Protein AF-A0A552EBG4-F1 (afdb_monomer)

Radius of gyration: 39.23 Å; Cα contacts (8 Å, |Δi|>4): 2683; chains: 1; bounding box: 70×96×129 Å

Organism: NCBI:txid2486254

Solvent-accessible surface area (backbone atoms only — not comparable to full-atom values): 61520 Å² total; per-residue (Å²): 89,65,68,49,24,24,35,30,32,35,93,83,15,33,34,42,27,72,58,38,71,76,58,45,46,33,62,57,35,23,26,41,38,34,34,36,28,21,67,57,37,14,21,56,35,23,31,59,36,46,93,93,57,68,31,44,8,15,38,40,37,33,36,39,91,75,32,18,44,34,46,39,36,33,28,62,48,101,92,44,65,41,38,45,31,32,36,35,64,65,51,73,63,50,73,55,30,70,46,35,42,37,43,29,34,49,95,52,41,76,49,44,26,54,64,78,39,79,52,70,61,53,74,52,62,82,60,70,68,52,62,56,28,30,20,30,53,44,36,22,36,22,28,68,62,68,68,41,38,57,71,58,69,46,71,86,80,68,39,55,23,43,35,35,37,26,44,36,33,35,27,68,32,57,69,52,72,66,52,50,41,28,58,59,60,75,64,71,57,58,77,45,88,48,52,47,38,28,35,54,26,59,72,47,52,52,20,62,20,79,64,56,59,52,46,41,77,45,67,51,63,46,73,39,53,38,54,51,53,51,64,47,79,54,74,48,60,24,33,42,37,37,39,36,41,44,78,40,55,76,85,46,25,22,32,36,27,37,86,74,13,29,34,44,25,66,59,42,68,75,69,41,41,36,76,58,28,24,24,41,37,34,32,37,29,21,68,54,45,10,12,56,37,22,28,50,35,90,39,62,81,18,25,14,41,35,40,29,38,38,88,75,30,26,45,33,43,36,37,31,31,64,76,73,53,58,49,57,48,49,28,62,66,44,67,62,63,70,42,66,57,52,83,46,28,44,36,41,33,30,31,79,87,90,59,53,68,49,38,24,50,59,56,33,82,30,49,69,51,98,68,60,81,74,69,70,98,64,102,66,68,32,20,65,32,62,47,39,40,24,34,26,19,54,86,50,89,86,49,89,46,28,53,22,43,36,35,37,29,50,37,35,34,27,61,36,53,68,51,64,71,55,45,41,37,54,64,57,76,62,66,57,55,78,46,90,49,49,46,38,28,33,52,27,57,83,47,47,52,27,57,14,81,60,56,63,45,40,41,79,40,69,43,55,44,70,39,80,56,60,55,70,22,56,46,45,44,75,47,76,38,49,78,83,30,56,34,37,36,35,27,39,30,23,68,84,48,97,54,93,37,72,36,73,79,48,38,32,43,42,28,44,60,88,67,52,66,61,86,62,71,40,86,51,72,52,39,36,32,36,56,57,88,95,11,47,33,35,38,37,29,47,58,46,76,53,40,54,29,39,38,40,40,37,32,37,58,72,38,32,33,34,38,23,38,37,39,39,40,74,51,66,48,39,46,47,52,39,52,54,51,38,62,76,37,74,88,53,66,80,80,54,51,61,58,31,55,61,53,60,75,66,69,81,78,77,86,86,88,70,102,60,65,66,40,68,57,48,50,28,54,62,24,53,67,52,32,70,57,28,85,76,46,93,49,83,77,52,37,46,70,17,47,30,35,36,39,54,27,52,52,53,57,64,62,76,66,76,80,81,92,56,75,61,64,55,51,49,52,50,23,66,75,70,76,60,83,65,75,42,78,49,77,49,81,38,60,60,50,22,38,41,41,40,42,37,36,58,46,87,79,58,97,53,69,48,76,48,75,50,77,48,79,40,45,79,77,24,48,33,36,38,37,33,36,16,30,31,94,73,44,66,48,68,30,85,68,50,36,36,42,47,30,46,71,90,66,55,68,48,41,45,75,39,80,58,98,46,38,39,23,43,46,54,96,66,5,34,38,34,37,41,28,52,58,47,77,54,41,58,25,43,40,34,39,38,25,52,58,67,48,36,28,24,36,41,37,38,39,39,37,64,54,62,50,67,60,40,54,53,49,57,62,47,81,67,86,54,69,84,90,71,59,64,72,98,58,65,70,52,61,54,48,53,58,76,74,41,67,81,86,77,58,52,68,69,58,47,54,56,45,52,76,76,40,59,79,92,68,83,62,93,76,81,90,64,99,64,57,78,52,72,69,57,48,35,51,49,45,53,51,51,54,55,47,55,60,44,52,72,69,61,68,83,68,86,92,86,87,87,92,87,88,89,92,90,90,85,88,83,88,84,90,87,79,87,69,79,67,47,73,48,32,43,35,35,38,42,42,75,69,40,49,91,88,37,54,72,68,59,53,47,43,54,49,52,53,52,44,44,36,60,73,72,68,57,45,39,32,42,39,35,52,30,31,33,44,94,52,45,66,63,56,46,51,51,49,32,72,75,43,41,91,56,26,49,62,51,71,46,85,28,93,69,70,29,15,36,42,37,35,37,31,68,88,54,78,63,49,77,47,82,37,80,48,74,91,42,84,45,64,22,44,31,37,36,47,87,76,38,38,35,41,38,35,66,43,46,78,79,62,42,72,63,30,49,49,34,53,41,51,50,52,55,54,55,33,64,76,33,76,91,67,39,38,39,38,37,36,47,39,45,38,38,39,69,85,52,50,85,73,53,83,54,100,59,73,65,46,81,47,54,59,59,99,60,53,29,31,68,81,76,66,30,27,51,39,36,42,28,28,75,63,44,50,73,46,56,41,68,50,80,80,74,43,60,71,80,53,60,52,37,89,59,89,26,36,41,61,44,37,35,38,43,35,39,69,70,81,83,130

pLDDT: mean 72.34, std 20.71, range [23.31, 98.31]

Mean predicted aligned error: 22.59 Å

Nearest PDB structures (foldseek):
  5xau-assembly2_D  TM=2.519E-01  e=2.767E-12  Homo sapiens
  1zm1-assembly1_B  TM=4.298E-01  e=1.044E-02  Fibrobacter succinogenes
  3hr9-assembly1_A  TM=4.145E-01  e=8.071E-03  Fibrobacter succinogenes
  2wt1-assembly1_A  TM=2.487E-01  e=1.335E-03  Porcine adenovirus 4
  6fof-assembly1_D  TM=5.567E-01  e=2.280E-01  Homo sapiens

Secondary structure (DSSP, 8-state):
-BPPEEEEEPTT-EEEE---GGG--TTS-EEEEEEEEESS-EEEEEE---TTSS-SEEEEEEE-TTS-EEEEEEEEETTEEEEEEEEEPP-STTSSSEEEEEEEEETTEEEEEETTEEE-EEEEESSPSSPP----SPEEESS--HHHHHHTT--TT-PBP-EEEEEEEEESSPPPHHHHHHHTTT---TTSTTEEEEE--SSS----STT---EEEES-EEEEE--EEEEEE-GGG-EEEEEEE-SB----EEEEE-TT-EEEEP--GGG--BTS-EEEEEEEE-SS-EEEEEE----SSSPEEEEEE-TTS-EEEEEE-TTS-EEEEEE-S-TTGGGSSSEEEEEEEEETTTEEEEEEETTEEEPBPS-----SS-----B---SPEEES--S-TT-TT----EEEEEEEEESSPPPHHHHHHHHTT---TT-TTEEEEE--SSS--B-STT----EEESSEEEEE-PPEEEEEEEEEE-TT--EEEEEEEETT-SS----TT-EEEEE-TTS-EE-S-EESSSEEEEEETTEEEEEEEESPPSEEEEEEEEEETTS-EEEEEEEPPSSSHHHHHHHHHHHH-TTS-GGGHHHHHHHTTTSTT----SSS-HHHHHHHHHHHHHHTTSTT--STTHHHHHHHHHHHHHHHHHHHT-SSS-HHHHHHHHHHHHT----EEEEEE-STT-EEEEEEE-TTS----EEEEEEEEE-TT--EEEEEEESSTT--S--TT-EEEEE-TTS-B--S-EESSSEEEEEETTEEEEEEEESPPSEEEEEEEEE-TT--EEEEEEEE-SSSHHHHHHHHHHTSS--GGG---TTHHHHHHHHHHS-GGGS-HHHHHHHHTTSGGGTT------SSPPPHHHHHHHHHHHHHHHHHHHHH--S------------------------EEEEEEEE--TTBSTTS-HHHHHHHHHHHHIIIIIS--SEEEEEEEEGGGHHHHHHHHHHHHTTTEEEEEE--SSSEEEEEEEETTS--EEEEE--TT-SS-EEEEEETTEEEEEEEPPSSS-HHHHHHHHHHHHHHHHHSSSS--EEEEEE--S-GGGGGGS--SS-EEEEES-SS-SSSSSS---EEEEETTSEEEE--HHHHS-TTTT--SSSPPPPEEEEEEEPPPP-

Structure (mmCIF, N/CA/C/O backbone):
data_AF-A0A552EBG4-F1
#
_entry.id   AF-A0A552EBG4-F1
#
loop_
_atom_site.group_PDB
_atom_site.id
_atom_site.type_symbol
_atom_site.label_atom_id
_atom_site.label_alt_id
_atom_site.label_comp_id
_atom_site.label_asym_id
_atom_site.label_entity_id
_atom_site.label_seq_id
_atom_site.pdbx_PDB_ins_code
_atom_site.Cartn_x
_atom_site.Cartn_y
_atom_site.Cartn_z
_atom_site.occupancy
_atom_site.B_iso_or_equiv
_atom_site.auth_seq_id
_atom_site.auth_comp_id
_atom_site.auth_asym_id
_atom_site.auth_atom_id
_atom_site.pdbx_PDB_model_num
ATOM 1 N N . MET A 1 1 ? 3.361 0.966 -0.303 1.00 36.31 1 MET A N 1
ATOM 2 C CA . MET A 1 1 ? 2.956 0.250 -1.532 1.00 36.31 1 MET A CA 1
ATOM 3 C C . MET A 1 1 ? 3.321 1.154 -2.690 1.00 36.31 1 MET A C 1
ATOM 5 O O . MET A 1 1 ? 3.128 2.355 -2.535 1.00 36.31 1 MET A O 1
ATOM 9 N N . GLU A 1 2 ? 3.955 0.615 -3.732 1.00 41.94 2 GLU A N 1
ATOM 10 C CA . GLU A 1 2 ? 4.158 1.314 -5.012 1.00 41.94 2 GLU A CA 1
ATOM 11 C C . GLU A 1 2 ? 2.800 1.567 -5.684 1.00 41.94 2 GLU A C 1
ATOM 13 O O . GLU A 1 2 ? 1.819 0.910 -5.333 1.00 41.94 2 GLU A O 1
ATOM 18 N N . ALA A 1 3 ? 2.735 2.531 -6.606 1.00 50.59 3 ALA A N 1
ATOM 19 C CA . ALA A 1 3 ? 1.517 2.806 -7.364 1.00 50.59 3 ALA A CA 1
ATOM 20 C C . ALA A 1 3 ? 1.071 1.558 -8.150 1.00 50.59 3 ALA A C 1
ATOM 22 O O . ALA A 1 3 ? 1.876 0.977 -8.875 1.00 50.59 3 ALA A O 1
ATOM 23 N N . ASP A 1 4 ? -0.206 1.195 -8.023 1.00 67.88 4 ASP A N 1
ATOM 24 C CA . ASP A 1 4 ? -0.796 -0.021 -8.598 1.00 67.88 4 ASP A CA 1
ATOM 25 C C . ASP A 1 4 ? -1.335 0.210 -10.018 1.00 67.88 4 ASP A C 1
ATOM 27 O O . ASP A 1 4 ? -1.804 1.308 -10.366 1.00 67.88 4 ASP A O 1
ATOM 31 N N . TYR A 1 5 ? -1.249 -0.815 -10.860 1.00 74.81 5 TYR A N 1
ATOM 32 C CA . TYR A 1 5 ? -1.625 -0.755 -12.266 1.00 74.81 5 TYR A CA 1
ATOM 33 C C . TYR A 1 5 ? -2.426 -1.987 -12.670 1.00 74.81 5 TYR A C 1
ATOM 35 O O . TYR A 1 5 ? -2.059 -3.112 -12.383 1.00 74.81 5 TYR A O 1
ATOM 43 N N . GLY A 1 6 ? -3.452 -1.761 -13.489 1.00 80.19 6 GLY A N 1
ATOM 44 C CA . GLY A 1 6 ? -4.114 -2.826 -14.231 1.00 80.19 6 GLY A CA 1
ATOM 45 C C . GLY A 1 6 ? -3.642 -2.868 -15.683 1.00 80.19 6 GLY A C 1
ATOM 46 O O . GLY A 1 6 ? -3.323 -1.839 -16.290 1.00 80.19 6 GLY A O 1
ATOM 47 N N . ILE A 1 7 ? -3.674 -4.045 -16.303 1.00 84.38 7 ILE A N 1
ATOM 48 C CA . ILE A 1 7 ? -3.397 -4.206 -17.730 1.00 84.38 7 ILE A CA 1
ATOM 49 C C . ILE A 1 7 ? -4.671 -4.093 -18.562 1.00 84.38 7 ILE A C 1
ATOM 51 O O . ILE A 1 7 ? -5.617 -4.862 -18.412 1.00 84.38 7 ILE A O 1
ATOM 55 N N . ARG A 1 8 ? -4.709 -3.154 -19.507 1.00 83.38 8 ARG A N 1
ATOM 56 C CA . ARG A 1 8 ? -5.809 -3.049 -20.472 1.00 83.38 8 ARG A CA 1
ATOM 57 C C . ARG A 1 8 ? -5.586 -3.994 -21.648 1.00 83.38 8 ARG A C 1
ATOM 59 O O . ARG A 1 8 ? -4.694 -3.766 -22.466 1.00 83.38 8 ARG A O 1
ATOM 66 N N . ILE A 1 9 ? -6.456 -4.989 -21.779 1.00 87.19 9 ILE A N 1
ATOM 67 C CA . ILE A 1 9 ? -6.551 -5.875 -22.938 1.00 87.19 9 ILE A CA 1
ATOM 68 C C . ILE A 1 9 ? -7.433 -5.210 -24.004 1.00 87.19 9 ILE A C 1
ATOM 70 O O . ILE A 1 9 ? -8.617 -4.947 -23.786 1.00 87.19 9 ILE A O 1
ATOM 74 N N . GLN A 1 10 ? -6.844 -4.901 -25.161 1.00 81.50 10 GLN A N 1
ATOM 75 C CA . GLN A 1 10 ? -7.546 -4.313 -26.308 1.00 81.50 10 GLN A CA 1
ATOM 76 C C . GLN A 1 10 ? -8.012 -5.388 -27.298 1.00 81.50 10 GLN A C 1
ATOM 78 O O . GLN A 1 10 ? -7.590 -6.540 -27.233 1.00 81.50 10 GLN A O 1
ATOM 83 N N . GLN A 1 11 ? -8.861 -5.013 -28.256 1.00 81.56 11 GLN A N 1
ATOM 84 C CA . GLN A 1 11 ? -9.285 -5.909 -29.335 1.00 81.56 11 GLN A CA 1
ATOM 85 C C . GLN A 1 11 ? -8.072 -6.516 -30.067 1.00 81.56 11 GLN A C 1
ATOM 87 O O . GLN A 1 11 ? -7.228 -5.790 -30.590 1.00 81.56 11 GLN A O 1
ATOM 92 N N . GLY A 1 12 ? -8.029 -7.846 -30.156 1.00 78.94 12 GLY A N 1
ATOM 93 C CA . GLY A 1 12 ? -6.941 -8.597 -30.788 1.00 78.94 12 GLY A CA 1
ATOM 94 C C . GLY A 1 12 ? -5.710 -8.816 -29.903 1.00 78.94 12 GLY A C 1
ATOM 95 O O . GLY A 1 12 ? -4.693 -9.282 -30.415 1.00 78.94 12 GLY A O 1
ATOM 96 N N . SER A 1 13 ? -5.794 -8.490 -28.611 1.00 83.31 13 SER A N 1
ATOM 97 C CA . SER A 1 13 ? -4.707 -8.618 -27.641 1.00 83.31 13 SER A CA 1
ATOM 98 C C . SER A 1 13 ? -4.945 -9.710 -26.595 1.00 83.31 13 SER A C 1
ATOM 100 O O . SER A 1 13 ? -6.063 -9.927 -26.147 1.00 83.31 13 SER A O 1
ATOM 102 N N . LYS A 1 14 ? -3.893 -10.375 -26.134 1.00 89.81 14 LYS A N 1
ATOM 103 C CA . LYS A 1 14 ? -3.957 -11.359 -25.045 1.00 89.81 14 LYS A CA 1
ATOM 104 C C . LYS A 1 14 ? -2.610 -11.510 -24.370 1.00 89.81 14 LYS A C 1
ATOM 106 O O . LYS A 1 14 ? -1.609 -11.052 -24.916 1.00 89.81 14 LYS A O 1
ATOM 111 N N . LEU A 1 15 ? -2.572 -12.184 -23.229 1.00 92.69 15 LEU A N 1
ATOM 112 C CA . LEU A 1 15 ? -1.321 -12.664 -22.653 1.00 92.69 15 LEU A CA 1
ATOM 113 C C . LEU A 1 15 ? -1.220 -14.176 -22.817 1.00 92.69 15 LEU A C 1
ATOM 115 O O . LEU A 1 15 ? -2.224 -14.883 -22.749 1.00 92.69 15 LEU A O 1
ATOM 119 N N . VAL A 1 16 ? -0.004 -14.651 -23.048 1.00 92.50 16 VAL A N 1
ATOM 120 C CA . VAL A 1 16 ? 0.333 -16.061 -23.211 1.00 92.50 16 VAL A CA 1
ATOM 121 C C . VAL A 1 16 ? 1.403 -16.413 -22.195 1.00 92.50 16 VAL A C 1
ATOM 123 O O . VAL A 1 16 ? 2.461 -15.789 -22.159 1.00 92.50 16 VAL A O 1
ATOM 126 N N . ILE A 1 17 ? 1.132 -17.430 -21.395 1.00 94.31 17 ILE A N 1
ATOM 127 C CA . ILE A 1 17 ? 2.039 -17.969 -20.391 1.00 94.31 17 ILE A CA 1
ATOM 128 C C . ILE A 1 17 ? 2.531 -19.321 -20.894 1.00 94.31 17 ILE A C 1
ATOM 130 O O . ILE A 1 17 ? 1.752 -20.137 -21.395 1.00 94.31 17 ILE A O 1
ATOM 134 N N . ALA A 1 18 ? 3.839 -19.554 -20.804 1.00 90.19 18 ALA A N 1
ATOM 135 C CA . ALA A 1 18 ? 4.442 -20.781 -21.306 1.00 90.19 18 ALA A CA 1
ATOM 136 C C . ALA A 1 18 ? 3.938 -22.021 -20.548 1.00 90.19 18 ALA A C 1
ATOM 138 O O . ALA A 1 18 ? 3.573 -21.952 -19.374 1.00 90.19 18 ALA A O 1
ATOM 139 N N . SER A 1 19 ? 3.955 -23.170 -21.226 1.00 90.44 19 SER A N 1
ATOM 140 C CA . SER A 1 19 ? 3.609 -24.468 -20.639 1.00 90.44 19 SER A CA 1
ATOM 141 C C . SER A 1 19 ? 4.456 -24.762 -19.399 1.00 90.44 19 SER A C 1
ATOM 143 O O . SER A 1 19 ? 5.684 -24.642 -19.457 1.00 90.44 19 SER A O 1
ATOM 145 N N . ASN A 1 20 ? 3.826 -25.202 -18.312 1.00 92.31 20 ASN A N 1
ATOM 146 C CA . ASN A 1 20 ? 4.504 -25.547 -17.066 1.00 92.31 20 ASN A CA 1
ATOM 147 C C . ASN A 1 20 ? 3.749 -26.662 -16.330 1.00 92.31 20 ASN A C 1
ATOM 149 O O . ASN A 1 20 ? 2.522 -26.652 -16.260 1.00 92.31 20 ASN A O 1
ATOM 153 N N . ASN A 1 21 ? 4.484 -27.609 -15.744 1.00 91.81 21 ASN A N 1
ATOM 154 C CA . ASN A 1 21 ? 3.904 -28.716 -14.977 1.00 91.81 21 ASN A CA 1
ATOM 155 C C . ASN A 1 21 ? 3.213 -28.253 -13.685 1.00 91.81 21 ASN A C 1
ATOM 157 O O . ASN A 1 21 ? 2.397 -28.988 -13.145 1.00 91.81 21 ASN A O 1
ATOM 161 N N . ALA A 1 22 ? 3.522 -27.053 -13.183 1.00 92.38 22 ALA A N 1
ATOM 162 C CA . ALA A 1 22 ? 2.847 -26.479 -12.019 1.00 92.38 22 ALA A CA 1
ATOM 163 C C . ALA A 1 22 ? 1.346 -26.222 -12.252 1.00 92.38 22 ALA A C 1
ATOM 165 O O . ALA A 1 22 ? 0.595 -26.103 -11.287 1.00 92.38 22 ALA A O 1
ATOM 166 N N . TYR A 1 23 ? 0.913 -26.164 -13.516 1.00 91.94 23 TYR A N 1
ATOM 167 C CA . TYR A 1 23 ? -0.484 -25.967 -13.905 1.00 91.94 23 TYR A CA 1
ATOM 168 C C . TYR A 1 23 ? -1.243 -27.276 -14.141 1.00 91.94 23 TYR A C 1
ATOM 170 O O . TYR A 1 23 ? -2.416 -27.240 -14.500 1.00 91.94 23 TYR A O 1
ATOM 178 N N . ASP A 1 24 ? -0.606 -28.429 -13.920 1.00 93.00 24 ASP A N 1
ATOM 179 C CA . ASP A 1 24 ? -1.282 -29.722 -13.962 1.00 93.00 24 ASP A CA 1
ATOM 180 C C . ASP A 1 24 ? -2.079 -29.950 -12.669 1.00 93.00 24 ASP A C 1
ATOM 182 O O . ASP A 1 24 ? -1.569 -30.446 -11.663 1.00 93.00 24 ASP A O 1
ATOM 186 N N . LEU A 1 25 ? -3.350 -29.543 -12.695 1.00 93.44 25 LEU A N 1
ATOM 187 C CA . LEU A 1 25 ? -4.246 -29.576 -11.532 1.00 93.44 25 LEU A CA 1
ATOM 188 C C . LEU A 1 25 ? -4.966 -30.928 -11.358 1.00 93.44 25 LEU A C 1
ATOM 190 O O . LEU A 1 25 ? -5.547 -31.194 -10.302 1.00 93.44 25 LEU A O 1
ATOM 194 N N . GLY A 1 26 ? -4.960 -31.790 -12.382 1.00 92.62 26 GLY A N 1
ATOM 195 C CA . GLY A 1 26 ? -5.594 -33.112 -12.360 1.00 92.62 26 GLY A CA 1
ATOM 196 C C . GLY A 1 26 ? -7.033 -33.110 -11.825 1.00 92.62 26 GLY A C 1
ATOM 197 O O . GLY A 1 26 ? -7.888 -32.353 -12.288 1.00 92.62 26 GLY A O 1
ATOM 198 N N . GLU A 1 27 ? -7.298 -33.953 -10.827 1.00 93.44 27 GLU A N 1
ATOM 199 C CA . GLU A 1 27 ? -8.581 -34.050 -10.102 1.00 93.44 27 GLU A CA 1
ATOM 200 C C . GLU A 1 27 ? -8.578 -33.285 -8.764 1.00 93.44 27 GLU A C 1
ATOM 202 O O . GLU A 1 27 ? -9.554 -33.344 -8.021 1.00 93.44 27 GLU A O 1
ATOM 207 N N . GLN A 1 28 ? -7.488 -32.582 -8.436 1.00 93.94 28 GLN A N 1
ATOM 208 C CA . GLN A 1 28 ? -7.303 -31.930 -7.134 1.00 93.94 28 GLN A CA 1
ATOM 209 C C . GLN A 1 28 ? -8.119 -30.641 -7.012 1.00 93.94 28 GLN A C 1
ATOM 211 O O . GLN A 1 28 ? -8.503 -30.029 -8.005 1.00 93.94 28 GLN A O 1
ATOM 216 N N . ASP A 1 29 ? -8.365 -30.174 -5.799 1.00 97.00 29 ASP A N 1
ATOM 217 C CA . ASP A 1 29 ? -8.984 -28.864 -5.610 1.00 97.00 29 ASP A CA 1
ATOM 218 C C . ASP A 1 29 ? -8.096 -27.745 -6.172 1.00 97.00 29 ASP A C 1
ATOM 220 O O . ASP A 1 29 ? -6.871 -27.822 -6.112 1.00 97.00 29 ASP A O 1
ATOM 224 N N . PHE A 1 30 ? -8.705 -26.693 -6.716 1.00 97.62 30 PHE A N 1
ATOM 225 C CA . PHE A 1 30 ? -7.968 -25.538 -7.232 1.00 97.62 30 PHE A CA 1
ATOM 226 C C . PHE A 1 30 ? -8.805 -24.266 -7.161 1.00 97.62 30 PHE A C 1
ATOM 228 O O . PHE A 1 30 ? -10.033 -24.324 -7.086 1.00 97.62 30 PHE A O 1
ATOM 235 N N . THR A 1 31 ? -8.135 -23.117 -7.211 1.00 98.31 31 THR A N 1
ATOM 236 C CA . THR A 1 31 ? -8.779 -21.799 -7.236 1.00 98.31 31 THR A CA 1
ATOM 237 C C . THR A 1 31 ? -8.128 -20.910 -8.281 1.00 98.31 31 THR A C 1
ATOM 239 O O . THR A 1 31 ? -6.909 -20.919 -8.431 1.00 98.31 31 THR A O 1
ATOM 242 N N . VAL A 1 32 ? -8.939 -20.118 -8.975 1.00 98.12 32 VAL A N 1
ATOM 243 C CA . VAL A 1 32 ? -8.489 -19.059 -9.883 1.00 98.12 32 VAL A CA 1
ATOM 244 C C . VAL A 1 32 ? -9.157 -17.758 -9.466 1.00 98.12 32 VAL A C 1
ATOM 246 O O . VAL A 1 32 ? -10.375 -17.744 -9.274 1.00 98.12 32 VAL A O 1
ATOM 249 N N . THR A 1 33 ? -8.383 -16.681 -9.329 1.00 96.88 33 THR A N 1
ATOM 250 C CA . THR A 1 33 ? -8.898 -15.344 -8.988 1.00 96.88 33 THR A CA 1
ATOM 251 C C . THR A 1 33 ? -8.457 -14.308 -10.013 1.00 96.88 33 THR A C 1
ATOM 253 O O . THR A 1 33 ? -7.422 -14.479 -10.656 1.00 96.88 33 THR A O 1
ATOM 256 N N . ALA A 1 34 ? -9.244 -13.244 -10.169 1.00 94.88 34 ALA A N 1
ATOM 257 C CA . ALA A 1 34 ? -8.869 -12.066 -10.945 1.00 94.88 34 ALA A CA 1
ATOM 258 C C . ALA A 1 34 ? -9.622 -10.818 -10.460 1.00 94.88 34 ALA A C 1
ATOM 260 O O . ALA A 1 34 ? -10.777 -10.908 -10.022 1.00 94.88 34 ALA A O 1
ATOM 261 N N . LEU A 1 35 ? -8.997 -9.654 -10.619 1.00 91.00 35 LEU A N 1
ATOM 262 C CA . LEU A 1 35 ? -9.655 -8.353 -10.620 1.00 91.00 35 LEU A CA 1
ATOM 263 C C . LEU A 1 35 ? -9.855 -7.897 -12.067 1.00 91.00 35 LEU A C 1
ATOM 265 O O . LEU A 1 35 ? -8.982 -8.077 -12.920 1.00 91.00 35 LEU A O 1
ATOM 269 N N . PHE A 1 36 ? -11.022 -7.333 -12.380 1.00 92.12 36 PHE A N 1
ATOM 270 C CA . PHE A 1 36 ? -11.320 -6.912 -13.746 1.00 92.12 36 PHE A CA 1
ATOM 271 C C . PHE A 1 36 ? -12.274 -5.720 -13.844 1.00 92.12 36 PHE A C 1
ATOM 273 O O . PHE A 1 36 ? -13.127 -5.510 -12.988 1.00 92.12 36 PHE A O 1
ATOM 280 N N . GLN A 1 37 ? -12.183 -4.981 -14.951 1.00 89.62 37 GLN A N 1
ATOM 281 C CA . GLN A 1 37 ? -13.138 -3.947 -15.360 1.00 89.62 37 GLN A CA 1
ATOM 282 C C . GLN A 1 37 ? -13.513 -4.142 -16.833 1.00 89.62 37 GLN A C 1
ATOM 284 O O . GLN A 1 37 ? -12.642 -4.128 -17.706 1.00 89.62 37 GLN A O 1
ATOM 289 N N . THR A 1 38 ? -14.806 -4.277 -17.147 1.00 91.62 38 THR A N 1
ATOM 290 C CA . THR A 1 38 ? -15.277 -4.415 -18.536 1.00 91.62 38 THR A CA 1
ATOM 291 C C . THR A 1 38 ? -16.723 -3.936 -18.737 1.00 91.62 38 THR A C 1
ATOM 293 O O . THR A 1 38 ? -17.446 -3.624 -17.798 1.00 91.62 38 THR A O 1
ATOM 296 N N . THR A 1 39 ? -17.132 -3.841 -20.003 1.00 90.88 39 THR A N 1
ATOM 297 C CA . THR A 1 39 ? -18.516 -3.600 -20.457 1.00 90.88 39 THR A CA 1
ATOM 298 C C . THR A 1 39 ? -18.971 -4.653 -21.476 1.00 90.88 39 THR A C 1
ATOM 300 O O . THR A 1 39 ? -19.992 -4.480 -22.141 1.00 90.88 39 THR A O 1
ATOM 303 N N . GLN A 1 40 ? -18.183 -5.720 -21.660 1.00 93.19 40 GLN A N 1
ATOM 304 C CA . GLN A 1 40 ? -18.356 -6.707 -22.722 1.00 93.19 40 GLN A CA 1
ATOM 305 C C . GLN A 1 40 ? -18.101 -8.130 -22.201 1.00 93.19 40 GLN A C 1
ATOM 307 O O . GLN A 1 40 ? -17.315 -8.306 -21.270 1.00 93.19 40 GLN A O 1
ATOM 312 N N . PRO A 1 41 ? -18.727 -9.157 -22.805 1.00 93.56 41 PRO A N 1
ATOM 313 C CA . PRO A 1 41 ? -18.422 -10.550 -22.491 1.00 93.56 41 PRO A CA 1
ATOM 314 C C . PRO A 1 41 ? -17.007 -10.938 -22.927 1.00 93.56 41 PRO A C 1
ATOM 316 O O . PRO A 1 41 ? -16.448 -10.336 -23.844 1.00 93.56 41 PRO A O 1
ATOM 319 N N . GLY A 1 42 ? -16.471 -12.006 -22.336 1.00 93.62 42 GLY A N 1
ATOM 320 C CA . GLY A 1 42 ? -15.248 -12.641 -22.819 1.00 93.62 42 GLY A CA 1
ATOM 321 C C . GLY A 1 42 ? -14.531 -13.545 -21.818 1.00 93.62 42 GLY A C 1
ATOM 322 O O . GLY A 1 42 ? -14.921 -13.643 -20.655 1.00 93.62 42 GLY A O 1
ATOM 323 N N . ILE A 1 43 ? -13.484 -14.227 -22.288 1.00 94.50 43 ILE A N 1
ATOM 324 C CA . ILE A 1 43 ? -12.644 -15.130 -21.479 1.00 94.50 43 ILE A CA 1
ATOM 325 C C . ILE A 1 43 ? -11.611 -14.333 -20.689 1.00 94.50 43 ILE A C 1
ATOM 327 O O . ILE A 1 43 ? -10.760 -13.669 -21.277 1.00 94.50 43 ILE A O 1
ATOM 331 N N . ILE A 1 44 ? -11.651 -14.457 -19.363 1.00 96.75 44 ILE A N 1
ATOM 332 C CA . ILE A 1 44 ? -10.681 -13.824 -18.464 1.00 96.75 44 ILE A CA 1
ATOM 333 C C . ILE A 1 44 ? -9.366 -14.602 -18.500 1.00 96.75 44 ILE A C 1
ATOM 335 O O . ILE A 1 44 ? -8.309 -14.022 -18.732 1.00 96.75 44 ILE A O 1
ATOM 339 N N . ILE A 1 45 ? -9.435 -15.921 -18.315 1.00 97.50 45 ILE A N 1
ATOM 340 C CA . ILE A 1 45 ? -8.270 -16.806 -18.290 1.00 97.50 45 ILE A CA 1
ATOM 341 C C . ILE A 1 45 ? -8.666 -18.220 -18.721 1.00 97.50 45 ILE A C 1
ATOM 343 O O . ILE A 1 45 ? -9.776 -18.679 -18.439 1.00 97.50 45 ILE A O 1
ATOM 347 N N . SER A 1 46 ? -7.774 -18.905 -19.432 1.00 94.44 46 SER A N 1
ATOM 348 C CA . SER A 1 46 ? -7.999 -20.268 -19.903 1.00 94.44 46 SER A CA 1
ATOM 349 C C . SER A 1 46 ? -6.721 -21.093 -19.995 1.00 94.44 46 SER A C 1
ATOM 351 O O . SER A 1 46 ? -5.642 -20.578 -20.281 1.00 94.44 46 SER A O 1
ATOM 353 N N . GLN A 1 47 ? -6.879 -22.401 -19.822 1.00 93.12 47 GLN A N 1
ATOM 354 C CA . GLN A 1 47 ? -5.906 -23.424 -20.170 1.00 93.12 47 GLN A CA 1
ATOM 355 C C . GLN A 1 47 ? -6.639 -24.503 -20.970 1.00 93.12 47 GLN A C 1
ATOM 357 O O . GLN A 1 47 ? -7.425 -25.275 -20.424 1.00 93.12 47 GLN A O 1
ATOM 362 N N . MET A 1 48 ? -6.434 -24.534 -22.283 1.00 87.12 48 MET A N 1
ATOM 363 C CA . MET A 1 48 ? -7.217 -25.401 -23.166 1.00 87.12 48 MET A CA 1
ATOM 364 C C . MET A 1 48 ? -6.554 -26.775 -23.353 1.00 87.12 48 MET A C 1
ATOM 366 O O . MET A 1 48 ? -5.321 -26.852 -23.382 1.00 87.12 48 MET A O 1
ATOM 370 N N . PRO A 1 49 ? -7.335 -27.864 -23.500 1.00 81.38 49 PRO A N 1
ATOM 371 C CA . PRO A 1 49 ? -6.786 -29.164 -23.872 1.00 81.38 49 PRO A CA 1
ATOM 372 C C . PRO A 1 49 ? -6.201 -29.105 -25.289 1.00 81.38 49 PRO A C 1
ATOM 374 O O . PRO A 1 49 ? -6.666 -28.330 -26.126 1.00 81.38 49 PRO A O 1
ATOM 377 N N . SER A 1 50 ? -5.199 -29.940 -25.576 1.00 69.44 50 SER A N 1
ATOM 378 C CA . SER A 1 50 ? -4.549 -29.989 -26.895 1.00 69.44 50 SER A CA 1
ATOM 379 C C . SER A 1 50 ? -4.645 -31.379 -27.523 1.00 69.44 50 SER A C 1
ATOM 381 O O . SER A 1 50 ? -4.425 -32.393 -26.861 1.00 69.44 50 SER A O 1
ATOM 383 N N . GLU A 1 51 ? -4.954 -31.445 -28.820 1.00 57.16 51 GLU A N 1
ATOM 384 C CA . GLU A 1 51 ? -4.966 -32.709 -29.560 1.00 57.16 51 GLU A CA 1
ATOM 385 C C . GLU A 1 51 ? -3.518 -33.183 -29.801 1.00 57.16 51 GLU A C 1
ATOM 387 O O . GLU A 1 51 ? -2.739 -32.535 -30.500 1.00 57.16 51 GLU A O 1
ATOM 392 N N . GLY A 1 52 ? -3.127 -34.310 -29.192 1.00 55.53 52 GLY A N 1
ATOM 393 C CA . GLY A 1 52 ? -1.789 -34.902 -29.354 1.00 55.53 52 GLY A CA 1
ATOM 394 C C . GLY A 1 52 ? -0.657 -34.256 -28.535 1.00 55.53 52 GLY A C 1
ATOM 395 O O . GLY A 1 52 ? 0.508 -34.590 -28.765 1.00 55.53 52 GLY A O 1
ATOM 396 N N . GLY A 1 53 ? -0.980 -33.359 -27.594 1.00 55.62 53 GLY A N 1
ATOM 397 C CA . GLY A 1 53 ? -0.049 -32.753 -26.633 1.00 55.62 53 GLY A CA 1
ATOM 398 C C . GLY A 1 53 ? -0.117 -33.363 -25.223 1.00 55.62 53 GLY A C 1
ATOM 399 O O . GLY A 1 53 ? -0.675 -34.439 -25.015 1.00 55.62 53 GLY A O 1
ATOM 400 N N . GLY A 1 54 ? 0.507 -32.697 -24.245 1.00 52.56 54 GLY A N 1
ATOM 401 C CA . GLY A 1 54 ? 0.513 -33.129 -22.843 1.00 52.56 54 GLY A CA 1
ATOM 402 C C . GLY A 1 54 ? -0.760 -32.711 -22.103 1.00 52.56 54 GLY A C 1
ATOM 403 O O . GLY A 1 54 ? -0.887 -31.544 -21.749 1.00 52.56 54 GLY A O 1
ATOM 404 N N . GLY A 1 55 ? -1.648 -33.675 -21.843 1.00 67.50 55 GLY A N 1
ATOM 405 C CA . GLY A 1 55 ? -2.881 -33.501 -21.067 1.00 67.50 55 GLY A CA 1
ATOM 406 C C . GLY A 1 55 ? -4.134 -33.389 -21.937 1.00 67.50 55 GLY A C 1
ATOM 407 O O . GLY A 1 55 ? -4.180 -32.604 -22.884 1.00 67.50 55 GLY A O 1
ATOM 408 N N . ASP A 1 56 ? -5.143 -34.201 -21.626 1.00 81.06 56 ASP A N 1
ATOM 409 C CA . ASP A 1 56 ? -6.438 -34.237 -22.310 1.00 81.06 56 ASP A CA 1
ATOM 410 C C . ASP A 1 56 ? -7.495 -33.349 -21.630 1.00 81.06 56 ASP A C 1
ATOM 412 O O . ASP A 1 56 ? -8.573 -33.147 -22.184 1.00 81.06 56 ASP A O 1
ATOM 416 N N . GLY A 1 57 ? -7.193 -32.786 -20.456 1.00 88.00 57 GLY A N 1
ATOM 417 C CA . GLY A 1 57 ? -8.065 -31.890 -19.699 1.00 88.00 57 GLY A CA 1
ATOM 418 C C . GLY A 1 57 ? -7.774 -30.399 -19.913 1.00 88.00 57 GLY A C 1
ATOM 419 O O . GLY A 1 57 ? -6.763 -30.012 -20.487 1.00 88.00 57 GLY A O 1
ATOM 420 N N . GLY A 1 58 ? -8.659 -29.526 -19.447 1.00 90.75 58 GLY A N 1
ATOM 421 C CA . GLY A 1 58 ? -8.481 -28.077 -19.484 1.00 90.75 58 GLY A CA 1
ATOM 422 C C . GLY A 1 58 ? -9.658 -27.334 -18.863 1.00 90.75 58 GLY A C 1
ATOM 423 O O . GLY A 1 58 ? -10.640 -27.937 -18.430 1.00 90.75 58 GLY A O 1
ATOM 424 N N . TRP A 1 59 ? -9.558 -26.013 -18.793 1.00 93.44 59 TRP A N 1
ATOM 425 C CA . TRP A 1 59 ? -10.550 -25.166 -18.149 1.00 93.44 59 TRP A CA 1
ATOM 426 C C . TRP A 1 59 ? -10.516 -23.731 -18.680 1.00 93.44 59 TRP A C 1
ATOM 428 O O . TRP A 1 59 ? -9.496 -23.253 -19.176 1.00 93.44 59 TRP A O 1
ATOM 438 N N . PHE A 1 60 ? -11.631 -23.016 -18.557 1.00 94.06 60 PHE A N 1
ATOM 439 C CA . PHE A 1 60 ? -11.664 -21.569 -18.761 1.00 94.06 60 PHE A CA 1
ATOM 440 C C . PHE A 1 60 ? -12.658 -20.890 -17.823 1.00 94.06 60 PHE A C 1
ATOM 442 O O . PHE A 1 60 ? -13.681 -21.469 -17.449 1.00 94.06 60 PHE A O 1
ATOM 449 N N . LEU A 1 61 ? -12.345 -19.642 -17.479 1.00 97.00 61 LEU A N 1
ATOM 450 C CA . LEU A 1 61 ? -13.196 -18.728 -16.728 1.00 97.00 61 LEU A CA 1
ATOM 451 C C . LEU A 1 61 ? -13.643 -17.588 -17.649 1.00 97.00 61 LEU A C 1
ATOM 453 O O . LEU A 1 61 ? -12.809 -16.909 -18.257 1.00 97.00 61 LEU A O 1
ATOM 457 N N . SER A 1 62 ? -14.952 -17.375 -17.772 1.00 95.00 62 SER A N 1
ATOM 458 C CA . SER A 1 62 ? -15.505 -16.416 -18.735 1.00 95.00 62 SER A CA 1
ATOM 459 C C . SER A 1 62 ? -16.748 -15.675 -18.247 1.00 95.00 62 SER A C 1
ATOM 461 O O . SER A 1 62 ? -17.463 -16.131 -17.354 1.00 95.00 62 SER A O 1
ATOM 463 N N . LEU A 1 63 ? -17.001 -14.528 -18.882 1.00 95.38 63 LEU A N 1
ATOM 464 C CA . LEU A 1 63 ? -18.221 -13.734 -18.769 1.00 95.38 63 LEU A CA 1
ATOM 465 C C . LEU A 1 63 ? -19.088 -13.971 -20.012 1.00 95.38 63 LEU A C 1
ATOM 467 O O . LEU A 1 63 ? -18.683 -13.639 -21.130 1.00 95.38 63 LEU A O 1
ATOM 471 N N . GLN A 1 64 ? -20.287 -14.520 -19.828 1.00 92.62 64 GLN A N 1
ATOM 472 C CA . GLN A 1 64 ? -21.247 -14.765 -20.904 1.00 92.62 64 GLN A CA 1
ATOM 473 C C . GLN A 1 64 ? -21.942 -13.477 -21.359 1.00 92.62 64 GLN A C 1
ATOM 475 O O . GLN A 1 64 ? -22.023 -12.496 -20.629 1.00 92.62 64 GLN A O 1
ATOM 480 N N . ALA A 1 65 ? -22.527 -13.485 -22.561 1.00 91.06 65 ALA A N 1
ATOM 481 C CA . ALA A 1 65 ? -23.176 -12.311 -23.162 1.00 91.06 65 ALA A CA 1
ATOM 482 C C . ALA A 1 65 ? -24.310 -11.690 -22.321 1.00 91.06 65 ALA A C 1
ATOM 484 O O . ALA A 1 65 ? -24.610 -10.509 -22.474 1.00 91.06 65 ALA A O 1
ATOM 485 N N . ASN A 1 66 ? -24.944 -12.468 -21.442 1.00 90.25 66 ASN A N 1
ATOM 486 C CA . ASN A 1 66 ? -25.977 -11.993 -20.519 1.00 90.25 66 ASN A CA 1
ATOM 487 C C . ASN A 1 66 ? -25.416 -11.466 -19.182 1.00 90.25 66 ASN A C 1
ATOM 489 O O . ASN A 1 66 ? -26.210 -11.057 -18.344 1.00 90.25 66 ASN A O 1
ATOM 493 N N . GLY A 1 67 ? -24.097 -11.494 -18.970 1.00 90.88 67 GLY A N 1
ATOM 494 C CA . GLY A 1 67 ? -23.439 -11.123 -17.716 1.00 90.88 67 GLY A CA 1
ATOM 495 C C . GLY A 1 67 ? -23.284 -12.273 -16.717 1.00 90.88 67 GLY A C 1
ATOM 496 O O . GLY A 1 67 ? -22.846 -12.035 -15.600 1.00 90.88 67 GLY A O 1
ATOM 497 N N . ALA A 1 68 ? -23.657 -13.509 -17.061 1.00 95.50 68 ALA A N 1
ATOM 498 C CA . ALA A 1 68 ? -23.394 -14.666 -16.205 1.00 95.50 68 ALA A CA 1
ATOM 499 C C . ALA A 1 68 ? -21.904 -15.034 -16.209 1.00 95.50 68 ALA A C 1
ATOM 501 O O . ALA A 1 68 ? -21.212 -14.860 -17.211 1.00 95.50 68 ALA A O 1
ATOM 502 N N . ILE A 1 69 ? -21.428 -15.585 -15.098 1.00 96.81 69 ILE A N 1
ATOM 503 C CA . ILE A 1 69 ? -20.065 -16.082 -14.936 1.00 96.81 69 ILE A CA 1
ATOM 504 C C . ILE A 1 69 ? -20.064 -17.592 -15.156 1.00 96.81 69 ILE A C 1
ATOM 506 O O . ILE A 1 69 ? -20.899 -18.300 -14.592 1.00 96.81 69 ILE A O 1
ATOM 510 N N . GLU A 1 70 ? -19.110 -18.084 -15.939 1.00 95.44 70 GLU A N 1
ATOM 511 C CA . GLU A 1 70 ? -18.925 -19.508 -16.205 1.00 95.44 70 GLU A CA 1
ATOM 512 C C . GLU A 1 70 ? -17.501 -19.950 -15.870 1.00 95.44 70 GLU A C 1
ATOM 514 O O . GLU A 1 70 ? -16.540 -19.405 -16.417 1.00 95.44 70 GLU A O 1
ATOM 519 N N . LEU A 1 71 ? -17.384 -20.988 -15.035 1.00 96.31 71 LEU A N 1
ATOM 520 C CA . LEU A 1 71 ? -16.204 -21.852 -14.999 1.00 96.31 71 LEU A CA 1
ATOM 521 C C . LEU A 1 71 ? -16.557 -23.155 -15.713 1.00 96.31 71 LEU A C 1
ATOM 523 O O . LEU A 1 71 ? -17.481 -23.863 -15.305 1.00 96.31 71 LEU A O 1
ATOM 527 N N . SER A 1 72 ? -15.802 -23.472 -16.758 1.00 93.31 72 SER A N 1
ATOM 528 C CA . SER A 1 72 ? -15.998 -24.670 -17.565 1.00 93.31 72 SER A CA 1
ATOM 529 C C . SER A 1 72 ? -14.754 -25.538 -17.507 1.00 93.31 72 SER A C 1
ATOM 531 O O . SER A 1 72 ? -13.673 -25.085 -17.879 1.00 93.31 72 SER A O 1
ATOM 533 N N . LEU A 1 73 ? -14.900 -26.773 -17.032 1.00 94.06 73 LEU A N 1
ATOM 534 C CA . LEU A 1 73 ? -13.871 -27.809 -17.061 1.00 94.06 73 LEU A CA 1
ATOM 535 C C . LEU A 1 73 ? -14.166 -28.715 -18.252 1.00 94.06 73 LEU A C 1
ATOM 537 O O . LEU A 1 73 ? -15.295 -29.174 -18.407 1.00 94.06 73 LEU A O 1
ATOM 541 N N . ASN A 1 74 ? -13.173 -28.956 -19.098 1.00 90.12 74 ASN A N 1
ATOM 542 C CA . ASN A 1 74 ? -13.340 -29.642 -20.373 1.00 90.12 74 ASN A CA 1
ATOM 543 C C . ASN A 1 74 ? -12.270 -30.710 -20.535 1.00 90.12 74 ASN A C 1
ATOM 545 O O . ASN A 1 74 ? -11.136 -30.524 -20.102 1.00 90.12 74 ASN A O 1
ATOM 549 N N . ARG A 1 75 ? -12.621 -31.822 -21.172 1.00 87.75 75 ARG A N 1
ATOM 550 C CA . ARG A 1 75 ? -11.683 -32.899 -21.470 1.00 87.75 75 ARG A CA 1
ATOM 551 C C . ARG A 1 75 ? -11.975 -33.499 -22.834 1.00 87.75 75 ARG A C 1
ATOM 553 O O . ARG A 1 75 ? -13.129 -33.636 -23.233 1.00 87.75 75 ARG A O 1
ATOM 560 N N . THR A 1 76 ? -10.929 -33.869 -23.554 1.00 82.62 76 THR A N 1
ATOM 561 C CA . THR A 1 76 ? -11.026 -34.609 -24.808 1.00 82.62 76 THR A CA 1
ATOM 562 C C . THR A 1 76 ? -10.911 -36.105 -24.510 1.00 82.62 76 THR A C 1
ATOM 564 O O . THR A 1 76 ? -9.985 -36.549 -23.841 1.00 82.62 76 THR A O 1
ATOM 567 N N . THR A 1 77 ? -11.883 -36.906 -24.947 1.00 78.50 77 THR A N 1
ATOM 568 C CA . THR A 1 77 ? -11.855 -38.369 -24.771 1.00 78.50 77 THR A CA 1
ATOM 569 C C . THR A 1 77 ? -12.055 -39.074 -26.107 1.00 78.50 77 THR A C 1
ATOM 571 O O . THR A 1 77 ? -12.540 -38.466 -27.065 1.00 78.50 77 THR A O 1
ATOM 574 N N . ASP A 1 78 ? -11.730 -40.368 -26.167 1.00 78.81 78 ASP A N 1
ATOM 575 C CA . ASP A 1 78 ? -11.965 -41.205 -27.354 1.00 78.81 78 ASP A CA 1
ATOM 576 C C . ASP A 1 78 ? -13.453 -41.234 -27.775 1.00 78.81 78 ASP A C 1
ATOM 578 O O . ASP A 1 78 ? -13.761 -41.421 -28.953 1.00 78.81 78 ASP A O 1
ATOM 582 N N . ASP A 1 79 ? -14.372 -41.006 -26.827 1.00 76.50 79 ASP A N 1
ATOM 583 C CA . ASP A 1 79 ? -15.826 -40.996 -27.033 1.00 76.50 79 ASP A CA 1
ATOM 584 C C . ASP A 1 79 ? -16.393 -39.586 -27.331 1.00 76.50 79 ASP A C 1
ATOM 586 O O . ASP A 1 79 ? -17.604 -39.423 -27.508 1.00 76.50 79 ASP A O 1
ATOM 590 N N . GLY A 1 80 ? -15.529 -38.567 -27.424 1.00 79.19 80 GLY A N 1
ATOM 591 C CA . GLY A 1 80 ? -15.885 -37.165 -27.666 1.00 79.19 80 GLY A CA 1
ATOM 592 C C . GLY A 1 80 ? -15.551 -36.229 -26.493 1.00 79.19 80 GLY A C 1
ATOM 593 O O . GLY A 1 80 ? -15.009 -36.667 -25.475 1.00 79.19 80 GLY A O 1
ATOM 594 N N . PRO A 1 81 ? -15.827 -34.919 -26.622 1.00 84.62 81 PRO A N 1
ATOM 595 C CA . PRO A 1 81 ? -15.553 -33.957 -25.561 1.00 84.62 81 PRO A CA 1
ATOM 596 C C . PRO A 1 81 ? -16.500 -34.160 -24.370 1.00 84.62 81 PRO A C 1
ATOM 598 O O . PRO A 1 81 ? -17.726 -34.215 -24.525 1.00 84.62 81 PRO A O 1
ATOM 601 N N . THR A 1 82 ? -15.932 -34.237 -23.172 1.00 88.81 82 THR A N 1
ATOM 602 C CA . THR A 1 82 ? -16.676 -34.210 -21.911 1.00 88.81 82 THR A CA 1
ATOM 603 C C . THR A 1 82 ? -16.467 -32.878 -21.204 1.00 88.81 82 THR A C 1
ATOM 605 O O . THR A 1 82 ? -15.473 -32.183 -21.432 1.00 88.81 82 THR A O 1
ATOM 608 N N . TYR A 1 83 ? -17.426 -32.490 -20.368 1.00 90.75 83 TYR A N 1
ATOM 609 C CA . TYR A 1 83 ? -17.379 -31.241 -19.626 1.00 90.75 83 TYR A CA 1
ATOM 610 C C . TYR A 1 83 ? -18.076 -31.341 -18.267 1.00 90.75 83 TYR A C 1
ATOM 612 O O . TYR A 1 83 ? -19.031 -32.101 -18.076 1.00 90.75 83 TYR A O 1
ATOM 620 N N . HIS A 1 84 ? -17.619 -30.492 -17.352 1.00 93.00 84 HIS A N 1
ATOM 621 C CA . HIS A 1 84 ? -18.290 -30.138 -16.112 1.00 93.00 84 HIS A CA 1
ATOM 622 C C . HIS A 1 84 ? -18.213 -28.621 -15.953 1.00 93.00 84 HIS A C 1
ATOM 624 O O . HIS A 1 84 ? -17.128 -28.068 -15.777 1.00 93.00 84 HIS A O 1
ATOM 630 N N . LYS A 1 85 ? -19.349 -27.930 -16.042 1.00 92.38 85 LYS A N 1
ATOM 631 C CA . LYS A 1 85 ? -19.397 -26.466 -15.965 1.00 92.38 85 LYS A CA 1
ATOM 632 C C . LYS A 1 85 ? -20.377 -25.990 -14.911 1.00 92.38 85 LYS A C 1
ATOM 634 O O . LYS A 1 85 ? -21.387 -26.641 -14.643 1.00 92.38 85 LYS A O 1
ATOM 639 N N . ALA A 1 86 ? -20.094 -24.822 -14.357 1.00 95.88 86 ALA A N 1
ATOM 640 C CA . ALA A 1 86 ? -20.985 -24.101 -13.466 1.00 95.88 86 ALA A CA 1
ATOM 641 C C . ALA A 1 86 ? -21.214 -22.694 -14.011 1.00 95.88 86 ALA A C 1
ATOM 643 O O . ALA A 1 86 ? -20.258 -21.985 -14.324 1.00 95.88 86 ALA A O 1
ATOM 644 N N . ILE A 1 87 ? -22.486 -22.316 -14.129 1.00 96.31 87 ILE A N 1
ATOM 645 C CA . ILE A 1 87 ? -22.915 -21.031 -14.686 1.00 96.31 87 ILE A CA 1
ATOM 646 C C . ILE A 1 87 ? -23.740 -20.300 -13.632 1.00 96.31 87 ILE A C 1
ATOM 648 O O . ILE A 1 87 ? -24.699 -20.861 -13.096 1.00 96.31 87 ILE A O 1
ATOM 652 N N . SER A 1 88 ? -23.386 -19.054 -13.332 1.00 97.06 88 SER A N 1
ATOM 653 C CA . SER A 1 88 ? -24.148 -18.223 -12.402 1.00 97.06 88 SER A CA 1
ATOM 654 C C . SER A 1 88 ? -25.419 -17.643 -13.028 1.00 97.06 88 SER A C 1
ATOM 656 O O . SER A 1 88 ? -25.603 -17.624 -14.245 1.00 97.06 88 SER A O 1
ATOM 658 N N . ASN A 1 89 ? -26.285 -17.063 -12.197 1.00 95.12 89 ASN A N 1
ATOM 659 C CA . ASN A 1 89 ? -27.243 -16.071 -12.695 1.00 95.12 89 ASN A CA 1
ATOM 660 C C . ASN A 1 89 ? -26.498 -14.832 -13.257 1.00 95.12 89 ASN A C 1
ATOM 662 O O . ASN A 1 89 ? -25.365 -14.573 -12.836 1.00 95.12 89 ASN A O 1
ATOM 666 N N . PRO A 1 90 ? -27.105 -14.054 -14.180 1.00 94.31 90 PRO A N 1
ATOM 667 C CA . PRO A 1 90 ? -26.546 -12.789 -14.663 1.00 94.31 90 PRO A CA 1
ATOM 668 C C . PRO A 1 90 ? -26.095 -11.852 -13.538 1.00 94.31 90 PRO A C 1
ATOM 670 O O . PRO A 1 90 ? -26.855 -11.614 -12.597 1.00 94.31 90 PRO A O 1
ATOM 673 N N . THR A 1 91 ? -24.886 -11.300 -13.653 1.00 90.94 91 THR A N 1
ATOM 674 C CA . THR A 1 91 ? -24.311 -10.345 -12.696 1.00 90.94 91 THR A CA 1
ATOM 675 C C . THR A 1 91 ? -24.219 -8.935 -13.291 1.00 90.94 91 THR A C 1
ATOM 677 O O . THR A 1 91 ? -24.596 -8.690 -14.439 1.00 90.94 91 THR A O 1
ATOM 680 N N . SER A 1 92 ? -23.718 -7.983 -12.501 1.00 86.06 92 SER A N 1
ATOM 681 C CA . SER A 1 92 ? -23.460 -6.599 -12.915 1.00 86.06 92 SER A CA 1
ATOM 682 C C . SER A 1 92 ? -22.094 -6.390 -13.584 1.00 86.06 92 SER A C 1
ATOM 684 O O . SER A 1 92 ? -21.695 -5.246 -13.758 1.00 86.06 92 SER A O 1
ATOM 686 N N . ALA A 1 93 ? -21.398 -7.454 -14.003 1.00 87.56 93 ALA A N 1
ATOM 687 C CA . ALA A 1 93 ? -20.013 -7.418 -14.497 1.00 87.56 93 ALA A CA 1
ATOM 688 C C . ALA A 1 93 ? -19.725 -6.475 -15.691 1.00 87.56 93 ALA A C 1
ATOM 690 O O . ALA A 1 93 ? -18.564 -6.269 -16.038 1.00 87.56 93 ALA A O 1
ATOM 691 N N . PHE A 1 94 ? -20.755 -5.935 -16.355 1.00 89.81 94 PHE A N 1
ATOM 692 C CA . PHE A 1 94 ? -20.637 -5.056 -17.529 1.00 89.81 94 PHE A CA 1
ATOM 693 C C . PHE A 1 94 ? -20.948 -3.583 -17.240 1.00 89.81 94 PHE A C 1
ATOM 695 O O . PHE A 1 94 ? -21.179 -2.805 -18.169 1.00 89.81 94 PHE A O 1
ATOM 702 N N . ASP A 1 95 ? -20.993 -3.178 -15.975 1.00 78.38 95 ASP A N 1
ATOM 703 C CA . ASP A 1 95 ? -21.317 -1.803 -15.586 1.00 78.38 95 ASP A CA 1
ATOM 704 C C . ASP A 1 95 ? -20.143 -0.812 -15.765 1.00 78.38 95 ASP A C 1
ATOM 706 O O . ASP A 1 95 ? -20.312 0.395 -15.552 1.00 78.38 95 ASP A O 1
ATOM 710 N N . GLY A 1 96 ? -18.973 -1.307 -16.191 1.00 76.31 96 GLY A N 1
ATOM 711 C CA . GLY A 1 96 ? -17.743 -0.532 -16.332 1.00 76.31 96 GLY A CA 1
ATOM 712 C C . GLY A 1 96 ? -17.045 -0.236 -15.004 1.00 76.31 96 GLY A C 1
ATOM 713 O O . GLY A 1 96 ? -16.129 0.584 -14.985 1.00 76.31 96 GLY A O 1
ATOM 714 N N . SER A 1 97 ? -17.457 -0.867 -13.908 1.00 77.25 97 SER A N 1
ATOM 715 C CA . SER A 1 97 ? -16.796 -0.819 -12.606 1.00 77.25 97 SER A CA 1
ATOM 716 C C . SER A 1 97 ? -15.800 -1.971 -12.464 1.00 77.25 97 SER A C 1
ATOM 718 O O . SER A 1 97 ? -15.767 -2.908 -13.263 1.00 77.25 97 SER A O 1
ATOM 720 N N . TRP A 1 98 ? -14.937 -1.857 -11.461 1.00 80.69 98 TRP A N 1
ATOM 721 C CA . TRP A 1 98 ? -14.033 -2.931 -11.068 1.00 80.69 98 TRP A CA 1
ATOM 722 C C . TRP A 1 98 ? -14.768 -3.979 -10.234 1.00 80.69 98 TRP A C 1
ATOM 724 O O . TRP A 1 98 ? -15.480 -3.629 -9.290 1.00 80.69 98 TRP A O 1
ATOM 734 N N . HIS A 1 99 ? -14.517 -5.242 -10.553 1.00 84.12 99 HIS A N 1
ATOM 735 C CA . HIS A 1 99 ? -15.081 -6.411 -9.899 1.00 84.12 99 HIS A CA 1
ATOM 736 C C . HIS A 1 99 ? -13.999 -7.434 -9.572 1.00 84.12 99 HIS A C 1
ATOM 738 O O . HIS A 1 99 ? -12.968 -7.504 -10.244 1.00 84.12 99 HIS A O 1
ATOM 744 N N . SER A 1 100 ? -14.271 -8.260 -8.567 1.00 88.06 100 SER A N 1
ATOM 745 C CA . SER A 1 100 ? -13.500 -9.464 -8.285 1.00 88.06 100 SER A CA 1
ATOM 746 C C . SER A 1 100 ? -14.274 -10.710 -8.680 1.00 88.06 100 SER A C 1
ATOM 748 O O . SER A 1 100 ? -15.490 -10.812 -8.498 1.00 88.06 100 SER A O 1
ATOM 750 N N . ILE A 1 101 ? -13.540 -11.698 -9.171 1.00 94.81 101 ILE A N 1
ATOM 751 C CA . ILE A 1 101 ? -14.048 -13.033 -9.432 1.00 94.81 101 ILE A CA 1
ATOM 752 C C . ILE A 1 101 ? -13.115 -14.074 -8.822 1.00 94.81 101 ILE A C 1
ATOM 754 O O . ILE A 1 101 ? -11.896 -13.993 -8.975 1.00 94.81 101 ILE A O 1
ATOM 758 N N . ALA A 1 102 ? -13.695 -15.078 -8.166 1.00 96.25 102 ALA A N 1
ATOM 759 C CA . ALA A 1 102 ? -12.989 -16.294 -7.785 1.00 96.25 102 ALA A CA 1
ATOM 760 C C . ALA A 1 102 ? -13.804 -17.527 -8.178 1.00 96.25 102 ALA A C 1
ATOM 762 O O . ALA A 1 102 ? -14.997 -17.622 -7.886 1.00 96.25 102 ALA A O 1
ATOM 763 N N . ALA A 1 103 ? -13.152 -18.475 -8.841 1.00 97.50 103 ALA A N 1
ATOM 764 C CA . ALA A 1 103 ? -13.740 -19.735 -9.265 1.00 97.50 103 ALA A CA 1
ATOM 765 C C . ALA A 1 103 ? -12.963 -20.887 -8.624 1.00 97.50 103 ALA A C 1
ATOM 767 O O . ALA A 1 103 ? -11.737 -20.944 -8.723 1.00 97.50 103 ALA A O 1
ATOM 768 N N . ILE A 1 104 ? -13.671 -21.771 -7.923 1.00 97.56 104 ILE A N 1
ATOM 769 C CA . ILE A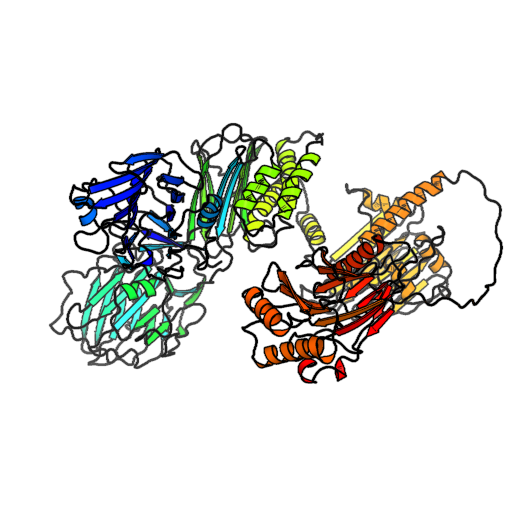 1 104 ? -13.069 -22.778 -7.044 1.00 97.56 104 ILE A CA 1
ATOM 770 C C . ILE A 1 104 ? -13.616 -24.145 -7.413 1.00 97.56 104 ILE A C 1
ATOM 772 O O . ILE A 1 104 ? -14.832 -24.315 -7.498 1.00 97.56 104 ILE A O 1
ATOM 776 N N . ARG A 1 105 ? -12.732 -25.131 -7.558 1.00 95.75 105 ARG A N 1
ATOM 777 C CA . ARG A 1 105 ? -13.094 -26.545 -7.468 1.00 95.75 105 ARG A CA 1
ATOM 778 C C . ARG A 1 105 ? -12.791 -27.033 -6.054 1.00 95.75 105 ARG A C 1
ATOM 780 O O . ARG A 1 105 ? -11.635 -26.981 -5.642 1.00 95.75 105 ARG A O 1
ATOM 787 N N . GLN A 1 106 ? -13.819 -27.494 -5.343 1.00 95.25 106 GLN A N 1
ATOM 788 C CA . GLN A 1 106 ? -13.726 -28.030 -3.984 1.00 95.25 106 GLN A CA 1
ATOM 789 C C . GLN A 1 106 ? -14.554 -29.311 -3.855 1.00 95.25 106 GLN A C 1
ATOM 791 O O . GLN A 1 106 ? -15.763 -29.300 -4.103 1.00 95.25 106 GLN A O 1
ATOM 796 N N . ASP A 1 107 ? -13.910 -30.416 -3.475 1.00 91.75 107 ASP A N 1
ATOM 797 C CA . ASP A 1 107 ? -14.543 -31.734 -3.316 1.00 91.75 107 ASP A CA 1
ATOM 798 C C . ASP A 1 107 ? -15.334 -32.168 -4.571 1.00 91.75 107 ASP A C 1
ATOM 800 O O . ASP A 1 107 ? -16.418 -32.752 -4.498 1.00 91.75 107 ASP A O 1
ATOM 804 N N . GLY A 1 108 ? -14.807 -31.827 -5.752 1.00 87.44 108 GLY A N 1
ATOM 805 C CA . GLY A 1 108 ? -15.432 -32.102 -7.050 1.00 87.44 108 GLY A CA 1
ATOM 806 C C . GLY A 1 108 ? -16.588 -31.171 -7.441 1.00 87.44 108 GLY A C 1
ATOM 807 O O . GLY A 1 108 ? -17.075 -31.283 -8.563 1.00 87.44 108 GLY A O 1
ATOM 808 N N . ASN A 1 109 ? -17.003 -30.240 -6.578 1.00 91.62 109 ASN A N 1
ATOM 809 C CA . ASN A 1 109 ? -17.995 -29.210 -6.897 1.00 91.62 109 ASN A CA 1
ATOM 810 C C . ASN A 1 109 ? -17.315 -27.921 -7.363 1.00 91.62 109 ASN A C 1
ATOM 812 O O . ASN A 1 109 ? -16.181 -27.642 -6.977 1.00 91.62 109 ASN A O 1
ATOM 816 N N . ILE A 1 110 ? -18.028 -27.109 -8.146 1.00 95.56 110 ILE A N 1
ATOM 817 C CA . ILE A 1 110 ? -17.575 -25.772 -8.540 1.00 95.56 110 ILE A CA 1
ATOM 818 C C . ILE A 1 110 ? -18.341 -24.709 -7.748 1.00 95.56 110 ILE A C 1
ATOM 820 O O . ILE A 1 110 ? -19.572 -24.711 -7.731 1.00 95.56 110 ILE A O 1
ATOM 824 N N . LEU A 1 111 ? -17.609 -23.776 -7.144 1.00 96.31 111 LEU A N 1
ATOM 825 C CA . LEU A 1 111 ? -18.133 -22.579 -6.492 1.00 96.31 111 LEU A CA 1
ATOM 826 C C . LEU A 1 111 ? -17.654 -21.337 -7.248 1.00 96.31 111 LEU A C 1
ATOM 828 O O . LEU A 1 111 ? -16.501 -21.274 -7.676 1.00 96.31 111 LEU A O 1
ATOM 832 N N . ILE A 1 112 ? -18.527 -20.339 -7.382 1.00 97.25 112 ILE A N 1
ATOM 833 C CA . ILE A 1 112 ? -18.181 -19.029 -7.941 1.00 97.25 112 ILE A CA 1
ATOM 834 C C . ILE A 1 112 ? -18.462 -17.963 -6.883 1.00 97.25 112 ILE A C 1
ATOM 836 O O . ILE A 1 112 ? -19.535 -17.932 -6.275 1.00 97.25 112 ILE A O 1
ATOM 840 N N . PHE A 1 113 ? -17.484 -17.088 -6.678 1.00 93.38 113 PHE A N 1
ATOM 841 C CA . PHE A 1 113 ? -17.611 -15.870 -5.899 1.00 93.38 113 PHE A CA 1
ATOM 842 C C . PHE A 1 113 ? -17.502 -14.679 -6.842 1.00 93.38 113 PHE A C 1
ATOM 844 O O . PHE A 1 113 ? -16.570 -14.596 -7.643 1.00 93.38 113 PHE A O 1
ATOM 851 N N . PHE A 1 114 ? -18.456 -13.765 -6.729 1.00 89.44 114 PHE A N 1
ATOM 852 C CA . PHE A 1 114 ? -18.437 -12.479 -7.409 1.00 89.44 114 PHE A CA 1
ATOM 853 C C . PHE A 1 114 ? -18.420 -11.405 -6.336 1.00 89.44 114 PHE A C 1
ATOM 855 O O . PHE A 1 114 ? -19.268 -11.408 -5.442 1.00 89.44 114 PHE A O 1
ATOM 862 N N . ASP A 1 115 ? -17.394 -10.562 -6.376 1.00 78.31 115 ASP A N 1
ATOM 863 C CA . ASP A 1 115 ? -17.163 -9.514 -5.389 1.00 78.31 115 ASP A CA 1
ATOM 864 C C . ASP A 1 115 ? -17.143 -10.024 -3.932 1.00 78.31 115 ASP A C 1
ATOM 866 O O . ASP A 1 115 ? -17.700 -9.431 -3.008 1.00 78.31 115 ASP A O 1
ATOM 870 N N . GLY A 1 116 ? -16.506 -11.180 -3.718 1.00 75.12 116 GLY A N 1
ATOM 871 C CA . GLY A 1 116 ? -16.346 -11.795 -2.392 1.00 75.12 116 GLY A CA 1
ATOM 872 C C . GLY A 1 116 ? -17.598 -12.488 -1.840 1.00 75.12 116 GLY A C 1
ATOM 873 O O . GLY A 1 116 ? -17.552 -13.075 -0.749 1.00 75.12 116 GLY A O 1
ATOM 874 N N . ILE A 1 117 ? -18.701 -12.475 -2.593 1.00 77.44 117 ILE A N 1
ATOM 875 C CA . ILE A 1 117 ? -19.963 -13.131 -2.250 1.00 77.44 117 ILE A CA 1
ATOM 876 C C . ILE A 1 117 ? -20.103 -14.407 -3.079 1.00 77.44 117 ILE A C 1
ATOM 878 O O . ILE A 1 117 ? -19.993 -14.379 -4.303 1.00 77.44 117 ILE A O 1
ATOM 882 N N . SER A 1 118 ? -20.377 -15.534 -2.416 1.00 87.75 118 SER A N 1
ATOM 883 C CA . SER A 1 118 ? -20.722 -16.776 -3.112 1.00 87.75 118 SER A CA 1
ATOM 884 C C . SER A 1 118 ? -22.070 -16.609 -3.807 1.00 87.75 118 SER A C 1
ATOM 886 O O . SER A 1 118 ? -23.060 -16.257 -3.163 1.00 87.75 118 SER A O 1
ATOM 888 N N . ILE A 1 119 ? -22.106 -16.856 -5.114 1.00 90.69 119 ILE A N 1
ATOM 889 C CA . ILE A 1 119 ? -23.327 -16.768 -5.913 1.00 90.69 119 ILE A CA 1
ATOM 890 C C . ILE A 1 119 ? -23.823 -18.160 -6.287 1.00 90.69 119 ILE A C 1
ATOM 892 O O . ILE A 1 119 ? -23.043 -19.098 -6.456 1.00 90.69 119 ILE A O 1
ATOM 896 N N . GLU A 1 120 ? -25.140 -18.296 -6.426 1.00 94.50 120 GLU A N 1
ATOM 897 C CA . GLU A 1 120 ? -25.734 -19.549 -6.880 1.00 94.50 120 GLU A CA 1
ATOM 898 C C . GLU A 1 120 ? -25.302 -19.867 -8.313 1.00 94.50 120 GLU A C 1
ATOM 900 O O . GLU A 1 120 ? -25.319 -19.004 -9.199 1.00 94.50 120 GLU A O 1
ATOM 905 N N . VAL A 1 121 ? -24.961 -21.136 -8.535 1.00 96.88 121 VAL A N 1
ATOM 906 C CA . VAL A 1 121 ? -24.563 -21.666 -9.835 1.00 96.88 121 VAL A CA 1
ATOM 907 C C . VAL A 1 121 ? -25.445 -22.843 -10.220 1.00 96.88 121 VAL A C 1
ATOM 909 O O . VAL A 1 121 ? -25.839 -23.658 -9.387 1.00 96.88 121 VAL A O 1
ATOM 912 N N . THR A 1 122 ? -25.742 -22.943 -11.509 1.00 96.44 122 THR A N 1
ATOM 913 C CA . THR A 1 122 ? -26.320 -24.144 -12.104 1.00 96.44 122 THR A CA 1
ATOM 914 C C . THR A 1 122 ? -25.190 -24.970 -12.695 1.00 96.44 122 THR A C 1
ATOM 916 O O . THR A 1 122 ? -24.457 -24.486 -13.560 1.00 96.44 122 THR A O 1
ATOM 919 N N . SER A 1 123 ? -25.050 -26.210 -12.232 1.00 92.50 123 SER A N 1
ATOM 920 C CA . SER A 1 123 ? -24.086 -27.157 -12.788 1.00 92.50 123 SER A CA 1
ATOM 921 C C . SER A 1 123 ? -24.686 -27.913 -13.971 1.00 92.50 123 SER A C 1
ATOM 923 O O . SER A 1 123 ? -25.812 -28.405 -13.896 1.00 92.50 123 SER A O 1
ATOM 925 N N . ASP A 1 124 ? -23.912 -28.040 -15.042 1.00 90.81 124 ASP A N 1
ATOM 926 C CA . ASP A 1 124 ? -24.212 -28.879 -16.200 1.00 90.81 124 ASP A CA 1
ATOM 927 C C . ASP A 1 124 ? -22.997 -29.771 -16.472 1.00 90.81 124 ASP A C 1
ATOM 929 O O . ASP A 1 124 ? -21.858 -29.304 -16.497 1.00 90.81 124 ASP A O 1
ATOM 933 N N . SER A 1 125 ? -23.235 -31.071 -16.610 1.00 91.19 125 SER A N 1
ATOM 934 C CA . SER A 1 125 ? -22.177 -32.072 -16.689 1.00 91.19 125 SER A CA 1
ATOM 935 C C . SER A 1 125 ? -22.628 -33.253 -17.526 1.00 91.19 125 SER A C 1
ATOM 937 O O . SER A 1 125 ? -23.736 -33.760 -17.334 1.00 91.19 125 SER A O 1
ATOM 939 N N . ASN A 1 126 ? -21.749 -33.736 -18.399 1.00 90.19 126 ASN A N 1
ATOM 940 C CA . ASN A 1 126 ? -21.927 -35.016 -19.087 1.00 90.19 126 ASN A CA 1
ATOM 941 C C . ASN A 1 126 ? -20.945 -36.098 -18.598 1.00 90.19 126 ASN A C 1
ATOM 943 O O . ASN A 1 126 ? -20.959 -37.211 -19.119 1.00 90.19 126 ASN A O 1
ATOM 947 N N . ASP A 1 127 ? -20.159 -35.783 -17.564 1.00 84.50 127 ASP A N 1
ATOM 948 C CA . ASP A 1 127 ? -19.279 -36.704 -16.841 1.00 84.50 127 ASP A CA 1
ATOM 949 C C . ASP A 1 127 ? -19.425 -36.522 -15.315 1.00 84.50 127 ASP A C 1
ATOM 951 O O . ASP A 1 127 ? -20.088 -35.592 -14.844 1.00 84.50 127 ASP A O 1
ATOM 955 N N . SER A 1 128 ? -18.856 -37.430 -14.524 1.00 82.06 128 SER A N 1
ATOM 956 C CA . SER A 1 128 ? -18.974 -37.420 -13.061 1.00 82.06 128 SER A CA 1
ATOM 957 C C . SER A 1 128 ? -17.805 -36.685 -12.389 1.00 82.06 128 SER A C 1
ATOM 959 O O . SER A 1 128 ? -16.657 -36.912 -12.764 1.00 82.06 128 SER A O 1
ATOM 961 N N . PRO A 1 129 ? -18.054 -35.848 -11.364 1.00 84.56 129 PRO A N 1
ATOM 962 C CA . PRO A 1 129 ? -16.986 -35.263 -10.560 1.00 84.56 129 PRO A CA 1
ATOM 963 C C . PRO A 1 129 ? -16.278 -36.312 -9.666 1.00 84.56 129 PRO A C 1
ATOM 965 O O . PRO A 1 129 ? -16.919 -37.291 -9.266 1.00 84.56 129 PRO A O 1
ATOM 968 N N . PRO A 1 130 ? -14.995 -36.102 -9.294 1.00 83.31 130 PRO A N 1
ATOM 969 C CA . PRO A 1 130 ? -14.154 -34.960 -9.661 1.00 83.31 130 PRO A CA 1
ATOM 970 C C . PRO A 1 130 ? -13.705 -35.032 -11.127 1.00 83.31 130 PRO A C 1
ATOM 972 O O . PRO A 1 130 ? -13.154 -36.026 -11.586 1.00 83.31 130 PRO A O 1
ATOM 975 N N . PHE A 1 131 ? -13.960 -33.955 -11.871 1.00 88.88 131 PHE A N 1
ATOM 976 C CA . PHE A 1 131 ? -13.660 -33.888 -13.299 1.00 88.88 131 PHE A CA 1
ATOM 977 C C . PHE A 1 131 ? -12.155 -33.672 -13.500 1.00 88.88 131 PHE A C 1
ATOM 979 O O . PHE A 1 131 ? -11.604 -32.737 -12.928 1.00 88.88 131 PHE A O 1
ATOM 986 N N . ASN A 1 132 ? -11.472 -34.498 -14.291 1.00 89.94 132 ASN A N 1
ATOM 987 C CA . ASN A 1 132 ? -10.019 -34.409 -14.462 1.00 89.94 132 ASN A CA 1
ATOM 988 C C . ASN A 1 132 ? -9.638 -33.315 -15.479 1.00 89.94 132 ASN A C 1
ATOM 990 O O . ASN A 1 132 ? -10.068 -33.369 -16.629 1.00 89.94 132 ASN A O 1
ATOM 994 N N . VAL A 1 133 ? -8.822 -32.340 -15.060 1.00 91.56 133 VAL A N 1
ATOM 995 C CA . VAL A 1 133 ? -8.307 -31.250 -15.916 1.00 91.56 133 VAL A CA 1
ATOM 996 C C . VAL A 1 133 ? -6.788 -31.310 -16.102 1.00 91.56 133 VAL A C 1
ATOM 998 O O . VAL A 1 133 ? -6.149 -30.278 -16.277 1.00 91.56 133 VAL A O 1
ATOM 1001 N N . SER A 1 134 ? -6.191 -32.504 -16.024 1.00 90.75 134 SER A N 1
ATOM 1002 C CA . SER A 1 134 ? -4.738 -32.671 -16.116 1.00 90.75 134 SER A CA 1
ATOM 1003 C C . SER A 1 134 ? -4.187 -32.106 -17.422 1.00 90.75 134 SER A C 1
ATOM 1005 O O . SER A 1 134 ? -4.539 -32.569 -18.512 1.00 90.75 134 SER A O 1
ATOM 1007 N N . ASN A 1 135 ? -3.361 -31.065 -17.298 1.00 87.75 135 ASN A N 1
ATOM 1008 C CA . ASN A 1 135 ? -2.839 -30.299 -18.421 1.00 87.75 135 ASN A CA 1
ATOM 1009 C C . ASN A 1 135 ? -1.651 -29.424 -18.003 1.00 87.75 135 ASN A C 1
ATOM 1011 O O . ASN A 1 135 ? -1.726 -28.683 -17.029 1.00 87.75 135 ASN A O 1
ATOM 1015 N N . SER A 1 136 ? -0.563 -29.457 -18.770 1.00 88.44 136 SER A N 1
ATOM 1016 C CA . SER A 1 136 ? 0.595 -28.572 -18.577 1.00 88.44 136 SER A CA 1
ATOM 1017 C C . SER A 1 136 ? 0.757 -27.548 -19.707 1.00 88.44 136 SER A C 1
ATOM 1019 O O . SER A 1 136 ? 1.808 -26.915 -19.812 1.00 88.44 136 SER A O 1
ATOM 1021 N N . ALA A 1 137 ? -0.226 -27.428 -20.604 1.00 88.31 137 ALA A N 1
ATOM 1022 C CA . ALA A 1 137 ? -0.207 -26.533 -21.754 1.00 88.31 137 ALA A CA 1
ATOM 1023 C C . ALA A 1 137 ? -0.196 -25.054 -21.343 1.00 88.31 137 ALA A C 1
ATOM 1025 O O . ALA A 1 137 ? -0.309 -24.701 -20.167 1.00 88.31 137 ALA A O 1
ATOM 1026 N N . GLN A 1 138 ? -0.025 -24.197 -22.348 1.00 90.94 138 GLN A N 1
ATOM 1027 C CA . GLN A 1 138 ? -0.001 -22.749 -22.182 1.00 90.94 138 GLN A CA 1
ATOM 1028 C C . GLN A 1 138 ? -1.300 -22.234 -21.562 1.00 90.94 138 GLN A C 1
ATOM 1030 O O . GLN A 1 138 ? -2.388 -22.732 -21.857 1.00 90.94 138 GLN A O 1
ATOM 1035 N N . ILE A 1 139 ? -1.165 -21.192 -20.748 1.00 94.31 139 ILE A N 1
ATOM 1036 C CA . ILE A 1 139 ? -2.298 -20.434 -20.222 1.00 94.31 139 ILE A CA 1
ATOM 1037 C C . ILE A 1 139 ? -2.456 -19.173 -21.066 1.00 94.31 139 ILE A C 1
ATOM 1039 O O . ILE A 1 139 ? -1.473 -18.546 -21.468 1.00 94.31 139 ILE A O 1
ATOM 1043 N N . PHE A 1 140 ? -3.701 -18.799 -21.332 1.00 94.81 140 PHE A N 1
ATOM 1044 C CA . PHE A 1 140 ? -4.058 -17.553 -21.991 1.00 94.81 140 PHE A CA 1
ATOM 1045 C C . PHE A 1 140 ? -4.835 -16.668 -21.025 1.00 94.81 140 PHE A C 1
ATOM 1047 O O . PHE A 1 140 ? -5.778 -17.130 -20.388 1.00 94.81 140 PHE A O 1
ATOM 1054 N N . ILE A 1 141 ? -4.474 -15.388 -20.957 1.00 96.81 141 ILE A N 1
ATOM 1055 C CA . ILE A 1 141 ? -5.246 -14.354 -20.260 1.00 96.81 141 ILE A CA 1
ATOM 1056 C C . ILE A 1 141 ? -5.851 -13.424 -21.309 1.00 96.81 141 ILE A C 1
ATOM 1058 O O . ILE A 1 141 ? -5.166 -12.948 -22.218 1.00 96.81 141 ILE A O 1
ATOM 1062 N N . GLY A 1 142 ? -7.147 -13.166 -21.176 1.00 94.19 142 GLY A N 1
ATOM 1063 C CA . GLY A 1 142 ? -7.932 -12.312 -22.059 1.00 94.19 142 GLY A CA 1
ATOM 1064 C C . GLY A 1 142 ? -8.449 -12.985 -23.339 1.00 94.19 142 GLY A C 1
ATOM 1065 O O . GLY A 1 142 ? -9.154 -12.354 -24.125 1.00 94.19 142 GLY A O 1
ATOM 1066 N N . ASP A 1 143 ? -8.104 -14.252 -23.576 1.00 91.81 143 ASP A N 1
ATOM 1067 C CA . ASP A 1 143 ? -8.533 -15.053 -24.728 1.00 91.81 143 ASP A CA 1
ATOM 1068 C C . ASP A 1 143 ? -8.285 -16.549 -24.438 1.00 91.81 143 ASP A C 1
ATOM 1070 O O . ASP A 1 143 ? -7.959 -16.933 -23.314 1.00 91.81 143 ASP A O 1
ATOM 1074 N N . CYS A 1 144 ? -8.406 -17.394 -25.460 1.00 88.00 144 CYS A N 1
ATOM 1075 C CA . CYS A 1 144 ? -8.072 -18.815 -25.415 1.00 88.00 144 CYS A CA 1
ATOM 1076 C C . CYS A 1 144 ? -7.405 -19.294 -26.713 1.00 88.00 144 CYS A C 1
ATOM 1078 O O . CYS A 1 144 ? -7.220 -18.531 -27.672 1.00 88.00 144 CYS A O 1
ATOM 1080 N N . ASP A 1 145 ? -7.057 -20.581 -26.744 1.00 85.38 145 ASP A N 1
ATOM 1081 C CA . ASP A 1 145 ? -6.775 -21.290 -27.987 1.00 85.38 145 ASP A CA 1
ATOM 1082 C C . ASP A 1 145 ? -8.084 -21.548 -28.757 1.00 85.38 145 ASP A C 1
ATOM 1084 O O . ASP A 1 145 ? -8.959 -22.308 -28.328 1.00 85.38 145 ASP A O 1
ATOM 1088 N N . ARG A 1 146 ? -8.219 -20.885 -29.911 1.00 80.31 146 ARG A N 1
ATOM 1089 C CA . ARG A 1 146 ? -9.420 -20.937 -30.754 1.00 80.31 146 ARG A CA 1
ATOM 1090 C C . ARG A 1 146 ? -9.584 -22.277 -31.465 1.00 80.31 146 ARG A C 1
ATOM 1092 O O . ARG A 1 146 ? -10.719 -22.668 -31.728 1.00 80.31 146 ARG A O 1
ATOM 1099 N N . GLU A 1 147 ? -8.490 -22.982 -31.749 1.00 78.44 147 GLU A N 1
ATOM 1100 C CA . GLU A 1 147 ? -8.555 -24.309 -32.370 1.00 78.44 147 GLU A CA 1
ATOM 1101 C C . GLU A 1 147 ? -9.111 -25.333 -31.369 1.00 78.44 147 GLU A C 1
ATOM 1103 O O . GLU A 1 147 ? -9.973 -26.144 -31.714 1.00 78.44 147 GLU A O 1
ATOM 1108 N N . ALA A 1 148 ? -8.724 -25.217 -30.095 1.00 78.75 148 ALA A N 1
ATOM 1109 C CA . ALA A 1 148 ? -9.230 -26.075 -29.027 1.00 78.75 148 ALA A CA 1
ATOM 1110 C C . ALA A 1 148 ? -10.730 -25.865 -28.735 1.00 78.75 148 ALA A C 1
ATOM 1112 O O . ALA A 1 148 ? -11.450 -26.839 -28.518 1.00 78.75 148 ALA A O 1
ATOM 1113 N N . LEU A 1 149 ? -11.239 -24.624 -28.775 1.00 77.94 149 LEU A N 1
ATOM 1114 C CA . LEU A 1 149 ? -12.685 -24.370 -28.633 1.00 77.94 149 LEU A CA 1
ATOM 1115 C C . LEU A 1 149 ? -13.502 -25.052 -29.735 1.00 77.94 149 LEU A C 1
ATOM 1117 O O . LEU A 1 149 ? -14.520 -25.686 -29.449 1.00 77.94 149 LEU A O 1
ATOM 1121 N N . GLN A 1 150 ? -13.035 -24.943 -30.984 1.00 76.88 150 GLN A N 1
ATOM 1122 C CA . GLN A 1 150 ? -13.686 -25.579 -32.125 1.00 76.88 150 GLN A CA 1
ATOM 1123 C C . GLN A 1 150 ? -13.724 -27.101 -31.956 1.00 76.88 150 GLN A C 1
ATOM 1125 O O . GLN A 1 150 ? -14.756 -27.722 -32.215 1.00 76.88 150 GLN A O 1
ATOM 1130 N N . PHE A 1 151 ? -12.622 -27.694 -31.490 1.00 74.88 151 PHE A N 1
ATOM 1131 C CA . PHE A 1 151 ? -12.539 -29.128 -31.224 1.00 74.88 151 PHE A CA 1
ATOM 1132 C C . PHE A 1 151 ? -13.539 -29.585 -30.152 1.00 74.88 151 PHE A C 1
ATOM 1134 O O . PHE A 1 151 ? -14.208 -30.604 -30.318 1.00 74.88 151 PHE A O 1
ATOM 1141 N N . LEU A 1 152 ? -13.683 -28.818 -29.070 1.00 76.00 152 LEU A N 1
ATOM 1142 C CA . LEU A 1 152 ? -14.602 -29.136 -27.974 1.00 76.00 152 LEU A CA 1
ATOM 1143 C C . LEU A 1 152 ? -16.085 -28.949 -28.342 1.00 76.00 152 LEU A C 1
ATOM 1145 O O . LEU A 1 152 ? -16.958 -29.261 -27.534 1.00 76.00 152 LEU A O 1
ATOM 1149 N N . GLY A 1 153 ? -16.394 -28.444 -29.543 1.00 73.38 153 GLY A N 1
ATOM 1150 C CA . GLY A 1 153 ? -17.766 -28.140 -29.956 1.00 73.38 153 GLY A CA 1
ATOM 1151 C C . GLY A 1 153 ? -18.405 -27.022 -29.127 1.00 73.38 153 GLY A C 1
ATOM 1152 O O . GLY A 1 153 ? -19.632 -26.932 -29.055 1.00 73.38 153 GLY A O 1
ATOM 1153 N N . ILE A 1 154 ? -17.578 -26.196 -28.485 1.00 75.06 154 ILE A N 1
ATOM 1154 C CA . ILE A 1 154 ? -18.005 -25.040 -27.700 1.00 75.06 154 ILE A CA 1
ATOM 1155 C C . ILE A 1 154 ? -18.239 -23.878 -28.668 1.00 75.06 154 ILE A C 1
ATOM 1157 O O . ILE A 1 154 ? -17.477 -23.693 -29.616 1.00 75.06 154 ILE A O 1
ATOM 1161 N N . ASP A 1 155 ? -19.321 -23.127 -28.450 1.00 63.41 155 ASP A N 1
ATOM 1162 C CA . ASP A 1 155 ? -19.772 -22.053 -29.339 1.00 63.41 155 ASP A CA 1
ATOM 1163 C C . ASP A 1 155 ? -18.630 -21.069 -29.674 1.00 63.41 155 ASP A C 1
ATOM 1165 O O . ASP A 1 155 ? -18.002 -20.481 -28.791 1.00 63.41 155 ASP A O 1
ATOM 1169 N N . GLU A 1 156 ? -18.382 -20.865 -30.969 1.00 56.91 156 GLU A N 1
ATOM 1170 C CA . GLU A 1 156 ? -17.370 -19.945 -31.504 1.00 56.91 156 GLU A CA 1
ATOM 1171 C C . GLU A 1 156 ? -17.623 -18.475 -31.116 1.00 56.91 156 GLU A C 1
ATOM 1173 O O . GLU A 1 156 ? -16.733 -17.632 -31.242 1.00 56.91 156 GLU A O 1
ATOM 1178 N N . ASN A 1 157 ? -18.817 -18.172 -30.595 1.00 61.91 157 ASN A N 1
ATOM 1179 C CA . ASN A 1 157 ? -19.216 -16.844 -30.140 1.00 61.91 157 ASN A CA 1
ATOM 1180 C C . ASN A 1 157 ? -18.685 -16.451 -28.749 1.00 61.91 157 ASN A C 1
ATOM 1182 O O . ASN A 1 157 ? -19.014 -15.359 -28.277 1.00 61.91 157 ASN A O 1
ATOM 1186 N N . ILE A 1 158 ? -17.872 -17.278 -28.076 1.00 71.56 158 ILE A N 1
ATOM 1187 C CA . ILE A 1 158 ? -17.203 -16.830 -26.847 1.00 71.56 158 ILE A CA 1
ATOM 1188 C C . ILE A 1 158 ? -16.186 -15.731 -27.195 1.00 71.56 158 ILE A C 1
ATOM 1190 O O . ILE A 1 158 ? -15.169 -15.952 -27.863 1.00 71.56 158 ILE A O 1
ATOM 1194 N N . SER A 1 159 ? -16.473 -14.515 -26.738 1.00 84.75 159 SER A N 1
ATOM 1195 C CA . SER A 1 159 ? -15.676 -13.325 -27.029 1.00 84.75 159 SER A CA 1
ATOM 1196 C C . SER A 1 159 ? -14.299 -13.349 -26.359 1.00 84.75 159 SER A C 1
ATOM 1198 O O . SER A 1 159 ? -14.070 -13.971 -25.324 1.00 84.75 159 SER A O 1
ATOM 1200 N N . GLN A 1 160 ? -13.360 -12.633 -26.968 1.00 91.38 160 GLN A N 1
ATOM 1201 C CA . GLN A 1 160 ? -12.146 -12.179 -26.295 1.00 91.38 160 GLN A CA 1
ATOM 1202 C C . GLN A 1 160 ? -12.539 -11.218 -25.161 1.00 91.38 160 GLN A C 1
ATOM 1204 O O . GLN A 1 160 ? -13.459 -10.420 -25.341 1.00 91.38 160 GLN A O 1
ATOM 1209 N N . PHE A 1 161 ? -11.846 -11.251 -24.024 1.00 94.75 161 PHE A N 1
ATOM 1210 C CA . PHE A 1 161 ? -12.032 -10.219 -23.010 1.00 94.75 161 PHE A CA 1
ATOM 1211 C C . PHE A 1 161 ? -11.433 -8.894 -23.489 1.00 94.75 161 PHE A C 1
ATOM 1213 O O . PHE A 1 161 ? -10.293 -8.828 -23.949 1.00 94.75 161 PHE A O 1
ATOM 1220 N N . ILE A 1 162 ? -12.215 -7.826 -23.359 1.00 90.94 162 ILE A N 1
ATOM 1221 C CA . ILE A 1 162 ? -11.793 -6.456 -23.643 1.00 90.94 162 ILE A CA 1
ATOM 1222 C C . ILE A 1 162 ? -12.094 -5.636 -22.399 1.00 90.94 162 ILE A C 1
ATOM 1224 O O . ILE A 1 162 ? -13.249 -5.504 -21.998 1.00 90.94 162 ILE A O 1
ATOM 1228 N N . GLY A 1 163 ? -11.061 -5.088 -21.775 1.00 88.94 163 GLY A N 1
ATOM 1229 C CA . GLY A 1 163 ? -11.192 -4.473 -20.460 1.00 88.94 163 GLY A CA 1
ATOM 1230 C C . GLY A 1 163 ? -9.847 -4.288 -19.781 1.00 88.94 163 GLY A C 1
ATOM 1231 O O . GLY A 1 163 ? -8.812 -4.339 -20.442 1.00 88.94 163 GLY A O 1
ATOM 1232 N N . ILE A 1 164 ? -9.871 -4.068 -18.474 1.00 89.75 164 ILE A N 1
ATOM 1233 C CA . ILE A 1 164 ? -8.678 -4.010 -17.624 1.00 89.75 164 ILE A CA 1
ATOM 1234 C C . ILE A 1 164 ? -8.667 -5.247 -16.723 1.00 89.75 164 ILE A C 1
ATOM 1236 O O . ILE A 1 164 ? -9.732 -5.654 -16.265 1.00 89.75 164 ILE A O 1
ATOM 1240 N N . LEU A 1 165 ? -7.497 -5.848 -16.523 1.00 93.19 165 LEU A N 1
ATOM 1241 C CA . LEU A 1 165 ? -7.256 -6.993 -15.644 1.00 93.19 165 LEU A CA 1
ATOM 1242 C C . LEU A 1 165 ? -6.149 -6.674 -14.640 1.00 93.19 165 LEU A C 1
ATOM 1244 O O . LEU A 1 165 ? -5.242 -5.907 -14.956 1.00 93.19 165 LEU A O 1
ATOM 1248 N N . GLU A 1 166 ? -6.214 -7.299 -13.475 1.00 89.38 166 GLU A N 1
ATOM 1249 C CA . GLU A 1 166 ? -5.233 -7.190 -12.394 1.00 89.38 166 GLU A CA 1
ATOM 1250 C C . GLU A 1 166 ? -5.297 -8.436 -11.495 1.00 89.38 166 GLU A C 1
ATOM 1252 O O . GLU A 1 166 ? -6.300 -9.160 -11.521 1.00 89.38 166 GLU A O 1
ATOM 1257 N N . ASP A 1 167 ? -4.225 -8.696 -10.739 1.00 89.12 167 ASP A N 1
ATOM 1258 C CA . ASP A 1 167 ? -4.168 -9.696 -9.663 1.00 89.12 167 ASP A CA 1
ATOM 1259 C C . ASP A 1 167 ? -4.726 -11.068 -10.053 1.00 89.12 167 ASP A C 1
ATOM 1261 O O . ASP A 1 167 ? -5.586 -11.676 -9.402 1.00 89.12 167 ASP A O 1
ATOM 1265 N N . ILE A 1 168 ? -4.222 -11.574 -11.176 1.00 95.44 168 ILE A N 1
ATOM 1266 C CA . ILE A 1 168 ? -4.610 -12.884 -11.679 1.00 95.44 168 ILE A CA 1
ATOM 1267 C C . ILE A 1 168 ? -3.788 -13.931 -10.945 1.00 95.44 168 ILE A C 1
ATOM 1269 O O . ILE A 1 168 ? -2.566 -13.972 -11.083 1.00 95.44 168 ILE A O 1
ATOM 1273 N N . SER A 1 169 ? -4.456 -14.811 -10.201 1.00 96.25 169 SER A N 1
ATOM 1274 C CA . SER A 1 169 ? -3.779 -15.845 -9.420 1.00 96.25 169 SER A CA 1
ATOM 1275 C C . SER A 1 169 ? -4.368 -17.237 -9.636 1.00 96.25 169 SER A C 1
ATOM 1277 O O . SER A 1 169 ? -5.564 -17.404 -9.891 1.00 96.25 169 SER A O 1
ATOM 1279 N N . ILE A 1 170 ? -3.505 -18.250 -9.543 1.00 97.75 170 ILE A N 1
ATOM 1280 C CA . ILE A 1 170 ? -3.851 -19.667 -9.666 1.00 97.75 170 ILE A CA 1
ATOM 1281 C C . ILE A 1 170 ? -3.303 -20.408 -8.453 1.00 97.75 170 ILE A C 1
ATOM 1283 O O . ILE A 1 170 ? -2.121 -20.306 -8.117 1.00 97.75 170 ILE A O 1
ATOM 1287 N N . TRP A 1 171 ? -4.165 -21.211 -7.838 1.00 98.06 171 TRP A N 1
ATOM 1288 C CA . TRP A 1 171 ? -3.877 -21.979 -6.638 1.00 98.06 171 TRP A CA 1
ATOM 1289 C C . TRP A 1 171 ? -4.166 -23.454 -6.873 1.00 98.06 171 TRP A C 1
ATOM 1291 O O . TRP A 1 171 ? -5.253 -23.802 -7.327 1.00 98.06 171 TRP A O 1
ATOM 1301 N N . ASN A 1 172 ? -3.257 -24.339 -6.473 1.00 96.62 172 ASN A N 1
ATOM 1302 C CA . ASN A 1 172 ? -3.449 -25.794 -6.521 1.00 96.62 172 ASN A CA 1
ATOM 1303 C C . ASN A 1 172 ? -4.218 -26.348 -5.302 1.00 96.62 172 ASN A C 1
ATOM 1305 O O . ASN A 1 172 ? -3.998 -27.480 -4.872 1.00 96.62 172 ASN A O 1
ATOM 1309 N N . ARG A 1 173 ? -5.085 -25.516 -4.715 1.00 97.12 173 ARG A N 1
ATOM 1310 C CA . ARG A 1 173 ? -6.000 -25.869 -3.628 1.00 97.12 173 ARG A CA 1
ATOM 1311 C C . ARG A 1 173 ? -7.260 -25.010 -3.675 1.00 97.12 173 ARG A C 1
ATOM 1313 O O . ARG A 1 173 ? -7.264 -23.924 -4.262 1.00 97.12 173 ARG A O 1
ATOM 1320 N N . ALA A 1 174 ? -8.306 -25.453 -2.987 1.00 97.44 174 ALA A N 1
ATOM 1321 C CA . ALA A 1 174 ? -9.465 -24.617 -2.700 1.00 97.44 174 ALA A CA 1
ATOM 1322 C C . ALA A 1 174 ? -9.101 -23.530 -1.671 1.00 97.44 174 ALA A C 1
ATOM 1324 O O . ALA A 1 174 ? -8.533 -23.825 -0.613 1.00 97.44 174 ALA A O 1
ATOM 1325 N N . LEU A 1 175 ? -9.431 -22.275 -1.982 1.00 95.75 175 LEU A N 1
ATOM 1326 C CA . LEU A 1 175 ? -9.359 -21.161 -1.040 1.00 95.75 175 LEU A CA 1
ATOM 1327 C C . LEU A 1 175 ? -10.655 -21.044 -0.236 1.00 95.75 175 LEU A C 1
ATOM 1329 O O . LEU A 1 175 ? -11.758 -21.234 -0.749 1.00 95.75 175 LEU A O 1
ATOM 1333 N N . SER A 1 176 ? -10.521 -20.681 1.036 1.00 88.88 176 SER A N 1
ATOM 1334 C CA . SER A 1 176 ? -11.645 -20.279 1.882 1.00 88.88 176 SER A CA 1
ATOM 1335 C C . SER A 1 176 ? -12.158 -18.882 1.511 1.00 88.88 176 SER A C 1
ATOM 1337 O O . SER A 1 176 ? -11.439 -18.077 0.925 1.00 88.88 176 SER A O 1
ATOM 1339 N N . GLN A 1 177 ? -13.383 -18.534 1.923 1.00 79.12 177 GLN A N 1
ATOM 1340 C CA . GLN A 1 177 ? -13.936 -17.192 1.685 1.00 79.12 177 GLN A CA 1
ATOM 1341 C C . GLN A 1 177 ? -13.058 -16.063 2.256 1.00 79.12 177 GLN A C 1
ATOM 1343 O O . GLN A 1 177 ? -12.966 -14.999 1.651 1.00 79.12 177 GLN A O 1
ATOM 1348 N N . ALA A 1 178 ? -12.388 -16.288 3.389 1.00 74.56 178 ALA A N 1
ATOM 1349 C CA . ALA A 1 178 ? -11.457 -15.314 3.959 1.00 74.56 178 ALA A CA 1
ATOM 1350 C C . ALA A 1 178 ? -10.206 -15.127 3.081 1.00 74.56 178 ALA A C 1
ATOM 1352 O O . ALA A 1 178 ? -9.724 -14.012 2.914 1.00 74.56 178 ALA A O 1
ATOM 1353 N N . GLU A 1 179 ? -9.701 -16.203 2.478 1.00 85.38 179 GLU A N 1
ATOM 1354 C CA . GLU A 1 179 ? -8.565 -16.137 1.554 1.00 85.38 179 GLU A CA 1
ATOM 1355 C C . GLU A 1 179 ? -8.958 -15.508 0.215 1.00 85.38 179 GLU A C 1
ATOM 1357 O O . GLU A 1 179 ? -8.203 -14.701 -0.311 1.00 85.38 179 GLU A O 1
ATOM 1362 N N . ILE A 1 180 ? -10.166 -15.777 -0.292 1.00 84.94 180 ILE A N 1
ATOM 1363 C CA . ILE A 1 180 ? -10.706 -15.089 -1.477 1.00 84.94 180 ILE A CA 1
ATOM 1364 C C . ILE A 1 180 ? -10.745 -13.582 -1.229 1.00 84.94 180 ILE A C 1
ATOM 1366 O O . ILE A 1 180 ? -10.264 -12.814 -2.053 1.00 84.94 180 ILE A O 1
ATOM 1370 N N . LYS A 1 181 ? -11.237 -13.151 -0.063 1.00 73.44 181 LYS A N 1
ATOM 1371 C CA . LYS A 1 181 ? -11.210 -11.737 0.322 1.00 73.44 181 LYS A CA 1
ATOM 1372 C C . LYS A 1 181 ? -9.789 -11.169 0.309 1.00 73.44 181 LYS A C 1
ATOM 1374 O O . LYS A 1 181 ? -9.596 -10.095 -0.237 1.00 73.44 181 LYS A O 1
ATOM 1379 N N . ARG A 1 182 ? -8.775 -11.894 0.796 1.00 75.50 182 ARG A N 1
ATOM 1380 C CA . ARG A 1 182 ? -7.369 -11.448 0.690 1.00 75.50 182 ARG A CA 1
ATOM 1381 C C . ARG A 1 182 ? -6.917 -11.232 -0.758 1.00 75.50 182 ARG A C 1
ATOM 1383 O O . ARG A 1 182 ? -6.245 -10.239 -1.024 1.00 75.50 182 ARG A O 1
ATOM 1390 N N . THR A 1 183 ? -7.319 -12.105 -1.686 1.00 81.06 183 THR A N 1
ATOM 1391 C CA . THR A 1 183 ? -7.005 -11.926 -3.119 1.00 81.06 183 THR A CA 1
ATOM 1392 C C . THR A 1 183 ? -7.668 -10.691 -3.732 1.00 81.06 183 THR A C 1
ATOM 1394 O O . THR A 1 183 ? -7.143 -10.134 -4.681 1.00 81.06 183 THR A O 1
ATOM 1397 N N . MET A 1 184 ? -8.791 -10.223 -3.175 1.00 74.12 184 MET A N 1
ATOM 1398 C CA . MET A 1 184 ? -9.470 -9.000 -3.626 1.00 74.12 184 MET A CA 1
ATOM 1399 C C . MET A 1 184 ? -8.761 -7.712 -3.199 1.00 74.12 184 MET A C 1
ATOM 1401 O O . MET A 1 184 ? -9.110 -6.641 -3.688 1.00 74.12 184 MET A O 1
ATOM 1405 N N . PHE A 1 185 ? -7.849 -7.802 -2.228 1.00 67.94 185 PHE A N 1
ATOM 1406 C CA . PHE A 1 185 ? -7.187 -6.654 -1.603 1.00 67.94 185 PHE A CA 1
ATOM 1407 C C . PHE A 1 185 ? -5.673 -6.690 -1.787 1.00 67.94 185 PHE A C 1
ATOM 1409 O O . PHE A 1 185 ? -4.958 -6.090 -0.984 1.00 67.94 185 PHE A O 1
ATOM 1416 N N . ASN A 1 186 ? -5.199 -7.435 -2.788 1.00 67.69 186 ASN A N 1
ATOM 1417 C CA . ASN A 1 186 ? -3.789 -7.596 -3.132 1.00 67.69 186 ASN A CA 1
ATOM 1418 C C . ASN A 1 186 ? -2.951 -8.031 -1.904 1.00 67.69 186 ASN A C 1
ATOM 1420 O O . ASN A 1 186 ? -1.810 -7.623 -1.709 1.00 67.69 186 ASN A O 1
ATOM 1424 N N . GLN A 1 187 ? -3.541 -8.861 -1.026 1.00 72.75 187 GLN A N 1
ATOM 1425 C CA . GLN A 1 187 ? -2.900 -9.435 0.170 1.00 72.75 187 GLN A CA 1
ATOM 1426 C C . GLN A 1 187 ? -2.422 -10.871 -0.100 1.00 72.75 187 GLN A C 1
ATOM 1428 O O . GLN A 1 187 ? -2.684 -11.798 0.686 1.00 72.75 187 GLN A O 1
ATOM 1433 N N . ILE A 1 188 ? -1.754 -11.045 -1.241 1.00 80.31 188 ILE A N 1
ATOM 1434 C CA . ILE A 1 188 ? -1.127 -12.292 -1.683 1.00 80.31 188 ILE A CA 1
ATOM 1435 C C . ILE A 1 188 ? 0.386 -12.138 -1.525 1.00 80.31 188 ILE A C 1
ATOM 1437 O O . ILE A 1 188 ? 0.946 -11.106 -1.886 1.00 80.31 188 ILE A O 1
ATOM 1441 N N . THR A 1 189 ? 1.057 -13.154 -0.987 1.00 80.00 189 THR A N 1
ATOM 1442 C CA . THR A 1 189 ? 2.524 -13.209 -0.973 1.00 80.00 189 THR A CA 1
ATOM 1443 C C . THR A 1 189 ? 3.038 -14.378 -1.813 1.00 80.00 189 THR A C 1
ATOM 1445 O O . THR A 1 189 ? 2.372 -15.415 -1.896 1.00 80.00 189 THR A O 1
ATOM 1448 N N . PRO A 1 190 ? 4.251 -14.279 -2.393 1.00 77.75 190 PRO A N 1
ATOM 1449 C CA . PRO A 1 190 ? 4.885 -15.383 -3.124 1.00 77.75 190 PRO A CA 1
ATOM 1450 C C . PRO A 1 190 ? 4.974 -16.701 -2.335 1.00 77.75 190 PRO A C 1
ATOM 1452 O O . PRO A 1 190 ? 5.126 -17.782 -2.908 1.00 77.75 190 PRO A O 1
ATOM 1455 N N . GLU A 1 191 ? 4.933 -16.632 -1.003 1.00 81.75 191 GLU A N 1
ATOM 1456 C CA . GLU A 1 191 ? 5.006 -17.774 -0.097 1.00 81.75 191 GLU A CA 1
ATOM 1457 C C . GLU A 1 191 ? 3.658 -18.392 0.265 1.00 81.75 191 GLU A C 1
ATOM 1459 O O . GLU A 1 191 ? 3.666 -19.438 0.928 1.00 81.75 191 GLU A O 1
ATOM 1464 N N . ASP A 1 192 ? 2.535 -17.789 -0.134 1.00 88.94 192 ASP A N 1
ATOM 1465 C CA . ASP A 1 192 ? 1.225 -18.291 0.252 1.00 88.94 192 ASP A CA 1
ATOM 1466 C C . ASP A 1 192 ? 1.051 -19.760 -0.209 1.00 88.94 192 ASP A C 1
ATOM 1468 O O . ASP A 1 192 ? 1.327 -20.111 -1.365 1.00 88.94 192 ASP A O 1
ATOM 1472 N N . PRO A 1 193 ? 0.617 -20.672 0.688 1.00 91.62 193 PRO A N 1
ATOM 1473 C CA . PRO A 1 193 ? 0.559 -22.093 0.380 1.00 91.62 193 PRO A CA 1
ATOM 1474 C C . PRO A 1 193 ? -0.320 -22.387 -0.833 1.00 91.62 193 PRO A C 1
ATOM 1476 O O . PRO A 1 193 ? -1.485 -21.997 -0.881 1.00 91.62 193 PRO A O 1
ATOM 1479 N N . GLY A 1 194 ? 0.230 -23.141 -1.779 1.00 93.56 194 GLY A N 1
ATOM 1480 C CA . GLY A 1 194 ? -0.483 -23.603 -2.963 1.00 93.56 194 GLY A CA 1
ATOM 1481 C C . GLY A 1 194 ? -0.614 -22.585 -4.094 1.00 93.56 194 GLY A C 1
ATOM 1482 O O . GLY A 1 194 ? -1.233 -22.909 -5.101 1.00 93.56 194 GLY A O 1
ATOM 1483 N N . LEU A 1 195 ? -0.021 -21.395 -3.972 1.00 97.06 195 LEU A N 1
ATOM 1484 C CA . LEU A 1 195 ? 0.084 -20.445 -5.077 1.00 97.06 195 LEU A CA 1
ATOM 1485 C C . LEU A 1 195 ? 1.027 -20.997 -6.159 1.00 97.06 195 LEU A C 1
ATOM 1487 O O . LEU A 1 195 ? 2.194 -21.286 -5.886 1.00 97.06 195 LEU A O 1
ATOM 1491 N N . VAL A 1 196 ? 0.519 -21.163 -7.382 1.00 96.25 196 VAL A N 1
ATOM 1492 C CA . VAL A 1 196 ? 1.270 -21.712 -8.530 1.00 96.25 196 VAL A CA 1
ATOM 1493 C C . VAL A 1 196 ? 1.379 -20.743 -9.709 1.00 96.25 196 VAL A C 1
ATOM 1495 O O . VAL A 1 196 ? 2.080 -21.035 -10.672 1.00 96.25 196 VAL A O 1
ATOM 1498 N N . GLY A 1 197 ? 0.710 -19.595 -9.645 1.00 95.75 197 GLY A N 1
ATOM 1499 C CA . GLY A 1 197 ? 0.896 -18.485 -10.574 1.00 95.75 197 GLY A CA 1
ATOM 1500 C C . GLY A 1 197 ? 0.276 -17.222 -9.997 1.00 95.75 197 GLY A C 1
ATOM 1501 O O . GLY A 1 197 ? -0.827 -17.294 -9.452 1.00 95.75 197 GLY A O 1
ATOM 1502 N N . PHE A 1 198 ? 0.975 -16.095 -10.088 1.00 95.25 198 PHE A N 1
ATOM 1503 C CA . PHE A 1 198 ? 0.471 -14.798 -9.650 1.00 95.25 198 PHE A CA 1
ATOM 1504 C C . PHE A 1 198 ? 1.016 -13.678 -10.531 1.00 95.25 198 PHE A C 1
ATOM 1506 O O . PHE A 1 198 ? 2.202 -13.378 -10.485 1.00 95.25 198 PHE A O 1
ATOM 1513 N N . TRP A 1 199 ? 0.143 -13.070 -11.329 1.00 92.75 199 TRP A N 1
ATOM 1514 C CA . TRP A 1 199 ? 0.466 -11.922 -12.168 1.00 92.75 199 TRP A CA 1
ATOM 1515 C C . TRP A 1 199 ? -0.267 -10.699 -11.628 1.00 92.75 199 TRP A C 1
ATOM 1517 O O . TRP A 1 199 ? -1.460 -10.522 -11.888 1.00 92.75 199 TRP A O 1
ATOM 1527 N N . GLU A 1 200 ? 0.472 -9.872 -10.893 1.00 86.94 200 GLU A N 1
ATOM 1528 C CA . GLU A 1 200 ? -0.019 -8.632 -10.276 1.00 86.94 200 GLU A CA 1
ATOM 1529 C C . GLU A 1 200 ? -0.483 -7.615 -11.321 1.00 86.94 200 GLU A C 1
ATOM 1531 O O . GLU A 1 200 ? -1.405 -6.856 -11.082 1.00 86.94 200 GLU A O 1
ATOM 1536 N N . MET A 1 201 ? 0.109 -7.629 -12.523 1.00 84.94 201 MET A N 1
ATOM 1537 C CA . MET A 1 201 ? -0.134 -6.624 -13.570 1.00 84.94 201 MET A CA 1
ATOM 1538 C C . MET A 1 201 ? 0.345 -5.210 -13.182 1.00 84.94 201 MET A C 1
ATOM 1540 O O . MET A 1 201 ? -0.017 -4.215 -13.810 1.00 84.94 201 MET A O 1
ATOM 1544 N N . ASN A 1 202 ? 1.289 -5.129 -12.244 1.00 75.38 202 ASN A N 1
ATOM 1545 C CA . ASN A 1 202 ? 1.884 -3.885 -11.769 1.00 75.38 202 ASN A CA 1
ATOM 1546 C C . ASN A 1 202 ? 3.021 -3.382 -12.658 1.00 75.38 202 ASN A C 1
ATOM 1548 O O . ASN A 1 202 ? 4.201 -3.451 -12.323 1.00 75.38 202 ASN A O 1
ATOM 1552 N N . ARG A 1 203 ? 2.640 -2.888 -13.844 1.00 64.75 203 ARG A N 1
ATOM 1553 C CA . ARG A 1 203 ? 3.529 -2.419 -14.929 1.00 64.75 203 ARG A CA 1
ATOM 1554 C C . ARG A 1 203 ? 4.439 -3.479 -15.548 1.00 64.75 203 ARG A C 1
ATOM 1556 O O . ARG A 1 203 ? 5.071 -3.177 -16.554 1.00 64.75 203 ARG A O 1
ATOM 1563 N N . ASN A 1 204 ? 4.408 -4.702 -15.034 1.00 72.38 204 ASN A N 1
ATOM 1564 C CA . ASN A 1 204 ? 5.194 -5.829 -15.501 1.00 72.38 204 ASN A CA 1
ATOM 1565 C C . ASN A 1 204 ? 4.307 -7.068 -15.724 1.00 72.38 204 ASN A C 1
ATOM 1567 O O . ASN A 1 204 ? 3.170 -7.149 -15.259 1.00 72.38 204 ASN A O 1
ATOM 1571 N N . LEU A 1 205 ? 4.838 -8.042 -16.463 1.00 82.88 205 LEU A N 1
ATOM 1572 C CA . LEU A 1 205 ? 4.179 -9.322 -16.760 1.00 82.88 205 LEU A CA 1
ATOM 1573 C C . LEU A 1 205 ? 4.778 -10.491 -15.958 1.00 82.88 205 LEU A C 1
ATOM 1575 O O . LEU A 1 205 ? 4.624 -11.654 -16.351 1.00 82.88 205 LEU A O 1
ATOM 1579 N N . GLU A 1 206 ? 5.519 -10.186 -14.892 1.00 85.06 206 GLU A N 1
ATOM 1580 C CA . GLU A 1 206 ? 6.195 -11.183 -14.071 1.00 85.06 206 GLU A CA 1
ATOM 1581 C C . GLU A 1 206 ? 5.182 -12.019 -13.289 1.00 85.06 206 GLU A C 1
ATOM 1583 O O . GLU A 1 206 ? 4.114 -11.552 -12.896 1.00 85.06 206 GLU A O 1
ATOM 1588 N N . ASP A 1 207 ? 5.524 -13.291 -13.108 1.00 90.25 207 ASP A N 1
ATOM 1589 C CA . ASP A 1 207 ? 4.829 -14.172 -12.181 1.00 90.25 207 ASP A CA 1
ATOM 1590 C C . ASP A 1 207 ? 5.568 -14.098 -10.848 1.00 90.25 207 ASP A C 1
ATOM 1592 O O . ASP A 1 207 ? 6.674 -14.629 -10.727 1.00 90.25 207 ASP A O 1
ATOM 1596 N N . THR A 1 208 ? 4.985 -13.430 -9.858 1.00 88.81 208 THR A N 1
ATOM 1597 C CA . THR A 1 208 ? 5.620 -13.242 -8.550 1.00 88.81 208 THR A CA 1
ATOM 1598 C C . THR A 1 208 ? 5.482 -14.471 -7.654 1.00 88.81 208 THR A C 1
ATOM 1600 O O . THR A 1 208 ? 6.079 -14.523 -6.580 1.00 88.81 208 THR A O 1
ATOM 1603 N N . SER A 1 209 ? 4.784 -15.525 -8.099 1.00 92.00 209 SER A N 1
ATOM 1604 C CA . SER A 1 209 ? 4.807 -16.818 -7.417 1.00 92.00 209 SER A CA 1
ATOM 1605 C C . SER A 1 209 ? 6.183 -17.493 -7.509 1.00 92.00 209 SER A C 1
ATOM 1607 O O . SER A 1 209 ? 7.063 -17.135 -8.293 1.00 92.00 209 SER A O 1
ATOM 1609 N N . ARG A 1 210 ? 6.364 -18.580 -6.752 1.00 90.19 210 ARG A N 1
ATOM 1610 C CA . ARG A 1 210 ? 7.593 -19.394 -6.806 1.00 90.19 210 ARG A CA 1
ATOM 1611 C C . ARG A 1 210 ? 7.847 -20.055 -8.162 1.00 90.19 210 ARG A C 1
ATOM 1613 O O . ARG A 1 210 ? 8.945 -20.573 -8.368 1.00 90.19 210 ARG A O 1
ATOM 1620 N N . ILE A 1 211 ? 6.848 -20.104 -9.044 1.00 92.31 211 ILE A N 1
ATOM 1621 C CA . ILE A 1 211 ? 6.980 -20.712 -10.369 1.00 92.31 211 ILE A CA 1
ATOM 1622 C C . ILE A 1 211 ? 7.711 -19.771 -11.333 1.00 92.31 211 ILE A C 1
ATOM 1624 O O . ILE A 1 211 ? 8.472 -20.263 -12.170 1.00 92.31 211 ILE A O 1
ATOM 1628 N N . ASN A 1 212 ? 7.558 -18.452 -11.164 1.00 90.25 212 ASN A N 1
ATOM 1629 C CA . ASN A 1 212 ? 8.230 -17.418 -11.952 1.00 90.25 212 ASN A CA 1
ATOM 1630 C C . ASN A 1 212 ? 8.095 -17.635 -13.472 1.00 90.25 212 ASN A C 1
ATOM 1632 O O . ASN A 1 212 ? 9.072 -17.644 -14.228 1.00 90.25 212 ASN A O 1
ATOM 1636 N N . ASN A 1 213 ? 6.865 -17.887 -13.922 1.00 89.44 213 ASN A N 1
ATOM 1637 C CA . ASN A 1 213 ? 6.526 -18.070 -15.324 1.00 89.44 213 ASN A CA 1
ATOM 1638 C C . ASN A 1 213 ? 6.001 -16.778 -15.973 1.00 89.44 213 ASN A C 1
ATOM 1640 O O . ASN A 1 213 ? 4.810 -16.465 -15.941 1.00 89.44 213 ASN A O 1
ATOM 1644 N N . LEU A 1 214 ? 6.917 -16.040 -16.598 1.00 85.06 214 LEU A N 1
ATOM 1645 C CA . LEU A 1 214 ? 6.649 -14.770 -17.274 1.00 85.06 214 LEU A CA 1
ATOM 1646 C C . LEU A 1 214 ? 5.518 -14.876 -18.317 1.00 85.06 214 LEU A C 1
ATOM 1648 O O . LEU A 1 214 ? 5.557 -15.729 -19.211 1.00 85.06 214 LEU A O 1
ATOM 1652 N N . ALA A 1 215 ? 4.552 -13.955 -18.255 1.00 86.50 215 ALA A N 1
ATOM 1653 C CA . ALA A 1 215 ? 3.549 -13.792 -19.301 1.00 86.50 215 ALA A CA 1
ATOM 1654 C C . ALA A 1 215 ? 4.093 -12.965 -20.481 1.00 86.50 215 ALA A C 1
ATOM 1656 O O . ALA A 1 215 ? 4.918 -12.067 -20.325 1.00 86.50 215 ALA A O 1
ATOM 1657 N N . ILE A 1 216 ? 3.608 -13.244 -21.690 1.00 80.94 216 ILE A N 1
ATOM 1658 C CA . ILE A 1 216 ? 3.986 -12.527 -22.914 1.00 80.94 216 ILE A CA 1
ATOM 1659 C C . ILE A 1 216 ? 2.733 -11.935 -23.544 1.00 80.94 216 ILE A C 1
ATOM 1661 O O . ILE A 1 216 ? 1.778 -12.655 -23.831 1.00 80.94 216 ILE A O 1
ATOM 1665 N N . SER A 1 217 ? 2.736 -10.630 -23.806 1.00 78.50 217 SER A N 1
ATOM 1666 C CA . SER A 1 217 ? 1.636 -10.000 -24.537 1.00 78.50 217 SER A CA 1
ATOM 1667 C C . SER A 1 217 ? 1.699 -10.305 -26.037 1.00 78.50 217 SER A C 1
ATOM 1669 O O . SER A 1 217 ? 2.731 -10.167 -26.688 1.00 78.50 217 SER A O 1
ATOM 1671 N N . VAL A 1 218 ? 0.565 -10.692 -26.605 1.00 78.81 218 VAL A N 1
ATOM 1672 C CA . VAL A 1 218 ? 0.322 -10.783 -28.044 1.00 78.81 218 VAL A CA 1
ATOM 1673 C C . VAL A 1 218 ? -0.674 -9.680 -28.374 1.00 78.81 218 VAL A C 1
ATOM 1675 O O . VAL A 1 218 ? -1.783 -9.712 -27.860 1.00 78.81 218 VAL A O 1
ATOM 1678 N N . GLY A 1 219 ? -0.302 -8.699 -29.200 1.00 60.78 219 GLY A N 1
ATOM 1679 C CA . GLY A 1 219 ? -1.143 -7.530 -29.512 1.00 60.78 219 GLY A CA 1
ATOM 1680 C C . GLY A 1 219 ? -0.866 -6.301 -28.631 1.00 60.78 219 GLY A C 1
ATOM 1681 O O . GLY A 1 219 ? 0.212 -6.167 -28.054 1.00 60.78 219 GLY A O 1
ATOM 1682 N N . SER A 1 220 ? -1.809 -5.356 -28.588 1.00 60.16 220 SER A N 1
ATOM 1683 C CA . SER A 1 220 ? -1.737 -4.093 -27.828 1.00 60.16 220 SER A CA 1
ATOM 1684 C C . SER A 1 220 ? -2.257 -4.224 -26.408 1.00 60.16 220 SER A C 1
ATOM 1686 O O . SER A 1 220 ? -3.461 -4.379 -26.200 1.00 60.16 220 SER A O 1
ATOM 1688 N N . VAL A 1 221 ? -1.368 -4.065 -25.436 1.00 69.88 221 VAL A N 1
ATOM 1689 C CA . VAL A 1 221 ? -1.729 -3.864 -24.029 1.00 69.88 221 VAL A CA 1
ATOM 1690 C C . VAL A 1 221 ? -1.296 -2.475 -23.571 1.00 69.88 221 VAL A C 1
ATOM 1692 O O . VAL A 1 221 ? -0.409 -1.874 -24.177 1.00 69.88 221 VAL A O 1
ATOM 1695 N N . SER A 1 222 ? -1.925 -1.924 -22.540 1.00 60.66 222 SER A N 1
ATOM 1696 C CA . SER A 1 222 ? -1.495 -0.667 -21.910 1.00 60.66 222 SER A CA 1
ATOM 1697 C C . SER A 1 222 ? -1.754 -0.721 -20.414 1.00 60.66 222 SER A C 1
ATOM 1699 O O . SER A 1 222 ? -2.851 -1.120 -20.028 1.00 60.66 222 SER A O 1
ATOM 1701 N N . TRP A 1 223 ? -0.808 -0.275 -19.595 1.00 67.31 223 TRP A N 1
ATOM 1702 C CA . TRP A 1 223 ? -1.027 -0.145 -18.157 1.00 67.31 223 TRP A CA 1
ATOM 1703 C C . TRP A 1 223 ? -1.906 1.058 -17.862 1.00 67.31 223 TRP A C 1
ATOM 1705 O O . TRP A 1 223 ? -1.749 2.126 -18.455 1.00 67.31 223 TRP A O 1
ATOM 1715 N N . VAL A 1 224 ? -2.854 0.865 -16.962 1.00 65.69 224 VAL A N 1
ATOM 1716 C CA . VAL A 1 224 ? -3.743 1.909 -16.478 1.00 65.69 224 VAL A CA 1
ATOM 1717 C C . VAL A 1 224 ? -3.431 2.065 -14.997 1.00 65.69 224 VAL A C 1
ATOM 1719 O O . VAL A 1 224 ? -3.574 1.075 -14.285 1.00 65.69 224 VAL A O 1
ATOM 1722 N N . PRO A 1 225 ? -3.000 3.252 -14.529 1.00 65.31 225 PRO A N 1
ATOM 1723 C CA . PRO A 1 225 ? -2.929 3.505 -13.099 1.00 65.31 225 PRO A CA 1
ATOM 1724 C C . PRO A 1 225 ? -4.325 3.341 -12.527 1.00 65.31 225 PRO A C 1
ATOM 1726 O O . PRO A 1 225 ? -5.280 3.952 -13.031 1.00 65.31 225 PRO A O 1
ATOM 1729 N N . ILE A 1 226 ? -4.456 2.509 -11.507 1.00 70.25 226 ILE A N 1
ATOM 1730 C CA . ILE A 1 226 ? -5.753 2.249 -10.910 1.00 70.25 226 ILE A CA 1
ATOM 1731 C C . ILE A 1 226 ? -5.727 2.566 -9.426 1.00 70.25 226 ILE A C 1
ATOM 1733 O O . ILE A 1 226 ? -4.686 2.616 -8.782 1.00 70.25 226 ILE A O 1
ATOM 1737 N N . PHE A 1 227 ? -6.913 2.837 -8.897 1.00 66.75 227 PHE A N 1
ATOM 1738 C CA . PHE A 1 227 ? -7.081 2.905 -7.459 1.00 66.75 227 PHE A CA 1
ATOM 1739 C C . PHE A 1 227 ? -7.298 1.499 -6.931 1.00 66.75 227 PHE A C 1
ATOM 1741 O O . PHE A 1 227 ? -8.200 0.805 -7.423 1.00 66.75 227 PHE A O 1
ATOM 1748 N N . HIS A 1 228 ? -6.601 1.156 -5.853 1.00 63.25 228 HIS A N 1
ATOM 1749 C CA . HIS A 1 228 ? -7.030 0.068 -4.991 1.00 63.25 228 HIS A CA 1
ATOM 1750 C C . HIS A 1 228 ? -8.424 0.368 -4.481 1.00 63.25 228 HIS A C 1
ATOM 1752 O O . HIS A 1 228 ? -8.759 1.510 -4.160 1.00 63.25 228 HIS A O 1
ATOM 1758 N N . CYS A 1 229 ? -9.261 -0.654 -4.389 1.00 62.78 229 CYS A N 1
ATOM 1759 C CA . CYS A 1 229 ? -10.506 -0.504 -3.669 1.00 62.78 229 CYS A CA 1
ATOM 1760 C C . CYS A 1 229 ? -10.788 -1.724 -2.838 1.00 62.78 229 CYS A C 1
ATOM 1762 O O . CYS A 1 229 ? -10.904 -2.837 -3.341 1.00 62.78 229 CYS A O 1
ATOM 1764 N N . VAL A 1 230 ? -10.964 -1.457 -1.558 1.00 56.94 230 VAL A N 1
ATOM 1765 C CA . VAL A 1 230 ? -11.441 -2.424 -0.599 1.00 56.94 230 VAL A CA 1
ATOM 1766 C C . VAL A 1 230 ? -12.916 -2.157 -0.425 1.00 56.94 230 VAL A C 1
ATOM 1768 O O . VAL A 1 230 ? -13.287 -1.120 0.118 1.00 56.94 230 VAL A O 1
ATOM 1771 N N . TRP A 1 231 ? -13.773 -3.073 -0.847 1.00 63.78 231 TRP A N 1
ATOM 1772 C CA . TRP A 1 231 ? -15.182 -2.970 -0.517 1.00 63.78 231 TRP A CA 1
ATOM 1773 C C . TRP A 1 231 ? -15.746 -4.304 -0.055 1.00 63.78 231 TRP A C 1
ATOM 1775 O O . TRP A 1 231 ? -15.237 -5.372 -0.387 1.00 63.78 231 TRP A O 1
ATOM 1785 N N . ALA A 1 232 ? -16.761 -4.221 0.793 1.00 54.50 232 ALA A N 1
ATOM 1786 C CA . ALA A 1 232 ? -17.393 -5.371 1.400 1.00 54.50 232 ALA A CA 1
ATOM 1787 C C . ALA A 1 232 ? -18.870 -5.097 1.623 1.00 54.50 232 ALA A C 1
ATOM 1789 O O . ALA A 1 232 ? -19.235 -4.109 2.261 1.00 54.50 232 ALA A O 1
ATOM 1790 N N . GLU A 1 233 ? -19.701 -6.019 1.159 1.00 65.19 233 GLU A N 1
ATOM 1791 C CA . GLU A 1 233 ? -21.066 -6.181 1.637 1.00 65.19 233 GLU A CA 1
ATOM 1792 C C . GLU A 1 233 ? -21.075 -7.309 2.665 1.00 65.19 233 GLU A C 1
ATOM 1794 O O . GLU A 1 233 ? -20.587 -8.416 2.416 1.00 65.19 233 GLU A O 1
ATOM 1799 N N . THR A 1 234 ? -21.581 -7.019 3.859 1.00 57.59 234 THR A N 1
ATOM 1800 C CA . THR A 1 234 ? -21.609 -7.983 4.957 1.00 57.59 234 THR A CA 1
ATOM 1801 C C . THR A 1 234 ? -23.015 -8.134 5.527 1.00 57.59 234 THR A C 1
ATOM 1803 O O . THR A 1 234 ? -24.007 -7.637 4.987 1.00 57.59 234 THR A O 1
ATOM 1806 N N . ILE A 1 235 ? -23.129 -8.898 6.614 1.00 60.62 235 ILE A N 1
ATOM 1807 C CA . ILE A 1 235 ? -24.399 -9.103 7.305 1.00 60.62 235 ILE A CA 1
ATOM 1808 C C . ILE A 1 235 ? -25.011 -7.768 7.763 1.00 60.62 235 ILE A C 1
ATOM 1810 O O . ILE A 1 235 ? -24.332 -6.759 7.934 1.00 60.62 235 ILE A O 1
ATOM 1814 N N . ASN A 1 236 ? -26.319 -7.773 8.019 1.00 60.84 236 ASN A N 1
ATOM 1815 C CA . ASN A 1 236 ? -27.049 -6.634 8.584 1.00 60.84 236 ASN A CA 1
ATOM 1816 C C . ASN A 1 236 ? -27.049 -5.368 7.706 1.00 60.84 236 ASN A C 1
ATOM 1818 O O . ASN A 1 236 ? -27.170 -4.277 8.254 1.00 60.84 236 ASN A O 1
ATOM 1822 N N . ASN A 1 237 ? -26.997 -5.479 6.376 1.00 65.06 237 ASN A N 1
ATOM 1823 C CA . ASN A 1 237 ? -27.037 -4.338 5.441 1.00 65.06 237 ASN A CA 1
ATOM 1824 C C . ASN A 1 237 ? -25.857 -3.359 5.619 1.00 65.06 237 ASN A C 1
ATOM 1826 O O . ASN A 1 237 ? -25.996 -2.160 5.355 1.00 65.06 237 ASN A O 1
ATOM 1830 N N . TYR A 1 238 ? -24.715 -3.856 6.105 1.00 61.88 238 TYR A N 1
ATOM 1831 C CA . TYR A 1 238 ? -23.487 -3.077 6.169 1.00 61.88 238 TYR A CA 1
ATOM 1832 C C . TYR A 1 238 ? -22.715 -3.198 4.857 1.00 61.88 238 TYR A C 1
ATOM 1834 O O . TYR A 1 238 ? -22.360 -4.301 4.441 1.00 61.88 238 TYR A O 1
ATOM 1842 N N . SER A 1 239 ? -22.434 -2.052 4.250 1.00 64.69 239 SER A N 1
ATOM 1843 C CA . SER A 1 239 ? -21.608 -1.923 3.059 1.00 64.69 239 SER A CA 1
ATOM 1844 C C . SER A 1 239 ? -20.471 -0.954 3.373 1.00 64.69 239 SER A C 1
ATOM 1846 O O . SER A 1 239 ? -20.705 0.132 3.906 1.00 64.69 239 SER A O 1
ATOM 1848 N N . TYR A 1 240 ? -19.242 -1.342 3.050 1.00 61.50 240 TYR A N 1
ATOM 1849 C CA . TYR A 1 240 ? -18.026 -0.544 3.209 1.00 61.50 240 TYR A CA 1
ATOM 1850 C C . TYR A 1 240 ? -17.307 -0.466 1.868 1.00 61.50 240 TYR A C 1
ATOM 1852 O O . TYR A 1 240 ? -17.255 -1.463 1.158 1.00 61.50 240 TYR A O 1
ATOM 1860 N N . CYS A 1 241 ? -16.743 0.688 1.532 1.00 64.25 241 CYS A N 1
ATOM 1861 C CA . CYS A 1 241 ? -15.911 0.888 0.356 1.00 64.25 241 CYS A CA 1
ATOM 1862 C C . CYS A 1 241 ? -14.835 1.936 0.660 1.00 64.25 241 CYS A C 1
ATOM 1864 O O . CYS A 1 241 ? -15.153 3.090 0.928 1.00 64.25 241 CYS A O 1
ATOM 1866 N N . ALA A 1 242 ? -13.566 1.562 0.573 1.00 63.97 242 ALA A N 1
ATOM 1867 C CA . ALA A 1 242 ? -12.427 2.464 0.512 1.00 63.97 242 ALA A CA 1
ATOM 1868 C C . ALA A 1 242 ? -11.800 2.389 -0.877 1.00 63.97 242 ALA A C 1
ATOM 1870 O O . ALA A 1 242 ? -11.634 1.301 -1.411 1.00 63.97 242 ALA A O 1
ATOM 1871 N N . ILE A 1 243 ? -11.465 3.536 -1.451 1.00 63.38 243 ILE A N 1
ATOM 1872 C CA . ILE A 1 243 ? -10.742 3.697 -2.709 1.00 63.38 243 ILE A CA 1
ATOM 1873 C C . ILE A 1 243 ? -9.450 4.435 -2.372 1.00 63.38 243 ILE A C 1
ATOM 1875 O O . ILE A 1 243 ? -9.509 5.537 -1.832 1.00 63.38 243 ILE A O 1
ATOM 1879 N N . ASP A 1 244 ? -8.309 3.829 -2.662 1.00 66.88 244 ASP A N 1
ATOM 1880 C CA . ASP A 1 244 ? -6.993 4.236 -2.178 1.00 66.88 244 ASP A CA 1
ATOM 1881 C C . ASP A 1 244 ? -5.995 4.376 -3.346 1.00 66.88 244 ASP A C 1
ATOM 1883 O O . ASP A 1 244 ? -6.023 3.582 -4.289 1.00 66.88 244 ASP A O 1
ATOM 1887 N N . LEU A 1 245 ? -5.128 5.392 -3.280 1.00 60.53 245 LEU A N 1
ATOM 1888 C CA . LEU A 1 245 ? -3.857 5.453 -4.008 1.00 60.53 245 LEU A CA 1
ATOM 1889 C C . LEU A 1 245 ? -2.702 5.412 -3.004 1.00 60.53 245 LEU A C 1
ATOM 1891 O O . LEU A 1 245 ? -2.614 6.231 -2.085 1.00 60.53 245 LEU A O 1
ATOM 1895 N N . SER A 1 246 ? -1.802 4.451 -3.201 1.00 54.31 246 SER A N 1
ATOM 1896 C CA . SER A 1 246 ? -0.692 4.149 -2.302 1.00 54.31 246 SER A CA 1
ATOM 1897 C C . SER A 1 246 ? 0.292 5.309 -2.063 1.00 54.31 246 SER A C 1
ATOM 1899 O O . SER A 1 246 ? 0.524 6.131 -2.941 1.00 54.31 246 SER A O 1
ATOM 1901 N N . GLU A 1 247 ? 0.955 5.294 -0.900 1.00 44.03 247 GLU A N 1
ATOM 1902 C CA . GLU A 1 247 ? 1.869 6.342 -0.402 1.00 44.03 247 GLU A CA 1
ATOM 1903 C C . GLU A 1 247 ? 3.280 6.358 -1.021 1.00 44.03 247 GLU A C 1
ATOM 1905 O O . GLU A 1 247 ? 3.972 7.366 -0.877 1.00 44.03 247 GLU A O 1
ATOM 1910 N N . ASN A 1 248 ? 3.736 5.293 -1.703 1.00 44.66 248 ASN A N 1
ATOM 1911 C CA . ASN A 1 248 ? 5.049 5.325 -2.363 1.00 44.66 248 ASN A CA 1
ATOM 1912 C C . ASN A 1 248 ? 4.886 5.863 -3.776 1.00 44.66 248 ASN A C 1
ATOM 1914 O O . ASN A 1 248 ? 4.865 5.130 -4.767 1.00 44.66 248 ASN A O 1
ATOM 1918 N N . LEU A 1 249 ? 4.767 7.178 -3.823 1.00 48.56 249 LEU A N 1
ATOM 1919 C CA . LEU A 1 249 ? 4.906 7.951 -5.032 1.00 48.56 249 LEU A CA 1
ATOM 1920 C C . LEU A 1 249 ? 6.366 7.848 -5.461 1.00 48.56 249 LEU A C 1
ATOM 1922 O O . LEU A 1 249 ? 7.253 8.374 -4.789 1.00 48.56 249 LEU A O 1
ATOM 1926 N N . VAL A 1 250 ? 6.637 7.155 -6.564 1.00 47.06 250 VAL A N 1
ATOM 1927 C CA . VAL A 1 250 ? 7.841 7.504 -7.314 1.00 47.06 250 VAL A CA 1
ATOM 1928 C C . VAL A 1 250 ? 7.524 8.881 -7.878 1.00 47.06 250 VAL A C 1
ATOM 1930 O O . VAL A 1 250 ? 6.608 9.006 -8.691 1.00 47.06 250 VAL A O 1
ATOM 1933 N N . GLU A 1 251 ? 8.181 9.916 -7.353 1.00 52.66 251 GLU A N 1
ATOM 1934 C CA . GLU A 1 251 ? 8.162 11.242 -7.964 1.00 52.66 251 GLU A CA 1
ATOM 1935 C C . GLU A 1 251 ? 8.780 11.111 -9.358 1.00 52.66 251 GLU A C 1
ATOM 1937 O O . GLU A 1 251 ? 9.987 11.262 -9.532 1.00 52.66 251 GLU A O 1
ATOM 1942 N N . ASP A 1 252 ? 7.957 10.760 -10.339 1.00 65.19 252 ASP A N 1
ATOM 1943 C CA . ASP A 1 252 ? 8.387 10.685 -11.721 1.00 65.19 252 ASP A CA 1
ATOM 1944 C C . ASP A 1 252 ? 8.447 12.110 -12.269 1.00 65.19 252 ASP A C 1
ATOM 1946 O O . ASP A 1 252 ? 7.523 12.918 -12.087 1.00 65.19 252 ASP A O 1
ATOM 1950 N N . HIS A 1 253 ? 9.569 12.444 -12.892 1.00 78.69 253 HIS A N 1
ATOM 1951 C CA . HIS A 1 253 ? 9.799 13.754 -13.474 1.00 78.69 253 HIS A CA 1
ATOM 1952 C C . HIS A 1 253 ? 10.130 13.604 -14.949 1.00 78.69 253 HIS A C 1
ATOM 1954 O O . HIS A 1 253 ? 11.025 12.862 -15.339 1.00 78.69 253 HIS A O 1
ATOM 1960 N N . GLY A 1 254 ? 9.466 14.422 -15.756 1.00 86.00 254 GLY A N 1
ATOM 1961 C CA . GLY A 1 254 ? 9.827 14.636 -17.145 1.00 86.00 254 GLY A CA 1
ATOM 1962 C C . GLY A 1 254 ? 10.512 15.985 -17.316 1.00 86.00 254 GLY A C 1
ATOM 1963 O O . GLY A 1 254 ? 10.423 16.889 -16.476 1.00 86.00 254 GLY A O 1
ATOM 1964 N N . VAL A 1 255 ? 11.157 16.182 -18.462 1.00 92.94 255 VAL A N 1
ATOM 1965 C CA . VAL A 1 255 ? 11.646 17.510 -18.845 1.00 92.94 255 VAL A CA 1
ATOM 1966 C C . VAL A 1 255 ? 10.618 18.174 -19.742 1.00 92.94 255 VAL A C 1
ATOM 1968 O O . VAL A 1 255 ? 10.408 17.761 -20.883 1.00 92.94 255 VAL A O 1
ATOM 1971 N N . GLN A 1 256 ? 10.019 19.260 -19.252 1.00 95.06 256 GLN A N 1
ATOM 1972 C CA . GLN A 1 256 ? 9.273 20.176 -20.098 1.00 95.06 256 GLN A CA 1
ATOM 1973 C C . GLN A 1 256 ? 10.254 21.002 -20.935 1.00 95.06 256 GLN A C 1
ATOM 1975 O O . GLN A 1 256 ? 11.101 21.735 -20.413 1.00 95.06 256 GLN A O 1
ATOM 1980 N N . ILE A 1 257 ? 10.102 20.898 -22.251 1.00 95.88 257 ILE A N 1
ATOM 1981 C CA . ILE A 1 257 ? 10.845 21.655 -23.250 1.00 95.88 257 ILE A CA 1
ATOM 1982 C C . ILE A 1 257 ? 9.879 22.659 -23.871 1.00 95.88 257 ILE A C 1
ATOM 1984 O O . ILE A 1 257 ? 8.903 22.278 -24.516 1.00 95.88 257 ILE A O 1
ATOM 1988 N N . ASP A 1 258 ? 10.162 23.946 -23.689 1.00 93.62 258 ASP A N 1
ATOM 1989 C CA . ASP A 1 258 ? 9.416 25.029 -24.325 1.00 93.62 258 ASP A CA 1
ATOM 1990 C C . ASP A 1 258 ? 10.166 25.546 -25.566 1.00 93.62 258 ASP A C 1
ATOM 1992 O O . ASP A 1 258 ? 11.274 25.115 -25.896 1.00 93.62 258 ASP A O 1
ATOM 1996 N N . ASN A 1 259 ? 9.572 26.504 -26.282 1.00 91.06 259 ASN A N 1
ATOM 1997 C CA . ASN A 1 259 ? 10.193 27.106 -27.463 1.00 91.06 259 ASN A CA 1
ATOM 1998 C C . ASN A 1 259 ? 11.619 27.615 -27.180 1.00 91.06 259 ASN A C 1
ATOM 2000 O O . ASN A 1 259 ? 11.827 28.477 -26.329 1.00 91.06 259 ASN A O 1
ATOM 2004 N N . GLY A 1 260 ? 12.593 27.125 -27.953 1.00 86.75 260 GLY A N 1
ATOM 2005 C CA . GLY A 1 260 ? 14.008 27.462 -27.799 1.00 86.75 260 GLY A CA 1
ATOM 2006 C C . GLY A 1 260 ? 14.765 26.586 -26.795 1.00 86.75 260 GLY A C 1
ATOM 2007 O O . GLY A 1 260 ? 15.978 26.748 -26.676 1.00 86.75 260 GLY A O 1
ATOM 2008 N N . GLY A 1 261 ? 14.085 25.672 -26.097 1.00 95.00 261 GLY A N 1
ATOM 2009 C CA . GLY A 1 261 ? 14.685 24.664 -25.227 1.00 95.00 261 GLY A CA 1
ATOM 2010 C C . GLY A 1 261 ? 15.244 23.461 -25.989 1.00 95.00 261 GLY A C 1
ATOM 2011 O O . GLY A 1 261 ? 14.785 23.123 -27.085 1.00 95.00 261 GLY A O 1
ATOM 2012 N N . MET A 1 262 ? 16.257 22.819 -25.410 1.00 95.44 262 MET A N 1
ATOM 2013 C CA . MET A 1 262 ? 16.823 21.543 -25.851 1.00 95.44 262 MET A CA 1
ATOM 2014 C C . MET A 1 262 ? 17.667 20.907 -24.742 1.00 95.44 262 MET A C 1
ATOM 2016 O O . MET A 1 262 ? 18.139 21.599 -23.839 1.00 95.44 262 MET A O 1
ATOM 2020 N N . ILE A 1 263 ? 17.949 19.613 -24.868 1.00 97.56 263 ILE A N 1
ATOM 2021 C CA . ILE A 1 263 ? 18.976 18.931 -24.073 1.00 97.56 263 ILE A CA 1
ATOM 2022 C C . ILE A 1 263 ? 20.107 18.540 -25.026 1.00 97.56 263 ILE A C 1
ATOM 2024 O O . ILE A 1 263 ? 19.890 17.837 -26.014 1.00 97.56 263 ILE A O 1
ATOM 2028 N N . ALA A 1 264 ? 21.313 19.033 -24.758 1.00 96.31 264 ALA A N 1
ATOM 2029 C CA . ALA A 1 264 ? 22.499 18.793 -25.565 1.00 96.31 264 ALA A CA 1
ATOM 2030 C C . ALA A 1 264 ? 23.363 17.694 -24.938 1.00 96.31 264 ALA A C 1
ATOM 2032 O O . ALA A 1 264 ? 23.854 17.844 -23.818 1.00 96.31 264 ALA A O 1
ATOM 2033 N N . ILE A 1 265 ? 23.581 16.619 -25.691 1.00 96.50 265 ILE A N 1
ATOM 2034 C CA . ILE A 1 265 ? 24.406 15.472 -25.313 1.00 96.50 265 ILE A CA 1
ATOM 2035 C C . ILE A 1 265 ? 25.761 15.576 -26.028 1.00 96.50 265 ILE A C 1
ATOM 2037 O O . ILE A 1 265 ? 25.775 15.660 -27.258 1.00 96.50 265 ILE A O 1
ATOM 2041 N N . PRO A 1 266 ? 26.907 15.558 -25.327 1.00 94.75 266 PRO A N 1
ATOM 2042 C CA . PRO A 1 266 ? 28.216 15.717 -25.951 1.00 94.75 266 PRO A CA 1
ATOM 2043 C C . PRO A 1 266 ? 28.507 14.701 -27.077 1.00 94.75 266 PRO A C 1
ATOM 2045 O O . PRO A 1 266 ? 28.017 13.568 -27.036 1.00 94.75 266 PRO A O 1
ATOM 2048 N N . PRO A 1 267 ? 29.342 15.081 -28.066 1.00 92.38 267 PRO A N 1
ATOM 2049 C CA . PRO A 1 267 ? 29.935 14.171 -29.048 1.00 92.38 267 PRO A CA 1
ATOM 2050 C C . PRO A 1 267 ? 30.437 12.853 -28.453 1.00 92.38 267 PRO A C 1
ATOM 2052 O O . PRO A 1 267 ? 31.300 12.861 -27.575 1.00 92.38 267 PRO A O 1
ATOM 2055 N N . ASN A 1 268 ? 29.961 11.717 -28.967 1.00 92.44 268 ASN A N 1
ATOM 2056 C CA . ASN A 1 268 ? 30.429 10.403 -28.532 1.00 92.44 268 ASN A CA 1
ATOM 2057 C C . ASN A 1 268 ? 30.360 9.381 -29.671 1.00 92.44 268 ASN A C 1
ATOM 2059 O O . ASN A 1 268 ? 29.380 9.309 -30.409 1.00 92.44 268 ASN A O 1
ATOM 2063 N N . SER A 1 269 ? 31.405 8.563 -29.807 1.00 90.69 269 SER A N 1
ATOM 2064 C CA . SER A 1 269 ? 31.481 7.536 -30.846 1.00 90.69 269 SER A CA 1
ATOM 2065 C C . SER A 1 269 ? 30.528 6.360 -30.628 1.00 90.69 269 SER A C 1
ATOM 2067 O O . SER A 1 269 ? 30.351 5.570 -31.549 1.00 90.69 269 SER A O 1
ATOM 2069 N N . ALA A 1 270 ? 29.922 6.221 -29.446 1.00 92.06 270 ALA A N 1
ATOM 2070 C CA . ALA A 1 270 ? 28.935 5.182 -29.154 1.00 92.06 270 ALA A CA 1
ATOM 2071 C C . ALA A 1 270 ? 27.681 5.279 -30.046 1.00 92.06 270 ALA A C 1
ATOM 2073 O O . ALA A 1 270 ? 27.003 4.279 -30.264 1.00 92.06 270 ALA A O 1
ATOM 2074 N N . TYR A 1 271 ? 27.419 6.458 -30.624 1.00 90.75 271 TYR A N 1
ATOM 2075 C CA . TYR A 1 271 ? 26.312 6.702 -31.556 1.00 90.75 271 TYR A CA 1
ATOM 2076 C C . TYR A 1 271 ? 26.704 6.512 -33.037 1.00 90.75 271 TYR A C 1
ATOM 2078 O O . TYR A 1 271 ? 25.933 6.839 -33.943 1.00 90.75 271 TYR A O 1
ATOM 2086 N N . ASN A 1 272 ? 27.901 5.971 -33.301 1.00 89.88 272 ASN A N 1
ATOM 2087 C CA . ASN A 1 272 ? 28.347 5.587 -34.639 1.00 89.88 272 ASN A CA 1
ATOM 2088 C C . ASN A 1 272 ? 27.855 4.184 -34.993 1.00 89.88 272 ASN A C 1
ATOM 2090 O O . ASN A 1 272 ? 28.551 3.191 -34.787 1.00 89.88 272 ASN A O 1
ATOM 2094 N N . PHE A 1 273 ? 26.661 4.099 -35.568 1.00 90.19 273 PHE A N 1
ATOM 2095 C CA . PHE A 1 273 ? 26.068 2.816 -35.953 1.00 90.19 273 PHE A CA 1
ATOM 2096 C C . PHE A 1 273 ? 26.562 2.293 -37.305 1.00 90.19 273 PHE A C 1
ATOM 2098 O O . PHE A 1 273 ? 26.233 1.172 -37.688 1.00 90.19 273 PHE A O 1
ATOM 2105 N N . GLY A 1 274 ? 27.303 3.100 -38.069 1.00 88.88 274 GLY A N 1
ATOM 2106 C CA . GLY A 1 274 ? 27.742 2.774 -39.421 1.00 88.88 274 GLY A CA 1
ATOM 2107 C C . GLY A 1 274 ? 26.575 2.299 -40.295 1.00 88.88 274 GLY A C 1
ATOM 2108 O O . GLY A 1 274 ? 25.522 2.945 -40.356 1.00 88.88 274 GLY A O 1
ATOM 2109 N N . LEU A 1 275 ? 26.727 1.116 -40.894 1.00 86.19 275 LEU A N 1
ATOM 2110 C CA . LEU A 1 275 ? 25.670 0.388 -41.614 1.00 86.19 275 LEU A CA 1
ATOM 2111 C C . LEU A 1 275 ? 24.900 -0.624 -40.744 1.00 86.19 275 LEU A C 1
ATOM 2113 O O . LEU A 1 275 ? 24.025 -1.321 -41.255 1.00 86.19 275 LEU A O 1
ATOM 2117 N N . GLY A 1 276 ? 25.249 -0.737 -39.463 1.00 87.75 276 GLY A N 1
ATOM 2118 C CA . GLY A 1 276 ? 24.733 -1.728 -38.524 1.00 87.75 276 GLY A CA 1
ATOM 2119 C C . GLY A 1 276 ? 23.359 -1.398 -37.945 1.00 87.75 276 GLY A C 1
ATOM 2120 O O . GLY A 1 276 ? 22.663 -0.477 -38.375 1.00 87.75 276 GLY A O 1
ATOM 2121 N N . GLU A 1 277 ? 22.952 -2.178 -36.959 1.00 91.75 277 GLU A N 1
ATOM 2122 C CA . GLU A 1 277 ? 21.653 -2.045 -36.309 1.00 91.75 277 GLU A CA 1
ATOM 2123 C C . GLU A 1 277 ? 21.645 -0.926 -35.262 1.00 91.75 277 GLU A C 1
ATOM 2125 O O . GLU A 1 277 ? 22.689 -0.588 -34.711 1.00 91.75 277 GLU A O 1
ATOM 2130 N N . PHE A 1 278 ? 20.471 -0.355 -34.986 1.00 93.62 278 PHE A N 1
ATOM 2131 C CA . PHE A 1 278 ? 20.267 0.502 -33.814 1.00 93.62 278 PHE A CA 1
ATOM 2132 C C . PHE A 1 278 ? 18.781 0.648 -33.477 1.00 93.62 278 PHE A C 1
ATOM 2134 O O . PHE A 1 278 ? 17.920 0.407 -34.332 1.00 93.62 278 PHE A O 1
ATOM 2141 N N . THR A 1 279 ? 18.501 1.085 -32.249 1.00 95.62 279 THR A N 1
ATOM 2142 C CA . THR A 1 279 ? 17.155 1.441 -31.781 1.00 95.62 279 THR A CA 1
ATOM 2143 C C . THR A 1 279 ? 17.179 2.781 -31.061 1.00 95.62 279 THR A C 1
ATOM 2145 O O . THR A 1 279 ? 18.133 3.078 -30.345 1.00 95.62 279 THR A O 1
ATOM 2148 N N . LEU A 1 280 ? 16.136 3.584 -31.254 1.00 96.88 280 LEU A N 1
ATOM 2149 C CA . LEU A 1 280 ? 15.873 4.804 -30.489 1.00 96.88 280 LEU A CA 1
ATOM 2150 C C . LEU A 1 280 ? 14.501 4.678 -29.840 1.00 96.88 280 LEU A C 1
ATOM 2152 O O . LEU A 1 280 ? 13.573 4.252 -30.534 1.00 96.88 280 LEU A O 1
ATOM 2156 N N . THR A 1 281 ? 14.366 5.079 -28.577 1.00 95.19 281 THR A N 1
ATOM 2157 C CA . THR A 1 281 ? 13.070 5.157 -27.886 1.00 95.19 281 THR A CA 1
ATOM 2158 C C . THR A 1 281 ? 12.927 6.473 -27.128 1.00 95.19 281 THR A C 1
ATOM 2160 O O . THR A 1 281 ? 13.931 7.094 -26.775 1.00 95.19 281 THR A O 1
ATOM 2163 N N . ALA A 1 282 ? 11.687 6.907 -26.914 1.00 94.06 282 ALA A N 1
ATOM 2164 C CA . ALA A 1 282 ? 11.353 8.017 -26.028 1.00 94.06 282 ALA A CA 1
ATOM 2165 C C . ALA A 1 282 ? 9.899 7.906 -25.563 1.00 94.06 282 ALA A C 1
ATOM 2167 O O . ALA A 1 282 ? 9.043 7.431 -26.323 1.00 94.06 282 ALA A O 1
ATOM 2168 N N . ILE A 1 283 ? 9.627 8.418 -24.366 1.00 89.62 283 ILE A N 1
ATOM 2169 C CA . ILE A 1 283 ? 8.278 8.666 -23.866 1.00 89.62 283 ILE A CA 1
ATOM 2170 C C . ILE A 1 283 ? 8.034 10.175 -23.875 1.00 89.62 283 ILE A C 1
ATOM 2172 O O . ILE A 1 283 ? 8.932 10.971 -23.590 1.00 89.62 283 ILE A O 1
ATOM 2176 N N . PHE A 1 284 ? 6.855 10.595 -24.326 1.00 91.25 284 PHE A N 1
ATOM 2177 C CA . PHE A 1 284 ? 6.574 12.010 -24.537 1.00 91.25 284 PHE A CA 1
ATOM 2178 C C . PHE A 1 284 ? 5.083 12.349 -24.444 1.00 91.25 284 PHE A C 1
ATOM 2180 O O . PHE A 1 284 ? 4.219 11.517 -24.716 1.00 91.25 284 PHE A O 1
ATOM 2187 N N . GLN A 1 285 ? 4.801 13.618 -24.146 1.00 89.75 285 GLN A N 1
ATOM 2188 C CA . GLN A 1 285 ? 3.476 14.234 -24.183 1.00 89.75 285 GLN A CA 1
ATOM 2189 C C . GLN A 1 285 ? 3.550 15.550 -24.967 1.00 89.75 285 GLN A C 1
ATOM 2191 O O . GLN A 1 285 ? 4.353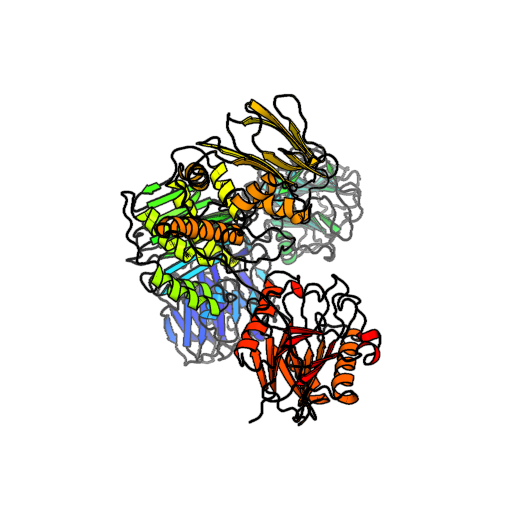 16.434 -24.652 1.00 89.75 285 GLN A O 1
ATOM 2196 N N . THR A 1 286 ? 2.718 15.717 -26.000 1.00 91.75 286 THR A N 1
ATOM 2197 C CA . THR A 1 286 ? 2.671 16.966 -26.778 1.00 91.75 286 THR A CA 1
ATOM 2198 C C . THR A 1 286 ? 1.352 17.159 -27.529 1.00 91.75 286 THR A C 1
ATOM 2200 O O . THR A 1 286 ? 0.609 16.220 -27.788 1.00 91.75 286 THR A O 1
ATOM 2203 N N . THR A 1 287 ? 1.085 18.409 -27.908 1.00 91.25 287 THR A N 1
ATOM 2204 C CA . THR A 1 287 ? 0.018 18.808 -28.841 1.00 91.25 287 THR A CA 1
ATOM 2205 C C . THR A 1 287 ? 0.571 19.453 -30.119 1.00 91.25 287 THR A C 1
ATOM 2207 O O . THR A 1 287 ? -0.189 19.961 -30.946 1.00 91.25 287 THR A O 1
ATOM 2210 N N . GLN A 1 288 ? 1.900 19.471 -30.296 1.00 92.81 288 GLN A N 1
ATOM 2211 C CA . GLN A 1 288 ? 2.585 20.161 -31.392 1.00 92.81 288 GLN A CA 1
ATOM 2212 C C . GLN A 1 288 ? 3.591 19.246 -32.110 1.00 92.81 288 GLN A C 1
ATOM 2214 O O . GLN A 1 288 ? 4.206 18.384 -31.484 1.00 92.81 288 GLN A O 1
ATOM 2219 N N . PRO A 1 289 ? 3.802 19.426 -33.428 1.00 92.69 289 PRO A N 1
ATOM 2220 C CA . PRO A 1 289 ? 4.862 18.718 -34.139 1.00 92.69 289 PRO A CA 1
ATOM 2221 C C . PRO A 1 289 ? 6.247 19.183 -33.677 1.00 92.69 289 PRO A C 1
ATOM 2223 O O . PRO A 1 289 ? 6.420 20.334 -33.278 1.00 92.69 289 PRO A O 1
ATOM 2226 N N . GLY A 1 290 ? 7.254 18.317 -33.798 1.00 94.62 290 GLY A N 1
ATOM 2227 C CA . GLY A 1 290 ? 8.608 18.635 -33.354 1.00 94.62 290 GLY A CA 1
ATOM 2228 C C . GLY A 1 290 ? 9.603 17.482 -33.432 1.00 94.62 290 GLY A C 1
ATOM 2229 O O . GLY A 1 290 ? 9.234 16.334 -33.673 1.00 94.62 290 GLY A O 1
ATOM 2230 N N . THR A 1 291 ? 10.889 17.780 -33.236 1.00 96.06 291 THR A N 1
ATOM 2231 C CA . THR A 1 291 ? 11.968 16.778 -33.250 1.00 96.06 291 THR A CA 1
ATOM 2232 C C . THR A 1 291 ? 12.209 16.229 -31.847 1.00 96.06 291 THR A C 1
ATOM 2234 O O . THR A 1 291 ? 12.606 16.979 -30.961 1.00 96.06 291 THR A O 1
ATOM 2237 N N . ILE A 1 292 ? 12.027 14.919 -31.667 1.00 96.25 292 ILE A N 1
ATOM 2238 C CA . ILE A 1 292 ? 12.189 14.236 -30.374 1.00 96.25 292 ILE A CA 1
ATOM 2239 C C . ILE A 1 292 ? 13.672 14.059 -30.055 1.00 96.25 292 ILE A C 1
ATOM 2241 O O . ILE A 1 292 ? 14.139 14.474 -29.001 1.00 96.25 292 ILE A O 1
ATOM 2245 N N . VAL A 1 293 ? 14.436 13.491 -30.991 1.00 97.00 293 VAL A N 1
ATOM 2246 C CA . VAL A 1 293 ? 15.881 13.286 -30.841 1.00 97.00 293 VAL A CA 1
ATOM 2247 C C . VAL A 1 293 ? 16.572 13.353 -32.198 1.00 97.00 293 VAL A C 1
ATOM 2249 O O . VAL A 1 293 ? 16.032 12.909 -33.217 1.00 97.00 293 VAL A O 1
ATOM 2252 N N . SER A 1 294 ? 17.769 13.931 -32.239 1.00 94.75 294 SER A N 1
ATOM 2253 C CA . SER A 1 294 ? 18.542 14.071 -33.469 1.00 94.75 294 SER A CA 1
ATOM 2254 C C . SER A 1 294 ? 20.048 14.065 -33.250 1.00 94.75 294 SER A C 1
ATOM 2256 O O . SER A 1 294 ? 20.547 14.368 -32.172 1.00 94.75 294 SER A O 1
ATOM 2258 N N . CYS A 1 295 ? 20.778 13.783 -34.322 1.00 92.50 295 CYS A N 1
ATOM 2259 C CA . CYS A 1 295 ? 22.211 13.991 -34.431 1.00 92.50 295 CYS A CA 1
ATOM 2260 C C . CYS A 1 295 ? 22.505 14.550 -35.826 1.00 92.50 295 CYS A C 1
ATOM 2262 O O . CYS A 1 295 ? 22.337 13.867 -36.842 1.00 92.50 295 CYS A O 1
ATOM 2264 N N . LYS A 1 296 ? 22.911 15.819 -35.907 1.00 86.69 296 LYS A N 1
ATOM 2265 C CA . LYS A 1 296 ? 23.295 16.439 -37.184 1.00 86.69 296 LYS A CA 1
ATOM 2266 C C . LYS A 1 296 ? 24.599 15.839 -37.675 1.00 86.69 296 LYS A C 1
ATOM 2268 O O . LYS A 1 296 ? 25.452 15.608 -36.850 1.00 86.69 296 LYS A O 1
ATOM 2273 N N . SER A 1 297 ? 24.789 15.663 -38.982 1.00 77.69 297 SER A N 1
ATOM 2274 C CA . SER A 1 297 ? 26.118 15.382 -39.542 1.00 77.69 297 SER A CA 1
ATOM 2275 C C . SER A 1 297 ? 26.686 16.604 -40.247 1.00 77.69 297 SER A C 1
ATOM 2277 O O . SER A 1 297 ? 26.020 17.218 -41.086 1.00 77.69 297 SER A O 1
ATOM 2279 N N . ASN A 1 298 ? 27.938 16.923 -39.931 1.00 70.31 298 ASN A N 1
ATOM 2280 C CA . ASN A 1 298 ? 28.774 17.847 -40.687 1.00 70.31 298 ASN A CA 1
ATOM 2281 C C . ASN A 1 298 ? 29.683 17.134 -41.714 1.00 70.31 298 ASN A C 1
ATOM 2283 O O . ASN A 1 298 ? 30.381 17.793 -42.492 1.00 70.31 298 ASN A O 1
ATOM 2287 N N . ALA A 1 299 ? 29.661 15.800 -41.765 1.00 68.06 299 ALA A N 1
ATOM 2288 C CA . ALA A 1 299 ? 30.469 15.002 -42.680 1.00 68.06 299 ALA A CA 1
ATOM 2289 C C . ALA A 1 299 ? 29.849 14.909 -44.089 1.00 68.06 299 ALA A C 1
ATOM 2291 O O . ALA A 1 299 ? 28.632 14.869 -44.275 1.00 68.06 299 ALA A O 1
ATOM 2292 N N . VAL A 1 300 ? 30.709 14.855 -45.113 1.00 66.75 300 VAL A N 1
ATOM 2293 C CA . VAL A 1 300 ? 30.292 14.768 -46.527 1.00 66.75 300 VAL A CA 1
ATOM 2294 C C . VAL A 1 300 ? 29.710 13.389 -46.855 1.00 66.75 300 VAL A C 1
ATOM 2296 O O . VAL A 1 300 ? 28.735 13.298 -47.594 1.00 66.75 300 VAL A O 1
ATOM 2299 N N . THR A 1 301 ? 30.286 12.323 -46.292 1.00 64.50 301 THR A N 1
ATOM 2300 C CA . THR A 1 301 ? 29.932 10.930 -46.614 1.00 64.50 301 THR A CA 1
ATOM 2301 C C . THR A 1 301 ? 29.143 10.212 -45.522 1.00 64.50 301 THR A C 1
ATOM 2303 O O . THR A 1 301 ? 28.549 9.181 -45.821 1.00 64.50 301 THR A O 1
ATOM 2306 N N . SER A 1 302 ? 29.097 10.747 -44.299 1.00 70.50 302 SER A N 1
ATOM 2307 C CA . SER A 1 302 ? 28.372 10.136 -43.178 1.00 70.50 302 SER A CA 1
ATOM 2308 C C . SER A 1 302 ? 27.047 10.842 -42.908 1.00 70.50 302 SER A C 1
ATOM 2310 O O . SER A 1 302 ? 26.963 12.071 -42.954 1.00 70.50 302 SER A O 1
ATOM 2312 N N . GLY A 1 303 ? 26.012 10.065 -42.613 1.00 78.62 303 GLY A N 1
ATOM 2313 C CA . GLY A 1 303 ? 24.657 10.535 -42.377 1.00 78.62 303 GLY A CA 1
ATOM 2314 C C . GLY A 1 303 ? 24.412 11.041 -40.956 1.00 78.62 303 GLY A C 1
ATOM 2315 O O . GLY A 1 303 ? 24.736 10.360 -39.987 1.00 78.62 303 GLY A O 1
ATOM 2316 N N . GLY A 1 304 ? 23.785 12.208 -40.840 1.00 87.69 304 GLY A N 1
ATOM 2317 C CA . GLY A 1 304 ? 23.039 12.631 -39.662 1.00 87.69 304 GLY A CA 1
ATOM 2318 C C . GLY A 1 304 ? 21.657 11.992 -39.672 1.00 87.69 304 GLY A C 1
ATOM 2319 O O . GLY A 1 304 ? 21.201 11.508 -40.714 1.00 87.69 304 GLY A O 1
ATOM 2320 N N . TRP A 1 305 ? 20.999 11.987 -38.521 1.00 91.25 305 TRP A N 1
ATOM 2321 C CA . TRP A 1 305 ? 19.691 11.373 -38.337 1.00 91.25 305 TRP A CA 1
ATOM 2322 C C . TRP A 1 305 ? 18.800 12.187 -37.396 1.00 91.25 305 TRP A C 1
ATOM 2324 O O . TRP A 1 305 ? 19.287 12.961 -36.573 1.00 91.25 305 TRP A O 1
ATOM 2334 N N . LEU A 1 306 ? 17.481 12.059 -37.544 1.00 93.44 306 LEU A N 1
ATOM 2335 C CA . LEU A 1 306 ? 16.504 12.606 -36.600 1.00 93.44 306 LEU A CA 1
ATOM 2336 C C . LEU A 1 306 ? 15.221 11.783 -36.595 1.00 93.44 306 LEU A C 1
ATOM 2338 O O . LEU A 1 306 ? 14.793 11.307 -37.649 1.00 93.44 306 LEU A O 1
ATOM 2342 N N . LEU A 1 307 ? 14.607 11.693 -35.417 1.00 94.88 307 LEU A N 1
ATOM 2343 C CA . LEU A 1 307 ? 13.245 11.224 -35.195 1.00 94.88 307 LEU A CA 1
ATOM 2344 C C . LEU A 1 307 ? 12.354 12.435 -34.893 1.00 94.88 307 LEU A C 1
ATOM 2346 O O . LEU A 1 307 ? 12.576 13.137 -33.905 1.00 94.88 307 LEU A O 1
ATOM 2350 N N . ALA A 1 308 ? 11.356 12.686 -35.737 1.00 93.88 308 ALA A N 1
ATOM 2351 C CA . ALA A 1 308 ? 10.438 13.814 -35.591 1.00 93.88 308 ALA A CA 1
ATOM 2352 C C . ALA A 1 308 ? 8.970 13.402 -35.712 1.00 93.88 308 ALA A C 1
ATOM 2354 O O . ALA A 1 308 ? 8.632 12.484 -36.461 1.00 93.88 308 ALA A O 1
ATOM 2355 N N . LEU A 1 309 ? 8.118 14.133 -34.998 1.00 92.38 309 LEU A N 1
ATOM 2356 C CA . LEU A 1 309 ? 6.668 14.127 -35.108 1.00 92.38 309 LEU A CA 1
ATOM 2357 C C . LEU A 1 309 ? 6.231 15.243 -36.065 1.00 92.38 309 LEU A C 1
ATOM 2359 O O . LEU A 1 309 ? 6.594 16.409 -35.911 1.00 92.38 309 LEU A O 1
ATOM 2363 N N . GLU A 1 310 ? 5.474 14.872 -37.085 1.00 89.56 310 GLU A N 1
ATOM 2364 C CA . GLU A 1 310 ? 5.009 15.752 -38.149 1.00 89.56 310 GLU A CA 1
ATOM 2365 C C . GLU A 1 310 ? 3.647 16.376 -37.814 1.00 89.56 310 GLU A C 1
ATOM 2367 O O . GLU A 1 310 ? 2.889 15.870 -36.989 1.00 89.56 310 GLU A O 1
ATOM 2372 N N . GLN A 1 311 ? 3.290 17.469 -38.497 1.00 87.19 311 GLN A N 1
ATOM 2373 C CA . GLN A 1 311 ? 2.039 18.208 -38.251 1.00 87.19 311 GLN A CA 1
ATOM 2374 C C . GLN A 1 311 ? 0.770 17.365 -38.465 1.00 87.19 311 GLN A C 1
ATOM 2376 O O . GLN A 1 311 ? -0.297 17.688 -37.952 1.00 87.19 311 GLN A O 1
ATOM 2381 N N . ASN A 1 312 ? 0.875 16.287 -39.237 1.00 80.94 312 ASN A N 1
ATOM 2382 C CA . ASN A 1 312 ? -0.193 15.320 -39.461 1.00 80.94 312 ASN A CA 1
ATOM 2383 C C . ASN A 1 312 ? -0.166 14.145 -38.463 1.00 80.94 312 ASN A C 1
ATOM 2385 O O . ASN A 1 312 ? -0.804 13.138 -38.734 1.00 80.94 312 ASN A O 1
ATOM 2389 N N . GLY A 1 313 ? 0.592 14.228 -37.365 1.00 80.25 313 GLY A N 1
ATOM 2390 C CA . GLY A 1 313 ? 0.711 13.162 -36.363 1.00 80.25 313 GLY A CA 1
ATOM 2391 C C . GLY A 1 313 ? 1.566 11.968 -36.803 1.00 80.25 313 GLY A C 1
ATOM 2392 O O . GLY A 1 313 ? 1.581 10.940 -36.135 1.00 80.25 313 GLY A O 1
ATOM 2393 N N . TRP A 1 314 ? 2.262 12.054 -37.942 1.00 86.06 314 TRP A N 1
ATOM 2394 C CA . TRP A 1 314 ? 3.137 10.975 -38.407 1.00 86.06 314 TRP A CA 1
ATOM 2395 C C . TRP A 1 314 ? 4.517 11.078 -37.785 1.00 86.06 314 TRP A C 1
ATOM 2397 O O . TRP A 1 314 ? 5.060 12.170 -37.641 1.00 86.06 314 TRP A O 1
ATOM 2407 N N . PHE A 1 315 ? 5.141 9.933 -37.534 1.00 89.44 315 PHE A N 1
ATOM 2408 C CA . PHE A 1 315 ? 6.561 9.902 -37.211 1.00 89.44 315 PHE A CA 1
ATOM 2409 C C . PHE A 1 315 ? 7.396 9.800 -38.476 1.00 89.44 315 PHE A C 1
ATOM 2411 O O . PHE A 1 315 ? 7.084 9.030 -39.394 1.00 89.44 315 PHE A O 1
ATOM 2418 N N . ARG A 1 316 ? 8.487 10.561 -38.499 1.00 90.44 316 ARG A N 1
ATOM 2419 C CA . ARG A 1 316 ? 9.503 10.530 -39.539 1.00 90.44 316 ARG A CA 1
ATOM 2420 C C . ARG A 1 316 ? 10.868 10.256 -38.931 1.00 90.44 316 ARG A C 1
ATOM 2422 O O . ARG A 1 316 ? 11.346 11.006 -38.087 1.00 90.44 316 ARG A O 1
ATOM 2429 N N . MET A 1 317 ? 11.531 9.240 -39.466 1.00 90.94 317 MET A N 1
ATOM 2430 C CA . MET A 1 317 ? 12.968 9.059 -39.329 1.00 90.94 317 MET A CA 1
ATOM 2431 C C . MET A 1 317 ? 13.622 9.601 -40.595 1.00 90.94 317 MET A C 1
ATOM 2433 O O . MET A 1 317 ? 13.324 9.132 -41.695 1.00 90.94 317 MET A O 1
ATOM 2437 N N . LYS A 1 318 ? 14.500 10.592 -40.466 1.00 89.00 318 LYS A N 1
ATOM 2438 C CA . LYS A 1 318 ? 15.247 11.165 -41.592 1.00 89.00 318 LYS A CA 1
ATOM 2439 C C . LYS A 1 318 ? 16.726 10.891 -41.416 1.00 89.00 318 LYS A C 1
ATOM 2441 O O . LYS A 1 318 ? 17.264 11.151 -40.352 1.00 89.00 318 LYS A O 1
ATOM 2446 N N . PHE A 1 319 ? 17.378 10.499 -42.502 1.00 87.31 319 PHE A N 1
ATOM 2447 C CA . PHE A 1 319 ? 18.827 10.442 -42.649 1.00 87.31 319 PHE A CA 1
ATOM 2448 C C . PHE A 1 319 ? 19.272 11.446 -43.714 1.00 87.31 319 PHE A C 1
ATOM 2450 O O . PHE A 1 319 ? 18.568 11.632 -44.710 1.00 87.31 319 PHE A O 1
ATOM 2457 N N . TRP A 1 320 ? 20.408 12.116 -43.533 1.00 84.00 320 TRP A N 1
ATOM 2458 C CA . TRP A 1 320 ? 20.952 13.053 -44.529 1.00 84.00 320 TRP A CA 1
ATOM 2459 C C . TRP A 1 320 ? 22.456 13.247 -44.378 1.00 84.00 320 TRP A C 1
ATOM 2461 O O . TRP A 1 320 ? 22.989 13.052 -43.299 1.00 84.00 320 TRP A O 1
ATOM 2471 N N . ASN A 1 321 ? 23.144 13.705 -45.416 1.00 80.94 321 ASN A N 1
ATOM 2472 C CA . ASN A 1 321 ? 24.564 14.076 -45.375 1.00 80.94 321 ASN A CA 1
ATOM 2473 C C . ASN A 1 321 ? 24.786 15.452 -46.043 1.00 80.94 321 ASN A C 1
ATOM 2475 O O . ASN A 1 321 ? 23.853 16.075 -46.562 1.00 80.94 321 ASN A O 1
ATOM 2479 N N . ASN A 1 322 ? 26.030 15.935 -46.049 1.00 77.19 322 ASN A N 1
ATOM 2480 C CA . ASN A 1 322 ? 26.361 17.239 -46.635 1.00 77.19 322 ASN A CA 1
ATOM 2481 C C . ASN A 1 322 ? 26.569 17.233 -48.161 1.00 77.19 322 ASN A C 1
ATOM 2483 O O . ASN A 1 322 ? 26.752 18.305 -48.739 1.00 77.19 322 ASN A O 1
ATOM 2487 N N . ASP A 1 323 ? 26.495 16.077 -48.835 1.00 77.44 323 ASP A N 1
ATOM 2488 C CA . ASP A 1 323 ? 26.472 16.009 -50.309 1.00 77.44 323 ASP A CA 1
ATOM 2489 C C . ASP A 1 323 ? 25.069 16.266 -50.910 1.00 77.44 323 ASP A C 1
ATOM 2491 O O . ASP A 1 323 ? 24.909 16.329 -52.131 1.00 77.44 323 ASP A O 1
ATOM 2495 N N . GLY A 1 324 ? 24.064 16.473 -50.048 1.00 73.88 324 GLY A N 1
ATOM 2496 C CA . GLY A 1 324 ? 22.688 16.793 -50.421 1.00 73.88 324 GLY A CA 1
ATOM 2497 C C . GLY A 1 324 ? 21.762 15.580 -50.532 1.00 73.88 324 GLY A C 1
ATOM 2498 O O . GLY A 1 324 ? 20.582 15.758 -50.847 1.00 73.88 324 GLY A O 1
ATOM 2499 N N . ARG A 1 325 ? 22.247 14.361 -50.263 1.00 78.50 325 ARG A N 1
ATOM 2500 C CA . ARG A 1 325 ? 21.402 13.163 -50.196 1.00 78.50 325 ARG A CA 1
ATOM 2501 C C . ARG A 1 325 ? 20.636 13.119 -48.879 1.00 78.50 325 ARG A C 1
ATOM 2503 O O . ARG A 1 325 ? 21.137 13.476 -47.814 1.00 78.50 325 ARG A O 1
ATOM 2510 N N . TYR A 1 326 ? 19.405 12.626 -48.948 1.00 80.94 326 TYR A N 1
ATOM 2511 C CA . TYR A 1 326 ? 18.590 12.349 -47.774 1.00 80.94 326 TYR A CA 1
ATOM 2512 C C . TYR A 1 326 ? 17.659 11.166 -48.028 1.00 80.94 326 TYR A C 1
ATOM 2514 O O . TYR A 1 326 ? 17.307 10.865 -49.169 1.00 80.94 326 TYR A O 1
ATOM 2522 N N . PHE A 1 327 ? 17.239 10.524 -46.947 1.00 80.50 327 PHE A N 1
ATOM 2523 C CA . PHE A 1 327 ? 16.300 9.415 -46.948 1.00 80.50 327 PHE A CA 1
ATOM 2524 C C . PHE A 1 327 ? 15.316 9.595 -45.791 1.00 80.50 327 PHE A C 1
ATOM 2526 O O . PHE A 1 327 ? 15.734 9.896 -44.678 1.00 80.50 327 PHE A O 1
ATOM 2533 N N . ASN A 1 328 ? 14.016 9.441 -46.050 1.00 85.06 328 ASN A N 1
ATOM 2534 C CA . ASN A 1 328 ? 12.980 9.545 -45.023 1.00 85.06 328 ASN A CA 1
ATOM 2535 C C . ASN A 1 328 ? 12.192 8.239 -44.943 1.00 85.06 328 ASN A C 1
ATOM 2537 O O . ASN A 1 328 ? 11.763 7.711 -45.971 1.00 85.06 328 ASN A O 1
ATOM 2541 N N . VAL A 1 329 ? 11.929 7.797 -43.721 1.00 85.81 329 VAL A N 1
ATOM 2542 C CA . VAL A 1 329 ? 11.001 6.719 -43.393 1.00 85.81 329 VAL A CA 1
ATOM 2543 C C . VAL A 1 329 ? 9.840 7.335 -42.622 1.00 85.81 329 VAL A C 1
ATOM 2545 O O . VAL A 1 329 ? 10.074 8.059 -41.658 1.00 85.81 329 VAL A O 1
ATOM 2548 N N . PHE A 1 330 ? 8.608 7.068 -43.053 1.00 85.25 330 PHE A N 1
ATOM 2549 C CA . PHE A 1 330 ? 7.390 7.581 -42.424 1.00 85.25 330 PHE A CA 1
ATOM 2550 C C . PHE A 1 330 ? 6.518 6.438 -41.914 1.00 85.25 330 PHE A C 1
ATOM 2552 O O . PHE A 1 330 ? 6.393 5.411 -42.586 1.00 85.25 330 PHE A O 1
ATOM 2559 N N . CYS A 1 331 ? 5.851 6.668 -40.788 1.00 78.44 331 CYS A N 1
ATOM 2560 C CA . CYS A 1 331 ? 4.805 5.803 -40.260 1.00 78.44 331 CYS A CA 1
ATOM 2561 C C . CYS A 1 331 ? 3.451 6.533 -40.259 1.00 78.44 331 CYS A C 1
ATOM 2563 O O . CYS A 1 331 ? 3.344 7.628 -39.707 1.00 78.44 331 CYS A O 1
ATOM 2565 N N . SER A 1 332 ? 2.416 5.919 -40.850 1.00 64.38 332 SER A N 1
ATOM 2566 C CA . SER A 1 332 ? 1.069 6.507 -40.990 1.00 64.38 332 SER A CA 1
ATOM 2567 C C . SER A 1 332 ? 0.019 5.992 -40.009 1.00 64.38 332 SER A C 1
ATOM 2569 O O . SER A 1 332 ? -1.114 6.469 -40.058 1.00 64.38 332 SER A O 1
ATOM 2571 N N . ARG A 1 333 ? 0.339 5.007 -39.156 1.00 55.56 333 ARG A N 1
ATOM 2572 C CA . ARG A 1 333 ? -0.657 4.381 -38.263 1.00 55.56 333 ARG A CA 1
ATOM 2573 C C . ARG A 1 333 ? -0.908 5.155 -36.956 1.00 55.56 333 ARG A C 1
ATOM 2575 O O . ARG A 1 333 ? -1.890 4.862 -36.296 1.00 55.56 333 ARG A O 1
ATOM 2582 N N . ALA A 1 334 ? -0.109 6.177 -36.633 1.00 53.28 334 ALA A N 1
ATOM 2583 C CA . ALA A 1 334 ? -0.238 6.999 -35.413 1.00 53.28 334 ALA A CA 1
ATOM 2584 C C . ALA A 1 334 ? -1.271 8.150 -35.524 1.00 53.28 334 ALA A C 1
ATOM 2586 O O . ALA A 1 334 ? -1.184 9.167 -34.842 1.00 53.28 334 ALA A O 1
ATOM 2587 N N . ASN A 1 335 ? -2.210 8.055 -36.467 1.00 43.84 335 ASN A N 1
ATOM 2588 C CA . ASN A 1 335 ? -2.880 9.223 -37.033 1.00 43.84 335 ASN A CA 1
ATOM 2589 C C . ASN A 1 335 ? -4.082 9.694 -36.190 1.00 43.84 335 ASN A C 1
ATOM 2591 O O . ASN A 1 335 ? -5.226 9.436 -36.565 1.00 43.84 335 ASN A O 1
ATOM 2595 N N . LYS A 1 336 ? -3.778 10.360 -35.066 1.00 52.09 336 LYS A N 1
ATOM 2596 C CA . LYS A 1 336 ? -4.522 11.402 -34.312 1.00 52.09 336 LYS A CA 1
ATOM 2597 C C . LYS A 1 336 ? -4.116 11.431 -32.837 1.00 52.09 336 LYS A C 1
ATOM 2599 O O . LYS A 1 336 ? -4.264 12.480 -32.222 1.00 52.09 336 LYS A O 1
ATOM 2604 N N . ASP A 1 337 ? -3.564 10.330 -32.338 1.00 63.03 337 ASP A N 1
ATOM 2605 C CA . ASP A 1 337 ? -3.327 10.145 -30.908 1.00 63.03 337 ASP A CA 1
ATOM 2606 C C . ASP A 1 337 ? -2.009 10.810 -30.473 1.00 63.03 337 ASP A C 1
ATOM 2608 O O . ASP A 1 337 ? -2.002 11.557 -29.522 1.00 63.03 337 ASP A O 1
ATOM 2612 N N . ALA A 1 338 ? -0.921 10.769 -31.254 1.00 77.81 338 ALA A N 1
ATOM 2613 C CA . ALA A 1 338 ? 0.372 11.337 -30.816 1.00 77.81 338 ALA A CA 1
ATOM 2614 C C . ALA A 1 338 ? 0.415 12.868 -30.536 1.00 77.81 338 ALA A C 1
ATOM 2616 O O . ALA A 1 338 ? 1.426 13.367 -30.046 1.00 77.81 338 ALA A O 1
ATOM 2617 N N . LEU A 1 339 ? -0.623 13.626 -30.915 1.00 85.19 339 LEU A N 1
ATOM 2618 C CA . LEU A 1 339 ? -0.754 15.080 -30.702 1.00 85.19 339 LEU A CA 1
ATOM 2619 C C . LEU A 1 339 ? -1.947 15.425 -29.786 1.00 85.19 339 LEU A C 1
ATOM 2621 O O . LEU A 1 339 ? -2.421 16.564 -29.791 1.00 85.19 339 LEU A O 1
ATOM 2625 N N . ASP A 1 340 ? -2.485 14.452 -29.053 1.00 76.62 340 ASP A N 1
ATOM 2626 C CA . ASP A 1 340 ? -3.674 14.606 -28.208 1.00 76.62 340 ASP A CA 1
ATOM 2627 C C . ASP A 1 340 ? -3.369 15.180 -26.809 1.00 76.62 340 ASP A C 1
ATOM 2629 O O . ASP A 1 340 ? -4.284 15.468 -26.032 1.00 76.62 340 ASP A O 1
ATOM 2633 N N . GLY A 1 341 ? -2.087 15.393 -26.497 1.00 79.50 341 GLY A N 1
ATOM 2634 C CA . GLY A 1 341 ? -1.638 15.821 -25.180 1.00 79.50 341 GLY A CA 1
ATOM 2635 C C . GLY A 1 341 ? -1.699 14.720 -24.122 1.00 79.50 341 GLY A C 1
ATOM 2636 O O . GLY A 1 341 ? -1.738 15.053 -22.944 1.00 79.50 341 GLY A O 1
ATOM 2637 N N . GLN A 1 342 ? -1.721 13.443 -24.496 1.00 77.94 342 GLN A N 1
ATOM 2638 C CA . GLN A 1 342 ? -1.529 12.285 -23.623 1.00 77.94 342 GLN A CA 1
ATOM 2639 C C . GLN A 1 342 ? -0.091 11.757 -23.731 1.00 77.94 342 GLN A C 1
ATOM 2641 O O . GLN A 1 342 ? 0.693 12.182 -24.584 1.00 77.94 342 GLN A O 1
ATOM 2646 N N . TRP A 1 343 ? 0.269 10.864 -22.810 1.00 77.44 343 TRP A N 1
ATOM 2647 C CA . TRP A 1 343 ? 1.561 10.184 -22.801 1.00 77.44 343 TRP A CA 1
ATOM 2648 C C . TRP A 1 343 ? 1.611 9.081 -23.851 1.00 77.44 343 TRP A C 1
ATOM 2650 O O . TRP A 1 343 ? 0.733 8.219 -23.893 1.00 77.44 343 TRP A O 1
ATOM 2660 N N . HIS A 1 344 ? 2.679 9.078 -24.643 1.00 79.88 344 HIS A N 1
ATOM 2661 C CA . HIS A 1 344 ? 2.935 8.070 -25.662 1.00 79.88 344 HIS A CA 1
ATOM 2662 C C . HIS A 1 344 ? 4.385 7.614 -25.655 1.00 79.88 344 HIS A C 1
ATOM 2664 O O . HIS A 1 344 ? 5.295 8.373 -25.327 1.00 79.88 344 HIS A O 1
ATOM 2670 N N . HIS A 1 345 ? 4.605 6.390 -26.126 1.00 86.62 345 HIS A N 1
ATOM 2671 C CA . HIS A 1 345 ? 5.930 5.845 -26.389 1.00 86.62 345 HIS A CA 1
ATOM 2672 C C . HIS A 1 345 ? 6.159 5.674 -27.889 1.00 86.62 345 HIS A C 1
ATOM 2674 O O . HIS A 1 345 ? 5.326 5.126 -28.618 1.00 86.62 345 HIS A O 1
ATOM 2680 N N . ILE A 1 346 ? 7.333 6.091 -28.354 1.00 91.31 346 ILE A N 1
ATOM 2681 C CA . ILE A 1 346 ? 7.783 5.884 -29.728 1.00 91.31 346 ILE A CA 1
ATOM 2682 C C . ILE A 1 346 ? 9.106 5.132 -29.731 1.00 91.31 346 ILE A C 1
ATOM 2684 O O . ILE A 1 346 ? 10.044 5.506 -29.034 1.00 91.31 346 ILE A O 1
ATOM 2688 N N . ALA A 1 347 ? 9.208 4.113 -30.582 1.00 92.00 347 ALA A N 1
ATOM 2689 C CA . ALA A 1 347 ? 10.474 3.474 -30.903 1.00 92.00 347 ALA A CA 1
ATOM 2690 C C . ALA A 1 347 ? 10.699 3.376 -32.414 1.00 92.00 347 ALA A C 1
ATOM 2692 O O . ALA A 1 347 ? 9.771 3.193 -33.204 1.00 92.00 347 ALA A O 1
ATOM 2693 N N . PHE A 1 348 ? 11.962 3.461 -32.819 1.00 93.69 348 PHE A N 1
ATOM 2694 C CA . PHE A 1 348 ? 12.409 3.201 -34.182 1.00 93.69 348 PHE A CA 1
ATOM 2695 C C . PHE A 1 348 ? 13.554 2.196 -34.164 1.00 93.69 348 PHE A C 1
ATOM 2697 O O . PHE A 1 348 ? 14.533 2.401 -33.453 1.00 93.69 348 PHE A O 1
ATOM 2704 N N . THR A 1 349 ? 13.467 1.161 -34.999 1.00 92.25 349 THR A N 1
ATOM 2705 C CA . THR A 1 349 ? 14.530 0.160 -35.171 1.00 92.25 349 THR A CA 1
ATOM 2706 C C . THR A 1 349 ? 15.066 0.178 -36.598 1.00 92.25 349 THR A C 1
ATOM 2708 O O . THR A 1 349 ? 14.298 0.297 -37.559 1.00 92.25 349 THR A O 1
ATOM 2711 N N . ARG A 1 350 ? 16.386 0.012 -36.742 1.00 89.75 350 ARG A N 1
ATOM 2712 C CA . ARG A 1 350 ? 17.057 -0.305 -38.009 1.00 89.75 350 ARG A CA 1
ATOM 2713 C C . ARG A 1 350 ? 17.665 -1.702 -37.928 1.00 89.75 350 ARG A C 1
ATOM 2715 O O . ARG A 1 350 ? 18.570 -1.907 -37.123 1.00 89.75 350 ARG A O 1
ATOM 2722 N N . LYS A 1 351 ? 17.226 -2.626 -38.792 1.00 88.00 351 LYS A N 1
ATOM 2723 C CA . LYS A 1 351 ? 17.731 -4.010 -38.855 1.00 88.00 351 LYS A CA 1
ATOM 2724 C C . LYS A 1 351 ? 18.010 -4.473 -40.295 1.00 88.00 351 LYS A C 1
ATOM 2726 O O . LYS A 1 351 ? 17.091 -4.912 -40.986 1.00 88.00 351 LYS A O 1
ATOM 2731 N N . PRO A 1 352 ? 19.259 -4.386 -40.791 1.00 80.44 352 PRO A N 1
ATOM 2732 C CA . PRO A 1 352 ? 19.597 -4.795 -42.154 1.00 80.44 352 PRO A CA 1
ATOM 2733 C C . PRO A 1 352 ? 19.226 -6.257 -42.460 1.00 80.44 352 PRO A C 1
ATOM 2735 O O . PRO A 1 352 ? 19.470 -7.149 -41.654 1.00 80.44 352 PRO A O 1
ATOM 2738 N N . GLY A 1 353 ? 18.689 -6.519 -43.657 1.00 70.25 353 GLY A N 1
ATOM 2739 C CA . GLY A 1 353 ? 18.408 -7.874 -44.153 1.00 70.25 353 GLY A CA 1
ATOM 2740 C C . GLY A 1 353 ? 16.918 -8.166 -44.323 1.00 70.25 353 GLY A C 1
ATOM 2741 O O . GLY A 1 353 ? 16.427 -8.104 -45.447 1.00 70.25 353 GLY A O 1
ATOM 2742 N N . THR A 1 354 ? 16.219 -8.494 -43.235 1.00 53.59 354 THR A N 1
ATOM 2743 C CA . THR A 1 354 ? 14.844 -9.034 -43.265 1.00 53.59 354 THR A CA 1
ATOM 2744 C C . THR A 1 354 ? 13.762 -7.968 -43.078 1.00 53.59 354 THR A C 1
ATOM 2746 O O . THR A 1 354 ? 12.778 -7.997 -43.803 1.00 53.59 354 THR A O 1
ATOM 2749 N N . ASP A 1 355 ? 13.974 -6.999 -42.177 1.00 65.44 355 ASP A N 1
ATOM 2750 C CA . ASP A 1 355 ? 13.033 -5.916 -41.854 1.00 65.44 355 ASP A CA 1
ATOM 2751 C C . ASP A 1 355 ? 13.794 -4.615 -41.557 1.00 65.44 355 ASP A C 1
ATOM 2753 O O . ASP A 1 355 ? 14.080 -4.271 -40.410 1.00 65.44 355 ASP A O 1
ATOM 2757 N N . TRP A 1 356 ? 14.147 -3.894 -42.617 1.00 75.38 356 TRP A N 1
ATOM 2758 C CA . TRP A 1 356 ? 15.119 -2.799 -42.563 1.00 75.38 356 TRP A CA 1
ATOM 2759 C C . TRP A 1 356 ? 14.792 -1.686 -41.569 1.00 75.38 356 TRP A C 1
ATOM 2761 O O . TRP A 1 356 ? 15.704 -1.200 -40.900 1.00 75.38 356 TRP A O 1
ATOM 2771 N N . TYR A 1 357 ? 13.523 -1.288 -41.478 1.00 85.69 357 TYR A N 1
ATOM 2772 C CA . TYR A 1 357 ? 13.068 -0.203 -40.616 1.00 85.69 357 TYR A CA 1
ATOM 2773 C C . TYR A 1 357 ? 11.705 -0.542 -40.022 1.00 85.69 357 TYR A C 1
ATOM 2775 O O . TYR A 1 357 ? 10.799 -0.922 -40.766 1.00 85.69 357 TYR A O 1
ATOM 2783 N N . LYS A 1 358 ? 11.529 -0.351 -38.714 1.00 85.75 358 LYS A N 1
ATOM 2784 C CA . LYS A 1 358 ? 10.210 -0.430 -38.069 1.00 85.75 358 LYS A CA 1
ATOM 2785 C C . LYS A 1 358 ? 10.016 0.730 -37.114 1.00 85.75 358 LYS A C 1
ATOM 2787 O O . LYS A 1 358 ? 10.948 1.109 -36.407 1.00 85.75 358 LYS A O 1
ATOM 2792 N N . PHE A 1 359 ? 8.792 1.239 -37.081 1.00 87.56 359 PHE A N 1
ATOM 2793 C CA . PHE A 1 359 ? 8.314 2.088 -36.002 1.00 87.56 359 PHE A CA 1
ATOM 2794 C C . PHE A 1 359 ? 7.459 1.267 -35.057 1.00 87.56 359 PHE A C 1
ATOM 2796 O O . PHE A 1 359 ? 6.746 0.360 -35.492 1.00 87.56 359 PHE A O 1
ATOM 2803 N N . PHE A 1 360 ? 7.502 1.637 -33.786 1.00 83.12 360 PHE A N 1
ATOM 2804 C CA . PHE A 1 360 ? 6.587 1.148 -32.780 1.00 83.12 360 PHE A CA 1
ATOM 2805 C C . PHE A 1 360 ? 5.968 2.342 -32.073 1.00 83.12 360 PHE A C 1
ATOM 2807 O O . PHE A 1 360 ? 6.698 3.179 -31.554 1.00 83.12 360 PHE A O 1
ATOM 2814 N N . PHE A 1 361 ? 4.646 2.436 -32.084 1.00 81.06 361 PHE A N 1
ATOM 2815 C CA . PHE A 1 361 ? 3.903 3.473 -31.377 1.00 81.06 361 PHE A CA 1
ATOM 2816 C C . PHE A 1 361 ? 3.088 2.789 -30.289 1.00 81.06 361 PHE A C 1
ATOM 2818 O O . PHE A 1 361 ? 2.371 1.832 -30.585 1.00 81.06 361 PHE A O 1
ATOM 2825 N N . ASP A 1 362 ? 3.294 3.196 -29.039 1.00 67.31 362 ASP A N 1
ATOM 2826 C CA . ASP A 1 362 ? 2.736 2.545 -27.852 1.00 67.31 362 ASP A CA 1
ATOM 2827 C C . ASP A 1 362 ? 2.972 1.023 -27.862 1.00 67.31 362 ASP A C 1
ATOM 2829 O O . ASP A 1 362 ? 2.090 0.205 -27.605 1.00 67.31 362 ASP A O 1
ATOM 2833 N N . GLY A 1 363 ? 4.200 0.637 -28.232 1.00 63.00 363 GLY A N 1
ATOM 2834 C CA . GLY A 1 363 ? 4.663 -0.755 -28.275 1.00 63.00 363 GLY A CA 1
ATOM 2835 C C . GLY A 1 363 ? 4.170 -1.572 -29.478 1.00 63.00 363 GLY A C 1
ATOM 2836 O O . GLY A 1 363 ? 4.619 -2.699 -29.691 1.00 63.00 363 GLY A O 1
ATOM 2837 N N . GLN A 1 364 ? 3.290 -1.016 -30.315 1.00 63.31 364 GLN A N 1
ATOM 2838 C CA . GLN A 1 364 ? 2.762 -1.695 -31.500 1.00 63.31 364 GLN A CA 1
ATOM 2839 C C . GLN A 1 364 ? 3.526 -1.361 -32.759 1.00 63.31 364 GLN A C 1
ATOM 2841 O O . GLN A 1 364 ? 3.797 -0.191 -33.008 1.00 63.31 364 GLN A O 1
ATOM 2846 N N . ILE A 1 365 ? 3.748 -2.359 -33.622 1.00 73.81 365 ILE A N 1
ATOM 2847 C CA . ILE A 1 365 ? 4.289 -2.125 -34.966 1.00 73.81 365 ILE A CA 1
ATOM 2848 C C . ILE A 1 365 ? 3.393 -1.123 -35.701 1.00 73.81 365 ILE A C 1
ATOM 2850 O O . ILE A 1 365 ? 2.248 -1.399 -36.083 1.00 73.81 365 ILE A O 1
ATOM 2854 N N . ALA A 1 366 ? 3.953 0.055 -35.926 1.00 69.88 366 ALA A N 1
ATOM 2855 C CA . ALA A 1 366 ? 3.299 1.155 -36.586 1.00 69.88 366 ALA A CA 1
ATOM 2856 C C . ALA A 1 366 ? 3.727 1.109 -38.064 1.00 69.88 366 ALA A C 1
ATOM 2858 O O . ALA A 1 366 ? 4.895 1.295 -38.409 1.00 69.88 366 ALA A O 1
ATOM 2859 N N . GLY A 1 367 ? 2.787 0.711 -38.930 1.00 62.25 367 GLY A N 1
ATOM 2860 C CA . GLY A 1 367 ? 3.055 0.386 -40.335 1.00 62.25 367 GLY A CA 1
ATOM 2861 C C . GLY A 1 367 ? 3.722 1.525 -41.116 1.00 62.25 367 GLY A C 1
ATOM 2862 O O . GLY A 1 367 ? 3.464 2.707 -40.871 1.00 62.25 367 GLY A O 1
ATOM 2863 N N . LEU A 1 368 ? 4.567 1.159 -42.081 1.00 65.75 368 LEU A N 1
ATOM 2864 C CA . LEU A 1 368 ? 5.232 2.108 -42.973 1.00 65.75 368 LEU A CA 1
ATOM 2865 C C . LEU A 1 368 ? 4.272 2.610 -44.056 1.00 65.75 368 LEU A C 1
ATOM 2867 O O . LEU A 1 368 ? 3.401 1.878 -44.520 1.00 65.75 368 LEU A O 1
ATOM 2871 N N . VAL A 1 369 ? 4.457 3.853 -44.501 1.00 57.88 369 VAL A N 1
ATOM 2872 C CA . VAL A 1 369 ? 3.766 4.354 -45.698 1.00 57.88 369 VAL A CA 1
ATOM 2873 C C . VAL A 1 369 ? 4.331 3.646 -46.932 1.00 57.88 369 VAL A C 1
ATOM 2875 O O . VAL A 1 369 ? 5.534 3.732 -47.180 1.00 57.88 369 VAL A O 1
ATOM 2878 N N . ASP A 1 370 ? 3.460 3.043 -47.749 1.00 47.00 370 ASP A N 1
ATOM 2879 C CA . ASP A 1 370 ? 3.755 2.308 -49.001 1.00 47.00 370 ASP A CA 1
ATOM 2880 C C . ASP A 1 370 ? 4.430 3.129 -50.124 1.00 47.00 370 ASP A C 1
ATOM 2882 O O . ASP A 1 370 ? 4.481 2.726 -51.286 1.00 47.00 370 ASP A O 1
ATOM 2886 N N . ASN A 1 371 ? 4.968 4.309 -49.825 1.00 47.59 371 ASN A N 1
ATOM 2887 C CA . ASN A 1 371 ? 5.691 5.103 -50.805 1.00 47.59 371 ASN A CA 1
ATOM 2888 C C . ASN A 1 371 ? 6.714 6.020 -50.120 1.00 47.59 371 ASN A C 1
ATOM 2890 O O . ASN A 1 371 ? 6.474 7.228 -49.989 1.00 47.59 371 ASN A O 1
ATOM 2894 N N . PRO A 1 372 ? 7.866 5.494 -49.659 1.00 49.97 372 PRO A N 1
ATOM 2895 C CA . PRO A 1 372 ? 8.983 6.366 -49.335 1.00 49.97 372 PRO A CA 1
ATOM 2896 C C . PRO A 1 372 ? 9.288 7.174 -50.599 1.00 49.97 372 PRO A C 1
ATOM 2898 O O . PRO A 1 372 ? 9.467 6.607 -51.676 1.00 49.97 372 PRO A O 1
ATOM 2901 N N . ARG A 1 373 ? 9.322 8.509 -50.507 1.00 46.03 373 ARG A N 1
ATOM 2902 C CA . ARG A 1 373 ? 9.854 9.348 -51.591 1.00 46.03 373 ARG A CA 1
ATOM 2903 C C . ARG A 1 373 ? 11.344 9.024 -51.736 1.00 46.03 373 ARG A C 1
ATOM 2905 O O . ARG A 1 373 ? 12.193 9.673 -51.133 1.00 46.03 373 ARG A O 1
ATOM 2912 N N . ILE A 1 374 ? 11.633 7.968 -52.489 1.00 46.91 374 ILE A N 1
ATOM 2913 C CA . ILE A 1 374 ? 12.963 7.455 -52.787 1.00 46.91 374 ILE A CA 1
ATOM 2914 C C . ILE A 1 374 ? 13.589 8.406 -53.800 1.00 46.91 374 ILE A C 1
ATOM 2916 O O . ILE A 1 374 ? 13.224 8.406 -54.975 1.00 46.91 374 ILE A O 1
ATOM 2920 N N . SER A 1 375 ? 14.562 9.198 -53.360 1.00 42.81 375 SER A N 1
ATOM 2921 C CA . SER A 1 375 ? 15.566 9.723 -54.277 1.00 42.81 375 SER A CA 1
ATOM 2922 C C . SER A 1 375 ? 16.767 8.778 -54.233 1.00 42.81 375 SER A C 1
ATOM 2924 O O . SER A 1 375 ? 17.613 8.881 -53.356 1.00 42.81 375 SER A O 1
ATOM 2926 N N . LEU A 1 376 ? 16.779 7.839 -55.185 1.00 41.94 376 LEU A N 1
ATOM 2927 C CA . LEU A 1 376 ? 17.888 6.968 -55.602 1.00 41.94 376 LEU A CA 1
ATOM 2928 C C . LEU A 1 376 ? 18.441 5.949 -54.578 1.00 41.94 376 LEU A C 1
ATOM 2930 O O . LEU A 1 376 ? 19.166 6.273 -53.648 1.00 41.94 376 LEU A O 1
ATOM 2934 N N . ILE A 1 377 ? 18.138 4.677 -54.867 1.00 43.94 377 ILE A N 1
ATOM 2935 C CA . ILE A 1 377 ? 18.907 3.433 -54.656 1.00 43.94 377 ILE A CA 1
ATOM 2936 C C . ILE A 1 377 ? 20.227 3.596 -53.875 1.00 43.94 377 ILE A C 1
ATOM 2938 O O . ILE A 1 377 ? 21.285 3.571 -54.489 1.00 43.94 377 ILE A O 1
ATOM 2942 N N . GLN A 1 378 ? 20.174 3.696 -52.544 1.00 53.81 378 GLN A N 1
ATOM 2943 C CA . GLN A 1 378 ? 21.097 3.033 -51.608 1.00 53.81 378 GLN A CA 1
ATOM 2944 C C . GLN A 1 378 ? 20.411 2.954 -50.230 1.00 53.81 378 GLN A C 1
ATOM 2946 O O . GLN A 1 378 ? 20.309 3.978 -49.561 1.00 53.81 378 GLN A O 1
ATOM 2951 N N . PRO A 1 379 ? 19.958 1.779 -49.754 1.00 54.12 379 PRO A N 1
ATOM 2952 C CA . PRO A 1 379 ? 19.419 1.614 -48.393 1.00 54.12 379 PRO A CA 1
ATOM 2953 C C . PRO A 1 379 ? 20.494 1.724 -47.284 1.00 54.12 379 PRO A C 1
ATOM 2955 O O . PRO A 1 379 ? 20.299 1.269 -46.162 1.00 54.12 379 PRO A O 1
ATOM 2958 N N . TYR A 1 380 ? 21.647 2.328 -47.583 1.00 63.12 380 TYR A N 1
ATOM 2959 C CA . TYR A 1 380 ? 22.872 2.263 -46.790 1.00 63.12 380 TYR A CA 1
ATOM 2960 C C . TYR A 1 380 ? 23.329 3.676 -46.411 1.00 63.12 380 TYR A C 1
ATOM 2962 O O . TYR A 1 380 ? 24.338 4.174 -46.906 1.00 63.12 380 TYR A O 1
ATOM 2970 N N . PHE A 1 381 ? 22.553 4.358 -45.565 1.00 74.62 381 PHE A N 1
ATOM 2971 C CA . PHE A 1 381 ? 23.026 5.592 -44.937 1.00 74.62 381 PHE A CA 1
ATOM 2972 C C . PHE A 1 381 ? 24.003 5.232 -43.817 1.00 74.62 381 PHE A C 1
ATOM 2974 O O . PHE A 1 381 ? 23.608 4.722 -42.767 1.00 74.62 381 PHE A O 1
ATOM 2981 N N . ASP A 1 382 ? 25.283 5.466 -44.085 1.00 83.19 382 ASP A N 1
ATOM 2982 C CA . ASP A 1 382 ? 26.371 5.182 -43.162 1.00 83.19 382 ASP A CA 1
ATOM 2983 C C . ASP A 1 382 ? 26.416 6.208 -42.022 1.00 83.19 382 ASP A C 1
ATOM 2985 O O . ASP A 1 382 ? 26.624 7.396 -42.262 1.00 83.19 382 ASP A O 1
ATOM 2989 N N . ILE A 1 383 ? 26.205 5.769 -40.780 1.00 86.12 383 ILE A N 1
ATOM 2990 C CA . ILE A 1 383 ? 26.188 6.630 -39.587 1.00 86.12 383 ILE A CA 1
ATOM 2991 C C . ILE A 1 383 ? 27.557 6.568 -38.898 1.00 86.12 383 ILE A C 1
ATOM 2993 O O . ILE A 1 383 ? 27.728 5.923 -37.867 1.00 86.12 383 ILE A O 1
ATOM 2997 N N . HIS A 1 384 ? 28.547 7.232 -39.493 1.00 84.44 384 HIS A N 1
ATOM 2998 C CA . HIS A 1 384 ? 29.833 7.546 -38.857 1.00 84.44 384 HIS A CA 1
ATOM 2999 C C . HIS A 1 384 ? 29.885 9.044 -38.545 1.00 84.44 384 HIS A C 1
ATOM 3001 O O . HIS A 1 384 ? 30.498 9.825 -39.279 1.00 84.44 384 HIS A O 1
ATOM 3007 N N . ASN A 1 385 ? 29.169 9.444 -37.501 1.00 77.06 385 ASN A N 1
ATOM 3008 C CA . ASN A 1 385 ? 28.933 10.823 -37.120 1.00 77.06 385 ASN A CA 1
ATOM 3009 C C . ASN A 1 385 ? 29.348 11.089 -35.662 1.00 77.06 385 ASN A C 1
ATOM 3011 O O . ASN A 1 385 ? 28.802 10.507 -34.734 1.00 77.06 385 ASN A O 1
ATOM 3015 N N . PHE A 1 386 ? 30.284 12.018 -35.471 1.00 79.38 386 PHE A N 1
ATOM 3016 C CA . PHE A 1 386 ? 30.812 12.394 -34.155 1.00 79.38 386 PHE A CA 1
ATOM 3017 C C . PHE A 1 386 ? 30.207 13.695 -33.622 1.00 79.38 386 PHE A C 1
ATOM 3019 O O . PHE A 1 386 ? 30.699 14.233 -32.639 1.00 79.38 386 PHE A O 1
ATOM 3026 N N . ASP A 1 387 ? 29.201 14.255 -34.283 1.00 87.75 387 ASP A N 1
ATOM 3027 C CA . ASP A 1 387 ? 28.516 15.438 -33.777 1.00 87.75 387 ASP A CA 1
ATOM 3028 C C . ASP A 1 387 ? 27.637 15.094 -32.558 1.00 87.75 387 ASP A C 1
ATOM 3030 O O . ASP A 1 387 ? 27.362 13.935 -32.242 1.00 87.75 387 ASP A O 1
ATOM 3034 N N . ARG A 1 388 ? 27.205 16.134 -31.842 1.00 91.38 388 ARG A N 1
ATOM 3035 C CA . ARG A 1 388 ? 26.385 15.992 -30.636 1.00 91.38 388 ARG A CA 1
ATOM 3036 C C . ARG A 1 388 ? 25.001 15.406 -30.935 1.00 91.38 388 ARG A C 1
ATOM 3038 O O . ARG A 1 388 ? 24.428 15.660 -31.999 1.00 91.38 388 ARG A O 1
ATOM 3045 N N . VAL A 1 389 ? 24.449 14.680 -29.966 1.00 94.94 389 VAL A N 1
ATOM 3046 C CA . VAL A 1 389 ? 23.026 14.312 -29.953 1.00 94.94 389 VAL A CA 1
ATOM 3047 C C . VAL A 1 389 ? 22.242 15.443 -29.281 1.00 94.94 389 VAL A C 1
ATOM 3049 O O . VAL A 1 389 ? 22.734 16.102 -28.365 1.00 94.94 389 VAL A O 1
ATOM 3052 N N . VAL A 1 390 ? 21.034 15.710 -29.764 1.00 95.88 390 VAL A N 1
ATOM 3053 C CA . VAL A 1 390 ? 20.140 16.741 -29.232 1.00 95.88 390 VAL A CA 1
ATOM 3054 C C . VAL A 1 390 ? 18.759 16.136 -29.021 1.00 95.88 390 VAL A C 1
ATOM 3056 O O . VAL A 1 390 ? 18.187 15.579 -29.959 1.00 95.88 390 VAL A O 1
ATOM 3059 N N . ILE A 1 391 ? 18.226 16.263 -27.807 1.00 97.88 391 ILE A N 1
ATOM 3060 C CA . ILE A 1 391 ? 16.856 15.876 -27.449 1.00 97.88 391 ILE A CA 1
ATOM 3061 C C . ILE A 1 391 ? 15.987 17.141 -27.424 1.00 97.88 391 ILE A C 1
ATOM 3063 O O . ILE A 1 391 ? 16.413 18.202 -26.956 1.00 97.88 391 ILE A O 1
ATOM 3067 N N . GLY A 1 392 ? 14.783 17.034 -27.984 1.00 95.50 392 GLY A N 1
ATOM 3068 C CA . GLY A 1 392 ? 13.788 18.102 -28.083 1.00 95.50 392 GLY A CA 1
ATOM 3069 C C . GLY A 1 392 ? 14.078 19.184 -29.130 1.00 95.50 392 GLY A C 1
ATOM 3070 O O . GLY A 1 392 ? 13.361 20.183 -29.216 1.00 95.50 392 GLY A O 1
ATOM 3071 N N . ASN A 1 393 ? 15.143 19.030 -29.922 1.00 93.88 393 ASN A N 1
ATOM 3072 C CA . ASN A 1 393 ? 15.524 19.977 -30.968 1.00 93.88 393 ASN A CA 1
ATOM 3073 C C . ASN A 1 393 ? 16.394 19.303 -32.044 1.00 93.88 393 ASN A C 1
ATOM 3075 O O . ASN A 1 393 ? 16.752 18.128 -31.937 1.00 93.88 393 ASN A O 1
ATOM 3079 N N . CYS A 1 394 ? 16.790 20.056 -33.073 1.00 89.62 394 CYS A N 1
ATOM 3080 C CA . CYS A 1 394 ? 17.815 19.634 -34.024 1.00 89.62 394 CYS A CA 1
ATOM 3081 C C . CYS A 1 394 ? 18.753 20.784 -34.420 1.00 89.62 394 CYS A C 1
ATOM 3083 O O . CYS A 1 394 ? 18.337 21.932 -34.524 1.00 89.62 394 CYS A O 1
ATOM 3085 N N . ASP A 1 395 ? 20.025 20.502 -34.708 1.00 87.25 395 ASP A N 1
ATOM 3086 C CA . ASP A 1 395 ? 20.999 21.523 -35.152 1.00 87.25 395 ASP A CA 1
ATOM 3087 C C . ASP A 1 395 ? 20.937 21.832 -36.663 1.00 87.25 395 ASP A C 1
ATOM 3089 O O . ASP A 1 395 ? 21.760 22.579 -37.213 1.00 87.25 395 ASP A O 1
ATOM 3093 N N . ASN A 1 396 ? 19.988 21.224 -37.375 1.00 83.25 396 ASN A N 1
ATOM 3094 C CA . ASN A 1 396 ? 19.738 21.493 -38.782 1.00 83.25 396 ASN A CA 1
ATOM 3095 C C . ASN A 1 396 ? 18.741 22.649 -38.927 1.00 83.25 396 ASN A C 1
ATOM 3097 O O . ASN A 1 396 ? 17.529 22.464 -38.875 1.00 83.25 396 ASN A O 1
ATOM 3101 N N . GLU A 1 397 ? 19.261 23.848 -39.177 1.00 79.38 397 GLU A N 1
ATOM 3102 C CA . GLU A 1 397 ? 18.473 25.082 -39.328 1.00 79.38 397 GLU A CA 1
ATOM 3103 C C . GLU A 1 397 ? 17.446 25.042 -40.474 1.00 79.38 397 GLU A C 1
ATOM 3105 O O . GLU A 1 397 ? 16.568 25.896 -40.542 1.00 79.38 397 GLU A O 1
ATOM 3110 N N . ARG A 1 398 ? 17.543 24.066 -41.387 1.00 80.94 398 ARG A N 1
ATOM 3111 C CA . ARG A 1 398 ? 16.603 23.885 -42.505 1.00 80.94 398 ARG A CA 1
ATOM 3112 C C . ARG A 1 398 ? 15.442 22.939 -42.182 1.00 80.94 398 ARG A C 1
ATOM 3114 O O . ARG A 1 398 ? 14.642 22.661 -43.073 1.00 80.94 398 ARG A O 1
ATOM 3121 N N . GLU A 1 399 ? 15.383 22.384 -40.973 1.00 87.06 399 GLU A N 1
ATOM 3122 C CA . GLU A 1 399 ? 14.338 21.443 -40.571 1.00 87.06 399 GLU A CA 1
ATOM 3123 C C . GLU A 1 399 ? 13.043 22.174 -40.192 1.00 87.06 399 GLU A C 1
ATOM 3125 O O . GLU A 1 399 ? 13.066 23.134 -39.426 1.00 87.06 399 GLU A O 1
ATOM 3130 N N . ALA A 1 400 ? 11.913 21.727 -40.748 1.00 84.50 400 ALA A N 1
ATOM 3131 C CA . ALA A 1 400 ? 10.632 22.420 -40.602 1.00 84.50 400 ALA A CA 1
ATOM 3132 C C . ALA A 1 400 ? 10.025 22.222 -39.204 1.00 84.50 400 ALA A C 1
ATOM 3134 O O . ALA A 1 400 ? 9.555 23.182 -38.602 1.00 84.50 400 ALA A O 1
ATOM 3135 N N . ASN A 1 401 ? 10.111 21.002 -38.662 1.00 87.62 401 ASN A N 1
ATOM 3136 C CA . ASN A 1 401 ? 9.623 20.643 -37.323 1.00 87.62 401 ASN A CA 1
ATOM 3137 C C . ASN A 1 401 ? 10.797 20.537 -36.343 1.00 87.62 401 ASN A C 1
ATOM 3139 O O . ASN A 1 401 ? 11.007 19.520 -35.683 1.00 87.62 401 ASN A O 1
ATOM 3143 N N . ARG A 1 402 ? 11.642 21.570 -36.330 1.00 90.69 402 ARG A N 1
ATOM 3144 C CA . ARG A 1 402 ? 12.910 21.563 -35.596 1.00 90.69 402 ARG A CA 1
ATOM 3145 C C . ARG A 1 402 ? 12.726 21.475 -34.080 1.00 90.69 402 ARG A C 1
ATOM 3147 O O . ARG A 1 402 ? 13.488 20.771 -33.434 1.00 90.69 402 ARG A O 1
ATOM 3154 N N . GLN A 1 403 ? 11.768 22.210 -33.528 1.00 94.06 403 GLN A N 1
ATOM 3155 C CA . GLN A 1 403 ? 11.561 22.344 -32.087 1.00 94.06 403 GLN A CA 1
ATOM 3156 C C . GLN A 1 403 ? 10.491 21.363 -31.623 1.00 94.06 403 GLN A C 1
ATOM 3158 O O . GLN A 1 403 ? 9.417 21.337 -32.211 1.00 94.06 403 GLN A O 1
ATOM 3163 N N . PHE A 1 404 ? 10.761 20.609 -30.563 1.00 96.06 404 PHE A N 1
ATOM 3164 C CA . PHE A 1 404 ? 9.719 19.932 -29.799 1.00 96.06 404 PHE A CA 1
ATOM 3165 C C . PHE A 1 404 ? 9.242 20.835 -28.662 1.00 96.06 404 PHE A C 1
ATOM 3167 O O . PHE A 1 404 ? 10.059 21.477 -28.001 1.00 96.06 404 PHE A O 1
ATOM 3174 N N . VAL A 1 405 ? 7.927 20.896 -28.458 1.00 95.88 405 VAL A N 1
ATOM 3175 C CA . VAL A 1 405 ? 7.303 21.601 -27.334 1.00 95.88 405 VAL A CA 1
ATOM 3176 C C . VAL A 1 405 ? 6.393 20.618 -26.613 1.00 95.88 405 VAL A C 1
ATOM 3178 O O . VAL A 1 405 ? 5.443 20.120 -27.213 1.00 95.88 405 VAL A O 1
ATOM 3181 N N . GLY A 1 406 ? 6.682 20.325 -25.352 1.00 94.38 406 GLY A N 1
ATOM 3182 C CA . GLY A 1 406 ? 5.992 19.284 -24.592 1.00 94.38 406 GLY A CA 1
ATOM 3183 C C . GLY A 1 406 ? 6.861 18.746 -23.465 1.00 94.38 406 GLY A C 1
ATOM 3184 O O . GLY A 1 406 ? 7.848 19.380 -23.092 1.00 94.38 406 GLY A O 1
ATOM 3185 N N . ILE A 1 407 ? 6.515 17.567 -22.961 1.00 94.38 407 ILE A N 1
ATOM 3186 C CA . ILE A 1 407 ? 7.269 16.867 -21.916 1.00 94.38 407 ILE A CA 1
ATOM 3187 C C . ILE A 1 407 ? 7.879 15.595 -22.520 1.00 94.38 407 ILE A C 1
ATOM 3189 O O . ILE A 1 407 ? 7.226 14.942 -23.335 1.00 94.38 407 ILE A O 1
ATOM 3193 N N . ILE A 1 408 ? 9.139 15.291 -22.190 1.00 94.31 408 ILE A N 1
ATOM 3194 C CA . ILE A 1 408 ? 9.862 14.076 -22.615 1.00 94.31 408 ILE A CA 1
ATOM 3195 C C . ILE A 1 408 ? 10.517 13.416 -21.400 1.00 94.31 408 ILE A C 1
ATOM 3197 O O . ILE A 1 408 ? 11.086 14.114 -20.558 1.00 94.31 408 ILE A O 1
ATOM 3201 N N . GLU A 1 409 ? 10.507 12.085 -21.386 1.00 90.19 409 GLU A N 1
ATOM 3202 C CA . GLU A 1 409 ? 11.189 11.213 -20.424 1.00 90.19 409 GLU A CA 1
ATOM 3203 C C . GLU A 1 409 ? 11.741 9.948 -21.115 1.00 90.19 409 GLU A C 1
ATOM 3205 O O . GLU A 1 409 ? 11.454 9.688 -22.292 1.00 90.19 409 GLU A O 1
ATOM 3210 N N . ASP A 1 410 ? 12.588 9.202 -20.400 1.00 89.12 410 ASP A N 1
ATOM 3211 C CA . ASP A 1 410 ? 13.083 7.871 -20.783 1.00 89.12 410 ASP A CA 1
ATOM 3212 C C . ASP A 1 410 ? 13.563 7.747 -22.244 1.00 89.12 410 ASP A C 1
ATOM 3214 O O . ASP A 1 410 ? 13.159 6.887 -23.037 1.00 89.12 410 ASP A O 1
ATOM 3218 N N . VAL A 1 411 ? 14.492 8.632 -22.620 1.00 96.19 411 VAL A N 1
ATOM 3219 C CA . VAL A 1 411 ? 15.116 8.609 -23.948 1.00 96.19 411 VAL A CA 1
ATOM 3220 C C . VAL A 1 411 ? 16.250 7.591 -23.966 1.00 96.19 411 VAL A C 1
ATOM 3222 O O . VAL A 1 411 ? 17.256 7.757 -23.268 1.00 96.19 411 VAL A O 1
ATOM 3225 N N . THR A 1 412 ? 16.138 6.572 -24.822 1.00 96.56 412 THR A N 1
ATOM 3226 C CA . THR A 1 412 ? 17.160 5.522 -24.951 1.00 96.56 412 THR A CA 1
ATOM 3227 C C . THR A 1 412 ? 17.721 5.394 -26.363 1.00 96.56 412 THR A C 1
ATOM 3229 O O . THR A 1 412 ? 17.055 5.653 -27.372 1.00 96.56 412 THR A O 1
ATOM 3232 N N . ILE A 1 413 ? 18.984 4.971 -26.435 1.00 97.12 413 ILE A N 1
ATOM 3233 C CA . ILE A 1 413 ? 19.705 4.673 -27.669 1.00 97.12 413 ILE A CA 1
ATOM 3234 C C . ILE A 1 413 ? 20.413 3.329 -27.516 1.00 97.12 413 ILE A C 1
ATOM 3236 O O . ILE A 1 413 ? 21.195 3.125 -26.586 1.00 97.12 413 ILE A O 1
ATOM 3240 N N . TRP A 1 414 ? 20.201 2.440 -28.483 1.00 97.56 414 TRP A N 1
ATOM 3241 C CA . TRP A 1 414 ? 20.762 1.092 -28.512 1.00 97.56 414 TRP A CA 1
ATOM 3242 C C . TRP A 1 414 ? 21.581 0.875 -29.776 1.00 97.56 414 TRP A C 1
ATOM 3244 O O . TRP A 1 414 ? 21.146 1.245 -30.864 1.00 97.56 414 TRP A O 1
ATOM 3254 N N . ASN A 1 415 ? 22.719 0.192 -29.671 1.00 95.62 415 ASN A N 1
ATOM 3255 C CA . ASN A 1 415 ? 23.559 -0.189 -30.815 1.00 95.62 415 ASN A CA 1
ATOM 3256 C C . ASN A 1 415 ? 23.138 -1.518 -31.478 1.00 95.62 415 ASN A C 1
ATOM 3258 O O . ASN A 1 415 ? 23.921 -2.141 -32.197 1.00 95.62 415 ASN A O 1
ATOM 3262 N N . ARG A 1 416 ? 21.903 -1.955 -31.217 1.00 94.88 416 ARG A N 1
ATOM 3263 C CA . ARG A 1 416 ? 21.265 -3.133 -31.807 1.00 94.88 416 ARG A CA 1
ATOM 3264 C C . ARG A 1 416 ? 19.789 -2.869 -32.083 1.00 94.88 416 ARG A C 1
ATOM 3266 O O . ARG A 1 416 ? 19.204 -1.942 -31.517 1.00 94.88 416 ARG A O 1
ATOM 3273 N N . ALA A 1 417 ? 19.177 -3.690 -32.929 1.00 92.69 417 ALA A N 1
ATOM 3274 C CA . ALA A 1 417 ? 17.732 -3.678 -33.104 1.00 92.69 417 ALA A CA 1
ATOM 3275 C C . ALA A 1 417 ? 17.065 -4.409 -31.928 1.00 92.69 417 ALA A C 1
ATOM 3277 O O . ALA A 1 417 ? 17.350 -5.586 -31.694 1.00 92.69 417 ALA A O 1
ATOM 3278 N N . LEU A 1 418 ? 16.187 -3.721 -31.198 1.00 89.56 418 LEU A N 1
ATOM 3279 C CA . LEU A 1 418 ? 15.352 -4.343 -30.176 1.00 89.56 418 LEU A CA 1
ATOM 3280 C C . LEU A 1 418 ? 14.247 -5.185 -30.823 1.00 89.56 418 LEU A C 1
ATOM 3282 O O . LEU A 1 418 ? 13.717 -4.854 -31.890 1.00 89.56 418 LEU A O 1
ATOM 3286 N N . SER A 1 419 ? 13.907 -6.290 -30.169 1.00 79.38 419 SER A N 1
ATOM 3287 C CA . SER A 1 419 ? 12.689 -7.052 -30.443 1.00 79.38 419 SER A CA 1
ATOM 3288 C C . SER A 1 419 ? 11.448 -6.288 -29.972 1.00 79.38 419 SER A C 1
ATOM 3290 O O . SER A 1 419 ? 11.542 -5.327 -29.210 1.00 79.38 419 SER A O 1
ATOM 3292 N N . GLN A 1 420 ? 10.267 -6.715 -30.426 1.00 68.38 420 GLN A N 1
ATOM 3293 C CA . GLN A 1 420 ? 9.012 -6.114 -29.974 1.00 68.38 420 GLN A CA 1
ATOM 3294 C C . GLN A 1 420 ? 8.838 -6.252 -28.453 1.00 68.38 420 GLN A C 1
ATOM 3296 O O . GLN A 1 420 ? 8.426 -5.289 -27.819 1.00 68.38 420 GLN A O 1
ATOM 3301 N N . ASP A 1 421 ? 9.226 -7.389 -27.871 1.00 59.41 421 ASP A N 1
ATOM 3302 C CA . ASP A 1 421 ? 9.157 -7.628 -26.422 1.00 59.41 421 ASP A CA 1
ATOM 3303 C C . ASP A 1 421 ? 10.043 -6.650 -25.644 1.00 59.41 421 ASP A C 1
ATOM 3305 O O . ASP A 1 421 ? 9.634 -6.085 -24.635 1.00 59.41 421 ASP A O 1
ATOM 3309 N N . GLU A 1 422 ? 11.250 -6.388 -26.142 1.00 74.25 422 GLU A N 1
ATOM 3310 C CA . GLU A 1 422 ? 12.161 -5.420 -25.524 1.00 74.25 422 GLU A CA 1
ATOM 3311 C C . GLU A 1 422 ? 11.648 -3.982 -25.656 1.00 74.25 422 GLU A C 1
ATOM 3313 O O . GLU A 1 422 ? 11.799 -3.196 -24.731 1.00 74.25 422 GLU A O 1
ATOM 3318 N N . ILE A 1 423 ? 10.987 -3.646 -26.766 1.00 73.50 423 ILE A N 1
ATOM 3319 C CA . ILE A 1 423 ? 10.349 -2.335 -26.974 1.00 73.50 423 ILE A CA 1
ATOM 3320 C C . ILE A 1 423 ? 9.131 -2.139 -26.063 1.00 73.50 423 ILE A C 1
ATOM 3322 O O . ILE A 1 423 ? 8.805 -1.005 -25.713 1.00 73.50 423 ILE A O 1
ATOM 3326 N N . GLN A 1 424 ? 8.444 -3.217 -25.678 1.00 58.78 424 GLN A N 1
ATOM 3327 C CA . GLN A 1 424 ? 7.399 -3.129 -24.660 1.00 58.78 424 GLN A CA 1
ATOM 3328 C C . GLN A 1 424 ? 8.009 -2.777 -23.300 1.00 58.78 424 GLN A C 1
ATOM 3330 O O . GLN A 1 424 ? 7.505 -1.873 -22.653 1.00 58.78 424 GLN A O 1
ATOM 3335 N N . ARG A 1 425 ? 9.146 -3.366 -22.910 1.00 59.06 425 ARG A N 1
ATOM 3336 C CA . ARG A 1 425 ? 9.827 -3.003 -21.649 1.00 59.06 425 ARG A CA 1
ATOM 3337 C C . ARG A 1 425 ? 10.257 -1.534 -21.604 1.00 59.06 425 ARG A C 1
ATOM 3339 O O . ARG A 1 425 ? 10.031 -0.853 -20.609 1.00 59.06 425 ARG A O 1
ATOM 3346 N N . THR A 1 426 ? 10.810 -0.999 -22.700 1.00 65.88 426 THR A N 1
ATOM 3347 C CA . THR A 1 426 ? 11.228 0.420 -22.743 1.00 65.88 426 THR A CA 1
ATOM 3348 C C . THR A 1 426 ? 10.060 1.396 -22.631 1.00 65.88 426 THR A C 1
ATOM 3350 O O . THR A 1 426 ? 10.253 2.519 -22.187 1.00 65.88 426 THR A O 1
ATOM 3353 N N . ARG A 1 427 ? 8.850 0.990 -23.035 1.00 59.44 427 ARG A N 1
ATOM 3354 C CA . ARG A 1 427 ? 7.628 1.790 -22.878 1.00 59.44 427 ARG A CA 1
ATOM 3355 C C . ARG A 1 427 ? 7.200 1.941 -21.419 1.00 59.44 427 ARG A C 1
ATOM 3357 O O . ARG A 1 427 ? 6.436 2.849 -21.113 1.00 59.44 427 ARG A O 1
ATOM 3364 N N . PHE A 1 428 ? 7.612 1.015 -20.563 1.00 52.12 428 PHE A N 1
ATOM 3365 C CA . PHE A 1 428 ? 7.118 0.878 -19.195 1.00 52.12 428 PHE A CA 1
ATOM 3366 C C . PHE A 1 428 ? 8.158 1.292 -18.148 1.00 52.12 428 PHE A C 1
ATOM 3368 O O . PHE A 1 428 ? 8.036 0.927 -16.986 1.00 52.12 428 PHE A O 1
ATOM 3375 N N . ASN A 1 429 ? 9.174 2.057 -18.557 1.00 57.19 429 ASN A N 1
ATOM 3376 C CA . ASN A 1 429 ? 10.296 2.502 -17.722 1.00 57.19 429 ASN A CA 1
ATOM 3377 C C . ASN A 1 429 ? 11.093 1.337 -17.095 1.00 57.19 429 ASN A C 1
ATOM 3379 O O . ASN A 1 429 ? 11.807 1.507 -16.110 1.00 57.19 429 ASN A O 1
ATOM 3383 N N . GLU A 1 430 ? 11.037 0.143 -17.702 1.00 57.69 430 GLU A N 1
ATOM 3384 C CA . GLU A 1 430 ? 11.723 -1.072 -17.229 1.00 57.69 430 GLU A CA 1
ATOM 3385 C C . GLU A 1 430 ? 13.126 -1.246 -17.839 1.00 57.69 430 GLU A C 1
ATOM 3387 O O . GLU A 1 430 ? 13.708 -2.333 -17.809 1.00 57.69 430 GLU A O 1
ATOM 3392 N N . THR A 1 431 ? 13.692 -0.196 -18.444 1.00 72.31 431 THR A N 1
ATOM 3393 C CA . THR A 1 431 ? 15.026 -0.283 -19.056 1.00 72.31 431 THR A CA 1
ATOM 3394 C C . THR A 1 431 ? 16.082 -0.478 -17.970 1.00 72.31 431 THR A C 1
ATOM 3396 O O . THR A 1 431 ? 16.305 0.409 -17.139 1.00 72.31 431 THR A O 1
ATOM 3399 N N . ASN A 1 432 ? 16.802 -1.604 -17.994 1.00 72.12 432 ASN A N 1
ATOM 3400 C CA . ASN A 1 432 ? 17.906 -1.807 -17.066 1.00 72.12 432 ASN A CA 1
ATOM 3401 C C . ASN A 1 432 ? 19.140 -1.042 -17.576 1.00 72.12 432 ASN A C 1
ATOM 3403 O O . ASN A 1 432 ? 19.569 -1.256 -18.714 1.00 72.12 432 ASN A O 1
ATOM 3407 N N . PRO A 1 433 ? 19.789 -0.204 -16.744 1.00 82.62 433 PRO A N 1
ATOM 3408 C CA . PRO A 1 433 ? 21.023 0.496 -17.107 1.00 82.62 433 PRO A CA 1
ATOM 3409 C C . PRO A 1 433 ? 22.147 -0.393 -17.664 1.00 82.62 433 PRO A C 1
ATOM 3411 O O . PRO A 1 433 ? 23.057 0.115 -18.313 1.00 82.62 433 PRO A O 1
ATOM 3414 N N . ASN A 1 434 ? 22.106 -1.703 -17.406 1.00 80.12 434 ASN A N 1
ATOM 3415 C CA . ASN A 1 434 ? 23.114 -2.669 -17.839 1.00 80.12 434 ASN A CA 1
ATOM 3416 C C . ASN A 1 434 ? 22.668 -3.562 -19.008 1.00 80.12 434 ASN A C 1
ATOM 3418 O O . ASN A 1 434 ? 23.380 -4.514 -19.339 1.00 80.12 434 ASN A O 1
ATOM 3422 N N . ASP A 1 435 ? 21.517 -3.293 -19.628 1.00 82.75 435 ASP A N 1
ATOM 3423 C CA . ASP A 1 435 ? 21.034 -4.111 -20.736 1.00 82.75 435 ASP A CA 1
ATOM 3424 C C . ASP A 1 435 ? 22.023 -4.131 -21.907 1.00 82.75 435 ASP A C 1
ATOM 3426 O O . ASP A 1 435 ? 22.620 -3.122 -22.308 1.00 82.75 435 ASP A O 1
ATOM 3430 N N . GLN A 1 436 ? 22.198 -5.316 -22.496 1.00 88.81 436 GLN A N 1
ATOM 3431 C CA . GLN A 1 436 ? 23.161 -5.510 -23.570 1.00 88.81 436 GLN A CA 1
ATOM 3432 C C . GLN A 1 436 ? 22.830 -4.600 -24.760 1.00 88.81 436 GLN A C 1
ATOM 3434 O O . GLN A 1 436 ? 21.748 -4.670 -25.341 1.00 88.81 436 GLN A O 1
ATOM 3439 N N . GLY A 1 437 ? 23.805 -3.791 -25.173 1.00 91.81 437 GLY A N 1
ATOM 3440 C CA . GLY A 1 437 ? 23.695 -2.906 -26.332 1.00 91.81 437 GLY A CA 1
ATOM 3441 C C . GLY A 1 437 ? 23.061 -1.541 -26.055 1.00 91.81 437 GLY A C 1
ATOM 3442 O O . GLY A 1 437 ? 22.930 -0.755 -26.993 1.00 91.81 437 GLY A O 1
ATOM 3443 N N . LEU A 1 438 ? 22.708 -1.230 -24.805 1.00 96.44 438 LEU A N 1
ATOM 3444 C CA . LEU A 1 438 ? 22.308 0.115 -24.393 1.00 96.44 438 LEU A CA 1
ATOM 3445 C C . LEU A 1 438 ? 23.528 1.047 -24.410 1.00 96.44 438 LEU A C 1
ATOM 3447 O O . LEU A 1 438 ? 24.533 0.780 -23.753 1.00 96.44 438 LEU A O 1
ATOM 3451 N N . VAL A 1 439 ? 23.461 2.134 -25.180 1.00 96.75 439 VAL A N 1
ATOM 3452 C CA . VAL A 1 439 ? 24.572 3.091 -25.355 1.00 96.75 439 VAL A CA 1
ATOM 3453 C C . VAL A 1 439 ? 24.211 4.533 -24.989 1.00 96.75 439 VAL A C 1
ATOM 3455 O O . VAL A 1 439 ? 25.083 5.398 -24.999 1.00 96.75 439 VAL A O 1
ATOM 3458 N N . GLY A 1 440 ? 22.953 4.799 -24.650 1.00 96.38 440 GLY A N 1
ATOM 3459 C CA . GLY A 1 440 ? 22.506 6.043 -24.031 1.00 96.38 440 GLY A CA 1
ATOM 3460 C C . GLY A 1 440 ? 21.166 5.821 -23.342 1.00 96.38 440 GLY A C 1
ATOM 3461 O O . GLY A 1 440 ? 20.293 5.179 -23.924 1.00 96.38 440 GLY A O 1
ATOM 3462 N N . PHE A 1 441 ? 21.018 6.314 -22.116 1.00 96.38 441 PHE A N 1
ATOM 3463 C CA . PHE A 1 441 ? 19.775 6.252 -21.353 1.00 96.38 441 PHE A CA 1
ATOM 3464 C C . PHE A 1 441 ? 19.640 7.485 -20.465 1.00 96.38 441 PHE A C 1
ATOM 3466 O O . PHE A 1 441 ? 20.234 7.551 -19.390 1.00 96.38 441 PHE A O 1
ATOM 3473 N N . TRP A 1 442 ? 18.841 8.450 -20.907 1.00 95.31 442 TRP A N 1
ATOM 3474 C CA . TRP A 1 442 ? 18.507 9.635 -20.124 1.00 95.31 442 TRP A CA 1
ATOM 3475 C C . TRP A 1 442 ? 17.091 9.482 -19.593 1.00 95.31 442 TRP A C 1
ATOM 3477 O O . TRP A 1 442 ? 16.134 9.634 -20.350 1.00 95.31 442 TRP A O 1
ATOM 3487 N N . LYS A 1 443 ? 16.988 9.191 -18.293 1.00 89.38 443 LYS A N 1
ATOM 3488 C CA . LYS A 1 443 ? 15.704 9.090 -17.586 1.00 89.38 443 LYS A CA 1
ATOM 3489 C C . LYS A 1 443 ? 14.955 10.416 -17.581 1.00 89.38 443 LYS A C 1
ATOM 3491 O O . LYS A 1 443 ? 13.752 10.455 -17.768 1.00 89.38 443 LYS A O 1
ATOM 3496 N N . LEU A 1 444 ? 15.721 11.507 -17.457 1.00 89.81 444 LEU A N 1
ATOM 3497 C CA . LEU A 1 444 ? 15.217 12.878 -17.332 1.00 89.81 444 LEU A CA 1
ATOM 3498 C C . LEU A 1 444 ? 14.422 13.128 -16.044 1.00 89.81 444 LEU A C 1
ATOM 3500 O O . LEU A 1 444 ? 13.719 14.128 -15.932 1.00 89.81 444 LEU A O 1
ATOM 3504 N N . ASP A 1 445 ? 14.677 12.284 -15.049 1.00 83.44 445 ASP A N 1
ATOM 3505 C CA . ASP A 1 445 ? 14.168 12.393 -13.693 1.00 83.44 445 ASP A CA 1
ATOM 3506 C C . ASP A 1 445 ? 15.092 13.297 -12.854 1.00 83.44 445 ASP A C 1
ATOM 3508 O O . ASP A 1 445 ? 16.140 12.883 -12.349 1.00 83.44 445 ASP A O 1
ATOM 3512 N N . GLN A 1 446 ? 14.756 14.591 -12.818 1.00 85.62 446 GLN A N 1
ATOM 3513 C CA . GLN A 1 446 ? 15.435 15.675 -12.079 1.00 85.62 446 GLN A CA 1
ATOM 3514 C C . GLN A 1 446 ? 16.894 15.990 -12.466 1.00 85.62 446 GLN A C 1
ATOM 3516 O O . GLN A 1 446 ? 17.486 16.950 -11.964 1.00 85.62 446 GLN A O 1
ATOM 3521 N N . ASN A 1 447 ? 17.498 15.231 -13.379 1.00 91.38 447 ASN A N 1
ATOM 3522 C CA . ASN A 1 447 ? 18.835 15.483 -13.910 1.00 91.38 447 ASN A CA 1
ATOM 3523 C C . ASN A 1 447 ? 18.955 15.061 -15.386 1.00 91.38 447 ASN A C 1
ATOM 3525 O O . ASN A 1 447 ? 18.041 14.494 -15.979 1.00 91.38 447 ASN A O 1
ATOM 3529 N N . PHE A 1 448 ? 20.096 15.378 -16.003 1.00 94.75 448 PHE A N 1
ATOM 3530 C CA . PHE A 1 448 ? 20.398 15.034 -17.398 1.00 94.75 448 PHE A CA 1
ATOM 3531 C C . PHE A 1 448 ? 21.432 13.902 -17.512 1.00 94.75 448 PHE A C 1
ATOM 3533 O O . PHE A 1 448 ? 22.122 13.803 -18.530 1.00 94.75 448 PHE A O 1
ATOM 3540 N N . ASP A 1 449 ? 21.599 13.078 -16.479 1.00 95.50 449 ASP A N 1
ATOM 3541 C CA . ASP A 1 449 ? 22.644 12.057 -16.458 1.00 95.50 449 ASP A CA 1
ATOM 3542 C C . ASP A 1 449 ? 22.311 10.875 -17.376 1.00 95.50 449 ASP A C 1
ATOM 3544 O O . ASP A 1 449 ? 21.159 10.470 -17.535 1.00 95.50 449 ASP A O 1
ATOM 3548 N N . ASP A 1 450 ? 23.352 10.311 -17.992 1.00 95.69 450 ASP A N 1
ATOM 3549 C CA . ASP A 1 450 ? 23.246 9.084 -18.774 1.00 95.69 450 ASP A CA 1
ATOM 3550 C C . ASP A 1 450 ? 23.445 7.880 -17.847 1.00 95.69 450 ASP A C 1
ATOM 3552 O O . ASP A 1 450 ? 24.525 7.639 -17.292 1.00 95.69 450 ASP A O 1
ATOM 3556 N N . SER A 1 451 ? 22.377 7.111 -17.677 1.00 92.94 451 SER A N 1
ATOM 3557 C CA . SER A 1 451 ? 22.360 5.897 -16.870 1.00 92.94 451 SER A CA 1
ATOM 3558 C C . SER A 1 451 ? 23.027 4.710 -17.567 1.00 92.94 451 SER A C 1
ATOM 3560 O O . SER A 1 451 ? 23.390 3.756 -16.886 1.00 92.94 451 SER A O 1
ATOM 3562 N N . SER A 1 452 ? 23.241 4.756 -18.887 1.00 93.44 452 SER A N 1
ATOM 3563 C CA . SER A 1 452 ? 23.870 3.661 -19.632 1.00 93.44 452 SER A CA 1
ATOM 3564 C C . SER A 1 452 ? 25.349 3.465 -19.252 1.00 93.44 452 SER A C 1
ATOM 3566 O O . SER A 1 452 ? 25.970 4.349 -18.648 1.00 93.44 452 SER A O 1
ATOM 3568 N N . PRO A 1 453 ? 25.993 2.361 -19.679 1.00 93.12 453 PRO A N 1
ATOM 3569 C CA . PRO A 1 453 ? 27.424 2.156 -19.455 1.00 93.12 453 PRO A CA 1
ATOM 3570 C C . PRO A 1 453 ? 28.310 3.225 -20.117 1.00 93.12 453 PRO A C 1
ATOM 3572 O O . PRO A 1 453 ? 29.481 3.353 -19.762 1.00 93.12 453 PRO A O 1
ATOM 3575 N N . THR A 1 454 ? 27.766 3.996 -21.066 1.00 94.75 454 THR A N 1
ATOM 3576 C CA . THR A 1 454 ? 28.486 5.061 -21.779 1.00 94.75 454 THR A CA 1
ATOM 3577 C C . THR A 1 454 ? 28.684 6.308 -20.918 1.00 94.75 454 THR A C 1
ATOM 3579 O O . THR A 1 454 ? 29.690 6.996 -21.099 1.00 94.75 454 THR A O 1
ATOM 3582 N N . ARG A 1 455 ? 27.775 6.584 -19.966 1.00 95.25 455 ARG A N 1
ATOM 3583 C CA . ARG A 1 455 ? 27.853 7.722 -19.027 1.00 95.25 455 ARG A CA 1
ATOM 3584 C C . ARG A 1 455 ? 28.060 9.081 -19.720 1.00 95.25 455 ARG A C 1
ATOM 3586 O O . ARG A 1 455 ? 28.818 9.928 -19.247 1.00 95.25 455 ARG A O 1
ATOM 3593 N N . ASN A 1 456 ? 27.424 9.286 -20.872 1.00 95.25 456 ASN A N 1
ATOM 3594 C CA . ASN A 1 456 ? 27.509 10.515 -21.653 1.00 95.25 456 ASN A CA 1
ATOM 3595 C C . ASN A 1 456 ? 26.421 11.525 -21.250 1.00 95.25 456 ASN A C 1
ATOM 3597 O O . ASN A 1 456 ? 25.418 11.702 -21.945 1.00 95.25 456 ASN A O 1
ATOM 3601 N N . ASN A 1 457 ? 26.614 12.169 -20.100 1.00 97.00 457 ASN A N 1
ATOM 3602 C CA . ASN A 1 457 ? 25.620 13.064 -19.501 1.00 97.00 457 ASN A CA 1
ATOM 3603 C C . ASN A 1 457 ? 25.283 14.259 -20.407 1.00 97.00 457 ASN A C 1
ATOM 3605 O O . ASN A 1 457 ? 26.148 14.836 -21.071 1.00 97.00 457 ASN A O 1
ATOM 3609 N N . GLY A 1 458 ? 24.008 14.634 -20.410 1.00 94.62 458 GLY A N 1
ATOM 3610 C CA . GLY A 1 458 ? 23.477 15.781 -21.126 1.00 94.62 458 GLY A CA 1
ATOM 3611 C C . GLY A 1 458 ? 23.577 17.096 -20.363 1.00 94.62 458 GLY A C 1
ATOM 3612 O O . GLY A 1 458 ? 23.974 17.164 -19.203 1.00 94.62 458 GLY A O 1
ATOM 3613 N N . SER A 1 459 ? 23.175 18.172 -21.034 1.00 96.44 459 SER A N 1
ATOM 3614 C CA . SER A 1 459 ? 23.019 19.496 -20.433 1.00 96.44 459 SER A CA 1
ATOM 3615 C C . SER A 1 459 ? 21.828 20.226 -21.047 1.00 96.44 459 SER A C 1
ATOM 3617 O O . SER A 1 459 ? 21.677 20.273 -22.269 1.00 96.44 459 SER A O 1
ATOM 3619 N N . GLY A 1 460 ? 20.973 20.798 -20.203 1.00 93.00 460 GLY A N 1
ATOM 3620 C CA . GLY A 1 460 ? 19.876 21.651 -20.645 1.00 93.00 460 GLY A CA 1
ATOM 3621 C C . GLY A 1 460 ? 20.376 22.968 -21.247 1.00 93.00 460 GLY A C 1
ATOM 3622 O O . GLY A 1 460 ? 21.294 23.594 -20.717 1.00 93.00 460 GLY A O 1
ATOM 3623 N N . ALA A 1 461 ? 19.765 23.409 -22.345 1.00 90.50 461 ALA A N 1
ATOM 3624 C CA . ALA A 1 461 ? 20.032 24.701 -22.969 1.00 90.50 461 ALA A CA 1
ATOM 3625 C C . ALA A 1 461 ? 18.724 25.366 -23.419 1.00 90.50 461 ALA A C 1
ATOM 3627 O O . ALA A 1 461 ? 17.855 24.721 -24.001 1.00 90.50 461 ALA A O 1
ATOM 3628 N N . GLY A 1 462 ? 18.596 26.674 -23.185 1.00 90.25 462 GLY A N 1
ATOM 3629 C CA . GLY A 1 462 ? 17.354 27.406 -23.455 1.00 90.25 462 GLY A CA 1
ATOM 3630 C C . GLY A 1 462 ? 16.266 27.120 -22.414 1.00 90.25 462 GLY A C 1
ATOM 3631 O O . GLY A 1 462 ? 16.572 26.905 -21.243 1.00 90.25 462 GLY A O 1
ATOM 3632 N N . SER A 1 463 ? 14.999 27.154 -22.832 1.00 91.94 463 SER A N 1
ATOM 3633 C CA . SER A 1 463 ? 13.837 26.967 -21.952 1.00 91.94 463 SER A CA 1
ATOM 3634 C C . SER A 1 463 ? 13.539 25.486 -21.705 1.00 91.94 463 SER A C 1
ATOM 3636 O O . SER A 1 463 ? 12.734 24.880 -22.410 1.00 91.94 463 SER A O 1
ATOM 3638 N N . VAL A 1 464 ? 14.208 24.914 -20.703 1.00 94.06 464 VAL A N 1
ATOM 3639 C CA . VAL A 1 464 ? 13.984 23.550 -20.205 1.00 94.06 464 VAL A CA 1
ATOM 3640 C C . VAL A 1 464 ? 13.785 23.571 -18.693 1.00 94.06 464 VAL A C 1
ATOM 3642 O O . VAL A 1 464 ? 14.487 24.300 -17.990 1.00 94.06 464 VAL A O 1
ATOM 3645 N N . LYS A 1 465 ? 12.834 22.786 -18.187 1.00 93.56 465 LYS A N 1
ATOM 3646 C CA . LYS A 1 465 ? 12.586 22.632 -16.747 1.00 93.56 465 LYS A CA 1
ATOM 3647 C C . LYS A 1 465 ? 12.140 21.208 -16.435 1.00 93.56 465 LYS A C 1
ATOM 3649 O O . LYS A 1 465 ? 11.403 20.616 -17.218 1.00 93.56 465 LYS A O 1
ATOM 3654 N N . PHE A 1 466 ? 12.568 20.686 -15.293 1.00 89.25 466 PHE A N 1
ATOM 3655 C CA . PHE A 1 466 ? 11.977 19.469 -14.748 1.00 89.25 466 PHE A CA 1
ATOM 3656 C C . PHE A 1 466 ? 10.583 19.799 -14.225 1.00 89.25 466 PHE A C 1
ATOM 3658 O O . PHE A 1 466 ? 10.378 20.851 -13.610 1.00 89.25 466 PHE A O 1
ATOM 3665 N N . VAL A 1 467 ? 9.627 18.939 -14.541 1.00 84.25 467 VAL A N 1
ATOM 3666 C CA . VAL A 1 467 ? 8.256 19.015 -14.051 1.00 84.25 467 VAL A CA 1
ATOM 3667 C C . VAL A 1 467 ? 7.879 17.649 -13.516 1.00 84.25 467 VAL A C 1
ATOM 3669 O O . VAL A 1 467 ? 8.224 16.635 -14.115 1.00 84.25 467 VAL A O 1
ATOM 3672 N N . GLU A 1 468 ? 7.186 17.641 -12.389 1.00 75.56 468 GLU A N 1
ATOM 3673 C CA . GLU A 1 468 ? 6.559 16.434 -11.872 1.00 75.56 468 GLU A CA 1
ATOM 3674 C C . GLU A 1 468 ? 5.490 15.971 -12.870 1.00 75.56 468 GLU A C 1
ATOM 3676 O O . GLU A 1 468 ? 4.677 16.773 -13.349 1.00 75.56 468 GLU A O 1
ATOM 3681 N N . VAL A 1 469 ? 5.519 14.690 -13.223 1.00 69.31 469 VAL A N 1
ATOM 3682 C CA . VAL A 1 469 ? 4.617 14.094 -14.207 1.00 69.31 469 VAL A CA 1
ATOM 3683 C C . VAL A 1 469 ? 3.717 13.071 -13.524 1.00 69.31 469 VAL A C 1
ATOM 3685 O O . VAL A 1 469 ? 3.989 11.881 -13.463 1.00 69.31 469 VAL A O 1
ATOM 3688 N N . ALA A 1 470 ? 2.591 13.544 -12.991 1.00 59.50 470 ALA A N 1
ATOM 3689 C CA . ALA A 1 470 ? 1.579 12.666 -12.414 1.00 59.50 470 ALA A CA 1
ATOM 3690 C C . ALA A 1 470 ? 0.636 12.133 -13.505 1.00 59.50 470 ALA A C 1
ATOM 3692 O O . ALA A 1 470 ? -0.059 12.904 -14.177 1.00 59.50 470 ALA A O 1
ATOM 3693 N N . HIS A 1 471 ? 0.556 10.810 -13.666 1.00 61.84 471 HIS A N 1
ATOM 3694 C CA . HIS A 1 471 ? -0.536 10.198 -14.424 1.00 61.84 471 HIS A CA 1
ATOM 3695 C C . HIS A 1 471 ? -1.870 10.426 -13.688 1.00 61.84 471 HIS A C 1
ATOM 3697 O O . HIS A 1 471 ? -1.896 10.675 -12.488 1.00 61.84 471 HIS A O 1
ATOM 3703 N N . GLN A 1 472 ? -3.007 10.372 -14.385 1.00 63.25 472 GLN A N 1
ATOM 3704 C CA . GLN A 1 472 ? -4.324 10.433 -13.734 1.00 63.25 472 GLN A CA 1
ATOM 3705 C C . GLN A 1 472 ? -4.837 9.014 -13.506 1.00 63.25 472 GLN A C 1
ATOM 3707 O O . GLN A 1 472 ? -5.090 8.292 -14.474 1.00 63.25 472 GLN A O 1
ATOM 3712 N N . ALA A 1 473 ? -5.031 8.629 -12.247 1.00 65.38 473 ALA A N 1
ATOM 3713 C CA . ALA A 1 473 ? -5.776 7.425 -11.917 1.00 65.38 473 ALA A CA 1
ATOM 3714 C C . ALA A 1 473 ? -7.277 7.726 -12.015 1.00 65.38 473 ALA A C 1
ATOM 3716 O O . ALA A 1 473 ? -7.734 8.811 -11.641 1.00 65.38 473 ALA A O 1
ATOM 3717 N N . LYS A 1 474 ? -8.064 6.764 -12.512 1.00 68.81 474 LYS A N 1
ATOM 3718 C CA . LYS A 1 474 ? -9.533 6.864 -12.584 1.00 68.81 474 LYS A CA 1
ATOM 3719 C C . LYS A 1 474 ? -10.180 5.594 -12.056 1.00 68.81 474 LYS A C 1
ATOM 3721 O O . LYS A 1 474 ? -9.789 4.497 -12.445 1.00 68.81 474 LYS A O 1
ATOM 3726 N N . ARG A 1 475 ? -11.217 5.734 -11.231 1.00 70.44 475 ARG A N 1
ATOM 3727 C CA . ARG A 1 475 ? -12.052 4.614 -10.787 1.00 70.44 475 ARG A CA 1
ATOM 3728 C C . ARG A 1 475 ? -13.522 4.987 -10.800 1.00 70.44 475 ARG A C 1
ATOM 3730 O O . ARG A 1 475 ? -13.907 6.055 -10.338 1.00 70.44 475 ARG A O 1
ATOM 3737 N N . GLN A 1 476 ? -14.341 4.068 -11.295 1.00 69.88 476 GLN A N 1
ATOM 3738 C CA . GLN A 1 476 ? -15.769 4.052 -11.021 1.00 69.88 476 GLN A CA 1
ATOM 3739 C C . GLN A 1 476 ? -16.057 2.848 -10.129 1.00 69.88 476 GLN A C 1
ATOM 3741 O O . GLN A 1 476 ? -15.613 1.740 -10.431 1.00 69.88 476 GLN A O 1
ATOM 3746 N N . GLN A 1 477 ? -16.768 3.082 -9.033 1.00 71.81 477 GLN A N 1
ATOM 3747 C CA . GLN A 1 477 ? -17.181 2.052 -8.095 1.00 71.81 477 GLN A CA 1
ATOM 3748 C C . GLN A 1 477 ? -18.688 2.127 -7.889 1.00 71.81 477 GLN A C 1
ATOM 3750 O O . GLN A 1 477 ? -19.228 3.193 -7.585 1.00 71.81 477 GLN A O 1
ATOM 3755 N N . THR A 1 478 ? -19.354 0.988 -8.033 1.00 73.00 478 THR A N 1
ATOM 3756 C CA . THR A 1 478 ? -20.755 0.820 -7.650 1.00 73.00 478 THR A CA 1
ATOM 3757 C C . THR A 1 478 ? -20.810 0.238 -6.237 1.00 73.00 478 THR A C 1
ATOM 3759 O O . THR A 1 478 ? -20.046 -0.671 -5.917 1.00 73.00 478 THR A O 1
ATOM 3762 N N . LEU A 1 479 ? -21.694 0.770 -5.391 1.00 73.75 479 LEU A N 1
ATOM 3763 C CA . LEU A 1 479 ? -22.025 0.220 -4.077 1.00 73.75 479 LEU A CA 1
ATOM 3764 C C . LEU A 1 479 ? -23.530 -0.028 -4.020 1.00 73.75 479 LEU A C 1
ATOM 3766 O O . LEU A 1 479 ? -24.320 0.906 -4.203 1.00 73.75 479 LEU A O 1
ATOM 3770 N N . LYS A 1 480 ? -23.936 -1.269 -3.750 1.00 75.69 480 LYS A N 1
ATOM 3771 C CA . LYS A 1 480 ? -25.350 -1.603 -3.627 1.00 75.69 480 LYS A CA 1
ATOM 3772 C C . LYS A 1 480 ? -25.840 -1.290 -2.220 1.00 75.69 480 LYS A C 1
ATOM 3774 O O . LYS A 1 480 ? -25.265 -1.717 -1.219 1.00 75.69 480 LYS A O 1
ATOM 3779 N N . ILE A 1 481 ? -26.928 -0.532 -2.147 1.00 79.94 481 ILE A N 1
ATOM 3780 C CA . ILE A 1 481 ? -27.560 -0.135 -0.890 1.00 79.94 481 ILE A CA 1
ATOM 3781 C C . ILE A 1 481 ? -28.864 -0.909 -0.727 1.00 79.94 481 ILE A C 1
ATOM 3783 O O . ILE A 1 481 ? -29.735 -0.871 -1.600 1.00 79.94 481 ILE A O 1
ATOM 3787 N N . ALA A 1 482 ? -28.989 -1.629 0.386 1.00 76.56 482 ALA A N 1
ATOM 3788 C CA . ALA A 1 482 ? -30.178 -2.406 0.711 1.00 76.56 482 ALA A CA 1
ATOM 3789 C C . ALA A 1 482 ? -31.364 -1.508 1.108 1.00 76.56 482 ALA A C 1
ATOM 3791 O O . ALA A 1 482 ? -31.204 -0.351 1.503 1.00 76.56 482 ALA A O 1
ATOM 3792 N N . GLU A 1 483 ? -32.576 -2.060 1.036 1.00 79.38 483 GLU A N 1
ATOM 3793 C CA . GLU A 1 483 ? -33.743 -1.421 1.645 1.00 79.38 483 GLU A CA 1
ATOM 3794 C C . GLU A 1 483 ? -33.544 -1.270 3.165 1.00 79.38 483 GLU A C 1
ATOM 3796 O O . GLU A 1 483 ? -32.835 -2.052 3.803 1.00 79.38 483 GLU A O 1
ATOM 3801 N N . GLU A 1 484 ? -34.164 -0.241 3.747 1.00 71.88 484 GLU A N 1
ATOM 3802 C CA . GLU A 1 484 ? -34.114 0.063 5.189 1.00 71.88 484 GLU A CA 1
ATOM 3803 C C . GLU A 1 484 ? -32.725 0.456 5.743 1.00 71.88 484 GLU A C 1
ATOM 3805 O O . GLU A 1 484 ? -32.555 0.596 6.957 1.00 71.88 484 GLU A O 1
ATOM 3810 N N . THR A 1 485 ? -31.725 0.702 4.886 1.00 70.38 485 THR A N 1
ATOM 3811 C CA . THR A 1 485 ? -30.452 1.299 5.317 1.00 70.38 485 THR A CA 1
ATOM 3812 C C . THR A 1 485 ? -30.703 2.678 5.934 1.00 70.38 485 THR A C 1
ATOM 3814 O O . THR A 1 485 ? -31.326 3.544 5.327 1.00 70.38 485 THR A O 1
ATOM 3817 N N . SER A 1 486 ? -30.203 2.896 7.154 1.00 63.19 486 SER A N 1
ATOM 3818 C CA . SER A 1 486 ? -30.470 4.134 7.904 1.00 63.19 486 SER A CA 1
ATOM 3819 C C . SER A 1 486 ? -29.642 5.318 7.408 1.00 63.19 486 SER A C 1
ATOM 3821 O O . SER A 1 486 ? -30.146 6.438 7.331 1.00 63.19 486 SER A O 1
ATOM 3823 N N . TYR A 1 487 ? -28.377 5.071 7.061 1.00 65.50 487 TYR A N 1
ATOM 3824 C CA . TYR A 1 487 ? -27.444 6.100 6.616 1.00 65.50 487 TYR A CA 1
ATOM 3825 C C . TYR A 1 487 ? -26.465 5.560 5.582 1.00 65.50 487 TYR A C 1
ATOM 3827 O O . TYR A 1 487 ? -26.048 4.406 5.672 1.00 65.50 487 TYR A O 1
ATOM 3835 N N . LEU A 1 488 ? -26.072 6.437 4.661 1.00 72.62 488 LEU A N 1
ATOM 3836 C CA . LEU A 1 488 ? -24.921 6.306 3.772 1.00 72.62 488 LEU A CA 1
ATOM 3837 C C . LEU A 1 488 ? -24.060 7.560 3.941 1.00 72.62 488 LEU A C 1
ATOM 3839 O O . LEU A 1 488 ? -24.591 8.668 3.895 1.00 72.62 488 LEU A O 1
ATOM 3843 N N . TYR A 1 489 ? -22.755 7.411 4.126 1.00 69.06 489 TYR A N 1
ATOM 3844 C CA . TYR A 1 489 ? -21.842 8.541 4.295 1.00 69.06 489 TYR A CA 1
ATOM 3845 C C . TYR A 1 489 ? -20.482 8.264 3.664 1.00 69.06 489 TYR A C 1
ATOM 3847 O O . TYR A 1 489 ? -20.096 7.108 3.501 1.00 69.06 489 TYR A O 1
ATOM 3855 N N . GLY A 1 490 ? -19.742 9.320 3.329 1.00 66.50 490 GLY A N 1
ATOM 3856 C CA . GLY A 1 490 ? -18.375 9.185 2.841 1.00 66.50 490 GLY A CA 1
ATOM 3857 C C . GLY A 1 490 ? -17.579 10.485 2.818 1.00 66.50 490 GLY A C 1
ATOM 3858 O O . GLY A 1 490 ? -18.146 11.573 2.928 1.00 66.50 490 GLY A O 1
ATOM 3859 N N . VAL A 1 491 ? -16.255 10.361 2.695 1.00 64.69 491 VAL A N 1
ATOM 3860 C CA . VAL A 1 491 ? -15.312 11.490 2.650 1.00 64.69 491 VAL A CA 1
ATOM 3861 C C . VAL A 1 491 ? -14.042 11.165 1.865 1.00 64.69 491 VAL A C 1
ATOM 3863 O O . VAL A 1 491 ? -13.544 10.038 1.917 1.00 64.69 491 VAL A O 1
ATOM 3866 N N . ALA A 1 492 ? -13.532 12.174 1.156 1.00 69.69 492 ALA A N 1
ATOM 3867 C CA . ALA A 1 492 ? -12.249 12.168 0.462 1.00 69.69 492 ALA A CA 1
ATOM 3868 C C . ALA A 1 492 ? -11.153 12.847 1.307 1.00 69.69 492 ALA A C 1
ATOM 3870 O O . ALA A 1 492 ? -11.370 13.950 1.813 1.00 69.69 492 ALA A O 1
ATOM 3871 N N . LEU A 1 493 ? -9.989 12.213 1.456 1.00 65.50 493 LEU A N 1
ATOM 3872 C CA . LEU A 1 493 ? -8.895 12.644 2.330 1.00 65.50 493 LEU A CA 1
ATOM 3873 C C . LEU A 1 493 ? -7.537 12.564 1.622 1.00 65.50 493 LEU A C 1
ATOM 3875 O O . LEU A 1 493 ? -7.279 11.613 0.882 1.00 65.50 493 LEU A O 1
ATOM 3879 N N . ASP A 1 494 ? -6.669 13.540 1.899 1.00 65.56 494 ASP A N 1
ATOM 3880 C CA . ASP A 1 494 ? -5.229 13.428 1.653 1.00 65.56 494 ASP A CA 1
ATOM 3881 C C . ASP A 1 494 ? -4.599 12.559 2.747 1.00 65.56 494 ASP A C 1
ATOM 3883 O O . ASP A 1 494 ? -4.554 12.941 3.919 1.00 65.56 494 ASP A O 1
ATOM 3887 N N . LYS A 1 495 ? -4.119 11.373 2.368 1.00 61.38 495 LYS A N 1
ATOM 3888 C CA . LYS A 1 495 ? -3.543 10.403 3.310 1.00 61.38 495 LYS A CA 1
ATOM 3889 C C . LYS A 1 495 ? -2.196 10.837 3.882 1.00 61.38 495 LYS A C 1
ATOM 3891 O O . LYS A 1 495 ? -1.797 10.339 4.930 1.00 61.38 495 LYS A O 1
ATOM 3896 N N . SER A 1 496 ? -1.490 11.750 3.215 1.00 54.00 496 SER A N 1
ATOM 3897 C CA . SER A 1 496 ? -0.188 12.238 3.682 1.00 54.00 496 SER A CA 1
ATOM 3898 C C . SER A 1 496 ? -0.301 13.236 4.830 1.00 54.00 496 SER A C 1
ATOM 3900 O O . SER A 1 496 ? 0.693 13.546 5.493 1.00 54.00 496 SER A O 1
ATOM 3902 N N . LYS A 1 497 ? -1.498 13.783 5.058 1.00 48.44 497 LYS A N 1
ATOM 3903 C CA . LYS A 1 497 ? -1.728 14.828 6.048 1.00 48.44 497 LYS A CA 1
ATOM 3904 C C . LYS A 1 497 ? -2.328 14.227 7.309 1.00 48.44 497 LYS A C 1
ATOM 3906 O O . LYS A 1 497 ? -3.276 13.451 7.279 1.00 48.44 497 LYS A O 1
ATOM 3911 N N . SER A 1 498 ? -1.807 14.659 8.451 1.00 39.75 498 SER A N 1
ATOM 3912 C CA . SER A 1 498 ? -2.389 14.359 9.762 1.00 39.75 498 SER A CA 1
ATOM 3913 C C . SER A 1 498 ? -3.710 15.101 10.012 1.00 39.75 498 SER A C 1
ATOM 3915 O O . SER A 1 498 ? -4.437 14.768 10.948 1.00 39.75 498 SER A O 1
ATOM 3917 N N . SER A 1 499 ? -4.034 16.102 9.186 1.00 40.25 499 SER A N 1
ATOM 3918 C CA . SER A 1 499 ? -5.271 16.879 9.229 1.00 40.25 499 SER A CA 1
ATOM 3919 C C . SER A 1 499 ? -6.266 16.434 8.152 1.00 40.25 499 SER A C 1
ATOM 3921 O O . SER A 1 499 ? -5.889 16.068 7.039 1.00 40.25 499 SER A O 1
ATOM 3923 N N . VAL A 1 500 ? -7.564 16.509 8.477 1.00 50.28 500 VAL A N 1
ATOM 3924 C CA . VAL A 1 500 ? -8.678 16.230 7.551 1.00 50.28 500 VAL A CA 1
ATOM 3925 C C . VAL A 1 500 ? -8.667 17.289 6.450 1.00 50.28 500 VAL A C 1
ATOM 3927 O O . VAL A 1 500 ? -9.222 18.375 6.604 1.00 50.28 500 VAL A O 1
ATOM 3930 N N . THR A 1 501 ? -7.989 16.981 5.351 1.00 53.44 501 THR A N 1
ATOM 3931 C CA . THR A 1 501 ? -7.789 17.881 4.216 1.00 53.44 501 THR A CA 1
ATOM 3932 C C . THR A 1 501 ? -8.238 17.201 2.938 1.00 53.44 501 THR A C 1
ATOM 3934 O O . THR A 1 501 ? -8.160 15.979 2.799 1.00 53.44 501 THR A O 1
ATOM 3937 N N . PHE A 1 502 ? -8.777 18.000 2.021 1.00 68.56 502 PHE A N 1
ATOM 3938 C CA . PHE A 1 502 ? -9.155 17.497 0.713 1.00 68.56 502 PHE A CA 1
ATOM 3939 C C . PHE A 1 502 ? -7.885 17.213 -0.114 1.00 68.56 502 PHE A C 1
ATOM 3941 O O . PHE A 1 502 ? -7.020 18.088 -0.171 1.00 68.56 502 PHE A O 1
ATOM 3948 N N . PRO A 1 503 ? -7.780 16.047 -0.773 1.00 73.25 503 PRO A N 1
ATOM 3949 C CA . PRO A 1 503 ? -6.634 15.703 -1.612 1.00 73.25 503 PRO A CA 1
ATOM 3950 C C . PRO A 1 503 ? -6.582 16.600 -2.853 1.00 73.25 503 PRO A C 1
ATOM 3952 O O . PRO A 1 503 ? -7.492 16.587 -3.685 1.00 73.25 503 PRO A O 1
ATOM 3955 N N . GLU A 1 504 ? -5.537 17.421 -2.965 1.00 75.81 504 GLU A N 1
ATOM 3956 C CA . GLU A 1 504 ? -5.417 18.409 -4.041 1.00 75.81 504 GLU A CA 1
ATOM 3957 C C . GLU A 1 504 ? -5.412 17.736 -5.424 1.00 75.81 504 GLU A C 1
ATOM 3959 O O . GLU A 1 504 ? -4.802 16.697 -5.632 1.00 75.81 504 GLU A O 1
ATOM 3964 N N . GLY A 1 505 ? -6.152 18.300 -6.382 1.00 69.38 505 GLY A N 1
ATOM 3965 C CA . GLY A 1 505 ? -6.285 17.722 -7.724 1.00 69.38 505 GLY A CA 1
ATOM 3966 C C . GLY A 1 505 ? -7.258 16.541 -7.837 1.00 69.38 505 GLY A C 1
ATOM 3967 O O . GLY A 1 505 ? -7.577 16.148 -8.958 1.00 69.38 505 GLY A O 1
ATOM 3968 N N . ALA A 1 506 ? -7.790 16.010 -6.730 1.00 78.00 506 ALA A N 1
ATOM 3969 C CA . ALA A 1 506 ? -8.807 14.965 -6.783 1.00 78.00 506 ALA A CA 1
ATOM 3970 C C . ALA A 1 506 ? -10.178 15.489 -7.252 1.00 78.00 506 ALA A C 1
ATOM 3972 O O . ALA A 1 506 ? -10.602 16.603 -6.937 1.00 78.00 506 ALA A O 1
ATOM 3973 N N . LEU A 1 507 ? -10.923 14.635 -7.948 1.00 80.44 507 LEU A N 1
ATOM 3974 C CA . LEU A 1 507 ? -12.295 14.841 -8.389 1.00 80.44 507 LEU A CA 1
ATOM 3975 C C . LEU A 1 507 ? -13.137 13.627 -7.996 1.00 80.44 507 LEU A C 1
ATOM 3977 O O . LEU A 1 507 ? -12.931 12.529 -8.498 1.00 80.44 507 LEU A O 1
ATOM 3981 N N . VAL A 1 508 ? -14.129 13.845 -7.138 1.00 82.94 508 VAL A N 1
ATOM 3982 C CA . VAL A 1 508 ? -15.064 12.835 -6.642 1.00 82.94 508 VAL A CA 1
ATOM 3983 C C . VAL A 1 508 ? -16.479 13.238 -7.029 1.00 82.94 508 VAL A C 1
ATOM 3985 O O . VAL A 1 508 ? -16.927 14.350 -6.744 1.00 82.94 508 VAL A O 1
ATOM 3988 N N . LYS A 1 509 ? -17.205 12.325 -7.673 1.00 81.88 509 LYS A N 1
ATOM 3989 C CA . LYS A 1 509 ? -18.618 12.480 -8.030 1.00 81.88 509 LYS A CA 1
ATOM 3990 C C . LYS A 1 509 ? -19.430 11.337 -7.446 1.00 81.88 509 LYS A C 1
ATOM 3992 O O . LYS A 1 509 ? -19.033 10.179 -7.549 1.00 81.88 509 LYS A O 1
ATOM 3997 N N . VAL A 1 510 ? -20.586 11.674 -6.885 1.00 86.62 510 VAL A N 1
ATOM 3998 C CA . VAL A 1 510 ? -21.509 10.719 -6.265 1.00 86.62 510 VAL A CA 1
ATOM 3999 C C . VAL A 1 510 ? -22.840 10.766 -7.002 1.00 86.62 510 VAL A C 1
ATOM 4001 O O . VAL A 1 510 ? -23.433 11.838 -7.126 1.00 86.62 510 VAL A O 1
ATOM 4004 N N . PHE A 1 511 ? -23.314 9.616 -7.473 1.00 85.81 511 PHE A N 1
ATOM 4005 C CA . PHE A 1 511 ? -24.585 9.463 -8.175 1.00 85.81 511 PHE A CA 1
ATOM 4006 C C . PHE A 1 511 ? -25.523 8.541 -7.401 1.00 85.81 511 PHE A C 1
ATOM 4008 O O . PHE A 1 511 ? -25.125 7.471 -6.934 1.00 85.81 511 PHE A O 1
ATOM 4015 N N . ARG A 1 512 ? -26.783 8.957 -7.307 1.00 90.44 512 ARG A N 1
ATOM 4016 C CA . ARG A 1 512 ? -27.876 8.161 -6.750 1.00 90.44 512 ARG A CA 1
ATOM 4017 C C . ARG A 1 512 ? -28.333 7.078 -7.741 1.00 90.44 512 ARG A C 1
ATOM 4019 O O . ARG A 1 512 ? -28.087 7.224 -8.941 1.00 90.44 512 ARG A O 1
ATOM 4026 N N . PRO A 1 513 ? -29.083 6.058 -7.283 1.00 86.56 513 PRO A N 1
ATOM 4027 C CA . PRO A 1 513 ? -29.655 5.025 -8.150 1.00 86.56 513 PRO A CA 1
ATOM 4028 C C . PRO A 1 513 ? -30.555 5.569 -9.269 1.00 86.56 513 PRO A C 1
ATOM 4030 O O . PRO A 1 513 ? -30.635 4.979 -10.343 1.00 86.56 513 PRO A O 1
ATOM 4033 N N . ASP A 1 514 ? -31.210 6.714 -9.053 1.00 85.88 514 ASP A N 1
ATOM 4034 C CA . ASP A 1 514 ? -32.030 7.394 -10.068 1.00 85.88 514 ASP A CA 1
ATOM 4035 C C . ASP A 1 514 ? -31.218 8.205 -11.103 1.00 85.88 514 ASP A C 1
ATOM 4037 O O . ASP A 1 514 ? -31.792 8.805 -12.015 1.00 85.88 514 ASP A O 1
ATOM 4041 N N . GLY A 1 515 ? -29.886 8.215 -10.985 1.00 77.00 515 GLY A N 1
ATOM 4042 C CA . GLY A 1 515 ? -28.958 8.929 -11.859 1.00 77.00 515 GLY A CA 1
ATOM 4043 C C . GLY A 1 515 ? -28.695 10.384 -11.464 1.00 77.00 515 GLY A C 1
ATOM 4044 O O . GLY A 1 515 ? -27.891 11.047 -12.121 1.00 77.00 515 GLY A O 1
ATOM 4045 N N . THR A 1 516 ? -29.330 10.903 -10.407 1.00 87.25 516 THR A N 1
ATOM 4046 C CA . THR A 1 516 ? -29.059 12.266 -9.925 1.00 87.25 516 THR A CA 1
ATOM 4047 C C . THR A 1 516 ? -27.688 12.359 -9.254 1.00 87.25 516 THR A C 1
ATOM 4049 O O . THR A 1 516 ? -27.285 11.470 -8.505 1.00 87.25 516 THR A O 1
ATOM 4052 N N . GLN A 1 517 ? -26.951 13.440 -9.522 1.00 86.69 517 GLN A N 1
ATOM 4053 C CA . GLN A 1 517 ? -25.633 13.677 -8.932 1.00 86.69 517 GLN A CA 1
ATOM 4054 C C . GLN A 1 517 ? -25.750 14.520 -7.654 1.00 86.69 517 GLN A C 1
ATOM 4056 O O . GLN A 1 517 ? -26.576 15.428 -7.575 1.00 86.69 517 GLN A O 1
ATOM 4061 N N . LEU A 1 518 ? -24.903 14.242 -6.661 1.00 85.00 518 LEU A N 1
ATOM 4062 C CA . LEU A 1 518 ? -24.608 15.184 -5.582 1.00 85.00 518 LEU A CA 1
ATOM 4063 C C . LEU A 1 518 ? -23.520 16.149 -6.082 1.00 85.00 518 LEU A C 1
ATOM 4065 O O . LEU A 1 518 ? -22.354 15.771 -6.176 1.00 85.00 518 LEU A O 1
ATOM 4069 N N . ASP A 1 519 ? -23.908 17.358 -6.481 1.00 85.25 519 ASP A N 1
ATOM 4070 C CA . ASP A 1 519 ? -23.035 18.323 -7.167 1.00 85.25 519 ASP A CA 1
ATOM 4071 C C . ASP A 1 519 ? -23.041 19.735 -6.551 1.00 85.25 519 ASP A C 1
ATOM 4073 O O . ASP A 1 519 ? -22.430 20.655 -7.095 1.00 85.25 519 ASP A O 1
ATOM 4077 N N . GLN A 1 520 ? -23.686 19.904 -5.395 1.00 74.62 520 GLN A N 1
ATOM 4078 C CA . GLN A 1 520 ? -23.779 21.173 -4.676 1.00 74.62 520 GLN A CA 1
ATOM 4079 C C . GLN A 1 520 ? -23.769 20.967 -3.157 1.00 74.62 520 GLN A C 1
ATOM 4081 O O . GLN A 1 520 ? -24.229 19.933 -2.664 1.00 74.62 520 GLN A O 1
ATOM 4086 N N . ASP A 1 521 ? -23.285 21.975 -2.421 1.00 65.12 521 ASP A N 1
ATOM 4087 C CA . ASP A 1 521 ? -23.359 22.009 -0.955 1.00 65.12 521 ASP A CA 1
ATOM 4088 C C . ASP A 1 521 ? -24.823 21.850 -0.501 1.00 65.12 521 ASP A C 1
ATOM 4090 O O . ASP A 1 521 ? -25.737 22.487 -1.031 1.00 65.12 521 ASP A O 1
ATOM 4094 N N . SER A 1 522 ? -25.052 21.002 0.500 1.00 58.97 522 SER A N 1
ATOM 4095 C CA . SER A 1 522 ? -26.372 20.751 1.084 1.00 58.97 522 SER A CA 1
ATOM 4096 C C . SER A 1 522 ? -26.242 20.557 2.588 1.00 58.97 522 SER A C 1
ATOM 4098 O O . SER A 1 522 ? -25.336 19.873 3.051 1.00 58.97 522 SER A O 1
ATOM 4100 N N . ASN A 1 523 ? -27.167 21.122 3.360 1.00 55.34 523 ASN A N 1
ATOM 4101 C CA . ASN A 1 523 ? -27.234 20.940 4.809 1.00 55.34 523 ASN A CA 1
ATOM 4102 C C . ASN A 1 523 ? -28.701 20.901 5.255 1.00 55.34 523 ASN A C 1
ATOM 4104 O O . ASN A 1 523 ? -29.293 21.918 5.614 1.00 55.34 523 ASN A O 1
ATOM 4108 N N . THR A 1 524 ? -29.309 19.725 5.143 1.00 54.12 524 THR A N 1
ATOM 4109 C CA . THR A 1 524 ? -30.711 19.463 5.490 1.00 54.12 524 THR A CA 1
ATOM 4110 C C . THR A 1 524 ? -30.799 18.274 6.438 1.00 54.12 524 THR A C 1
ATOM 4112 O O . THR A 1 524 ? -29.817 17.561 6.631 1.00 54.12 524 THR A O 1
ATOM 4115 N N . ASP A 1 525 ? -31.984 18.029 6.996 1.00 45.34 525 ASP A N 1
ATOM 4116 C CA . ASP A 1 525 ? -32.246 16.872 7.852 1.00 45.34 525 ASP A CA 1
ATOM 4117 C C . ASP A 1 525 ? -31.874 15.555 7.148 1.00 45.34 525 ASP A C 1
ATOM 4119 O O . ASP A 1 525 ? -31.205 14.711 7.733 1.00 45.34 525 ASP A O 1
ATOM 4123 N N . ASP A 1 526 ? -32.233 15.393 5.876 1.00 54.00 526 ASP A N 1
ATOM 4124 C CA . ASP A 1 526 ? -32.052 14.118 5.174 1.00 54.00 526 ASP A CA 1
ATOM 4125 C C . ASP A 1 526 ? -30.773 14.044 4.319 1.00 54.00 526 ASP A C 1
ATOM 4127 O O . ASP A 1 526 ? -30.375 12.957 3.894 1.00 54.00 526 ASP A O 1
ATOM 4131 N N . LEU A 1 527 ? -30.114 15.179 4.060 1.00 63.56 527 LEU A N 1
ATOM 4132 C CA . LEU A 1 527 ? -28.963 15.264 3.159 1.00 63.56 527 LEU A CA 1
ATOM 4133 C C . LEU A 1 527 ? -27.960 16.344 3.578 1.00 63.56 527 LEU A C 1
ATOM 4135 O O . LEU A 1 527 ? -28.267 17.543 3.538 1.00 63.56 527 LEU A O 1
ATOM 4139 N N . PHE A 1 528 ? -26.729 15.907 3.828 1.00 61.44 528 PHE A N 1
ATOM 4140 C CA . PHE A 1 528 ? -25.538 16.738 3.950 1.00 61.44 528 PHE A CA 1
ATOM 4141 C C . PHE A 1 528 ? -24.578 16.460 2.786 1.00 61.44 528 PHE A C 1
ATOM 4143 O O . PHE A 1 528 ? -24.295 15.303 2.482 1.00 61.44 528 PHE A O 1
ATOM 4150 N N . VAL A 1 529 ? -24.067 17.508 2.143 1.00 65.31 529 VAL A N 1
ATOM 4151 C CA . VAL A 1 529 ? -23.031 17.437 1.103 1.00 65.31 529 VAL A CA 1
ATOM 4152 C C . VAL A 1 529 ? -22.106 18.630 1.273 1.00 65.31 529 VAL A C 1
ATOM 4154 O O . VAL A 1 529 ? -22.572 19.759 1.429 1.00 65.31 529 VAL A O 1
ATOM 4157 N N . LYS A 1 530 ? -20.806 18.373 1.189 1.00 66.81 530 LYS A N 1
ATOM 4158 C CA . LYS A 1 530 ? -19.777 19.385 1.059 1.00 66.81 530 LYS A CA 1
ATOM 4159 C C . LYS A 1 530 ? -18.980 19.191 -0.213 1.00 66.81 530 LYS A C 1
ATOM 4161 O O . LYS A 1 530 ? -18.438 18.115 -0.453 1.00 66.81 530 LYS A O 1
ATOM 4166 N N . MET A 1 531 ? -18.825 20.278 -0.946 1.00 75.31 531 MET A N 1
ATOM 4167 C CA . MET A 1 531 ? -17.999 20.403 -2.127 1.00 75.31 531 MET A CA 1
ATOM 4168 C C . MET A 1 531 ? -16.651 21.055 -1.787 1.00 75.31 531 MET A C 1
ATOM 4170 O O . MET A 1 531 ? -16.577 21.989 -0.984 1.00 75.31 531 MET A O 1
ATOM 4174 N N . ASN A 1 532 ? -15.591 20.601 -2.452 1.00 67.25 532 ASN A N 1
ATOM 4175 C CA . ASN A 1 532 ? -14.347 21.341 -2.632 1.00 67.25 532 ASN A CA 1
ATOM 4176 C C . ASN A 1 532 ? -14.186 21.633 -4.131 1.00 67.25 532 ASN A C 1
ATOM 4178 O O . ASN A 1 532 ? -13.897 20.738 -4.927 1.00 67.25 532 ASN A O 1
ATOM 4182 N N . GLY A 1 533 ? -14.469 22.871 -4.541 1.00 79.19 533 GLY A N 1
ATOM 4183 C CA . GLY A 1 533 ? -14.602 23.204 -5.961 1.00 79.19 533 GLY A CA 1
ATOM 4184 C C . GLY A 1 533 ? -15.750 22.426 -6.619 1.00 79.19 533 GLY A C 1
ATOM 4185 O O . GLY A 1 533 ? -16.905 22.587 -6.235 1.00 79.19 533 GLY A O 1
ATOM 4186 N N . ASN A 1 534 ? -15.435 21.593 -7.615 1.00 79.12 534 ASN A N 1
ATOM 4187 C CA . ASN A 1 534 ? -16.389 20.733 -8.333 1.00 79.12 534 ASN A CA 1
ATOM 4188 C C . ASN A 1 534 ? -16.393 19.268 -7.849 1.00 79.12 534 ASN A C 1
ATOM 4190 O O . ASN A 1 534 ? -17.010 18.416 -8.493 1.00 79.12 534 ASN A O 1
ATOM 4194 N N . SER A 1 535 ? -15.693 18.977 -6.753 1.00 77.56 535 SER A N 1
ATOM 4195 C CA . SER A 1 535 ? -15.539 17.640 -6.186 1.00 77.56 535 SER A CA 1
ATOM 4196 C C . SER A 1 535 ? -16.332 17.497 -4.890 1.00 77.56 535 SER A C 1
ATOM 4198 O O . SER A 1 535 ? -16.344 18.420 -4.076 1.00 77.56 535 SER A O 1
ATOM 4200 N N . VAL A 1 536 ? -16.971 16.346 -4.669 1.00 76.81 536 VAL A N 1
ATOM 4201 C CA . VAL A 1 536 ? -17.588 16.010 -3.379 1.00 76.81 536 VAL A CA 1
ATOM 4202 C C . VAL A 1 536 ? -16.480 15.701 -2.375 1.00 76.81 536 VAL A C 1
ATOM 4204 O O . VAL A 1 536 ? -15.777 14.702 -2.497 1.00 76.8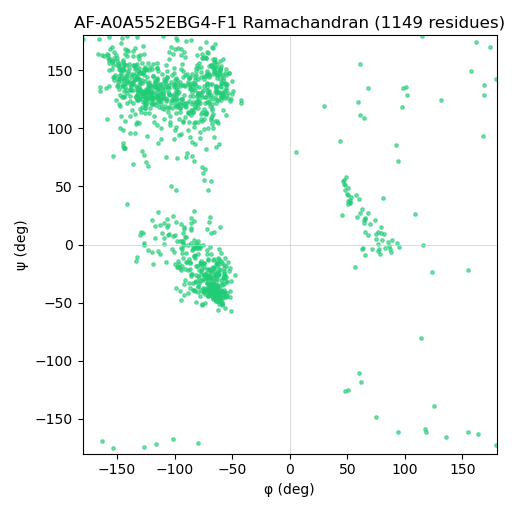1 536 VAL A O 1
ATOM 4207 N N . TRP A 1 537 ? -16.334 16.546 -1.360 1.00 74.06 537 TRP A N 1
ATOM 4208 C CA . TRP A 1 537 ? -15.401 16.308 -0.264 1.00 74.06 537 TRP A CA 1
ATOM 4209 C C . TRP A 1 537 ? -16.001 15.363 0.776 1.00 74.06 537 TRP A C 1
ATOM 4211 O O . TRP A 1 537 ? -15.365 14.382 1.144 1.00 74.06 537 TRP A O 1
ATOM 4221 N N . ALA A 1 538 ? -17.229 15.624 1.225 1.00 66.00 538 ALA A N 1
ATOM 4222 C CA . ALA A 1 538 ? -17.906 14.810 2.232 1.00 66.00 538 ALA A CA 1
ATOM 4223 C C . ALA A 1 538 ? -19.418 14.788 2.000 1.00 66.00 538 ALA A C 1
ATOM 4225 O O . ALA A 1 538 ? -19.983 15.762 1.504 1.00 66.00 538 ALA A O 1
ATOM 4226 N N . PHE A 1 539 ? -20.097 13.707 2.380 1.00 69.50 539 PHE A N 1
ATOM 4227 C CA . PHE A 1 539 ? -21.555 13.630 2.301 1.00 69.50 539 PHE A CA 1
ATOM 4228 C C . PHE A 1 539 ? -22.148 12.654 3.326 1.00 69.50 539 PHE A C 1
ATOM 4230 O O . PHE A 1 539 ? -21.499 11.688 3.722 1.00 69.50 539 PHE A O 1
ATOM 4237 N N . THR A 1 540 ? -23.406 12.895 3.702 1.00 65.38 540 THR A N 1
ATOM 4238 C CA . THR A 1 540 ? -24.244 11.996 4.507 1.00 65.38 540 THR A CA 1
ATOM 4239 C C . THR A 1 540 ? -25.672 12.030 3.973 1.00 65.38 540 THR A C 1
ATOM 4241 O O . THR A 1 540 ? -26.255 13.099 3.799 1.00 65.38 540 THR A O 1
ATOM 4244 N N . VAL A 1 541 ? -26.256 10.860 3.745 1.00 68.06 541 VAL A N 1
ATOM 4245 C CA . VAL A 1 541 ? -27.634 10.667 3.288 1.00 68.06 541 VAL A CA 1
ATOM 4246 C C . VAL A 1 541 ? -28.365 9.842 4.334 1.00 68.06 541 VAL A C 1
ATOM 4248 O O . VAL A 1 541 ? -27.954 8.721 4.639 1.00 68.06 541 VAL A O 1
ATOM 4251 N N . LYS A 1 542 ? -29.454 10.378 4.881 1.00 67.44 542 LYS A N 1
ATOM 4252 C CA . LYS A 1 542 ? -30.376 9.613 5.722 1.00 67.44 542 LYS A CA 1
ATOM 4253 C C . LYS A 1 542 ? -31.349 8.851 4.843 1.00 67.44 542 LYS A C 1
ATOM 4255 O O . LYS A 1 542 ? -31.876 9.421 3.892 1.00 67.44 542 LYS A O 1
ATOM 4260 N N . ASN A 1 543 ? -31.640 7.605 5.207 1.00 70.25 543 ASN A N 1
ATOM 4261 C CA . ASN A 1 543 ? -32.555 6.735 4.473 1.00 70.25 543 ASN A CA 1
ATOM 4262 C C . ASN A 1 543 ? -32.252 6.764 2.960 1.00 70.25 543 ASN A C 1
ATOM 4264 O O . ASN A 1 543 ? -33.122 7.151 2.171 1.00 70.25 543 ASN A O 1
ATOM 4268 N N . PRO A 1 544 ? -31.003 6.464 2.548 1.00 83.56 544 PRO A N 1
ATOM 4269 C CA . PRO A 1 544 ? -30.618 6.481 1.143 1.00 83.56 544 PRO A CA 1
ATOM 4270 C C . PRO A 1 544 ? -31.571 5.633 0.296 1.00 83.56 544 PRO A C 1
ATOM 4272 O O . PRO A 1 544 ? -32.088 4.609 0.741 1.00 83.56 544 PRO A O 1
ATOM 4275 N N . GLN A 1 545 ? -31.783 6.057 -0.952 1.00 88.38 545 GLN A N 1
ATOM 4276 C CA . GLN A 1 545 ? -32.497 5.248 -1.939 1.00 88.38 545 GLN A CA 1
ATOM 4277 C C . GLN A 1 545 ? -31.814 3.878 -2.056 1.00 88.38 545 GLN A C 1
ATOM 4279 O O . GLN A 1 545 ? -30.598 3.819 -2.250 1.00 88.38 545 GLN A O 1
ATOM 4284 N N . ALA A 1 546 ? -32.588 2.799 -1.952 1.00 87.06 546 ALA A N 1
ATOM 4285 C CA . ALA A 1 546 ? -32.084 1.456 -2.207 1.00 87.06 546 ALA A CA 1
ATOM 4286 C C . ALA A 1 546 ? -31.706 1.298 -3.689 1.00 87.06 546 ALA A C 1
ATOM 4288 O O . ALA A 1 546 ? -32.346 1.885 -4.567 1.00 87.06 546 ALA A O 1
ATOM 4289 N N . GLY A 1 547 ? -30.682 0.494 -3.960 1.00 83.12 547 GLY A N 1
ATOM 4290 C CA . GLY A 1 547 ? -30.148 0.258 -5.300 1.00 83.12 547 GLY A CA 1
ATOM 4291 C C . GLY A 1 547 ? -28.692 0.691 -5.455 1.00 83.12 547 GLY A C 1
ATOM 4292 O O . GLY A 1 547 ? -27.965 0.849 -4.474 1.00 83.12 547 GLY A O 1
ATOM 4293 N N . ASP A 1 548 ? -28.277 0.859 -6.706 1.00 80.00 548 ASP A N 1
ATOM 4294 C CA . ASP A 1 548 ? -26.873 1.014 -7.084 1.00 80.00 548 ASP A CA 1
ATOM 4295 C C . ASP A 1 548 ? -26.437 2.482 -7.008 1.00 80.00 548 ASP A C 1
ATOM 4297 O O . ASP A 1 548 ? -26.780 3.300 -7.865 1.00 80.00 548 ASP A O 1
ATOM 4301 N N . TRP A 1 549 ? -25.663 2.822 -5.981 1.00 84.75 549 TRP A N 1
ATOM 4302 C CA . TRP A 1 549 ? -24.999 4.120 -5.882 1.00 84.75 549 TRP A CA 1
ATOM 4303 C C . TRP A 1 549 ? -23.658 4.068 -6.602 1.00 84.75 549 TRP A C 1
ATOM 4305 O O . TRP A 1 549 ? -22.920 3.095 -6.460 1.00 84.75 549 TRP A O 1
ATOM 4315 N N . LYS A 1 550 ? -23.322 5.116 -7.360 1.00 80.12 550 LYS A N 1
ATOM 4316 C CA . LYS A 1 550 ? -22.080 5.158 -8.146 1.00 80.12 550 LYS A CA 1
ATOM 4317 C C . LYS A 1 550 ? -21.156 6.267 -7.678 1.00 80.12 550 LYS A C 1
ATOM 4319 O O . LYS A 1 550 ? -21.576 7.410 -7.504 1.00 80.12 550 LYS A O 1
ATOM 4324 N N . PHE A 1 551 ? -19.883 5.929 -7.555 1.00 80.69 551 PHE A N 1
ATOM 4325 C CA . PHE A 1 551 ? -18.809 6.811 -7.129 1.00 80.69 551 PHE A CA 1
ATOM 4326 C C . PHE A 1 551 ? -17.770 6.865 -8.239 1.00 80.69 551 PHE A C 1
ATOM 4328 O O . PHE A 1 551 ? -17.199 5.839 -8.597 1.00 80.69 551 PHE A O 1
ATOM 4335 N N . ALA A 1 552 ? -17.550 8.044 -8.813 1.00 73.44 552 ALA A N 1
ATOM 4336 C CA . ALA A 1 552 ? -16.509 8.258 -9.811 1.00 73.44 552 ALA A CA 1
ATOM 4337 C C . ALA A 1 552 ? -15.402 9.119 -9.208 1.00 73.44 552 ALA A C 1
ATOM 4339 O O . ALA A 1 552 ? -15.674 10.206 -8.699 1.00 73.44 552 ALA A O 1
ATOM 4340 N N . VAL A 1 553 ? -14.175 8.620 -9.276 1.00 76.44 553 VAL A N 1
ATOM 4341 C CA . VAL A 1 553 ? -12.976 9.234 -8.718 1.00 76.44 553 VAL A CA 1
ATOM 4342 C C . VAL A 1 553 ? -11.938 9.406 -9.820 1.00 76.44 553 VAL A C 1
ATOM 4344 O O . VAL A 1 553 ? -11.671 8.481 -10.586 1.00 76.44 553 VAL A O 1
ATOM 4347 N N . GLU A 1 554 ? -11.347 10.590 -9.885 1.00 73.81 554 GLU A N 1
ATOM 4348 C CA . GLU A 1 554 ? -10.153 10.904 -10.665 1.00 73.81 554 GLU A CA 1
ATOM 4349 C C . GLU A 1 554 ? -9.168 11.617 -9.741 1.00 73.81 554 GLU A C 1
ATOM 4351 O O . GLU A 1 554 ? -9.569 12.493 -8.979 1.00 73.81 554 GLU A O 1
ATOM 4356 N N . CYS A 1 555 ? -7.906 11.204 -9.733 1.00 69.94 555 CYS A N 1
ATOM 4357 C CA . CYS A 1 555 ? -6.896 11.793 -8.859 1.00 69.94 555 CYS A CA 1
ATOM 4358 C C . CYS A 1 555 ? -5.510 11.643 -9.501 1.00 69.94 555 CYS A C 1
ATOM 4360 O O . CYS A 1 555 ? -5.244 10.597 -10.109 1.00 69.94 555 CYS A O 1
ATOM 4362 N N . PRO A 1 556 ? -4.627 12.654 -9.390 1.00 70.56 556 PRO A N 1
ATOM 4363 C CA . PRO A 1 556 ? -3.236 12.496 -9.783 1.00 70.56 556 PRO A CA 1
ATOM 4364 C C . PRO A 1 556 ? -2.602 11.316 -9.041 1.00 70.56 556 PRO A C 1
ATOM 4366 O O . PRO A 1 556 ? -2.784 11.167 -7.835 1.00 70.56 556 PRO A O 1
ATOM 4369 N N . THR A 1 557 ? -1.817 10.496 -9.738 1.00 63.72 557 THR A N 1
ATOM 4370 C CA . THR A 1 557 ? -1.093 9.377 -9.123 1.00 63.72 557 THR A CA 1
ATOM 4371 C C . THR A 1 557 ? -0.073 9.844 -8.099 1.00 63.72 557 THR A C 1
ATOM 4373 O O . THR A 1 557 ? 0.349 9.010 -7.320 1.00 63.72 557 THR A O 1
ATOM 4376 N N . SER A 1 558 ? 0.306 11.130 -8.087 1.00 62.53 558 SER A N 1
ATOM 4377 C CA . SER A 1 558 ? 1.167 11.753 -7.075 1.00 62.53 558 SER A CA 1
ATOM 4378 C C . SER A 1 558 ? 0.416 12.357 -5.883 1.00 62.53 558 SER A C 1
ATOM 4380 O O . SER A 1 558 ? 1.009 13.005 -5.026 1.00 62.53 558 SER A O 1
ATOM 4382 N N . THR A 1 559 ? -0.898 12.164 -5.789 1.00 66.81 559 THR A N 1
ATOM 4383 C CA . THR A 1 559 ? -1.685 12.624 -4.645 1.00 66.81 559 THR A CA 1
ATOM 4384 C C . THR A 1 559 ? -2.057 11.425 -3.776 1.00 66.81 559 THR A C 1
ATOM 4386 O O . THR A 1 559 ? -2.841 10.583 -4.218 1.00 66.81 559 THR A O 1
ATOM 4389 N N . PRO A 1 560 ? -1.549 11.330 -2.531 1.00 67.88 560 PRO A N 1
ATOM 4390 C CA . PRO A 1 560 ? -1.950 10.285 -1.596 1.00 67.88 560 PRO A CA 1
ATOM 4391 C C . PRO A 1 560 ? -3.439 10.429 -1.284 1.00 67.88 560 PRO A C 1
ATOM 4393 O O . PRO A 1 560 ? -3.859 11.338 -0.569 1.00 67.88 560 PRO A O 1
ATOM 4396 N N . PHE A 1 561 ? -4.256 9.552 -1.856 1.00 71.62 561 PHE A N 1
ATOM 4397 C CA . PHE A 1 561 ? -5.701 9.728 -1.899 1.00 71.62 561 PHE A CA 1
ATOM 4398 C C . PHE A 1 561 ? -6.419 8.615 -1.157 1.00 71.62 561 PHE A C 1
ATOM 4400 O O . PHE A 1 561 ? -6.127 7.437 -1.343 1.00 71.62 561 PHE A O 1
ATOM 4407 N N . LEU A 1 562 ? -7.441 8.996 -0.397 1.00 68.31 562 LEU A N 1
ATOM 4408 C CA . LEU A 1 562 ? -8.471 8.089 0.075 1.00 68.31 562 LEU A CA 1
ATOM 4409 C C . LEU A 1 562 ? -9.856 8.649 -0.212 1.00 68.31 562 LEU A C 1
ATOM 4411 O O . LEU A 1 562 ? -10.160 9.756 0.212 1.00 68.31 562 LEU A O 1
ATOM 4415 N N . LEU A 1 563 ? -10.752 7.824 -0.743 1.00 69.00 563 LEU A N 1
ATOM 4416 C CA . LEU A 1 563 ? -12.194 7.985 -0.578 1.00 69.00 563 LEU A CA 1
ATOM 4417 C C . LEU A 1 563 ? -12.745 6.822 0.237 1.00 69.00 563 LEU A C 1
ATOM 4419 O O . LEU A 1 563 ? -12.567 5.673 -0.137 1.00 69.00 563 LEU A O 1
ATOM 4423 N N . SER A 1 564 ? -13.451 7.108 1.323 1.00 66.88 564 SER A N 1
ATOM 4424 C CA . SER A 1 564 ? -14.061 6.089 2.181 1.00 66.88 564 SER A CA 1
ATOM 4425 C C . SER A 1 564 ? -15.559 6.331 2.292 1.00 66.88 564 SER A C 1
ATOM 4427 O O . SER A 1 564 ? -15.989 7.460 2.522 1.00 66.88 564 SER A O 1
ATOM 4429 N N . ILE A 1 565 ? -16.347 5.279 2.081 1.00 71.38 565 ILE A N 1
ATOM 4430 C CA . ILE A 1 565 ? -17.805 5.278 1.943 1.00 71.38 565 ILE A CA 1
ATOM 4431 C C . ILE A 1 565 ? -18.365 4.111 2.755 1.00 71.38 565 ILE A C 1
ATOM 4433 O O . ILE A 1 565 ? -17.866 2.991 2.652 1.00 71.38 565 ILE A O 1
ATOM 4437 N N . GLN A 1 566 ? -19.402 4.345 3.559 1.00 66.88 566 GLN A N 1
ATOM 4438 C CA . GLN A 1 566 ? -19.979 3.309 4.417 1.00 66.88 566 GLN A CA 1
ATOM 4439 C C . GLN A 1 566 ? -21.483 3.498 4.620 1.00 66.88 566 GLN A C 1
ATOM 4441 O O . GLN A 1 566 ? -21.996 4.621 4.584 1.00 66.88 566 GLN A O 1
ATOM 4446 N N . THR A 1 567 ? -22.183 2.401 4.902 1.00 64.44 567 THR A N 1
ATOM 4447 C CA . THR A 1 567 ? -23.551 2.427 5.430 1.00 64.44 567 THR A CA 1
ATOM 4448 C C . THR A 1 567 ? -23.583 2.170 6.930 1.00 64.44 567 THR A C 1
ATOM 4450 O O . THR A 1 567 ? -22.635 1.661 7.521 1.00 64.44 567 THR A O 1
ATOM 4453 N N . THR A 1 568 ? -24.699 2.492 7.582 1.00 61.12 568 THR A N 1
ATOM 4454 C CA . THR A 1 568 ? -24.951 2.005 8.945 1.00 61.12 568 THR A CA 1
ATOM 4455 C C . THR A 1 568 ? -25.623 0.627 8.905 1.00 61.12 568 THR A C 1
ATOM 4457 O O . THR A 1 568 ? -26.672 0.504 8.264 1.00 61.12 568 THR A O 1
ATOM 4460 N N . PRO A 1 569 ? -25.090 -0.388 9.618 1.00 59.16 569 PRO A N 1
ATOM 4461 C CA . PRO A 1 569 ? -25.755 -1.677 9.773 1.00 59.16 569 PRO A CA 1
ATOM 4462 C C . PRO A 1 569 ? -27.146 -1.533 10.406 1.00 59.16 569 PRO A C 1
ATOM 4464 O O . PRO A 1 569 ? -27.350 -0.753 11.334 1.00 59.16 569 PRO A O 1
ATOM 4467 N N . SER A 1 570 ? -28.094 -2.348 9.956 1.00 55.62 570 SER A N 1
ATOM 4468 C CA . SER A 1 570 ? -29.476 -2.420 10.456 1.00 55.62 570 SER A CA 1
ATOM 4469 C C . SER A 1 570 ? -29.601 -2.972 11.886 1.00 55.62 570 SER A C 1
ATOM 4471 O O . SER A 1 570 ? -30.591 -2.700 12.564 1.00 55.62 570 SER A O 1
ATOM 4473 N N . LYS A 1 571 ? -28.614 -3.745 12.364 1.00 53.66 571 LYS A N 1
ATOM 4474 C CA . LYS A 1 571 ? -28.529 -4.301 13.730 1.00 53.66 571 LYS A CA 1
ATOM 4475 C C . LYS A 1 571 ? -27.085 -4.661 14.090 1.00 53.66 571 LYS A C 1
ATOM 4477 O O . LYS A 1 571 ? -26.236 -4.741 13.206 1.00 53.66 571 LYS A O 1
ATOM 4482 N N . ASP A 1 572 ? -26.821 -4.865 15.384 1.00 49.53 572 ASP A N 1
ATOM 4483 C CA . ASP A 1 572 ? -25.506 -5.263 15.916 1.00 49.53 572 ASP A CA 1
ATOM 4484 C C . ASP A 1 572 ? -24.362 -4.399 15.357 1.00 49.53 572 ASP A C 1
ATOM 4486 O O . ASP A 1 572 ? -23.349 -4.909 14.880 1.00 49.53 572 ASP A O 1
ATOM 4490 N N . VAL A 1 573 ? -24.565 -3.075 15.372 1.00 49.53 573 VAL A N 1
ATOM 4491 C CA . VAL A 1 573 ? -23.794 -2.090 14.595 1.00 49.53 573 VAL A CA 1
ATOM 4492 C C . VAL A 1 573 ? -22.283 -2.242 14.779 1.00 49.53 573 VAL A C 1
ATOM 4494 O O . VAL A 1 573 ? -21.564 -2.470 13.810 1.00 49.53 573 VAL A O 1
ATOM 4497 N N . ALA A 1 574 ? -21.784 -2.167 16.013 1.00 46.03 574 ALA A N 1
ATOM 4498 C CA . ALA A 1 574 ? -20.343 -2.214 16.250 1.00 46.03 574 ALA A CA 1
ATOM 4499 C C . ALA A 1 574 ? -19.711 -3.598 16.011 1.00 46.03 574 ALA A C 1
ATOM 4501 O O . ALA A 1 574 ? -18.680 -3.638 15.345 1.00 46.03 574 ALA A O 1
ATOM 4502 N N . PRO A 1 575 ? -20.289 -4.729 16.466 1.00 49.25 575 PRO A N 1
ATOM 4503 C CA . PRO A 1 575 ? -19.791 -6.053 16.088 1.00 49.25 575 PRO A CA 1
ATOM 4504 C C . PRO A 1 575 ? -19.771 -6.281 14.572 1.00 49.25 575 PRO A C 1
ATOM 4506 O O . PRO A 1 575 ? -18.805 -6.829 14.053 1.00 49.25 575 PRO A O 1
ATOM 4509 N N . THR A 1 576 ? -20.807 -5.827 13.859 1.00 52.12 576 THR A N 1
ATOM 4510 C CA . THR A 1 576 ? -20.906 -5.975 12.400 1.00 52.12 576 THR A CA 1
ATOM 4511 C C . THR A 1 576 ? -19.791 -5.210 11.695 1.00 52.12 576 THR A C 1
ATOM 4513 O O . THR A 1 576 ? -19.088 -5.784 10.869 1.00 52.12 576 THR A O 1
ATOM 4516 N N . ILE A 1 577 ? -19.582 -3.942 12.065 1.00 52.53 577 ILE A N 1
ATOM 4517 C CA . ILE A 1 577 ? -18.513 -3.104 11.506 1.00 52.53 577 ILE A CA 1
ATOM 4518 C C . ILE A 1 577 ? -17.133 -3.667 11.873 1.00 52.53 577 ILE A C 1
ATOM 4520 O O . ILE A 1 577 ? -16.270 -3.786 11.009 1.00 52.53 577 ILE A O 1
ATOM 4524 N N . GLY A 1 578 ? -16.923 -4.043 13.138 1.00 49.69 578 GLY A N 1
ATOM 4525 C CA . GLY A 1 578 ? -15.638 -4.543 13.629 1.00 49.69 578 GLY A CA 1
ATOM 4526 C C . GLY A 1 578 ? -15.212 -5.856 12.976 1.00 49.69 578 GLY A C 1
ATOM 4527 O O . GLY A 1 578 ? -14.071 -5.970 12.536 1.00 49.69 578 GLY A O 1
ATOM 4528 N N . ASN A 1 579 ? -16.128 -6.821 12.858 1.00 56.28 579 ASN A N 1
ATOM 4529 C CA . ASN A 1 579 ? -15.855 -8.092 12.182 1.00 56.28 579 ASN A CA 1
ATOM 4530 C C . ASN A 1 579 ? -15.613 -7.881 10.684 1.00 56.28 579 ASN A C 1
ATOM 4532 O O . ASN A 1 579 ? -14.666 -8.435 10.137 1.00 56.28 579 ASN A O 1
ATOM 4536 N N . ALA A 1 580 ? -16.434 -7.042 10.040 1.00 55.84 580 ALA A N 1
ATOM 4537 C CA . ALA A 1 580 ? -16.280 -6.725 8.627 1.00 55.84 580 ALA A CA 1
ATOM 4538 C C . ALA A 1 580 ? -14.902 -6.119 8.342 1.00 55.84 580 ALA A C 1
ATOM 4540 O O . ALA A 1 580 ? -14.195 -6.619 7.482 1.00 55.84 580 ALA A O 1
ATOM 4541 N N . LEU A 1 581 ? -14.478 -5.100 9.094 1.00 55.25 581 LEU A N 1
ATOM 4542 C CA . LEU A 1 581 ? -13.167 -4.476 8.898 1.00 55.25 581 LEU A CA 1
ATOM 4543 C C . LEU A 1 581 ? -12.008 -5.427 9.231 1.00 55.25 581 LEU A C 1
ATOM 4545 O O . LEU A 1 581 ? -10.977 -5.377 8.572 1.00 55.25 581 LEU A O 1
ATOM 4549 N N . GLN A 1 582 ? -12.162 -6.316 10.213 1.00 54.81 582 GLN A N 1
ATOM 4550 C CA . GLN A 1 582 ? -11.125 -7.291 10.550 1.00 54.81 582 GLN A CA 1
ATOM 4551 C C . GLN A 1 582 ? -10.903 -8.344 9.455 1.00 54.81 582 GLN A C 1
ATOM 4553 O O . GLN A 1 582 ? -9.770 -8.762 9.240 1.00 54.81 582 GLN A O 1
ATOM 4558 N N . GLU A 1 583 ? -11.955 -8.757 8.747 1.00 52.97 583 GLU A N 1
ATOM 4559 C CA . GLU A 1 583 ? -11.824 -9.671 7.604 1.00 52.97 583 GLU A CA 1
ATOM 4560 C C . GLU A 1 583 ? -11.112 -9.024 6.406 1.00 52.97 583 GLU A C 1
ATOM 4562 O O . GLU A 1 583 ? -10.468 -9.726 5.632 1.00 52.97 583 GLU A O 1
ATOM 4567 N N . LEU A 1 584 ? -11.224 -7.702 6.251 1.00 49.47 584 LEU A N 1
ATOM 4568 C CA . LEU A 1 584 ? -10.597 -6.944 5.158 1.00 49.47 584 LEU A CA 1
ATOM 4569 C C . LEU A 1 584 ? -9.140 -6.567 5.472 1.00 49.47 584 LEU A C 1
ATOM 4571 O O . LEU A 1 584 ? -8.330 -6.385 4.565 1.00 49.47 584 LEU A O 1
ATOM 4575 N N . TYR A 1 585 ? -8.797 -6.474 6.760 1.00 50.56 585 TYR A N 1
ATOM 4576 C CA . TYR A 1 585 ? -7.476 -6.087 7.257 1.00 50.56 585 TYR A CA 1
ATOM 4577 C C . TYR A 1 585 ? -6.954 -7.144 8.241 1.00 50.56 585 TYR A C 1
ATOM 4579 O O . TYR A 1 585 ? -6.994 -6.954 9.457 1.00 50.56 585 TYR A O 1
ATOM 4587 N N . VAL A 1 586 ? -6.470 -8.271 7.707 1.00 40.00 586 VAL A N 1
ATOM 4588 C CA . VAL A 1 586 ? -6.114 -9.492 8.465 1.00 40.00 586 VAL A CA 1
ATOM 4589 C C . VAL A 1 586 ? -4.974 -9.270 9.478 1.00 40.00 586 VAL A C 1
ATOM 4591 O O . VAL A 1 586 ? -4.916 -9.948 10.504 1.00 40.00 586 VAL A O 1
ATOM 4594 N N . ASP A 1 587 ? -4.136 -8.251 9.265 1.00 37.06 587 ASP A N 1
ATOM 4595 C CA . ASP A 1 587 ? -3.086 -7.815 10.202 1.00 37.06 587 ASP A CA 1
ATOM 4596 C C . ASP A 1 587 ? -3.621 -7.028 11.419 1.00 37.06 587 ASP A C 1
ATOM 4598 O O . ASP A 1 587 ? -2.861 -6.616 12.301 1.00 37.06 587 ASP A O 1
ATOM 4602 N N . ALA A 1 588 ? -4.939 -6.813 11.516 1.00 32.12 588 ALA A N 1
ATOM 4603 C CA . ALA A 1 588 ? -5.569 -6.183 12.669 1.00 32.12 588 ALA A CA 1
ATOM 4604 C C . ALA A 1 588 ? -5.739 -7.194 13.832 1.00 32.12 588 ALA A C 1
ATOM 4606 O O . ALA A 1 588 ? -6.505 -8.156 13.719 1.00 32.12 588 ALA A O 1
ATOM 4607 N N . PRO A 1 589 ? -5.100 -6.985 15.002 1.00 31.34 589 PRO A N 1
ATOM 4608 C CA . PRO A 1 589 ? -5.094 -7.978 16.079 1.00 31.34 589 PRO A CA 1
ATOM 4609 C C . PRO A 1 589 ? -6.495 -8.354 16.613 1.00 31.34 589 PRO A C 1
ATOM 4611 O O . PRO A 1 589 ? -7.311 -7.488 16.938 1.00 31.34 589 PRO A O 1
ATOM 4614 N N . ALA A 1 590 ? -6.731 -9.663 16.804 1.00 30.73 590 ALA A N 1
ATOM 4615 C CA . ALA A 1 590 ? -7.979 -10.300 17.276 1.00 30.73 590 ALA A CA 1
ATOM 4616 C C . ALA A 1 590 ? -8.532 -9.798 18.627 1.00 30.73 590 ALA A C 1
ATOM 4618 O O . ALA A 1 590 ? -9.711 -9.962 18.928 1.00 30.73 590 ALA A O 1
ATOM 4619 N N . THR A 1 591 ? -7.717 -9.142 19.453 1.00 30.95 591 THR A N 1
ATOM 4620 C CA . THR A 1 591 ? -8.138 -8.561 20.741 1.00 30.95 591 THR A CA 1
ATOM 4621 C C . THR A 1 591 ? -9.025 -7.323 20.600 1.00 30.95 591 THR A C 1
ATOM 4623 O O . THR A 1 591 ? -9.563 -6.840 21.595 1.00 30.95 591 THR A O 1
ATOM 4626 N N . ARG A 1 592 ? -9.194 -6.788 19.387 1.00 32.72 592 ARG A N 1
ATOM 4627 C CA . ARG A 1 592 ? -9.855 -5.496 19.165 1.00 32.72 592 ARG A CA 1
ATOM 4628 C C . ARG A 1 592 ? -11.321 -5.587 18.786 1.00 32.72 592 ARG A C 1
ATOM 4630 O O . ARG A 1 592 ? -12.035 -4.623 19.016 1.00 32.72 592 ARG A O 1
ATOM 4637 N N . THR A 1 593 ? -11.791 -6.736 18.316 1.00 30.00 593 THR A N 1
ATOM 4638 C CA . THR A 1 593 ? -13.194 -7.005 17.959 1.00 30.00 593 THR A CA 1
ATOM 4639 C C . THR A 1 593 ? -14.105 -7.140 19.187 1.00 30.00 593 THR A C 1
ATOM 4641 O O . THR A 1 593 ? -15.291 -6.830 19.117 1.00 30.00 593 THR A O 1
ATOM 4644 N N . GLN A 1 594 ? -13.562 -7.495 20.361 1.00 29.56 594 GLN A N 1
ATOM 4645 C CA . GLN A 1 594 ? -14.327 -7.538 21.619 1.00 29.56 594 GLN A CA 1
ATOM 4646 C C . GLN A 1 594 ? -14.679 -6.139 22.162 1.00 29.56 594 GLN A C 1
ATOM 4648 O O . GLN A 1 594 ? -15.768 -5.958 22.710 1.00 29.56 594 GLN A O 1
ATOM 4653 N N . THR A 1 595 ? -13.823 -5.134 21.954 1.00 29.88 595 THR A N 1
ATOM 4654 C CA . THR A 1 595 ? -14.020 -3.744 22.419 1.00 29.88 595 THR A CA 1
ATOM 4655 C C . THR A 1 595 ? -15.141 -3.013 21.665 1.00 29.88 595 THR A C 1
ATOM 4657 O O . THR A 1 595 ? -15.799 -2.134 22.220 1.00 29.88 595 THR A O 1
ATOM 4660 N N . PHE A 1 596 ? -15.420 -3.420 20.421 1.00 27.36 596 PHE A N 1
ATOM 4661 C CA . PHE A 1 596 ? -16.556 -2.923 19.634 1.00 27.36 596 PHE A CA 1
ATOM 4662 C C . PHE A 1 596 ? -17.905 -3.247 20.296 1.00 27.36 596 PHE A C 1
ATOM 4664 O O . PHE A 1 596 ? -18.798 -2.403 20.349 1.00 27.36 596 PHE A O 1
ATOM 4671 N N . SER A 1 597 ? -18.060 -4.461 20.833 1.00 29.72 597 SER A N 1
ATOM 4672 C CA . SER A 1 597 ? -19.331 -4.937 21.403 1.00 29.72 597 SER A CA 1
ATOM 4673 C C . SER A 1 597 ? -19.720 -4.257 22.726 1.00 29.72 597 SER A C 1
ATOM 4675 O O . SER A 1 597 ? -20.903 -4.133 23.042 1.00 29.72 597 SER A O 1
ATOM 4677 N N . THR A 1 598 ? -18.740 -3.774 23.495 1.00 28.89 598 THR A N 1
ATOM 4678 C CA . THR A 1 598 ? -18.939 -3.146 24.811 1.00 28.89 598 THR A CA 1
ATOM 4679 C C . THR A 1 598 ? -19.205 -1.641 24.735 1.00 28.89 598 THR A C 1
ATOM 4681 O O . THR A 1 598 ? -19.986 -1.135 25.539 1.00 28.89 598 THR A O 1
ATOM 4684 N N . LEU A 1 599 ? -18.628 -0.922 23.764 1.00 28.59 599 LEU A N 1
ATOM 4685 C CA . LEU A 1 599 ? -18.837 0.525 23.590 1.00 28.59 599 LEU A CA 1
ATOM 4686 C C . LEU A 1 599 ? -20.214 0.866 22.996 1.00 28.59 599 LEU A C 1
ATOM 4688 O O . LEU A 1 599 ? -20.872 1.779 23.491 1.00 28.59 599 LEU A O 1
ATOM 4692 N N . ALA A 1 600 ? -20.702 0.091 22.021 1.00 27.77 600 ALA A N 1
ATOM 4693 C CA . ALA A 1 600 ? -22.016 0.313 21.401 1.00 27.77 600 ALA A CA 1
ATOM 4694 C C . ALA A 1 600 ? -23.204 0.163 22.366 1.00 27.77 600 ALA A C 1
ATOM 4696 O O . ALA A 1 600 ? -24.241 0.792 22.170 1.00 27.77 600 ALA A O 1
ATOM 4697 N N . ASN A 1 601 ? -23.047 -0.619 23.438 1.00 29.83 601 ASN A N 1
ATOM 4698 C CA . ASN A 1 601 ? -24.084 -0.777 24.459 1.00 29.83 601 ASN A CA 1
ATOM 4699 C C . ASN A 1 601 ? -24.215 0.445 25.392 1.00 29.83 601 ASN A C 1
ATOM 4701 O O . ASN A 1 601 ? -25.260 0.605 26.018 1.00 29.83 601 ASN A O 1
ATOM 4705 N N . ASN A 1 602 ? -23.203 1.321 25.473 1.00 28.33 602 ASN A N 1
ATOM 4706 C CA . ASN A 1 602 ? -23.188 2.463 26.401 1.00 28.33 602 ASN A CA 1
ATOM 4707 C C . ASN A 1 602 ? -23.618 3.803 25.768 1.00 28.33 602 ASN A C 1
ATOM 4709 O O . ASN A 1 602 ? -23.975 4.724 26.498 1.00 28.33 602 ASN A O 1
ATOM 4713 N N . THR A 1 603 ? -23.595 3.948 24.438 1.00 31.11 603 THR A N 1
ATOM 4714 C CA . THR A 1 603 ? -23.810 5.247 23.756 1.00 31.11 603 THR A CA 1
ATOM 4715 C C . THR A 1 603 ? -25.269 5.521 23.356 1.00 31.11 603 THR A C 1
ATOM 4717 O O . THR A 1 603 ? -25.610 6.648 23.014 1.00 31.11 603 THR A O 1
ATOM 4720 N N . ILE A 1 604 ? -26.162 4.527 23.429 1.00 29.31 604 ILE A N 1
ATOM 4721 C CA . ILE A 1 604 ? -27.560 4.623 22.949 1.00 29.31 604 ILE A CA 1
ATOM 4722 C C . ILE A 1 604 ? -28.506 5.314 23.973 1.00 29.31 604 ILE A C 1
ATOM 4724 O O . ILE A 1 604 ? -29.697 5.478 23.716 1.00 29.31 604 ILE A O 1
ATOM 4728 N N . SER A 1 605 ? -28.020 5.777 25.135 1.00 27.56 605 SER A N 1
ATOM 4729 C CA . SER A 1 605 ? -28.885 6.184 26.263 1.00 27.56 605 SER A CA 1
ATOM 4730 C C . SER A 1 605 ? -29.067 7.691 26.535 1.00 27.56 605 SER A C 1
ATOM 4732 O O . SER A 1 605 ? -29.646 8.023 27.570 1.00 27.56 605 SER A O 1
ATOM 4734 N N . THR A 1 606 ? -28.618 8.627 25.688 1.00 28.53 606 THR A N 1
ATOM 4735 C CA . THR A 1 606 ? -28.740 10.078 25.977 1.00 28.53 606 THR A CA 1
ATOM 4736 C C . THR A 1 606 ? -29.805 10.792 25.119 1.00 28.53 606 THR A C 1
ATOM 4738 O O . THR A 1 606 ? -29.766 10.720 23.892 1.00 28.53 606 THR A O 1
ATOM 4741 N N . PRO A 1 607 ? -30.777 11.511 25.723 1.00 28.86 607 PRO A N 1
ATOM 4742 C CA . PRO A 1 607 ? -31.749 12.314 24.981 1.00 28.86 607 PRO A CA 1
ATOM 4743 C C . PRO A 1 607 ? -31.210 13.729 24.700 1.00 28.86 607 PRO A C 1
ATOM 4745 O O . PRO A 1 607 ? -30.697 14.393 25.598 1.00 28.86 607 PRO A O 1
ATOM 4748 N N . VAL A 1 608 ? -31.362 14.216 23.464 1.00 28.53 608 VAL A N 1
ATOM 4749 C CA . VAL A 1 608 ? -30.919 15.560 23.044 1.00 28.53 608 VAL A CA 1
ATOM 4750 C C . VAL A 1 608 ? -32.059 16.571 23.203 1.00 28.53 608 VAL A C 1
ATOM 4752 O O . VAL A 1 608 ? -33.119 16.427 22.597 1.00 28.53 608 VAL A O 1
ATOM 4755 N N . SER A 1 609 ? -31.834 17.621 23.997 1.00 31.64 609 SER A N 1
ATOM 4756 C CA . SER A 1 609 ? -32.747 18.757 24.162 1.00 31.64 609 SER A CA 1
ATOM 4757 C C . SER A 1 609 ? -32.146 20.039 23.575 1.00 31.64 609 SER A C 1
ATOM 4759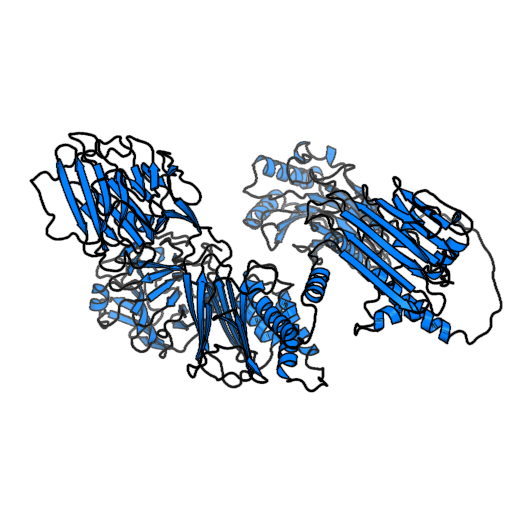 O O . SER A 1 609 ? -31.442 20.765 24.270 1.00 31.64 609 SER A O 1
ATOM 4761 N N . SER A 1 610 ? -32.410 20.332 22.301 1.00 29.86 610 SER A N 1
ATOM 4762 C CA . SER A 1 610 ? -32.485 21.698 21.738 1.00 29.86 610 SER A CA 1
ATOM 4763 C C . SER A 1 610 ? -32.779 21.636 20.232 1.00 29.86 610 SER A C 1
ATOM 4765 O O . SER A 1 610 ? -32.341 20.724 19.541 1.00 29.86 610 SER A O 1
ATOM 4767 N N . GLY A 1 611 ? -33.593 22.572 19.736 1.00 32.88 611 GLY A N 1
ATOM 4768 C CA . GLY A 1 611 ? -34.226 22.541 18.409 1.00 32.88 611 GLY A CA 1
ATOM 4769 C C . GLY A 1 611 ? -33.311 22.811 17.208 1.00 32.88 611 GLY A C 1
ATOM 4770 O O . GLY A 1 611 ? -33.519 23.792 16.501 1.00 32.88 611 GLY A O 1
ATOM 4771 N N . ARG A 1 612 ? -32.338 21.934 16.953 1.00 32.50 612 ARG A N 1
ATOM 4772 C CA . ARG A 1 612 ? -31.534 21.854 15.716 1.00 32.50 612 ARG A CA 1
ATOM 4773 C C . ARG A 1 612 ? -31.725 20.464 15.099 1.00 32.50 612 ARG A C 1
ATOM 4775 O O . ARG A 1 612 ? -32.075 19.536 15.829 1.00 32.50 612 ARG A O 1
ATOM 4782 N N . SER A 1 613 ? -31.584 20.317 13.778 1.00 37.56 613 SER A N 1
ATOM 4783 C CA . SER A 1 613 ? -31.965 19.066 13.115 1.00 37.56 613 SER A CA 1
ATOM 4784 C C . SER A 1 613 ? -31.200 17.876 13.690 1.00 37.56 613 SER A C 1
ATOM 4786 O O . SER A 1 613 ? -29.975 17.868 13.813 1.00 37.56 613 SER A O 1
ATOM 4788 N N . LEU A 1 614 ? -31.975 16.869 14.093 1.00 34.69 614 LEU A N 1
ATOM 4789 C CA . LEU A 1 614 ? -31.562 15.719 14.901 1.00 34.69 614 LEU A CA 1
ATOM 4790 C C . LEU A 1 614 ? -30.405 14.921 14.270 1.00 34.69 614 LEU A C 1
ATOM 4792 O O . LEU A 1 614 ? -29.735 14.152 14.947 1.00 34.69 614 LEU A O 1
ATOM 4796 N N . LEU A 1 615 ? -30.174 15.123 12.975 1.00 35.06 615 LEU A N 1
ATOM 4797 C CA . LEU A 1 615 ? -29.292 14.349 12.118 1.00 35.06 615 LEU A CA 1
ATOM 4798 C C . LEU A 1 615 ? -27.831 14.762 12.164 1.00 35.06 615 LEU A C 1
ATOM 4800 O O . LEU A 1 615 ? -26.991 13.875 12.246 1.00 35.06 615 LEU A O 1
ATOM 4804 N N . GLY A 1 616 ? -27.509 16.057 12.227 1.00 32.84 616 GLY A N 1
ATOM 4805 C CA . GLY A 1 616 ? -26.119 16.494 12.420 1.00 32.84 616 GLY A CA 1
ATOM 4806 C C . GLY A 1 616 ? -25.556 16.037 13.773 1.00 32.84 616 GLY A C 1
ATOM 4807 O O . GLY A 1 616 ? -24.405 15.622 13.871 1.00 32.84 616 GLY A O 1
ATOM 4808 N N . ALA A 1 617 ? -26.409 16.019 14.803 1.00 33.62 617 ALA A N 1
ATOM 4809 C CA . ALA A 1 617 ? -26.051 15.591 16.153 1.00 33.62 617 ALA A CA 1
ATOM 4810 C C . ALA A 1 617 ? -26.078 14.060 16.338 1.00 33.62 617 ALA A C 1
ATOM 4812 O O . ALA A 1 617 ? -25.186 13.518 16.986 1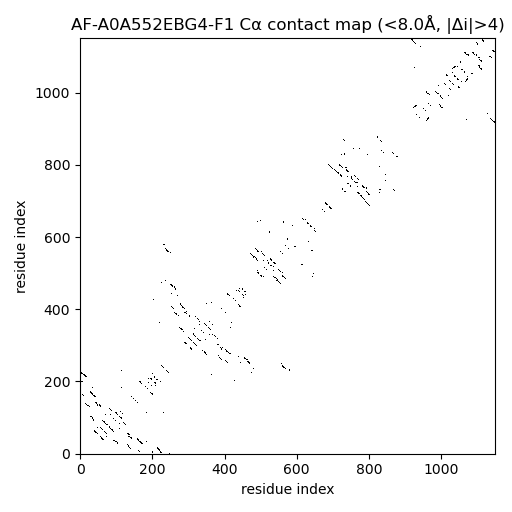.00 33.62 617 ALA A O 1
ATOM 4813 N N . GLN A 1 618 ? -27.056 13.338 15.765 1.00 32.78 618 GLN A N 1
ATOM 4814 C CA . GLN A 1 618 ? -27.098 11.867 15.837 1.00 32.78 618 GLN A CA 1
ATOM 4815 C C . GLN A 1 618 ? -26.069 11.206 14.920 1.00 32.78 618 GLN A C 1
ATOM 4817 O O . GLN A 1 618 ? -25.441 10.241 15.348 1.00 32.78 618 GLN A O 1
ATOM 4822 N N . ALA A 1 619 ? -25.829 11.729 13.713 1.00 33.06 619 ALA A N 1
ATOM 4823 C CA . ALA A 1 619 ? -24.712 11.281 12.887 1.00 33.06 619 ALA A CA 1
ATOM 4824 C C . ALA A 1 619 ? -23.398 11.538 13.638 1.00 33.06 619 ALA A C 1
ATOM 4826 O O . ALA A 1 619 ? -22.653 10.593 13.864 1.00 33.06 619 ALA A O 1
ATOM 4827 N N . GLY A 1 620 ? -23.190 12.751 14.168 1.00 34.28 620 GLY A N 1
ATOM 4828 C CA . GLY A 1 620 ? -22.026 13.096 14.989 1.00 34.28 620 GLY A CA 1
ATOM 4829 C C . GLY A 1 620 ? -21.782 12.143 16.166 1.00 34.28 620 GLY A C 1
ATOM 4830 O O . GLY A 1 620 ? -20.649 11.704 16.334 1.00 34.28 620 GLY A O 1
ATOM 4831 N N . LEU A 1 621 ? -22.821 11.762 16.927 1.00 30.31 621 LEU A N 1
ATOM 4832 C CA . LEU A 1 621 ? -22.739 10.865 18.098 1.00 30.31 621 LEU A CA 1
ATOM 4833 C C . LEU A 1 621 ? -22.548 9.379 17.745 1.00 30.31 621 LEU A C 1
ATOM 4835 O O . LEU A 1 621 ? -21.798 8.675 18.422 1.00 30.31 621 LEU A O 1
ATOM 4839 N N . THR A 1 622 ? -23.179 8.900 16.669 1.00 33.22 622 THR A N 1
ATOM 4840 C CA . THR A 1 622 ? -22.971 7.525 16.175 1.00 33.22 622 THR A CA 1
ATOM 4841 C C . THR A 1 622 ? -21.578 7.390 15.534 1.00 33.22 622 THR A C 1
ATOM 4843 O O . THR A 1 622 ? -20.915 6.368 15.701 1.00 33.22 622 THR A O 1
ATOM 4846 N N . LEU A 1 623 ? -21.082 8.463 14.897 1.00 34.22 623 LEU A N 1
ATOM 4847 C CA . LEU A 1 623 ? -19.730 8.589 14.338 1.00 34.22 623 LEU A CA 1
ATOM 4848 C C . LEU A 1 623 ? -18.650 8.815 15.421 1.00 34.22 623 LEU A C 1
ATOM 4850 O O . LEU A 1 623 ? -17.547 8.310 15.257 1.00 34.22 623 LEU A O 1
ATOM 4854 N N . THR A 1 624 ? -18.927 9.464 16.566 1.00 32.09 624 THR A N 1
ATOM 4855 C CA . THR A 1 624 ? -17.933 9.612 17.665 1.00 32.09 624 THR A CA 1
ATOM 4856 C C . THR A 1 624 ? -17.685 8.314 18.437 1.00 32.09 624 THR A C 1
ATOM 4858 O O . THR A 1 624 ? -16.578 8.095 18.925 1.00 32.09 624 THR A O 1
ATOM 4861 N N . GLY A 1 625 ? -18.670 7.412 18.514 1.00 29.30 625 GLY A N 1
ATOM 4862 C CA . GLY A 1 625 ? -18.448 6.054 19.025 1.00 29.30 625 GLY A CA 1
ATOM 4863 C C . GLY A 1 625 ? -17.496 5.253 18.127 1.00 29.30 625 GLY A C 1
ATOM 4864 O O . GLY A 1 625 ? -16.585 4.587 18.615 1.00 29.30 625 GLY A O 1
ATOM 4865 N N . LEU A 1 626 ? -17.651 5.397 16.809 1.00 32.38 626 LEU A N 1
ATOM 4866 C CA . LEU A 1 626 ? -16.813 4.765 15.786 1.00 32.38 626 LEU A CA 1
ATOM 4867 C C . LEU A 1 626 ? -15.446 5.474 15.609 1.00 32.38 626 LEU A C 1
ATOM 4869 O O . LEU A 1 626 ? -14.475 4.855 15.190 1.00 32.38 626 LEU A O 1
ATOM 4873 N N . ALA A 1 627 ? -15.326 6.749 15.990 1.00 31.08 627 ALA A N 1
ATOM 4874 C CA . ALA A 1 627 ? -14.094 7.544 15.946 1.00 31.08 627 ALA A CA 1
ATOM 4875 C C . ALA A 1 627 ? -12.982 7.044 16.888 1.00 31.08 627 ALA A C 1
ATOM 4877 O O . ALA A 1 627 ? -11.798 7.281 16.651 1.00 31.08 627 ALA A O 1
ATOM 4878 N N . SER A 1 628 ? -13.343 6.297 17.933 1.00 30.19 628 SER A N 1
ATOM 4879 C CA . SER A 1 628 ? -12.382 5.678 18.857 1.00 30.19 628 SER A CA 1
ATOM 4880 C C . SER A 1 628 ? -11.556 4.534 18.232 1.00 30.19 628 SER A C 1
ATOM 4882 O O . SER A 1 628 ? -10.655 3.996 18.873 1.00 30.19 628 SER A O 1
ATOM 4884 N N . LEU A 1 629 ? -11.817 4.191 16.963 1.00 31.80 629 LEU A N 1
ATOM 4885 C CA . LEU A 1 629 ? -11.198 3.082 16.234 1.00 31.80 629 LEU A CA 1
ATOM 4886 C C . LEU A 1 629 ? -9.926 3.451 15.451 1.00 31.80 629 LEU A C 1
ATOM 4888 O O . LEU A 1 629 ? -9.120 2.564 15.181 1.00 31.80 629 LEU A O 1
ATOM 4892 N N . GLY A 1 630 ? -9.700 4.729 15.122 1.00 31.53 630 GLY A N 1
ATOM 4893 C CA . GLY A 1 630 ? -8.550 5.151 14.297 1.00 31.53 630 GLY A CA 1
ATOM 4894 C C . GLY A 1 630 ? -7.243 5.311 15.065 1.00 31.53 630 GLY A C 1
ATOM 4895 O O . GLY A 1 630 ? -6.173 5.002 14.560 1.00 31.53 630 GLY A O 1
ATOM 4896 N N . ILE A 1 631 ? -7.331 5.709 16.333 1.00 29.67 631 ILE A N 1
ATOM 4897 C CA . ILE A 1 631 ? -6.162 6.042 17.163 1.00 29.67 631 ILE A CA 1
ATOM 4898 C C . ILE A 1 631 ? -5.429 4.777 17.658 1.00 29.67 631 ILE A C 1
ATOM 4900 O O . ILE A 1 631 ? -4.292 4.836 18.115 1.00 29.67 631 ILE A O 1
ATOM 4904 N N . ILE A 1 632 ? -6.050 3.598 17.543 1.00 29.05 632 ILE A N 1
ATOM 4905 C CA . ILE A 1 632 ? -5.509 2.346 18.088 1.00 29.05 632 ILE A CA 1
ATOM 4906 C C . ILE A 1 632 ? -4.709 1.571 17.011 1.00 29.05 632 ILE A C 1
ATOM 4908 O O . ILE A 1 632 ? -3.870 0.734 17.348 1.00 29.05 632 ILE A O 1
ATOM 4912 N N . ALA A 1 633 ? -4.923 1.804 15.711 1.00 28.77 633 ALA A N 1
ATOM 4913 C CA . ALA A 1 633 ? -4.408 0.990 14.601 1.00 28.77 633 ALA A CA 1
ATOM 4914 C C . ALA A 1 633 ? -3.151 1.582 13.933 1.00 28.77 633 ALA A C 1
ATOM 4916 O O . ALA A 1 633 ? -3.228 2.456 13.080 1.00 28.77 633 ALA A O 1
ATOM 4917 N N . GLY A 1 634 ? -1.968 1.090 14.297 1.00 27.50 634 GLY A N 1
ATOM 4918 C CA . GLY A 1 634 ? -0.747 1.378 13.543 1.00 27.50 634 GLY A CA 1
ATOM 4919 C C . GLY A 1 634 ? -0.718 0.575 12.241 1.00 27.50 634 GLY A C 1
ATOM 4920 O O . GLY A 1 634 ? -0.382 -0.603 12.281 1.00 27.50 634 GLY A O 1
ATOM 4921 N N . GLY A 1 635 ? -1.084 1.211 11.124 1.00 28.91 635 GLY A N 1
ATOM 4922 C CA . GLY A 1 635 ? -0.939 0.702 9.752 1.00 28.91 635 GLY A CA 1
ATOM 4923 C C . GLY A 1 635 ? -1.708 1.568 8.728 1.00 28.91 635 GLY A C 1
ATOM 4924 O O . GLY A 1 635 ? -2.848 1.929 9.027 1.00 28.91 635 GLY A O 1
ATOM 4925 N N . PRO A 1 636 ? -1.149 1.894 7.539 1.00 29.30 636 PRO A N 1
ATOM 4926 C CA . PRO A 1 636 ? -1.704 2.907 6.625 1.00 29.30 636 PRO A CA 1
ATOM 4927 C C . PRO A 1 636 ? -3.135 2.626 6.143 1.00 29.30 636 PRO A C 1
ATOM 4929 O O . PRO A 1 636 ? -3.919 3.553 5.986 1.00 29.30 636 PRO A O 1
ATOM 4932 N N . ALA A 1 637 ? -3.519 1.356 5.977 1.00 29.61 637 ALA A N 1
ATOM 4933 C CA . ALA A 1 637 ? -4.836 0.968 5.461 1.00 29.61 637 ALA A CA 1
ATOM 4934 C C . ALA A 1 637 ? -5.978 1.043 6.505 1.00 29.61 637 ALA A C 1
ATOM 4936 O O . ALA A 1 637 ? -7.145 1.197 6.151 1.00 29.61 637 ALA A O 1
ATOM 4937 N N . LEU A 1 638 ? -5.654 1.004 7.805 1.00 32.44 638 LEU A N 1
ATOM 4938 C CA . LEU A 1 638 ? -6.627 1.071 8.911 1.00 32.44 638 LEU A CA 1
ATOM 4939 C C . LEU A 1 638 ? -6.951 2.509 9.348 1.00 32.44 638 LEU A C 1
ATOM 4941 O O . LEU A 1 638 ? -8.029 2.761 9.893 1.00 32.44 638 LEU A O 1
ATOM 4945 N N . TRP A 1 639 ? -6.068 3.468 9.052 1.00 31.66 639 TRP A N 1
ATOM 4946 C CA . TRP A 1 639 ? -6.350 4.898 9.222 1.00 31.66 639 TRP A CA 1
ATOM 4947 C C . TRP A 1 639 ? -7.509 5.363 8.333 1.00 31.66 639 TRP A C 1
ATOM 4949 O O . TRP A 1 639 ? -8.225 6.289 8.688 1.00 31.66 639 TRP A O 1
ATOM 4959 N N . LEU A 1 640 ? -7.775 4.666 7.231 1.00 31.70 640 LEU A N 1
ATOM 4960 C CA . LEU A 1 640 ? -8.678 5.096 6.166 1.00 31.70 640 LEU A CA 1
ATOM 4961 C C . LEU A 1 640 ? -10.163 4.878 6.495 1.00 31.70 640 LEU A C 1
ATOM 4963 O O . LEU A 1 640 ? -11.010 5.746 6.271 1.00 31.70 640 LEU A O 1
ATOM 4967 N N . GLY A 1 641 ? -10.499 3.743 7.111 1.00 31.84 641 GLY A N 1
ATOM 4968 C CA . GLY A 1 641 ? -11.859 3.478 7.594 1.00 31.84 641 GLY A CA 1
ATOM 4969 C C . GLY A 1 641 ? -12.263 4.369 8.774 1.00 31.84 641 GLY A C 1
ATOM 4970 O O . GLY A 1 641 ? -13.420 4.781 8.866 1.00 31.84 641 GLY A O 1
ATOM 4971 N N . ALA A 1 642 ? -11.311 4.710 9.648 1.00 34.50 642 ALA A N 1
ATOM 4972 C CA . ALA A 1 642 ? -11.562 5.476 10.866 1.00 34.50 642 ALA A CA 1
ATOM 4973 C C . ALA A 1 642 ? -11.407 6.998 10.697 1.00 34.50 642 ALA A C 1
ATOM 4975 O O . ALA A 1 642 ? -12.181 7.747 11.294 1.00 34.50 642 ALA A O 1
ATOM 4976 N N . ALA A 1 643 ? -10.483 7.472 9.852 1.00 33.06 643 ALA A N 1
ATOM 4977 C CA . ALA A 1 643 ? -10.373 8.885 9.479 1.00 33.06 643 ALA A CA 1
ATOM 4978 C C . ALA A 1 643 ? -11.602 9.359 8.697 1.00 33.06 643 ALA A C 1
ATOM 4980 O O . ALA A 1 643 ? -11.961 10.527 8.779 1.00 33.06 643 ALA A O 1
ATOM 4981 N N . ALA A 1 644 ? -12.305 8.458 8.008 1.00 33.56 644 ALA A N 1
ATOM 4982 C CA . ALA A 1 644 ? -13.546 8.791 7.324 1.00 33.56 644 ALA A CA 1
ATOM 4983 C C . ALA A 1 644 ? -14.711 9.080 8.280 1.00 33.56 644 ALA A C 1
ATOM 4985 O O . ALA A 1 644 ? -15.480 10.024 8.110 1.00 33.56 644 ALA A O 1
ATOM 4986 N N . VAL A 1 645 ? -14.783 8.276 9.337 1.00 35.62 645 VAL A N 1
ATOM 4987 C CA . VAL A 1 645 ? -15.753 8.379 10.427 1.00 35.62 645 VAL A CA 1
ATOM 4988 C C . VAL A 1 645 ? -15.457 9.601 11.315 1.00 35.62 645 VAL A C 1
ATOM 4990 O O . VAL A 1 645 ? -16.365 10.359 11.658 1.00 35.62 645 VAL A O 1
ATOM 4993 N N . LEU A 1 646 ? -14.182 9.837 11.645 1.00 36.50 646 LEU A N 1
ATOM 4994 C CA . LEU A 1 646 ? -13.701 11.027 12.362 1.00 36.50 646 LEU A CA 1
ATOM 4995 C C . LEU A 1 646 ? -13.855 12.305 11.531 1.00 36.50 646 LEU A C 1
ATOM 4997 O O . LEU A 1 646 ? -14.312 13.320 12.048 1.00 36.50 646 LEU A O 1
ATOM 5001 N N . GLY A 1 647 ? -13.494 12.241 10.250 1.00 33.53 647 GLY A N 1
ATOM 5002 C CA . GLY A 1 647 ? -13.516 13.347 9.303 1.00 33.53 647 GLY A CA 1
ATOM 5003 C C . GLY A 1 647 ? -14.923 13.880 9.108 1.00 33.53 647 GLY A C 1
ATOM 5004 O O . GLY A 1 647 ? -15.137 15.060 9.326 1.00 33.53 647 GLY A O 1
ATOM 5005 N N . VAL A 1 648 ? -15.912 13.028 8.823 1.00 34.75 648 VAL A N 1
ATOM 5006 C CA . VAL A 1 648 ? -17.314 13.462 8.672 1.00 34.75 648 VAL A CA 1
ATOM 5007 C C . VAL A 1 648 ? -17.898 13.977 9.997 1.00 34.75 648 VAL A C 1
ATOM 5009 O O . VAL A 1 648 ? -18.595 14.989 9.998 1.00 34.75 648 VAL A O 1
ATOM 5012 N N . GLY A 1 649 ? -17.580 13.350 11.137 1.00 35.56 649 GLY A N 1
ATOM 5013 C CA . GLY A 1 649 ? -18.050 13.789 12.459 1.00 35.56 649 GLY A CA 1
ATOM 5014 C C . GLY A 1 649 ? -17.491 15.149 12.902 1.00 35.56 649 GLY A C 1
ATOM 5015 O O . GLY A 1 649 ? -18.253 16.013 13.334 1.00 35.56 649 GLY A O 1
ATOM 5016 N N . LEU A 1 650 ? -16.180 15.367 12.748 1.00 35.50 650 LEU A N 1
ATOM 5017 C CA . LEU A 1 650 ? -15.506 16.638 13.052 1.00 35.50 650 LEU A CA 1
ATOM 5018 C C . LEU A 1 650 ? -15.887 17.727 12.044 1.00 35.50 650 LEU A C 1
ATOM 5020 O O . LEU A 1 650 ? -16.119 18.868 12.424 1.00 35.50 650 LEU A O 1
ATOM 5024 N N . PHE A 1 651 ? -16.020 17.375 10.767 1.00 34.66 651 PHE A N 1
ATOM 5025 C CA . PHE A 1 651 ? -16.365 18.306 9.699 1.00 34.66 651 PHE A CA 1
ATOM 5026 C C . PHE A 1 651 ? -17.817 18.808 9.784 1.00 34.66 651 PHE A C 1
ATOM 5028 O O . PHE A 1 651 ? -18.067 20.002 9.625 1.00 34.66 651 PHE A O 1
ATOM 5035 N N . ILE A 1 652 ? -18.775 17.931 10.116 1.00 35.03 652 ILE A N 1
ATOM 5036 C CA . ILE A 1 652 ? -20.178 18.310 10.364 1.00 35.03 652 ILE A CA 1
ATOM 5037 C C . ILE A 1 652 ? -20.304 19.133 11.657 1.00 35.03 652 ILE A C 1
ATOM 5039 O O . ILE A 1 652 ? -21.057 20.107 11.683 1.00 35.03 652 ILE A O 1
ATOM 5043 N N . HIS A 1 653 ? -19.542 18.804 12.708 1.00 37.00 653 HIS A N 1
ATOM 5044 C CA . HIS A 1 653 ? -19.507 19.601 13.940 1.00 37.00 653 HIS A CA 1
ATOM 5045 C C . HIS A 1 653 ? -18.940 21.014 13.694 1.00 37.00 653 HIS A C 1
ATOM 5047 O O . HIS A 1 653 ? -19.521 21.990 14.162 1.00 37.00 653 HIS A O 1
ATOM 5053 N N . ASN A 1 654 ? -17.892 21.129 12.870 1.00 33.56 654 ASN A N 1
ATOM 5054 C CA . ASN A 1 654 ? -17.225 22.391 12.536 1.00 33.56 654 ASN A CA 1
ATOM 5055 C C . ASN A 1 654 ? -18.027 23.307 11.587 1.00 33.56 654 ASN A C 1
ATOM 5057 O O . ASN A 1 654 ? -17.826 24.516 11.619 1.00 33.56 654 ASN A O 1
ATOM 5061 N N . ILE A 1 655 ? -18.938 22.776 10.759 1.00 32.84 655 ILE A N 1
ATOM 5062 C CA . ILE A 1 655 ? -19.773 23.582 9.840 1.00 32.84 655 ILE A CA 1
ATOM 5063 C C . ILE A 1 655 ? -21.106 24.021 10.467 1.00 32.84 655 ILE A C 1
ATOM 5065 O O . ILE A 1 655 ? -21.628 25.078 10.119 1.00 32.84 655 ILE A O 1
ATOM 5069 N N . ILE A 1 656 ? -21.681 23.241 11.390 1.00 34.72 656 ILE A N 1
ATOM 5070 C CA . ILE A 1 656 ? -22.979 23.565 12.021 1.00 34.72 656 ILE A CA 1
ATOM 5071 C C . ILE A 1 656 ? -22.862 24.703 13.062 1.00 34.72 656 ILE A C 1
ATOM 5073 O O . ILE A 1 656 ? -23.876 25.296 13.447 1.00 34.72 656 ILE A O 1
ATOM 5077 N N . GLU A 1 657 ? -21.650 25.029 13.521 1.00 36.16 657 GLU A N 1
ATOM 5078 C CA . GLU A 1 657 ? -21.409 26.038 14.563 1.00 36.16 657 GLU A CA 1
ATOM 5079 C C . GLU A 1 657 ? -21.099 27.462 14.074 1.00 36.16 657 GLU A C 1
ATOM 5081 O O . GLU A 1 657 ? -20.976 28.351 14.917 1.00 36.16 657 GLU A O 1
ATOM 5086 N N . ASP A 1 658 ? -20.987 27.728 12.771 1.00 29.72 658 ASP A N 1
ATOM 5087 C CA . ASP A 1 658 ? -20.420 29.010 12.337 1.00 29.72 658 ASP A CA 1
ATOM 5088 C C . ASP A 1 658 ? -21.442 30.164 12.313 1.00 29.72 658 ASP A C 1
ATOM 5090 O O . ASP A 1 658 ? -22.278 30.274 11.418 1.00 29.72 658 ASP A O 1
ATOM 5094 N N . ASP A 1 659 ? -21.345 31.035 13.318 1.00 31.84 659 ASP A N 1
ATOM 5095 C CA . ASP A 1 659 ? -21.527 32.477 13.154 1.00 31.84 659 ASP A CA 1
ATOM 5096 C C . ASP A 1 659 ? -20.558 33.190 14.123 1.00 31.84 659 ASP A C 1
ATOM 5098 O O . ASP A 1 659 ? -20.842 33.367 15.310 1.00 31.84 659 ASP A O 1
ATOM 5102 N N . SER A 1 660 ? -19.419 33.630 13.578 1.00 29.61 660 SER A N 1
ATOM 5103 C CA . SER A 1 660 ? -18.462 34.640 14.080 1.00 29.61 660 SER A CA 1
ATOM 5104 C C . SER A 1 660 ? -17.191 34.191 14.834 1.00 29.61 660 SER A C 1
ATOM 5106 O O . SER A 1 660 ? -17.231 33.643 15.929 1.00 29.61 660 SER A O 1
ATOM 5108 N N . GLN A 1 661 ? -16.061 34.558 14.201 1.00 35.59 661 GLN A N 1
ATOM 5109 C CA . GLN A 1 661 ? -14.696 34.807 14.701 1.00 35.59 661 GLN A CA 1
ATOM 5110 C C . GLN A 1 661 ? -14.125 33.809 15.717 1.00 35.59 661 GLN A C 1
ATOM 5112 O O . GLN A 1 661 ? -14.188 34.030 16.917 1.00 35.59 661 GLN A O 1
ATOM 5117 N N . ASP A 1 662 ? -13.481 32.754 15.226 1.00 37.81 662 ASP A N 1
ATOM 5118 C CA . ASP A 1 662 ? -12.016 32.714 15.067 1.00 37.81 662 ASP A CA 1
ATOM 5119 C C . ASP A 1 662 ? -11.613 31.261 14.762 1.00 37.81 662 ASP A C 1
ATOM 5121 O O . ASP A 1 662 ? -11.472 30.402 15.635 1.00 37.81 662 ASP A O 1
ATOM 5125 N N . ILE A 1 663 ? -11.520 30.958 13.464 1.00 32.91 663 ILE A N 1
ATOM 5126 C CA . ILE A 1 663 ? -11.136 29.633 12.956 1.00 32.91 663 ILE A CA 1
ATOM 5127 C C . ILE A 1 663 ? -9.704 29.290 13.404 1.00 32.91 663 ILE A C 1
ATOM 5129 O O . ILE A 1 663 ? -9.384 28.112 13.572 1.00 32.91 663 ILE A O 1
ATOM 5133 N N . GLN A 1 664 ? -8.875 30.307 13.662 1.00 32.12 664 GLN A N 1
ATOM 5134 C CA . GLN A 1 664 ? -7.501 30.147 14.112 1.00 32.12 664 GLN A CA 1
ATOM 5135 C C . GLN A 1 664 ? -7.459 29.710 15.583 1.00 32.12 664 GLN A C 1
ATOM 5137 O O . GLN A 1 664 ? -6.907 28.655 15.855 1.00 32.12 664 GLN A O 1
ATOM 5142 N N . GLU A 1 665 ? -8.162 30.378 16.508 1.00 33.28 665 GLU A N 1
ATOM 5143 C CA . GLU A 1 665 ? -8.171 29.994 17.938 1.00 33.28 665 GLU A CA 1
ATOM 5144 C C . GLU A 1 665 ? -8.667 28.558 18.192 1.00 33.28 665 GLU A C 1
ATOM 5146 O O . GLU A 1 665 ? -8.163 27.868 19.082 1.00 33.28 665 GLU A O 1
ATOM 5151 N N . LYS A 1 666 ? -9.640 28.066 17.411 1.00 35.44 666 LYS A N 1
ATOM 5152 C CA . LYS A 1 666 ? -10.153 26.689 17.545 1.00 35.44 666 LYS A CA 1
ATOM 5153 C C . LYS A 1 666 ? -9.242 25.652 16.879 1.00 35.44 666 LYS A C 1
ATOM 5155 O O . LYS A 1 666 ? -9.078 24.560 17.427 1.00 35.44 666 LYS A O 1
ATOM 5160 N N . SER A 1 667 ? -8.616 25.996 15.750 1.00 31.97 667 SER A N 1
ATOM 5161 C CA . SER A 1 667 ? -7.543 25.192 15.148 1.00 31.97 667 SER A CA 1
ATOM 5162 C C . SER A 1 667 ? -6.332 25.112 16.082 1.00 31.97 667 SER A C 1
ATOM 5164 O O . SER A 1 667 ? -5.772 24.034 16.261 1.00 31.97 667 SER A O 1
ATOM 5166 N N . ASP A 1 668 ? -5.999 26.207 16.763 1.00 33.62 668 ASP A N 1
ATOM 5167 C CA . ASP A 1 668 ? -4.917 26.309 17.742 1.00 33.62 668 ASP A CA 1
ATOM 5168 C C . ASP A 1 668 ? -5.262 25.569 19.042 1.00 33.62 668 ASP A C 1
ATOM 5170 O O . ASP A 1 668 ? -4.372 25.033 19.692 1.00 33.62 668 ASP A O 1
ATOM 5174 N N . LEU A 1 669 ? -6.545 25.443 19.413 1.00 35.12 669 LEU A N 1
ATOM 5175 C CA . LEU A 1 669 ? -6.991 24.608 20.538 1.00 35.12 669 LEU A CA 1
ATOM 5176 C C . LEU A 1 669 ? -6.871 23.101 20.230 1.00 35.12 669 LEU A C 1
ATOM 5178 O O . LEU A 1 669 ? -6.570 22.301 21.120 1.00 35.12 669 LEU A O 1
ATOM 5182 N N . VAL A 1 670 ? -7.087 22.709 18.971 1.00 32.19 670 VAL A N 1
ATOM 5183 C CA . VAL A 1 670 ? -6.870 21.337 18.481 1.00 32.19 670 VAL A CA 1
ATOM 5184 C C . VAL A 1 670 ? -5.372 21.065 18.301 1.00 32.19 670 VAL A C 1
ATOM 5186 O O . VAL A 1 670 ? -4.894 20.034 18.768 1.00 32.19 670 VAL A O 1
ATOM 5189 N N . GLY A 1 671 ? -4.606 22.030 17.782 1.00 31.56 671 GLY A N 1
ATOM 5190 C CA . GLY A 1 671 ? -3.140 22.043 17.791 1.00 31.56 671 GLY A CA 1
ATOM 5191 C C . GLY A 1 671 ? -2.558 21.951 19.208 1.00 31.56 671 GLY A C 1
ATOM 5192 O O . GLY A 1 671 ? -1.645 21.165 19.432 1.00 31.56 671 GLY A O 1
ATOM 5193 N N . LYS A 1 672 ? -3.168 22.616 20.203 1.00 33.69 672 LYS A N 1
ATOM 5194 C CA . LYS A 1 672 ? -2.875 22.510 21.653 1.00 33.69 672 LYS A CA 1
ATOM 5195 C C . LYS A 1 672 ? -3.109 21.116 22.229 1.00 33.69 672 LYS A C 1
ATOM 5197 O O . LYS A 1 672 ? -2.420 20.724 23.165 1.00 33.69 672 LYS A O 1
ATOM 5202 N N . LYS A 1 673 ? -4.115 20.389 21.728 1.00 32.69 673 LYS A N 1
ATOM 5203 C CA . LYS A 1 673 ? -4.443 19.019 22.168 1.00 32.69 673 LYS A CA 1
ATOM 5204 C C . LYS A 1 673 ? -3.647 17.949 21.420 1.00 32.69 673 LYS A C 1
ATOM 5206 O O . LYS A 1 673 ? -3.605 16.811 21.880 1.00 32.69 673 LYS A O 1
ATOM 5211 N N . MET A 1 674 ? -3.036 18.312 20.291 1.00 28.27 674 MET A N 1
ATOM 5212 C CA . MET A 1 674 ? -2.274 17.418 19.412 1.00 28.27 674 MET A CA 1
ATOM 5213 C C . MET A 1 674 ? -0.768 17.744 19.347 1.00 28.27 674 MET A C 1
ATOM 5215 O O . MET A 1 674 ? -0.022 16.966 18.765 1.00 28.27 674 MET A O 1
ATOM 5219 N N . GLY A 1 675 ? -0.316 18.840 19.971 1.00 29.11 675 GLY A N 1
ATOM 5220 C CA . GLY A 1 675 ? 1.094 19.214 20.135 1.00 29.11 675 GLY A CA 1
ATOM 5221 C C . GLY A 1 675 ? 1.758 19.898 18.932 1.00 29.11 675 GLY A C 1
ATOM 5222 O O . GLY A 1 675 ? 2.901 19.573 18.631 1.00 29.11 675 GLY A O 1
ATOM 5223 N N . ILE A 1 676 ? 1.080 20.808 18.217 1.00 29.73 676 ILE A N 1
ATOM 5224 C CA . ILE A 1 676 ? 1.641 21.461 17.013 1.00 29.73 676 ILE A CA 1
ATOM 5225 C C . ILE A 1 676 ? 1.430 23.000 17.039 1.00 29.73 676 ILE A C 1
ATOM 5227 O O . ILE A 1 676 ? 0.318 23.440 16.755 1.00 29.73 676 ILE A O 1
ATOM 5231 N N . GLY A 1 677 ? 2.488 23.802 17.314 1.00 31.72 677 GLY A N 1
ATOM 5232 C CA . GLY A 1 677 ? 2.673 25.195 16.813 1.00 31.72 677 GLY A CA 1
ATOM 5233 C C . GLY A 1 677 ? 3.071 26.349 17.787 1.00 31.72 677 GLY A C 1
ATOM 5234 O O . GLY A 1 677 ? 2.312 26.632 18.701 1.00 31.72 677 GLY A O 1
ATOM 5235 N N . GLY A 1 678 ? 4.190 27.056 17.486 1.00 43.34 678 GLY A N 1
ATOM 5236 C CA . GLY A 1 678 ? 4.457 28.532 17.510 1.00 43.34 678 GLY A CA 1
ATOM 5237 C C . GLY A 1 678 ? 4.373 29.421 18.782 1.00 43.34 678 GLY A C 1
ATOM 5238 O O . GLY A 1 678 ? 3.622 29.138 19.704 1.00 43.34 678 GLY A O 1
ATOM 5239 N N . ASP A 1 679 ? 5.106 30.559 18.776 1.00 45.81 679 ASP A N 1
ATOM 5240 C CA . ASP A 1 679 ? 5.138 31.628 19.813 1.00 45.81 679 ASP A CA 1
ATOM 5241 C C . ASP A 1 679 ? 3.739 31.997 20.372 1.00 45.81 679 ASP A C 1
ATOM 5243 O O . ASP A 1 679 ? 2.852 32.454 19.648 1.00 45.81 679 ASP A O 1
ATOM 5247 N N . PHE A 1 680 ? 3.557 31.867 21.689 1.00 48.62 680 PHE A N 1
ATOM 5248 C CA . PHE A 1 680 ? 2.284 31.972 22.418 1.00 48.62 680 PHE A CA 1
ATOM 5249 C C . PHE A 1 680 ? 2.274 33.194 23.356 1.00 48.62 680 PHE A C 1
ATOM 5251 O O . PHE A 1 680 ? 3.189 33.347 24.159 1.00 48.62 680 PHE A O 1
ATOM 5258 N N . ILE A 1 681 ? 1.252 34.067 23.315 1.00 56.38 681 ILE A N 1
ATOM 5259 C CA . ILE A 1 681 ? 1.054 35.181 24.278 1.00 56.38 681 ILE A CA 1
ATOM 5260 C C . ILE A 1 681 ? -0.410 35.214 24.749 1.00 56.38 681 ILE A C 1
ATOM 5262 O O . ILE A 1 681 ? -1.320 35.302 23.929 1.00 56.38 681 ILE A O 1
ATOM 5266 N N . TYR A 1 682 ? -0.654 35.226 26.064 1.00 56.09 682 TYR A N 1
ATOM 5267 C CA . TYR A 1 682 ? -1.997 35.210 26.665 1.00 56.09 682 TYR A CA 1
ATOM 5268 C C . TYR A 1 682 ? -2.159 36.256 27.782 1.00 56.09 682 TYR A C 1
ATOM 5270 O O . TYR A 1 682 ? -1.269 36.401 28.617 1.00 56.09 682 TYR A O 1
ATOM 5278 N N . GLN A 1 683 ? -3.289 36.986 27.828 1.00 66.12 683 GLN A N 1
ATOM 5279 C CA . GLN A 1 683 ? -3.599 38.000 28.860 1.00 66.12 683 GLN A CA 1
ATOM 5280 C C . GLN A 1 683 ? -5.074 37.993 29.288 1.00 66.12 683 GLN A C 1
ATOM 5282 O O . GLN A 1 683 ? -5.969 37.939 28.445 1.00 66.12 683 GLN A O 1
ATOM 5287 N N . LYS A 1 684 ? -5.347 38.138 30.594 1.00 63.59 684 LYS A N 1
ATOM 5288 C CA . LYS A 1 684 ? -6.707 38.294 31.150 1.00 63.59 684 LYS A CA 1
ATOM 5289 C C . LYS A 1 684 ? -6.775 39.360 32.245 1.00 63.59 684 LYS A C 1
ATOM 5291 O O . LYS A 1 684 ? -5.886 39.482 33.085 1.00 63.59 684 LYS A O 1
ATOM 5296 N N . ASN A 1 685 ? -7.902 40.074 32.271 1.00 72.06 685 ASN A N 1
ATOM 5297 C CA . ASN A 1 685 ? -8.240 41.075 33.281 1.00 72.06 685 ASN A CA 1
ATOM 5298 C C . ASN A 1 685 ? -9.498 40.638 34.040 1.00 72.06 685 ASN A C 1
ATOM 5300 O O . ASN A 1 685 ? -10.589 40.627 33.474 1.00 72.06 685 ASN A O 1
ATOM 5304 N N . GLY A 1 686 ? -9.341 40.285 35.314 1.00 63.28 686 GLY A N 1
ATOM 5305 C CA . GLY A 1 686 ? -10.423 39.886 36.211 1.00 63.28 686 GLY A CA 1
ATOM 5306 C C . GLY A 1 686 ? -10.934 41.007 37.117 1.00 63.28 686 GLY A C 1
ATOM 5307 O O . GLY A 1 686 ? -10.414 42.129 37.135 1.00 63.28 686 GLY A O 1
ATOM 5308 N N . GLN A 1 687 ? -11.977 40.694 37.888 1.00 67.44 687 GLN A N 1
ATOM 5309 C CA . GLN A 1 687 ? -12.457 41.564 38.967 1.00 67.44 687 GLN A CA 1
ATOM 5310 C C . GLN A 1 687 ? -11.486 41.547 40.170 1.00 67.44 687 GLN A C 1
ATOM 5312 O O . GLN A 1 687 ? -10.496 40.820 40.174 1.00 67.44 687 GLN A O 1
ATOM 5317 N N . ASN A 1 688 ? -11.736 42.391 41.178 1.00 67.81 688 ASN A N 1
ATOM 5318 C CA . ASN A 1 688 ? -10.962 42.480 42.431 1.00 67.81 688 ASN A CA 1
ATOM 5319 C C . ASN A 1 688 ? -9.437 42.614 42.263 1.00 67.81 688 ASN A C 1
ATOM 5321 O O . ASN A 1 688 ? -8.682 42.082 43.075 1.00 67.81 688 ASN A O 1
ATOM 5325 N N . SER A 1 689 ? -8.996 43.357 41.245 1.00 67.94 689 SER A N 1
ATOM 5326 C CA . SER A 1 689 ? -7.581 43.599 40.923 1.00 67.94 689 SER A CA 1
ATOM 5327 C C . SER A 1 689 ? -6.819 42.381 40.382 1.00 67.94 689 SER A C 1
ATOM 5329 O O . SER A 1 689 ? -5.588 42.397 40.364 1.00 67.94 689 SER A O 1
ATOM 5331 N N . TYR A 1 690 ? -7.516 41.338 39.912 1.00 73.88 690 TYR A N 1
ATOM 5332 C CA . TYR A 1 690 ? -6.879 40.187 39.268 1.00 73.88 690 TYR A CA 1
ATOM 5333 C C . TYR A 1 690 ? -6.452 40.503 37.827 1.00 73.88 690 TYR A C 1
ATOM 5335 O O . TYR A 1 690 ? -7.235 40.994 37.006 1.00 73.88 690 TYR A O 1
ATOM 5343 N N . ARG A 1 691 ? -5.194 40.219 37.509 1.00 75.19 691 ARG A N 1
ATOM 5344 C CA . ARG A 1 691 ? -4.564 40.402 36.200 1.00 75.19 691 ARG A CA 1
ATOM 5345 C C . ARG A 1 691 ? -3.642 39.212 35.957 1.00 75.19 691 ARG A C 1
ATOM 5347 O O . ARG A 1 691 ? -2.966 38.783 36.889 1.00 75.19 691 ARG A O 1
ATOM 5354 N N . TYR A 1 692 ? -3.597 38.701 34.729 1.00 71.31 692 TYR A N 1
ATOM 5355 C CA . TYR A 1 692 ? -2.796 37.524 34.387 1.00 71.31 692 TYR A CA 1
ATOM 5356 C C . TYR A 1 692 ? -2.187 37.609 32.981 1.00 71.31 692 TYR A C 1
ATOM 5358 O O . TYR A 1 692 ? -2.847 38.098 32.062 1.00 71.31 692 TYR A O 1
ATOM 5366 N N . PHE A 1 693 ? -0.945 37.142 32.828 1.00 72.75 693 PHE A N 1
ATOM 5367 C CA . PHE A 1 693 ? -0.140 37.162 31.604 1.00 72.75 693 PHE A CA 1
ATOM 5368 C C . PHE A 1 693 ? 0.744 35.909 31.482 1.00 72.75 693 PHE A C 1
ATOM 5370 O O . PHE A 1 693 ? 1.397 35.531 32.453 1.00 72.75 693 PHE A O 1
ATOM 5377 N N . VAL A 1 694 ? 0.824 35.333 30.277 1.00 68.94 694 VAL A N 1
ATOM 5378 C CA . VAL A 1 694 ? 1.783 34.274 29.906 1.00 68.94 694 VAL A CA 1
ATOM 5379 C C . VAL A 1 694 ? 2.395 34.556 28.535 1.00 68.94 694 VAL A C 1
ATOM 5381 O O . VAL A 1 694 ? 1.705 35.077 27.655 1.00 68.94 694 VAL A O 1
ATOM 5384 N N . HIS A 1 695 ? 3.666 34.198 28.346 1.00 72.00 695 HIS A N 1
ATOM 5385 C CA . HIS A 1 695 ? 4.333 34.167 27.046 1.00 72.00 695 HIS A CA 1
ATOM 5386 C C . HIS A 1 695 ? 5.274 32.958 26.923 1.00 72.00 695 HIS A C 1
ATOM 5388 O O . HIS A 1 695 ? 6.223 32.864 27.706 1.00 72.00 695 HIS A O 1
ATOM 5394 N N . ASP A 1 696 ? 5.038 32.105 25.919 1.00 67.25 696 ASP A N 1
ATOM 5395 C CA . ASP A 1 696 ? 5.847 30.912 25.621 1.00 67.25 696 ASP A CA 1
ATOM 5396 C C . ASP A 1 696 ? 6.469 31.003 24.225 1.00 67.25 696 ASP A C 1
ATOM 5398 O O . ASP A 1 696 ? 5.840 31.525 23.304 1.00 67.25 696 ASP A O 1
ATOM 5402 N N . ASN A 1 697 ? 7.685 30.477 24.078 1.00 65.00 697 ASN A N 1
ATOM 5403 C CA . ASN A 1 697 ? 8.393 30.341 22.804 1.00 65.00 697 ASN A CA 1
ATOM 5404 C C . ASN A 1 697 ? 8.894 28.897 22.643 1.00 65.00 697 ASN A C 1
ATOM 5406 O O . ASN A 1 697 ? 9.776 28.476 23.395 1.00 65.00 697 ASN A O 1
ATOM 5410 N N . ASP A 1 698 ? 8.353 28.175 21.655 1.00 54.66 698 ASP A N 1
ATOM 5411 C CA . ASP A 1 698 ? 8.828 26.861 21.197 1.00 54.66 698 ASP A CA 1
ATOM 5412 C C . ASP A 1 698 ? 9.696 27.072 19.945 1.00 54.66 698 ASP A C 1
ATOM 5414 O O . ASP A 1 698 ? 9.197 27.269 18.833 1.00 54.66 698 ASP A O 1
ATOM 5418 N N . SER A 1 699 ? 11.019 27.043 20.108 1.00 46.00 699 SER A N 1
ATOM 5419 C CA . SER A 1 699 ? 11.993 27.548 19.128 1.00 46.00 699 SER A CA 1
ATOM 5420 C C . SER A 1 699 ? 12.163 26.706 17.851 1.00 46.00 699 SER A C 1
ATOM 5422 O O . SER A 1 699 ? 13.090 26.930 17.073 1.00 46.00 699 SER A O 1
ATOM 5424 N N . ASN A 1 700 ? 11.261 25.765 17.574 1.00 41.66 700 ASN A N 1
ATOM 5425 C CA . ASN A 1 700 ? 11.403 24.822 16.464 1.00 41.66 700 ASN A CA 1
ATOM 5426 C C . ASN A 1 700 ? 10.931 25.344 15.099 1.00 41.66 700 ASN A C 1
ATOM 5428 O O . ASN A 1 700 ? 11.047 24.606 14.121 1.00 41.66 700 ASN A O 1
ATOM 5432 N N . TYR A 1 701 ? 10.406 26.574 14.995 1.00 35.78 701 TYR A N 1
ATOM 5433 C CA . TYR A 1 701 ? 9.762 27.000 13.745 1.00 35.78 701 TYR A CA 1
ATOM 5434 C C . TYR A 1 701 ? 10.127 28.362 13.159 1.00 35.78 701 TYR A C 1
ATOM 5436 O O . TYR A 1 701 ? 9.810 28.553 11.986 1.00 35.78 701 TYR A O 1
ATOM 5444 N N . GLN A 1 702 ? 10.837 29.266 13.846 1.00 41.62 702 GLN A N 1
ATOM 5445 C CA . GLN A 1 702 ? 11.368 30.478 13.200 1.00 41.62 702 GLN A CA 1
ATOM 5446 C C . GLN A 1 702 ? 12.743 30.888 13.735 1.00 41.62 702 GLN A C 1
ATOM 5448 O O . GLN A 1 702 ? 12.947 31.069 14.931 1.00 41.62 702 GLN A O 1
ATOM 5453 N N . ASN A 1 703 ? 13.679 31.075 12.804 1.00 43.50 703 ASN A N 1
ATOM 5454 C CA . ASN A 1 703 ? 15.023 31.605 13.022 1.00 43.50 703 ASN A CA 1
ATOM 5455 C C . ASN A 1 703 ? 14.997 33.134 13.274 1.00 43.50 703 ASN A C 1
ATOM 5457 O O . ASN A 1 703 ? 15.619 33.901 12.537 1.00 43.50 703 ASN A O 1
ATOM 5461 N N . GLU A 1 704 ? 14.236 33.612 14.265 1.00 50.66 704 GLU A N 1
ATOM 5462 C CA . GLU A 1 704 ? 14.170 35.039 14.621 1.00 50.66 704 GLU A CA 1
ATOM 5463 C C . GLU A 1 704 ? 14.354 35.279 16.133 1.00 50.66 704 GLU A C 1
ATOM 5465 O O . GLU A 1 704 ? 14.078 34.429 16.975 1.00 50.66 704 GLU A O 1
ATOM 5470 N N . LEU A 1 705 ? 14.887 36.455 16.486 1.00 55.47 705 LEU A N 1
ATOM 5471 C CA . LEU A 1 705 ? 15.144 36.874 17.868 1.00 55.47 705 LEU A CA 1
ATOM 5472 C C . LEU A 1 705 ? 13.851 37.379 18.529 1.00 55.47 705 LEU A C 1
ATOM 5474 O O . LEU A 1 705 ? 13.246 38.333 18.039 1.00 55.47 705 LEU A O 1
ATOM 5478 N N . VAL A 1 706 ? 13.477 36.822 19.684 1.00 64.12 706 VAL A N 1
ATOM 5479 C CA . VAL A 1 706 ? 12.276 37.239 20.423 1.00 64.12 706 VAL A CA 1
ATOM 5480 C C . VAL A 1 706 ? 12.563 38.506 21.230 1.00 64.12 706 VAL A C 1
ATOM 5482 O O . VAL A 1 706 ? 13.470 38.537 22.065 1.00 64.12 706 VAL A O 1
ATOM 5485 N N . ASN A 1 707 ? 11.778 39.565 21.003 1.00 76.19 707 ASN A N 1
ATOM 5486 C CA . ASN A 1 707 ? 11.838 40.826 21.752 1.00 76.19 707 ASN A CA 1
ATOM 5487 C C . ASN A 1 707 ? 10.423 41.340 22.045 1.00 76.19 707 ASN A C 1
ATOM 5489 O O . ASN A 1 707 ? 9.801 42.013 21.221 1.00 76.19 707 ASN A O 1
ATOM 5493 N N . TYR A 1 708 ? 9.924 41.026 23.238 1.00 78.38 708 TYR A N 1
ATOM 5494 C CA . TYR A 1 708 ? 8.591 41.394 23.695 1.00 78.38 708 TYR A CA 1
ATOM 5495 C C . TYR A 1 708 ? 8.647 42.496 24.757 1.00 78.38 708 TYR A C 1
ATOM 5497 O O . TYR A 1 708 ? 9.477 42.466 25.671 1.00 78.38 708 TYR A O 1
ATOM 5505 N N . ARG A 1 709 ? 7.734 43.473 24.670 1.00 78.81 709 ARG A N 1
ATOM 5506 C CA . ARG A 1 709 ? 7.531 44.514 25.692 1.00 78.81 709 ARG A CA 1
ATOM 5507 C C . ARG A 1 709 ? 6.051 44.780 25.904 1.00 78.81 709 ARG A C 1
ATOM 5509 O O . ARG A 1 709 ? 5.326 44.994 24.935 1.00 78.81 709 ARG A O 1
ATOM 5516 N N . ASN A 1 710 ? 5.630 44.855 27.162 1.00 76.88 710 ASN A N 1
ATOM 5517 C CA . ASN A 1 710 ? 4.258 45.180 27.528 1.00 76.88 710 ASN A CA 1
ATOM 5518 C C . ASN A 1 710 ? 4.178 46.038 28.796 1.00 76.88 710 ASN A C 1
ATOM 5520 O O . ASN A 1 710 ? 5.056 45.991 29.654 1.00 76.88 710 ASN A O 1
ATOM 5524 N N . ASN A 1 711 ? 3.095 46.806 28.915 1.00 79.69 711 ASN A N 1
ATOM 5525 C CA . ASN A 1 711 ? 2.784 47.605 30.095 1.00 79.69 711 ASN A CA 1
ATOM 5526 C C . ASN A 1 711 ? 1.602 46.986 30.848 1.00 79.69 711 ASN A C 1
ATOM 5528 O O . ASN A 1 711 ? 0.491 46.915 30.325 1.00 79.69 711 ASN A O 1
ATOM 5532 N N . PHE A 1 712 ? 1.831 46.591 32.096 1.00 78.62 712 PHE A N 1
ATOM 5533 C CA . PHE A 1 712 ? 0.876 45.887 32.941 1.00 78.62 712 PHE A CA 1
ATOM 5534 C C . PHE A 1 712 ? 0.301 46.826 34.005 1.00 78.62 712 PHE A C 1
ATOM 5536 O O . PHE A 1 712 ? 1.040 47.368 34.827 1.00 78.62 712 PHE A O 1
ATOM 5543 N N . GLN A 1 713 ? -1.013 47.072 33.976 1.00 83.06 713 GLN A N 1
ATOM 5544 C CA . GLN A 1 713 ? -1.664 47.974 34.936 1.00 83.06 713 GLN A CA 1
ATOM 5545 C C . GLN A 1 713 ? -2.003 47.244 36.235 1.00 83.06 713 GLN A C 1
ATOM 5547 O O . GLN A 1 713 ? -2.771 46.281 36.219 1.00 83.06 713 GLN A O 1
ATOM 5552 N N . ILE A 1 714 ? -1.483 47.751 37.354 1.00 84.56 714 ILE A N 1
ATOM 5553 C CA . ILE A 1 714 ? -1.776 47.241 38.696 1.00 84.56 714 ILE A CA 1
ATOM 5554 C C . ILE A 1 714 ? -2.701 48.209 39.431 1.00 84.56 714 ILE A C 1
ATOM 5556 O O . ILE A 1 714 ? -2.396 49.396 39.584 1.00 84.56 714 ILE A O 1
ATOM 5560 N N . ASP A 1 715 ? -3.830 47.682 39.901 1.00 82.50 715 ASP A N 1
ATOM 5561 C CA . ASP A 1 715 ? -4.851 48.448 40.611 1.00 82.50 715 ASP A CA 1
ATOM 5562 C C . ASP A 1 715 ? -4.428 48.737 42.065 1.00 82.50 715 ASP A C 1
ATOM 5564 O O . ASP A 1 715 ? -3.675 47.984 42.691 1.00 82.50 715 ASP A O 1
ATOM 5568 N N . SER A 1 716 ? -4.932 49.835 42.633 1.00 80.31 716 SER A N 1
ATOM 5569 C CA . SER A 1 716 ? -4.671 50.194 44.034 1.00 80.31 716 SER A CA 1
ATOM 5570 C C . SER A 1 716 ? -5.245 49.159 45.002 1.00 80.31 716 SER A C 1
ATOM 5572 O O . SER A 1 716 ? -6.377 48.706 44.837 1.00 80.31 716 SER A O 1
ATOM 5574 N N . GLY A 1 717 ? -4.463 48.795 46.021 1.00 74.50 717 GLY A N 1
ATOM 5575 C CA . GLY A 1 717 ? -4.848 47.789 47.014 1.00 74.50 717 GLY A CA 1
ATOM 5576 C C . GLY A 1 717 ? -4.688 46.338 46.549 1.00 74.50 717 GLY A C 1
ATOM 5577 O O . GLY A 1 717 ? -5.252 45.451 47.183 1.00 74.50 717 GLY A O 1
ATOM 5578 N N . THR A 1 718 ? -3.948 46.091 45.462 1.00 81.44 718 THR A N 1
ATOM 5579 C CA . THR A 1 718 ? -3.542 44.739 45.047 1.00 81.44 718 THR A CA 1
ATOM 5580 C C . THR A 1 718 ? -2.620 44.127 46.115 1.00 81.44 718 THR A C 1
ATOM 5582 O O . THR A 1 718 ? -1.589 44.734 46.399 1.00 81.44 718 THR A O 1
ATOM 5585 N N . PRO A 1 719 ? -2.951 42.963 46.711 1.00 75.38 719 PRO A N 1
ATOM 5586 C CA . PRO A 1 719 ? -2.130 42.337 47.750 1.00 75.38 719 PRO A CA 1
ATOM 5587 C C . PRO A 1 719 ? -0.785 41.806 47.259 1.00 75.38 719 PRO A C 1
ATOM 5589 O O . PRO A 1 719 ? 0.219 42.014 47.927 1.00 75.38 719 PRO A O 1
ATOM 5592 N N . TYR A 1 720 ? -0.744 41.142 46.100 1.00 80.31 720 TYR A N 1
ATOM 5593 C CA . TYR A 1 720 ? 0.490 40.548 45.578 1.00 80.31 720 TYR A CA 1
ATOM 5594 C C . TYR A 1 720 ? 0.606 40.697 44.059 1.00 80.31 720 TYR A C 1
ATOM 5596 O O . TYR A 1 720 ? -0.394 40.593 43.346 1.00 80.31 720 TYR A O 1
ATOM 5604 N N . LEU A 1 721 ? 1.836 40.893 43.581 1.00 84.56 721 LEU A N 1
ATOM 5605 C CA . LEU A 1 721 ? 2.266 40.707 42.190 1.00 84.56 721 LEU A CA 1
ATOM 5606 C C . LEU A 1 721 ? 3.321 39.602 42.164 1.00 84.56 721 LEU A C 1
ATOM 5608 O O . LEU A 1 721 ? 4.204 39.589 43.023 1.00 84.56 721 LEU A O 1
ATOM 5612 N N . TYR A 1 722 ? 3.268 38.726 41.165 1.00 84.00 722 TYR A N 1
ATOM 5613 C CA . TYR A 1 722 ? 4.276 37.698 40.975 1.00 84.00 722 TYR A CA 1
ATOM 5614 C C . TYR A 1 722 ? 4.666 37.480 39.515 1.00 84.00 722 TYR A C 1
ATOM 5616 O O . TYR A 1 722 ? 3.875 37.763 38.617 1.00 84.00 722 TYR A O 1
ATOM 5624 N N . ALA A 1 723 ? 5.879 36.969 39.288 1.00 82.56 723 ALA A N 1
ATOM 5625 C CA . ALA A 1 723 ? 6.359 36.545 37.974 1.00 82.56 723 ALA A CA 1
ATOM 5626 C C . ALA A 1 723 ? 7.315 35.347 38.070 1.00 82.56 723 ALA A C 1
ATOM 5628 O O . ALA A 1 723 ? 8.051 35.227 39.050 1.00 82.56 723 ALA A O 1
ATOM 5629 N N . VAL A 1 724 ? 7.347 34.496 37.046 1.00 80.38 724 VAL A N 1
ATOM 5630 C CA . VAL A 1 724 ? 8.256 33.347 36.937 1.00 80.38 724 VAL A CA 1
ATOM 5631 C C . VAL A 1 724 ? 8.709 33.136 35.488 1.00 80.38 724 VAL A C 1
ATOM 5633 O O . VAL A 1 724 ? 7.936 33.351 34.556 1.00 80.38 724 VAL A O 1
ATOM 5636 N N . LEU A 1 725 ? 9.968 32.727 35.304 1.00 81.06 725 LEU A N 1
ATOM 5637 C CA . LEU A 1 725 ? 10.551 32.380 34.005 1.00 81.06 725 LEU A CA 1
ATOM 5638 C C . LEU A 1 725 ? 11.208 30.993 34.064 1.00 81.06 725 LEU A C 1
ATOM 5640 O O . LEU A 1 725 ? 12.089 30.748 34.894 1.00 81.06 725 LEU A O 1
ATOM 5644 N N . THR A 1 726 ? 10.802 30.108 33.155 1.00 74.44 726 THR A N 1
ATOM 5645 C CA . THR A 1 726 ? 11.248 28.704 33.050 1.00 74.44 726 THR A CA 1
ATOM 5646 C C . THR A 1 726 ? 11.541 28.316 31.599 1.00 74.44 726 THR A C 1
ATOM 5648 O O . THR A 1 726 ? 11.204 29.070 30.694 1.00 74.44 726 THR A O 1
ATOM 5651 N N . GLN A 1 727 ? 12.214 27.187 31.361 1.00 67.00 727 GLN A N 1
ATOM 5652 C CA . GLN A 1 727 ? 12.587 26.738 30.014 1.00 67.00 727 GLN A CA 1
ATOM 5653 C C . GLN A 1 727 ? 11.380 26.349 29.152 1.00 67.00 727 GLN A C 1
ATOM 5655 O O . GLN A 1 727 ? 11.403 26.567 27.951 1.00 67.00 727 GLN A O 1
ATOM 5660 N N . ASN A 1 728 ? 10.319 25.823 29.758 1.00 65.62 728 ASN A N 1
ATOM 5661 C CA . ASN A 1 728 ? 9.028 25.558 29.122 1.00 65.62 728 ASN A CA 1
ATOM 5662 C C . ASN A 1 728 ? 7.967 25.299 30.206 1.00 65.62 728 ASN A C 1
ATOM 5664 O O . ASN A 1 728 ? 8.275 25.267 31.402 1.00 65.62 728 ASN A O 1
ATOM 5668 N N . ASP A 1 729 ? 6.714 25.094 29.803 1.00 57.62 729 ASP A N 1
ATOM 5669 C CA . ASP A 1 729 ? 5.583 24.916 30.719 1.00 57.62 729 ASP A CA 1
ATOM 5670 C C . ASP A 1 729 ? 5.659 23.634 31.576 1.00 57.62 729 ASP A C 1
ATOM 5672 O O . ASP A 1 729 ? 4.955 23.547 32.584 1.00 57.62 729 ASP A O 1
ATOM 5676 N N . ASN A 1 730 ? 6.560 22.697 31.263 1.00 54.09 730 ASN A N 1
ATOM 5677 C CA . ASN A 1 730 ? 6.781 21.447 31.999 1.00 54.09 730 ASN A CA 1
ATOM 5678 C C . ASN A 1 730 ? 8.106 21.411 32.780 1.00 54.09 730 ASN A C 1
ATOM 5680 O O . ASN A 1 730 ? 8.392 20.424 33.458 1.00 54.09 730 ASN A O 1
ATOM 5684 N N . SER A 1 731 ? 8.904 22.481 32.732 1.00 59.38 731 SER A N 1
ATOM 5685 C CA . SER A 1 731 ? 10.203 22.561 33.399 1.00 59.38 731 SER A CA 1
ATOM 5686 C C . SER A 1 731 ? 10.230 23.631 34.493 1.00 59.38 731 SER A C 1
ATOM 5688 O O . SER A 1 731 ? 9.508 24.624 34.461 1.00 59.38 731 SER A O 1
ATOM 5690 N N . ILE A 1 732 ? 11.086 23.405 35.486 1.00 60.22 732 ILE A N 1
ATOM 5691 C CA . ILE A 1 732 ? 11.487 24.369 36.526 1.00 60.22 732 ILE A CA 1
ATOM 5692 C C . ILE A 1 732 ? 12.850 25.006 36.219 1.00 60.22 732 ILE A C 1
ATOM 5694 O O . ILE A 1 732 ? 13.317 25.893 36.949 1.00 60.22 732 ILE A O 1
ATOM 5698 N N . ASP A 1 733 ? 13.523 24.516 35.177 1.00 67.38 733 ASP A N 1
ATOM 5699 C CA . ASP A 1 733 ? 14.850 24.963 34.793 1.00 67.38 733 ASP A CA 1
ATOM 5700 C C . ASP A 1 733 ? 14.786 26.372 34.225 1.00 67.38 733 ASP A C 1
ATOM 5702 O O . ASP A 1 733 ? 13.805 26.786 33.607 1.00 67.38 733 ASP A O 1
ATOM 5706 N N . PHE A 1 734 ? 15.842 27.137 34.477 1.00 77.31 734 PHE A N 1
ATOM 5707 C CA . PHE A 1 734 ? 15.943 28.496 33.977 1.00 77.31 734 PHE A CA 1
ATOM 5708 C C . PHE A 1 734 ? 16.380 28.479 32.495 1.00 77.31 734 PHE A C 1
ATOM 5710 O O . PHE A 1 734 ? 17.392 27.843 32.187 1.00 77.31 734 PHE A O 1
ATOM 5717 N N . PRO A 1 735 ? 15.691 29.195 31.584 1.00 80.50 735 PRO A N 1
ATOM 5718 C CA . PRO A 1 735 ? 16.034 29.243 30.163 1.00 80.50 735 PRO A CA 1
ATOM 5719 C C . PRO A 1 735 ? 17.325 30.036 29.945 1.00 80.50 735 PRO A C 1
ATOM 5721 O O . PRO A 1 735 ? 17.333 31.271 29.934 1.00 80.50 735 PRO A O 1
ATOM 5724 N N . VAL A 1 736 ? 18.448 29.335 29.775 1.00 77.19 736 VAL A N 1
ATOM 5725 C CA . VAL A 1 736 ? 19.756 29.974 29.580 1.00 77.19 736 VAL A CA 1
ATOM 5726 C C . VAL A 1 736 ? 19.762 30.749 28.260 1.00 77.19 736 VAL A C 1
ATOM 5728 O O . VAL A 1 736 ? 19.835 30.171 27.183 1.00 77.19 736 VAL A O 1
ATOM 5731 N N . GLY A 1 737 ? 19.709 32.078 28.360 1.00 75.44 737 GLY A N 1
ATOM 5732 C CA . GLY A 1 737 ? 19.693 32.995 27.219 1.00 75.44 737 GLY A CA 1
ATOM 5733 C C . GLY A 1 737 ? 18.487 33.935 27.209 1.00 75.44 737 GLY A C 1
ATOM 5734 O O . GLY A 1 737 ? 18.606 35.028 26.665 1.00 75.44 737 GLY A O 1
ATOM 5735 N N . ALA A 1 738 ? 17.375 33.578 27.861 1.00 83.56 738 ALA A N 1
ATOM 5736 C CA . ALA A 1 738 ? 16.196 34.439 27.944 1.00 83.56 738 ALA A CA 1
ATOM 5737 C C . ALA A 1 738 ? 16.288 35.441 29.114 1.00 83.56 738 ALA A C 1
ATOM 5739 O O . ALA A 1 738 ? 16.633 35.097 30.250 1.00 83.56 738 ALA A O 1
ATOM 5740 N N . ILE A 1 739 ? 15.966 36.705 28.835 1.00 87.19 739 ILE A N 1
ATOM 5741 C CA . ILE A 1 739 ? 16.075 37.838 29.758 1.00 87.19 739 ILE A CA 1
ATOM 5742 C C . ILE A 1 739 ? 14.695 38.445 30.020 1.00 87.19 739 ILE A C 1
ATOM 5744 O O . ILE A 1 739 ? 14.191 39.186 29.176 1.00 87.19 739 ILE A O 1
ATOM 5748 N N . LEU A 1 740 ? 14.133 38.197 31.207 1.00 89.69 740 LEU A N 1
ATOM 5749 C CA . LEU A 1 740 ? 12.940 38.859 31.739 1.00 89.69 740 LEU A CA 1
ATOM 5750 C C . LEU A 1 740 ? 13.342 40.045 32.628 1.00 89.69 740 LEU A C 1
ATOM 5752 O O . LEU A 1 740 ? 14.072 39.878 33.607 1.00 89.69 740 LEU A O 1
ATOM 5756 N N . ASN A 1 741 ? 12.815 41.233 32.324 1.00 87.50 741 ASN A N 1
ATOM 5757 C CA . ASN A 1 741 ? 12.915 42.426 33.166 1.00 87.50 741 ASN A CA 1
ATOM 5758 C C . ASN A 1 741 ? 11.524 42.943 33.546 1.00 87.50 741 ASN A C 1
ATOM 5760 O O . ASN A 1 741 ? 10.653 43.065 32.683 1.00 87.50 741 ASN A O 1
ATOM 5764 N N . VAL A 1 742 ? 11.366 43.328 34.814 1.00 89.12 742 VAL A N 1
ATOM 5765 C CA . VAL A 1 742 ? 10.156 43.950 35.369 1.00 89.12 742 VAL A CA 1
ATOM 5766 C C . VAL A 1 742 ? 10.546 45.253 36.079 1.00 89.12 742 VAL A C 1
ATOM 5768 O O . VAL A 1 742 ? 11.447 45.251 36.924 1.00 89.12 742 VAL A O 1
ATOM 5771 N N . GLN A 1 743 ? 9.878 46.358 35.729 1.00 91.56 743 GLN A N 1
ATOM 5772 C CA . GLN A 1 743 ? 10.112 47.702 36.272 1.00 91.56 743 GLN A CA 1
ATOM 5773 C C . GLN A 1 743 ? 8.833 48.308 36.869 1.00 91.56 743 GLN A C 1
ATOM 5775 O O . GLN A 1 743 ? 7.784 48.324 36.218 1.00 91.56 743 GLN A O 1
ATOM 5780 N N . ALA A 1 744 ? 8.941 48.852 38.083 1.00 90.38 744 ALA A N 1
ATOM 5781 C CA . ALA A 1 744 ? 7.873 49.569 38.776 1.00 90.38 744 ALA A CA 1
ATOM 5782 C C . ALA A 1 744 ? 7.598 50.963 38.177 1.00 90.38 744 ALA A C 1
ATOM 5784 O O . ALA A 1 744 ? 8.482 51.556 37.549 1.00 90.38 744 ALA A O 1
ATOM 5785 N N . PRO A 1 745 ? 6.412 51.550 38.435 1.00 90.75 745 PRO A N 1
ATOM 5786 C CA . PRO A 1 745 ? 6.065 52.899 37.987 1.00 90.75 745 PRO A CA 1
ATOM 5787 C C . PRO A 1 745 ? 7.026 54.002 38.460 1.00 90.75 745 PRO A C 1
ATOM 5789 O O . PRO A 1 745 ? 7.171 55.016 37.778 1.00 90.75 745 PRO A O 1
ATOM 5792 N N . ASP A 1 746 ? 7.686 53.828 39.610 1.00 87.69 746 ASP A N 1
ATOM 5793 C CA . ASP A 1 746 ? 8.675 54.776 40.143 1.00 87.69 746 ASP A CA 1
ATOM 5794 C C . ASP A 1 746 ? 10.085 54.632 39.530 1.00 87.69 746 ASP A C 1
ATOM 5796 O O . ASP A 1 746 ? 10.988 55.407 39.854 1.00 87.69 746 ASP A O 1
ATOM 5800 N N . GLY A 1 747 ? 10.264 53.676 38.612 1.00 84.94 747 GLY A N 1
ATOM 5801 C CA . GLY A 1 747 ? 11.520 53.381 37.926 1.00 84.94 747 GLY A CA 1
ATOM 5802 C C . GLY A 1 747 ? 12.352 52.262 38.560 1.00 84.94 747 GLY A C 1
ATOM 5803 O O . GLY A 1 747 ? 13.396 51.914 37.998 1.00 84.94 747 GLY A O 1
ATOM 5804 N N . THR A 1 748 ? 11.914 51.674 39.679 1.00 87.38 748 THR A N 1
ATOM 5805 C CA . THR A 1 748 ? 12.617 50.564 40.349 1.00 87.38 748 THR A CA 1
ATOM 5806 C C . THR A 1 748 ? 12.651 49.310 39.469 1.00 87.38 748 THR A C 1
ATOM 5808 O O . THR A 1 748 ? 11.611 48.851 39.006 1.00 87.38 748 THR A O 1
ATOM 5811 N N . ASN A 1 749 ? 13.841 48.742 39.240 1.00 86.06 749 ASN A N 1
ATOM 5812 C CA . ASN A 1 749 ? 14.053 47.533 38.432 1.00 86.06 749 ASN A CA 1
ATOM 5813 C C . ASN A 1 749 ? 14.348 46.315 39.315 1.00 86.06 749 ASN A C 1
ATOM 5815 O O . ASN A 1 749 ? 15.214 46.392 40.185 1.00 86.06 749 ASN A O 1
ATOM 5819 N N . TYR A 1 750 ? 13.709 45.181 39.019 1.00 87.69 750 TYR A N 1
ATOM 5820 C CA . TYR A 1 750 ? 13.828 43.937 39.797 1.00 87.69 750 TYR A CA 1
ATOM 5821 C C . TYR A 1 750 ? 14.757 42.891 39.154 1.00 87.69 750 TYR A C 1
ATOM 5823 O O . TYR A 1 750 ? 14.625 41.698 39.389 1.00 87.69 750 TYR A O 1
ATOM 5831 N N . ASN A 1 751 ? 15.704 43.320 38.319 1.00 80.25 751 ASN A N 1
ATOM 5832 C CA . ASN A 1 751 ? 16.617 42.454 37.556 1.00 80.25 751 ASN A CA 1
ATOM 5833 C C . ASN A 1 751 ? 17.893 42.030 38.319 1.00 80.25 751 ASN A C 1
ATOM 5835 O O . ASN A 1 751 ? 18.909 41.697 37.707 1.00 80.25 751 ASN A O 1
ATOM 5839 N N . HIS A 1 752 ? 17.849 42.057 39.648 1.00 80.56 752 HIS A N 1
ATOM 5840 C CA . HIS A 1 752 ? 18.893 41.553 40.540 1.00 80.56 752 HIS A CA 1
ATOM 5841 C C . HIS A 1 752 ? 18.248 40.918 41.775 1.00 80.56 752 HIS A C 1
ATOM 5843 O O . HIS A 1 752 ? 17.069 41.155 42.041 1.00 80.56 752 HIS A O 1
ATOM 5849 N N . ASP A 1 753 ? 19.013 40.123 42.522 1.00 80.94 753 ASP A N 1
ATOM 5850 C CA . ASP A 1 753 ? 18.499 39.467 43.724 1.00 80.94 753 ASP A CA 1
ATOM 5851 C C . ASP A 1 753 ? 18.081 40.502 44.778 1.00 80.94 753 ASP A C 1
ATOM 5853 O O . ASP A 1 753 ? 18.874 41.359 45.180 1.00 80.94 753 ASP A O 1
ATOM 5857 N N . ILE A 1 754 ? 16.829 40.416 45.226 1.00 82.06 754 ILE A N 1
ATOM 5858 C CA . ILE A 1 754 ? 16.235 41.287 46.244 1.00 82.06 754 ILE A CA 1
ATOM 5859 C C . ILE A 1 754 ? 15.540 40.396 47.266 1.00 82.06 754 ILE A C 1
ATOM 5861 O O . ILE A 1 754 ? 14.788 39.498 46.902 1.00 82.06 754 ILE A O 1
ATOM 5865 N N . GLN A 1 755 ? 15.768 40.663 48.547 1.00 81.25 755 GLN A N 1
ATOM 5866 C CA . GLN A 1 755 ? 15.022 40.059 49.644 1.00 81.25 755 GLN A CA 1
ATOM 5867 C C . GLN A 1 755 ? 14.878 41.102 50.753 1.00 81.25 755 GLN A C 1
ATOM 5869 O O . GLN A 1 755 ? 15.722 41.205 51.644 1.00 81.25 755 GLN A O 1
ATOM 5874 N N . ASP A 1 756 ? 13.828 41.914 50.664 1.00 83.06 756 ASP A N 1
ATOM 5875 C CA . ASP A 1 756 ? 13.481 42.926 51.666 1.00 83.06 756 ASP A CA 1
ATOM 5876 C C . ASP A 1 756 ? 12.124 42.625 52.322 1.00 83.06 756 ASP A C 1
ATOM 5878 O O . ASP A 1 756 ? 11.565 41.542 52.138 1.00 83.06 756 ASP A O 1
ATOM 5882 N N . GLU A 1 757 ? 11.614 43.556 53.134 1.00 76.50 757 GLU A N 1
ATOM 5883 C CA . GLU A 1 757 ? 10.362 43.404 53.888 1.00 76.50 757 GLU A CA 1
ATOM 5884 C C . GLU A 1 757 ? 9.107 43.270 53.005 1.00 76.50 757 GLU A C 1
ATOM 5886 O O . GLU A 1 757 ? 8.081 42.819 53.510 1.00 76.50 757 GLU A O 1
ATOM 5891 N N . ASN A 1 758 ? 9.171 43.627 51.714 1.00 80.25 758 ASN A N 1
ATOM 5892 C CA . ASN A 1 758 ? 8.030 43.613 50.792 1.00 80.25 758 ASN A CA 1
ATOM 5893 C C . ASN A 1 758 ? 8.310 42.976 49.419 1.00 80.25 758 ASN A C 1
ATOM 5895 O O . ASN A 1 758 ? 7.357 42.697 48.696 1.00 80.25 758 ASN A O 1
ATOM 5899 N N . SER A 1 759 ? 9.566 42.751 49.032 1.00 86.00 759 SER A N 1
ATOM 5900 C CA . SER A 1 759 ? 9.936 42.253 47.702 1.00 86.00 759 SER A CA 1
ATOM 5901 C C . SER A 1 759 ? 10.940 41.106 47.773 1.00 86.00 759 SER A C 1
ATOM 5903 O O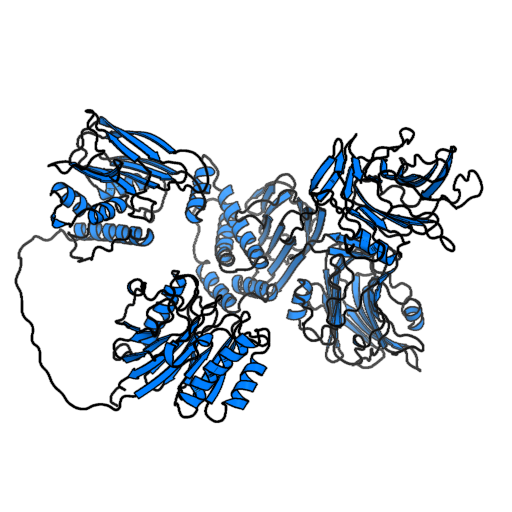 . SER A 1 759 ? 11.969 41.200 48.449 1.00 86.00 759 SER A O 1
ATOM 5905 N N . LEU A 1 760 ? 10.662 40.050 47.010 1.00 84.31 760 LEU A N 1
ATOM 5906 C CA . LEU A 1 760 ? 11.559 38.928 46.762 1.00 84.31 760 LEU A CA 1
ATOM 5907 C C . LEU A 1 760 ? 11.778 38.799 45.252 1.00 84.31 760 LEU A C 1
ATOM 5909 O O . LEU A 1 760 ? 10.850 38.448 44.529 1.00 84.31 760 LEU A O 1
ATOM 5913 N N . ALA A 1 761 ? 12.994 39.047 44.777 1.00 84.69 761 ALA A N 1
ATOM 5914 C CA . ALA A 1 761 ? 13.409 38.788 43.403 1.00 84.69 761 ALA A CA 1
ATOM 5915 C C . ALA A 1 761 ? 14.572 37.794 43.417 1.00 84.69 761 ALA A C 1
ATOM 5917 O O . ALA A 1 761 ? 15.562 38.009 44.113 1.00 84.69 761 ALA A O 1
ATOM 5918 N N . ILE A 1 762 ? 14.443 36.712 42.655 1.00 79.31 762 ILE A N 1
ATOM 5919 C CA . ILE A 1 762 ? 15.501 35.731 42.420 1.00 79.31 762 ILE A CA 1
ATOM 5920 C C . ILE A 1 762 ? 15.864 35.817 40.948 1.00 79.31 762 ILE A C 1
ATOM 5922 O O . ILE A 1 762 ? 15.009 35.659 40.069 1.00 79.31 762 ILE A O 1
ATOM 5926 N N . THR A 1 763 ? 17.140 36.047 40.679 1.00 80.19 763 THR A N 1
ATOM 5927 C CA . THR A 1 763 ? 17.654 36.255 39.333 1.00 80.19 763 THR A CA 1
ATOM 5928 C C . THR A 1 763 ? 18.686 35.208 38.953 1.00 80.19 763 THR A C 1
ATOM 5930 O O . THR A 1 763 ? 19.383 34.633 39.784 1.00 80.19 763 THR A O 1
ATOM 5933 N N . SER A 1 764 ? 18.771 34.923 37.659 1.00 75.75 764 SER A N 1
ATOM 5934 C CA . SER A 1 764 ? 19.824 34.097 37.081 1.00 75.75 764 SER A CA 1
ATOM 5935 C C . SER A 1 764 ? 20.354 34.809 35.847 1.00 75.75 764 SER A C 1
ATOM 5937 O O . SER A 1 764 ? 19.575 35.234 34.999 1.00 75.75 764 SER A O 1
ATOM 5939 N N . ASN A 1 765 ? 21.671 35.009 35.763 1.00 70.19 765 ASN A N 1
ATOM 5940 C CA . ASN A 1 765 ? 22.316 35.704 34.641 1.00 70.19 765 ASN A CA 1
ATOM 5941 C C . ASN A 1 765 ? 21.675 37.071 34.292 1.00 70.19 765 ASN A C 1
ATOM 5943 O O . ASN A 1 765 ? 21.483 37.388 33.121 1.00 70.19 765 ASN A O 1
ATOM 5947 N N . SER A 1 766 ? 21.335 37.877 35.310 1.00 71.00 766 SER A N 1
ATOM 5948 C CA . SER A 1 766 ? 20.678 39.196 35.170 1.00 71.00 766 SER A CA 1
ATOM 5949 C C . SER A 1 766 ? 19.259 39.175 34.574 1.00 71.00 766 SER A C 1
ATOM 5951 O O . SER A 1 766 ? 18.762 40.207 34.126 1.00 71.00 766 SER A O 1
ATOM 5953 N N . SER A 1 767 ? 18.601 38.017 34.597 1.00 84.06 767 SER A N 1
ATOM 5954 C CA . SER A 1 767 ? 17.201 37.812 34.220 1.00 84.06 767 SER A CA 1
ATOM 5955 C C . SER A 1 767 ? 16.391 37.370 35.435 1.00 84.06 767 SER A C 1
ATOM 5957 O O . SER A 1 767 ? 16.892 36.622 36.280 1.00 84.06 767 SER A O 1
ATOM 5959 N N . ILE A 1 768 ? 15.143 37.827 35.542 1.00 84.75 768 ILE A N 1
ATOM 5960 C CA . ILE A 1 768 ? 14.238 37.408 36.616 1.00 84.75 768 ILE A CA 1
ATOM 5961 C C . ILE A 1 768 ? 13.859 35.944 36.402 1.00 84.75 768 ILE A C 1
ATOM 5963 O O . ILE A 1 768 ? 13.239 35.602 35.401 1.00 84.75 768 ILE A O 1
ATOM 5967 N N . ARG A 1 769 ? 14.202 35.090 37.372 1.00 81.12 769 ARG A N 1
ATOM 5968 C CA . ARG A 1 769 ? 13.711 33.709 37.452 1.00 81.12 769 ARG A CA 1
ATOM 5969 C C . ARG A 1 769 ? 12.404 33.645 38.232 1.00 81.12 769 ARG A C 1
ATOM 5971 O O . ARG A 1 769 ? 11.496 32.926 37.837 1.00 81.12 769 ARG A O 1
ATOM 5978 N N . CYS A 1 770 ? 12.315 34.394 39.329 1.00 81.44 770 CYS A N 1
ATOM 5979 C CA . CYS A 1 770 ? 11.125 34.487 40.167 1.00 81.44 770 CYS A CA 1
ATOM 5980 C C . CYS A 1 770 ? 11.020 35.880 40.801 1.00 81.44 770 CYS A C 1
ATOM 5982 O O . CYS A 1 770 ? 12.027 36.443 41.227 1.00 81.44 770 CYS A O 1
ATOM 5984 N N . LEU A 1 771 ? 9.804 36.413 40.912 1.00 85.31 771 LEU A N 1
ATOM 5985 C CA . LEU A 1 771 ? 9.495 37.685 41.559 1.00 85.31 771 LEU A CA 1
ATOM 5986 C C . LEU A 1 771 ? 8.213 37.555 42.389 1.00 85.31 771 LEU A C 1
ATOM 5988 O O . LEU A 1 771 ? 7.210 37.071 41.875 1.00 85.31 771 LEU A O 1
ATOM 5992 N N . ILE A 1 772 ? 8.232 38.033 43.634 1.00 82.94 772 ILE A N 1
ATOM 5993 C CA . ILE A 1 772 ? 7.052 38.297 44.467 1.00 82.94 772 ILE A CA 1
ATOM 5994 C C . ILE A 1 772 ? 7.171 39.706 45.034 1.00 82.94 772 ILE A C 1
ATOM 5996 O O . ILE A 1 772 ? 8.191 40.066 45.619 1.00 82.94 772 ILE A O 1
ATOM 6000 N N . ILE A 1 773 ? 6.098 40.481 44.923 1.00 84.56 773 ILE A N 1
ATOM 6001 C CA . ILE A 1 773 ? 5.969 41.791 45.555 1.00 84.56 773 ILE A CA 1
ATOM 6002 C C . ILE A 1 773 ? 4.688 41.801 46.378 1.00 84.56 773 ILE A C 1
ATOM 6004 O O . ILE A 1 773 ? 3.600 41.588 45.845 1.00 84.56 773 ILE A O 1
ATOM 6008 N N . ASN A 1 774 ? 4.828 42.066 47.672 1.00 84.75 774 ASN A N 1
ATOM 6009 C CA . ASN A 1 774 ? 3.735 42.315 48.599 1.00 84.75 774 ASN A CA 1
ATOM 6010 C C . ASN A 1 774 ? 3.333 43.795 48.534 1.00 84.75 774 ASN A C 1
ATOM 6012 O O . ASN A 1 774 ? 4.183 44.681 48.622 1.00 84.75 774 ASN A O 1
ATOM 6016 N N . ASN A 1 775 ? 2.036 44.061 48.402 1.00 83.94 775 ASN A N 1
ATOM 6017 C CA . ASN A 1 775 ? 1.451 45.389 48.205 1.00 83.94 775 ASN A CA 1
ATOM 6018 C C . ASN A 1 775 ? 2.139 46.202 47.083 1.00 83.94 775 ASN A C 1
ATOM 6020 O O . ASN A 1 775 ? 2.655 47.295 47.347 1.00 83.94 775 ASN A O 1
ATOM 6024 N N . PRO A 1 776 ? 2.175 45.696 45.831 1.00 89.06 776 PRO A N 1
ATOM 6025 C CA . PRO A 1 776 ? 2.796 46.394 44.709 1.00 89.06 776 PRO A CA 1
ATOM 6026 C C . PRO A 1 776 ? 2.225 47.804 44.510 1.00 89.06 776 PRO A C 1
ATOM 6028 O O . PRO A 1 776 ? 1.033 48.060 44.694 1.00 89.06 776 PRO A O 1
ATOM 6031 N N . GLN A 1 777 ? 3.086 48.725 44.072 1.00 87.38 777 GLN A N 1
ATOM 6032 C CA . GLN A 1 777 ? 2.671 50.075 43.699 1.00 87.38 777 GLN A CA 1
ATOM 6033 C C . GLN A 1 777 ? 1.601 50.033 42.602 1.00 87.38 777 GLN A C 1
ATOM 6035 O O . GLN A 1 777 ? 1.766 49.373 41.576 1.00 87.38 777 GLN A O 1
ATOM 6040 N N . SER A 1 778 ? 0.521 50.790 42.786 1.00 87.25 778 SER A N 1
ATOM 6041 C CA . SER A 1 778 ? -0.492 50.954 41.745 1.00 87.25 778 SER A CA 1
ATOM 6042 C C . SER A 1 778 ? 0.052 51.777 40.582 1.00 87.25 778 SER A C 1
ATOM 6044 O O . SER A 1 778 ? 0.677 52.817 40.806 1.00 87.25 778 SER A O 1
ATOM 6046 N N . GLY A 1 779 ? -0.255 51.379 39.354 1.00 85.69 779 GLY A N 1
ATOM 6047 C CA . GLY A 1 779 ? 0.169 52.081 38.146 1.00 85.69 779 GLY A CA 1
ATOM 6048 C C . GLY A 1 779 ? 0.678 51.136 37.064 1.00 85.69 779 GLY A C 1
ATOM 6049 O O . GLY A 1 779 ? 0.459 49.929 37.118 1.00 85.69 779 GLY A O 1
ATOM 6050 N N . SER A 1 780 ? 1.353 51.708 36.068 1.00 88.69 780 SER A N 1
ATOM 6051 C CA . SER A 1 780 ? 1.855 50.986 34.898 1.00 88.69 780 SER A CA 1
ATOM 6052 C C . SER A 1 780 ? 3.227 50.372 35.163 1.00 88.69 780 SER A C 1
ATOM 6054 O O . SER A 1 780 ? 4.213 51.101 35.244 1.00 88.69 780 SER A O 1
ATOM 6056 N N . TRP A 1 781 ? 3.296 49.048 35.234 1.00 90.88 781 TRP A N 1
ATOM 6057 C CA . TRP A 1 781 ? 4.540 48.287 35.333 1.00 90.88 781 TRP A CA 1
ATOM 6058 C C . TRP A 1 781 ? 5.040 47.903 33.943 1.00 90.88 781 TRP A C 1
ATOM 6060 O O . TRP A 1 781 ? 4.245 47.510 33.094 1.00 90.88 781 TRP A O 1
ATOM 6070 N N . ASN A 1 782 ? 6.341 48.020 33.689 1.00 86.81 782 ASN A N 1
ATOM 6071 C CA . ASN A 1 782 ? 6.929 47.674 32.394 1.00 86.81 782 ASN A CA 1
ATOM 6072 C C . ASN A 1 782 ? 7.545 46.274 32.460 1.00 86.81 782 ASN A C 1
ATOM 6074 O O . ASN A 1 782 ? 8.376 46.008 33.329 1.00 86.81 782 ASN A O 1
ATOM 6078 N N . ILE A 1 783 ? 7.134 45.395 31.548 1.00 86.94 783 ILE A N 1
ATOM 6079 C CA . ILE A 1 783 ? 7.630 44.024 31.425 1.00 86.94 783 ILE A CA 1
ATOM 6080 C C . ILE A 1 783 ? 8.297 43.885 30.061 1.00 86.94 783 ILE A C 1
ATOM 6082 O O . ILE A 1 783 ? 7.709 44.238 29.036 1.00 86.94 783 ILE A O 1
ATOM 6086 N N . SER A 1 784 ? 9.509 43.335 30.029 1.00 85.31 784 SER A N 1
ATOM 6087 C CA . SER A 1 784 ? 10.190 43.008 28.775 1.00 85.31 784 SER A CA 1
ATOM 6088 C C . SER A 1 784 ? 10.858 41.644 28.826 1.00 85.31 784 SER A C 1
ATOM 6090 O O . SER A 1 784 ? 11.473 41.304 29.835 1.00 85.31 784 SER A O 1
ATOM 6092 N N . ILE A 1 785 ? 10.751 40.894 27.730 1.00 85.94 785 ILE A N 1
ATOM 6093 C CA . ILE A 1 785 ? 11.367 39.579 27.549 1.00 85.94 785 ILE A CA 1
ATOM 6094 C C . ILE A 1 785 ? 12.200 39.624 26.270 1.00 85.94 785 ILE A C 1
ATOM 6096 O O . ILE A 1 785 ? 11.697 40.023 25.222 1.00 85.94 785 ILE A O 1
ATOM 6100 N N . ASN A 1 786 ? 13.474 39.246 26.356 1.00 83.25 786 ASN A N 1
ATOM 6101 C CA . ASN A 1 786 ? 14.343 39.079 25.190 1.00 83.25 786 ASN A CA 1
ATOM 6102 C C . ASN A 1 786 ? 14.942 37.676 25.196 1.00 83.25 786 ASN A C 1
ATOM 6104 O O . ASN A 1 786 ? 15.586 37.321 26.179 1.00 83.25 786 ASN A O 1
ATOM 6108 N N . ALA A 1 787 ? 14.794 36.916 24.115 1.00 81.56 787 ALA A N 1
ATOM 6109 C CA . ALA A 1 787 ? 15.409 35.599 23.973 1.00 81.56 787 ALA A CA 1
ATOM 6110 C C . ALA A 1 787 ? 16.110 35.471 22.604 1.00 81.56 787 ALA A C 1
ATOM 6112 O O . ALA A 1 787 ? 15.529 35.853 21.586 1.00 81.56 787 ALA A O 1
ATOM 6113 N N . PRO A 1 788 ? 17.366 34.985 22.558 1.00 73.81 788 PRO A N 1
ATOM 6114 C CA . PRO A 1 788 ? 18.055 34.664 21.313 1.00 73.81 788 PRO A CA 1
ATOM 6115 C C . PRO A 1 788 ? 17.330 33.583 20.506 1.00 73.81 788 PRO A C 1
ATOM 6117 O O . PRO A 1 788 ? 16.601 32.763 21.059 1.00 73.81 788 PRO A O 1
ATOM 6120 N N . GLU A 1 789 ? 17.610 33.556 19.205 1.00 65.31 789 GLU A N 1
ATOM 6121 C CA . GLU A 1 789 ? 17.182 32.494 18.291 1.00 65.31 789 GLU A CA 1
ATOM 6122 C C . GLU A 1 789 ? 17.540 31.106 18.858 1.00 65.31 789 GLU A C 1
ATOM 6124 O O . GLU A 1 789 ? 18.673 30.880 19.295 1.00 65.31 789 GLU A O 1
ATOM 6129 N N . GLY A 1 790 ? 16.567 30.191 18.886 1.00 63.69 790 GLY A N 1
ATOM 6130 C CA . GLY A 1 790 ? 16.746 28.828 19.398 1.00 63.69 790 GLY A CA 1
ATOM 6131 C C . GLY A 1 790 ? 16.512 28.636 20.904 1.00 63.69 790 GLY A C 1
ATOM 6132 O O . GLY A 1 790 ? 16.506 27.493 21.357 1.00 63.69 790 GLY A O 1
ATOM 6133 N N . VAL A 1 791 ? 16.295 29.697 21.695 1.00 70.50 791 VAL A N 1
ATOM 6134 C CA . VAL A 1 791 ? 16.075 29.580 23.152 1.00 70.50 791 VAL A CA 1
ATOM 6135 C C . VAL A 1 791 ? 14.587 29.431 23.483 1.00 70.50 791 VAL A C 1
ATOM 6137 O O . VAL A 1 791 ? 13.828 30.394 23.378 1.00 70.50 791 VAL A O 1
ATOM 6140 N N . GLU A 1 792 ? 14.199 28.237 23.937 1.00 74.38 792 GLU A N 1
ATOM 6141 C CA . GLU A 1 792 ? 12.860 27.949 24.475 1.00 74.38 792 GLU A CA 1
ATOM 6142 C C . GLU A 1 792 ? 12.661 28.602 25.853 1.00 74.38 792 GLU A C 1
ATOM 6144 O O . GLU A 1 792 ? 13.580 28.605 26.685 1.00 74.38 792 GLU A O 1
ATOM 6149 N N . PHE A 1 793 ? 11.474 29.168 26.100 1.00 78.69 793 PHE A N 1
ATOM 6150 C CA . PHE A 1 793 ? 11.093 29.681 27.421 1.00 78.69 793 PHE A CA 1
ATOM 6151 C C . PHE A 1 793 ? 9.571 29.683 27.653 1.00 78.69 793 PHE A C 1
ATOM 6153 O O . PHE A 1 793 ? 8.784 29.752 26.716 1.00 78.69 793 PHE A O 1
ATOM 6160 N N . HIS A 1 794 ? 9.178 29.694 28.930 1.00 77.75 794 HIS A N 1
ATOM 6161 C CA . HIS A 1 794 ? 7.829 29.932 29.452 1.00 77.75 794 HIS A CA 1
ATOM 6162 C C . HIS A 1 794 ? 7.893 31.028 30.520 1.00 77.75 794 HIS A C 1
ATOM 6164 O O . HIS A 1 794 ? 8.579 30.868 31.539 1.00 77.75 794 HIS A O 1
ATOM 6170 N N . CYS A 1 795 ? 7.202 32.145 30.289 1.00 79.62 795 CYS A N 1
ATOM 6171 C CA . CYS A 1 795 ? 7.118 33.280 31.206 1.00 79.62 795 CYS A CA 1
ATOM 6172 C C . CYS A 1 795 ? 5.687 33.479 31.697 1.00 79.62 795 CYS A C 1
ATOM 6174 O O . CYS A 1 795 ? 4.777 33.645 30.894 1.00 79.62 795 CYS A O 1
ATOM 6176 N N . GLU A 1 796 ? 5.503 33.608 33.006 1.00 78.06 796 GLU A N 1
ATOM 6177 C CA . GLU A 1 796 ? 4.200 33.811 33.641 1.00 78.06 796 GLU A CA 1
ATOM 6178 C C . GLU A 1 796 ? 4.249 35.001 34.613 1.00 78.06 796 GLU A C 1
ATOM 6180 O O . GLU A 1 796 ? 5.231 35.185 35.331 1.00 78.06 796 GLU A O 1
ATOM 6185 N N . LEU A 1 797 ? 3.201 35.833 34.634 1.00 80.56 797 LEU A N 1
ATOM 6186 C CA . LEU A 1 797 ? 3.057 36.980 35.536 1.00 80.56 797 LEU A CA 1
ATOM 6187 C C . LEU A 1 797 ? 1.590 37.190 35.925 1.00 80.56 797 LEU A C 1
ATOM 6189 O O . LEU A 1 797 ? 0.699 37.169 35.077 1.00 80.56 797 LEU A O 1
ATOM 6193 N N . GLY A 1 798 ? 1.324 37.461 37.202 1.00 78.75 798 GLY A N 1
ATOM 6194 C CA . GLY A 1 798 ? -0.039 37.672 37.680 1.00 78.75 798 GLY A CA 1
ATOM 6195 C C . GLY A 1 798 ? -0.140 38.469 38.974 1.00 78.75 798 GLY A C 1
ATOM 6196 O O . GLY A 1 798 ? 0.828 38.628 39.714 1.00 78.75 798 GLY A O 1
ATOM 6197 N N . THR A 1 799 ? -1.333 38.982 39.260 1.00 81.31 799 THR A N 1
ATOM 6198 C CA . THR A 1 799 ? -1.677 39.560 40.566 1.00 81.31 799 THR A CA 1
ATOM 6199 C C . THR A 1 799 ? -2.569 38.615 41.358 1.00 81.31 799 THR A C 1
ATOM 6201 O O . THR A 1 799 ? -3.225 37.743 40.796 1.00 81.31 799 THR A O 1
ATOM 6204 N N . VAL A 1 800 ? -2.625 38.788 42.677 1.00 73.12 800 VAL A N 1
ATOM 6205 C CA . VAL A 1 800 ? -3.608 38.102 43.530 1.00 73.12 800 VAL A CA 1
ATOM 6206 C C . VAL A 1 800 ? -4.755 39.071 43.814 1.00 73.12 800 VAL A C 1
ATOM 6208 O O . VAL A 1 800 ? -4.480 40.221 44.152 1.00 73.12 800 VAL A O 1
ATOM 6211 N N . PRO A 1 801 ? -6.031 38.675 43.674 1.00 68.69 801 PRO A N 1
ATOM 6212 C CA . PRO A 1 801 ? -7.151 39.546 44.014 1.00 68.69 801 PRO A CA 1
ATOM 6213 C C . PRO A 1 801 ? -7.238 39.843 45.517 1.00 68.69 801 PRO A C 1
ATOM 6215 O O . PRO A 1 801 ? -6.829 39.049 46.358 1.00 68.69 801 PRO A O 1
ATOM 6218 N N . SER A 1 802 ? -7.816 40.992 45.871 1.00 62.66 802 SER A N 1
ATOM 6219 C CA . SER A 1 802 ? -7.898 41.453 47.272 1.00 62.66 802 SER A CA 1
ATOM 6220 C C . SER A 1 802 ? -8.973 40.776 48.126 1.00 62.66 802 SER A C 1
ATOM 6222 O O . SER A 1 802 ? -8.923 40.866 49.355 1.00 62.66 802 SER A O 1
ATOM 6224 N N . LYS A 1 803 ? -9.959 40.127 47.498 1.00 63.28 803 LYS A N 1
ATOM 6225 C CA . LYS A 1 803 ? -11.087 39.437 48.141 1.00 63.28 803 LYS A CA 1
ATOM 6226 C C . LYS A 1 803 ? -11.543 38.267 47.288 1.00 63.28 803 LYS A C 1
ATOM 6228 O O . LYS A 1 803 ? -11.298 38.270 46.084 1.00 63.28 803 LYS A O 1
ATOM 6233 N N . ASP A 1 804 ? -12.215 37.311 47.932 1.00 59.28 804 ASP A N 1
ATOM 6234 C CA . ASP A 1 804 ? -12.851 36.158 47.288 1.00 59.28 804 ASP A CA 1
ATOM 6235 C C . ASP A 1 804 ? -11.894 35.496 46.293 1.00 59.28 804 ASP A C 1
ATOM 6237 O O . ASP A 1 804 ? -12.191 35.386 45.109 1.00 59.28 804 ASP A O 1
ATOM 6241 N N . VAL A 1 805 ? -10.678 35.178 46.762 1.00 57.38 805 VAL A N 1
ATOM 6242 C CA . VAL A 1 805 ? -9.509 34.968 45.894 1.00 57.38 805 VAL A CA 1
ATOM 6243 C C . VAL A 1 805 ? -9.768 33.894 44.845 1.00 57.38 805 VAL A C 1
ATOM 6245 O O . VAL A 1 805 ? -9.668 34.155 43.649 1.00 57.38 805 VAL A O 1
ATOM 6248 N N . PHE A 1 806 ? -10.180 32.713 45.296 1.00 53.12 806 PHE A N 1
ATOM 6249 C CA . PHE A 1 806 ? -10.470 31.579 44.427 1.00 53.12 806 PHE A CA 1
ATOM 6250 C C . PHE A 1 806 ? -11.689 31.811 43.539 1.00 53.12 806 PHE A C 1
ATOM 6252 O O . PHE A 1 806 ? -11.622 31.516 42.349 1.00 53.12 806 PHE A O 1
ATOM 6259 N N . ASP A 1 807 ? -12.769 32.371 44.084 1.00 54.78 807 ASP A N 1
ATOM 6260 C CA . ASP A 1 807 ? -14.000 32.613 43.327 1.00 54.78 807 ASP A CA 1
ATOM 6261 C C . ASP A 1 807 ? -13.789 33.682 42.255 1.00 54.78 807 ASP A C 1
ATOM 6263 O O . ASP A 1 807 ? -14.194 33.497 41.117 1.00 54.78 807 ASP A O 1
ATOM 6267 N N . THR A 1 808 ? -13.060 34.753 42.567 1.00 57.41 808 THR A N 1
ATOM 6268 C CA . THR A 1 808 ? -12.707 35.810 41.612 1.00 57.41 808 THR A CA 1
ATOM 6269 C C . THR A 1 808 ? -11.862 35.256 40.472 1.00 57.41 808 THR A C 1
ATOM 6271 O O . THR A 1 808 ? -12.112 35.576 39.307 1.00 57.41 808 THR A O 1
ATOM 6274 N N . ILE A 1 809 ? -10.855 34.438 40.794 1.00 56.06 809 ILE A N 1
ATOM 6275 C CA . ILE A 1 809 ? -10.012 33.791 39.789 1.00 56.06 809 ILE A CA 1
ATOM 6276 C C . ILE A 1 809 ? -10.892 32.869 38.944 1.00 56.06 809 ILE A C 1
ATOM 6278 O O . ILE A 1 809 ? -10.997 33.090 37.744 1.00 56.06 809 ILE A O 1
ATOM 6282 N N . ALA A 1 810 ? -11.608 31.922 39.555 1.00 53.00 810 ALA A N 1
ATOM 6283 C CA . ALA A 1 810 ? -12.470 30.970 38.858 1.00 53.00 810 ALA A CA 1
ATOM 6284 C C . ALA A 1 810 ? -13.527 31.656 37.979 1.00 53.00 810 ALA A C 1
ATOM 6286 O O . ALA A 1 810 ? -13.712 31.278 36.826 1.00 53.00 810 ALA A O 1
ATOM 6287 N N . ASP A 1 811 ? -14.187 32.696 38.481 1.00 56.59 811 ASP A N 1
ATOM 6288 C CA . ASP A 1 811 ? -15.226 33.421 37.756 1.00 56.59 811 ASP A CA 1
ATOM 6289 C C . ASP A 1 811 ? -14.653 34.251 36.603 1.00 56.59 811 ASP A C 1
ATOM 6291 O O . ASP A 1 811 ? -15.290 34.343 35.555 1.00 56.59 811 ASP A O 1
ATOM 6295 N N . THR A 1 812 ? -13.421 34.766 36.724 1.00 55.62 812 THR A N 1
ATOM 6296 C CA . THR A 1 812 ? -12.712 35.407 35.599 1.00 55.62 812 THR A CA 1
ATOM 6297 C C . THR A 1 812 ? -12.551 34.445 34.414 1.00 55.62 812 THR A C 1
ATOM 6299 O O . THR A 1 812 ? -12.566 34.887 33.264 1.00 55.62 812 THR A O 1
ATOM 6302 N N . TYR A 1 813 ? -12.471 33.135 34.673 1.00 50.91 813 TYR A N 1
ATOM 6303 C CA . TYR A 1 813 ? -12.397 32.095 33.644 1.00 50.91 813 TYR A CA 1
ATOM 6304 C C . TYR A 1 813 ? -13.768 31.495 33.257 1.00 50.91 813 TYR A C 1
ATOM 6306 O O . TYR A 1 813 ? -13.884 30.944 32.169 1.00 50.91 813 TYR A O 1
ATOM 6314 N N . LYS A 1 814 ? -14.833 31.642 34.068 1.00 44.09 814 LYS A N 1
ATOM 6315 C CA . LYS A 1 814 ? -16.183 31.092 33.776 1.00 44.09 814 LYS A CA 1
ATOM 6316 C C . LYS A 1 814 ? -17.046 31.922 32.817 1.00 44.09 814 LYS A C 1
ATOM 6318 O O . LYS A 1 814 ? -18.036 31.408 32.303 1.00 44.09 814 LYS A O 1
ATOM 6323 N N . VAL A 1 815 ? -16.749 33.203 32.585 1.00 38.97 815 VAL A N 1
ATOM 6324 C CA . VAL A 1 815 ? -17.651 34.103 31.825 1.00 38.97 815 VAL A CA 1
ATOM 6325 C C . VAL A 1 815 ? -17.766 33.747 30.324 1.00 38.97 815 VAL A C 1
ATOM 6327 O O . VAL A 1 815 ? -18.656 34.256 29.647 1.00 38.97 815 VAL A O 1
ATOM 6330 N N . GLN A 1 816 ? -16.962 32.818 29.796 1.00 38.28 816 GLN A N 1
ATOM 6331 C CA . GLN A 1 816 ? -17.049 32.342 28.407 1.00 38.28 816 GLN A CA 1
ATOM 6332 C C . GLN A 1 816 ? -17.206 30.816 28.319 1.00 38.28 816 GLN A C 1
ATOM 6334 O O . GLN A 1 816 ? -16.290 30.129 27.903 1.00 38.28 816 GLN A O 1
ATOM 6339 N N . GLY A 1 817 ? -18.378 30.293 28.692 1.00 37.06 817 GLY A N 1
ATOM 6340 C CA . GLY A 1 817 ? -18.929 29.030 28.162 1.00 37.06 817 GLY A CA 1
ATOM 6341 C C . GLY A 1 817 ? -18.204 27.703 28.442 1.00 37.06 817 GLY A C 1
ATOM 6342 O O . GLY A 1 817 ? -18.800 26.661 28.179 1.00 37.06 817 GLY A O 1
ATOM 6343 N N . ASP A 1 818 ? -16.996 27.704 28.996 1.00 33.50 818 ASP A N 1
ATOM 6344 C CA . ASP A 1 818 ? -16.226 26.486 29.231 1.00 33.50 818 ASP A CA 1
ATOM 6345 C C . ASP A 1 818 ? -16.540 25.835 30.583 1.00 33.50 818 ASP A C 1
ATOM 6347 O O . ASP A 1 818 ? -16.795 26.484 31.603 1.00 33.50 818 ASP A O 1
ATOM 6351 N N . ALA A 1 819 ? -16.539 24.501 30.569 1.00 31.56 819 ALA A N 1
ATOM 6352 C CA . ALA A 1 819 ? -16.738 23.666 31.740 1.00 31.56 819 ALA A CA 1
ATOM 6353 C C . ALA A 1 819 ? -15.714 24.004 32.836 1.00 31.56 819 ALA A C 1
ATOM 6355 O O . ALA A 1 819 ? -14.518 24.141 32.584 1.00 31.56 819 ALA A O 1
ATOM 6356 N N . ILE A 1 820 ? -16.197 24.047 34.079 1.00 32.50 820 ILE A N 1
ATOM 6357 C CA . ILE A 1 820 ? -15.430 24.305 35.312 1.00 32.50 820 ILE A CA 1
ATOM 6358 C C . ILE A 1 820 ? -14.221 23.346 35.467 1.00 32.50 820 ILE A C 1
ATOM 6360 O O . ILE A 1 820 ? -13.298 23.632 36.224 1.00 32.50 820 ILE A O 1
ATOM 6364 N N . ASP A 1 821 ? -14.187 22.252 34.702 1.00 34.03 821 ASP A N 1
ATOM 6365 C CA . ASP A 1 821 ? -13.194 21.178 34.765 1.00 34.03 821 ASP A CA 1
ATOM 6366 C C . ASP A 1 821 ? -11.835 21.486 34.086 1.00 34.03 821 ASP A C 1
ATOM 6368 O O . ASP A 1 821 ? -10.936 20.651 34.165 1.00 34.03 821 ASP A O 1
ATOM 6372 N N . GLN A 1 822 ? -11.641 22.657 33.454 1.00 34.38 822 GLN A N 1
ATOM 6373 C CA . GLN A 1 822 ? -10.359 23.059 32.823 1.00 34.38 822 GLN A CA 1
ATOM 6374 C C . GLN A 1 822 ? -9.622 24.233 33.498 1.00 34.38 822 GLN A C 1
ATOM 6376 O O . GLN A 1 822 ? -8.707 24.818 32.920 1.00 34.38 822 GLN A O 1
ATOM 6381 N N . LEU A 1 823 ? -9.963 24.583 34.738 1.00 33.72 823 LEU A N 1
ATOM 6382 C CA . LEU A 1 823 ? -9.195 25.567 35.506 1.00 33.72 823 LEU A CA 1
ATOM 6383 C C . LEU A 1 823 ? -7.914 24.924 36.069 1.00 33.72 823 LEU A C 1
ATOM 6385 O O . LEU A 1 823 ? -7.941 24.322 37.139 1.00 33.72 823 LEU A O 1
ATOM 6389 N N . VAL A 1 824 ? -6.775 25.085 35.385 1.00 37.41 824 VAL A N 1
ATOM 6390 C CA . VAL A 1 824 ? -5.474 25.127 36.076 1.00 37.41 824 VAL A CA 1
ATOM 6391 C C . VAL A 1 824 ? -5.390 26.514 36.715 1.00 37.41 824 VAL A C 1
ATOM 6393 O O . VAL A 1 824 ? -5.373 27.504 35.982 1.00 37.41 824 VAL A O 1
ATOM 6396 N N . PRO A 1 825 ? -5.376 26.657 38.052 1.00 39.56 825 PRO A N 1
ATOM 6397 C CA . PRO A 1 825 ? -5.035 27.932 38.655 1.00 39.56 825 PRO A CA 1
ATOM 6398 C C . PRO A 1 825 ? -3.574 28.254 38.282 1.00 39.56 825 PRO A C 1
ATOM 6400 O O . PRO A 1 825 ? -2.721 27.384 38.465 1.00 39.56 825 PRO A O 1
ATOM 6403 N N . PRO A 1 826 ? -3.260 29.460 37.791 1.00 43.69 826 PRO A N 1
ATOM 6404 C CA . PRO A 1 826 ? -1.921 29.848 37.328 1.00 43.69 826 PRO A CA 1
ATOM 6405 C C . PRO A 1 826 ? -0.858 30.033 38.435 1.00 43.69 826 PRO A C 1
ATOM 6407 O O . PRO A 1 826 ? -0.160 31.039 38.514 1.00 43.69 826 PRO A O 1
ATOM 6410 N N . PHE A 1 827 ? -0.758 29.093 39.374 1.00 47.38 827 PHE A N 1
ATOM 6411 C CA . PHE A 1 827 ? 0.028 29.278 40.602 1.00 47.38 827 PHE A CA 1
ATOM 6412 C C . PHE A 1 827 ? 1.062 28.177 40.860 1.00 47.38 827 PHE A C 1
ATOM 6414 O O . PHE A 1 827 ? 1.769 28.237 41.860 1.00 47.38 827 PHE A O 1
ATOM 6421 N N . THR A 1 828 ? 1.198 27.186 39.977 1.00 47.16 828 THR A N 1
ATOM 6422 C CA . THR A 1 828 ? 2.090 26.030 40.194 1.00 47.16 828 THR A CA 1
ATOM 6423 C C . THR A 1 828 ? 3.533 26.277 39.754 1.00 47.16 828 THR A C 1
ATOM 6425 O O . THR A 1 828 ? 4.450 25.688 40.320 1.00 47.16 828 THR A O 1
ATOM 6428 N N . GLY A 1 829 ? 3.774 27.187 38.802 1.00 46.03 829 GLY A N 1
ATOM 6429 C CA . GLY A 1 829 ? 5.133 27.540 38.376 1.00 46.03 829 GLY A CA 1
ATOM 6430 C C . GLY A 1 829 ? 5.944 28.245 39.469 1.00 46.03 829 GLY A C 1
ATOM 6431 O O . GLY A 1 829 ? 7.133 27.974 39.638 1.00 46.03 829 GLY A O 1
ATOM 6432 N N . ILE A 1 830 ? 5.302 29.116 40.255 1.00 48.97 830 ILE A N 1
ATOM 6433 C CA . ILE A 1 830 ? 5.994 29.939 41.252 1.00 48.97 830 ILE A CA 1
ATOM 6434 C C . ILE A 1 830 ? 6.327 29.190 42.547 1.00 48.97 830 ILE A C 1
ATOM 6436 O O . ILE A 1 830 ? 7.400 29.402 43.111 1.00 48.97 830 ILE A O 1
ATOM 6440 N N . THR A 1 831 ? 5.457 28.281 43.004 1.00 54.28 831 THR A N 1
ATOM 6441 C CA . THR A 1 831 ? 5.707 27.459 44.200 1.00 54.28 831 THR A CA 1
ATOM 6442 C C . THR A 1 831 ? 6.952 26.600 44.010 1.00 54.28 831 THR A C 1
ATOM 6444 O O . THR A 1 831 ? 7.825 26.579 44.876 1.00 54.28 831 THR A O 1
ATOM 6447 N N . ASP A 1 832 ? 7.081 25.967 42.844 1.00 52.62 832 ASP A N 1
ATOM 6448 C CA . ASP A 1 832 ? 8.193 25.068 42.544 1.00 52.62 832 ASP A CA 1
ATOM 6449 C C . ASP A 1 832 ? 9.489 25.862 42.279 1.00 52.62 832 ASP A C 1
ATOM 6451 O O . ASP A 1 832 ? 10.544 25.508 42.808 1.00 52.62 832 ASP A O 1
ATOM 6455 N N . ALA A 1 833 ? 9.420 27.001 41.572 1.00 49.00 833 ALA A N 1
ATOM 6456 C CA . ALA A 1 833 ? 10.581 27.860 41.303 1.00 49.00 833 ALA A CA 1
ATOM 6457 C C . ALA A 1 833 ? 11.190 28.507 42.566 1.00 49.00 833 ALA A C 1
ATOM 6459 O O . ALA A 1 833 ? 12.413 28.654 42.652 1.00 49.00 833 ALA A O 1
ATOM 6460 N N . ILE A 1 834 ? 10.370 28.866 43.564 1.00 53.22 834 ILE A N 1
ATOM 6461 C CA . ILE A 1 834 ? 10.835 29.431 44.846 1.00 53.22 834 ILE A CA 1
ATOM 6462 C C . ILE A 1 834 ? 11.524 28.368 45.708 1.00 53.22 834 ILE A C 1
ATOM 6464 O O . ILE A 1 834 ? 12.545 28.652 46.341 1.00 53.22 834 ILE A O 1
ATOM 6468 N N . LEU A 1 835 ? 10.991 27.141 45.714 1.00 52.00 835 LEU A N 1
ATOM 6469 C CA . LEU A 1 835 ? 11.473 26.028 46.542 1.00 52.00 835 LEU A CA 1
ATOM 6470 C C . LEU A 1 835 ? 12.822 25.454 46.077 1.00 52.00 835 LEU A C 1
ATOM 6472 O O . LEU A 1 835 ? 13.537 24.851 46.873 1.00 52.00 835 LEU A O 1
ATOM 6476 N N . ILE A 1 836 ? 13.209 25.670 44.817 1.00 49.09 836 ILE A N 1
ATOM 6477 C CA . ILE A 1 836 ? 14.516 25.248 44.273 1.00 49.09 836 ILE A CA 1
ATOM 6478 C C . ILE A 1 836 ? 15.630 26.240 44.636 1.00 49.09 836 ILE A C 1
ATOM 6480 O O . ILE A 1 836 ? 16.800 25.866 44.710 1.00 49.09 836 ILE A O 1
ATOM 6484 N N . GLY A 1 837 ? 15.280 27.511 44.860 1.00 43.94 837 GLY A N 1
ATOM 6485 C CA . GLY A 1 837 ? 16.241 28.577 45.147 1.00 43.94 837 GLY A CA 1
ATOM 6486 C C . GLY A 1 837 ? 16.616 28.726 46.622 1.00 43.94 837 GLY A C 1
ATOM 6487 O O . GLY A 1 837 ? 17.661 29.299 46.914 1.00 43.94 837 GLY A O 1
ATOM 6488 N N . ASN A 1 838 ? 15.799 28.228 47.556 1.00 46.31 838 ASN A N 1
ATOM 6489 C CA . ASN A 1 838 ? 16.018 28.402 48.992 1.00 46.31 838 ASN A CA 1
ATOM 6490 C C . ASN A 1 838 ? 15.509 27.208 49.805 1.00 46.31 838 ASN A C 1
ATOM 6492 O O . ASN A 1 838 ? 14.450 26.654 49.526 1.00 46.31 838 ASN A O 1
ATOM 6496 N N . GLN A 1 839 ? 16.215 26.878 50.893 1.00 47.66 839 GLN A N 1
ATOM 6497 C CA . GLN A 1 839 ? 15.606 26.099 51.974 1.00 47.66 839 GLN A CA 1
ATOM 6498 C C . GLN A 1 839 ? 14.409 26.897 52.517 1.00 47.66 839 GLN A C 1
ATOM 6500 O O . GLN A 1 839 ? 14.548 28.088 52.809 1.00 47.66 839 GLN A O 1
ATOM 6505 N N . THR A 1 840 ? 13.245 26.253 52.650 1.00 48.38 840 THR A N 1
ATOM 6506 C CA . THR A 1 840 ? 11.958 26.844 53.085 1.00 48.38 840 THR A CA 1
ATOM 6507 C C . THR A 1 840 ? 12.062 27.718 54.337 1.00 48.38 840 THR A C 1
ATOM 6509 O O . THR A 1 840 ? 11.291 28.661 54.522 1.00 48.38 840 THR A O 1
ATOM 6512 N N . ASP A 1 841 ? 13.055 27.452 55.181 1.00 49.41 841 ASP A N 1
ATOM 6513 C CA . ASP A 1 841 ? 13.266 28.132 56.453 1.00 49.41 841 ASP A CA 1
ATOM 6514 C C . ASP A 1 841 ? 13.677 29.610 56.294 1.00 49.41 841 ASP A C 1
ATOM 6516 O O . ASP A 1 841 ? 13.300 30.431 57.135 1.00 49.41 841 ASP A O 1
ATOM 6520 N N . ASN A 1 842 ? 14.323 29.992 55.183 1.00 55.50 842 ASN A N 1
ATOM 6521 C CA . ASN A 1 842 ? 14.909 31.328 54.971 1.00 55.50 842 ASN A CA 1
ATOM 6522 C C . ASN A 1 842 ? 14.024 32.334 54.205 1.00 55.50 842 ASN A C 1
ATOM 6524 O O . ASN A 1 842 ? 14.462 33.458 53.948 1.00 55.50 842 ASN A O 1
ATOM 6528 N N . LEU A 1 843 ? 12.791 31.971 53.838 1.00 63.94 843 LEU A N 1
ATOM 6529 C CA . LEU A 1 843 ? 11.884 32.889 53.137 1.00 63.94 843 LEU A CA 1
ATOM 6530 C C . LEU A 1 843 ? 11.299 33.964 54.085 1.00 63.94 843 LEU A C 1
ATOM 6532 O O . LEU A 1 843 ? 10.976 33.645 55.238 1.00 63.94 843 LEU A O 1
ATOM 6536 N N . PRO A 1 844 ? 11.121 35.223 53.627 1.00 66.50 844 PRO A N 1
ATOM 6537 C CA . PRO A 1 844 ? 10.416 36.260 54.383 1.00 66.50 844 PRO A CA 1
ATOM 6538 C C . PRO A 1 844 ? 8.960 35.874 54.662 1.00 66.50 844 PRO A C 1
ATOM 6540 O O . PRO A 1 844 ? 8.343 35.175 53.860 1.00 66.50 844 PRO A O 1
ATOM 6543 N N . THR A 1 845 ? 8.384 36.372 55.762 1.00 71.56 845 THR A N 1
ATOM 6544 C CA . THR A 1 845 ? 7.021 36.005 56.188 1.00 71.56 845 THR A CA 1
ATOM 6545 C C . THR A 1 845 ? 5.978 36.252 55.101 1.00 71.56 845 THR A C 1
ATOM 6547 O O . THR A 1 845 ? 5.225 35.342 54.809 1.00 71.56 845 THR A O 1
ATOM 6550 N N . TYR A 1 846 ? 5.993 37.394 54.404 1.00 70.50 846 TYR A N 1
ATOM 6551 C CA . TYR A 1 846 ? 5.017 37.658 53.333 1.00 70.50 846 TYR A CA 1
ATOM 6552 C C . TYR A 1 846 ? 5.135 36.693 52.142 1.00 70.50 846 TYR A C 1
ATOM 6554 O O . TYR A 1 846 ? 4.144 36.455 51.460 1.00 70.50 846 TYR A O 1
ATOM 6562 N N . ALA A 1 847 ? 6.334 36.167 51.864 1.00 67.06 847 ALA A N 1
ATOM 6563 C CA . ALA A 1 847 ? 6.561 35.202 50.792 1.00 67.06 847 ALA A CA 1
ATOM 6564 C C . ALA A 1 847 ? 6.115 33.800 51.226 1.00 67.06 847 ALA A C 1
ATOM 6566 O O . ALA A 1 847 ? 5.601 33.049 50.405 1.00 67.06 847 ALA A O 1
ATOM 6567 N N . LYS A 1 848 ? 6.259 33.478 52.521 1.00 66.88 848 LYS A N 1
ATOM 6568 C CA . LYS A 1 848 ? 5.657 32.290 53.140 1.00 66.88 848 LYS A CA 1
ATOM 6569 C C . LYS A 1 848 ? 4.133 32.395 53.151 1.00 66.88 848 LYS A C 1
ATOM 6571 O O . LYS A 1 848 ? 3.496 31.464 52.701 1.00 66.88 848 LYS A O 1
ATOM 6576 N N . ASP A 1 849 ? 3.566 33.543 53.515 1.00 66.38 849 ASP A N 1
ATOM 6577 C CA . ASP A 1 849 ? 2.118 33.792 53.492 1.00 66.38 849 ASP A CA 1
ATOM 6578 C C . ASP A 1 849 ? 1.554 33.711 52.060 1.00 66.38 849 ASP A C 1
ATOM 6580 O O . ASP A 1 849 ? 0.496 33.126 51.832 1.00 66.38 849 ASP A O 1
ATOM 6584 N N . PHE A 1 850 ? 2.282 34.253 51.072 1.00 66.94 850 PHE A N 1
ATOM 6585 C CA . PHE A 1 850 ? 1.967 34.078 49.651 1.00 66.94 850 PHE A CA 1
ATOM 6586 C C . PHE A 1 850 ? 2.023 32.605 49.240 1.00 66.94 850 PHE A C 1
ATOM 6588 O O . PHE A 1 850 ? 1.152 32.137 48.519 1.00 66.94 850 PHE A O 1
ATOM 6595 N N . LEU A 1 851 ? 3.024 31.856 49.701 1.00 61.03 851 LEU A N 1
ATOM 6596 C CA . LEU A 1 851 ? 3.141 30.432 49.412 1.00 61.03 851 LEU A CA 1
ATOM 6597 C C . LEU A 1 851 ? 2.043 29.620 50.122 1.00 61.03 851 LEU A C 1
ATOM 6599 O O . LEU A 1 851 ? 1.502 28.692 49.534 1.00 61.03 851 LEU A O 1
ATOM 6603 N N . ASP A 1 852 ? 1.658 29.986 51.342 1.00 60.50 852 ASP A N 1
ATOM 6604 C CA . ASP A 1 852 ? 0.619 29.344 52.157 1.00 60.50 852 ASP A CA 1
ATOM 6605 C C . ASP A 1 852 ? -0.793 29.593 51.606 1.00 60.50 852 ASP A C 1
ATOM 6607 O O . ASP A 1 852 ? -1.666 28.737 51.753 1.00 60.50 852 ASP A O 1
ATOM 6611 N N . LEU A 1 853 ? -1.016 30.708 50.896 1.00 55.12 853 LEU A N 1
ATOM 6612 C CA . LEU A 1 853 ? -2.227 30.921 50.088 1.00 55.12 853 LEU A CA 1
ATOM 6613 C C . LEU A 1 853 ? -2.435 29.799 49.053 1.00 55.12 853 LEU A C 1
ATOM 6615 O O . LEU A 1 853 ? -3.576 29.538 48.664 1.00 55.12 853 LEU A O 1
ATOM 6619 N N . PHE A 1 854 ? -1.355 29.130 48.628 1.00 51.25 854 PHE A N 1
ATOM 6620 C CA . PHE A 1 854 ? -1.362 28.152 47.537 1.00 51.25 854 PHE A CA 1
ATOM 6621 C C . PHE A 1 854 ? -0.755 26.779 47.897 1.00 51.25 854 PHE A C 1
ATOM 6623 O O . PHE A 1 854 ? -0.773 25.878 47.057 1.00 51.25 854 PHE A O 1
ATOM 6630 N N . THR A 1 855 ? -0.261 26.566 49.125 1.00 47.62 855 THR A N 1
ATOM 6631 C CA . THR A 1 855 ? 0.349 25.298 49.573 1.00 47.62 855 THR A CA 1
ATOM 6632 C C . THR A 1 855 ? -0.398 24.642 50.740 1.00 47.62 855 THR A C 1
ATOM 6634 O O . THR A 1 855 ? -1.126 25.258 51.512 1.00 47.62 855 THR A O 1
ATOM 6637 N N . SER A 1 856 ? -0.236 23.321 50.852 1.00 46.47 856 SER A N 1
ATOM 6638 C CA . SER A 1 856 ? -0.982 22.378 51.700 1.00 46.47 856 SER A CA 1
ATOM 6639 C C . SER A 1 856 ? -0.776 22.500 53.222 1.00 46.47 856 SER A C 1
ATOM 6641 O O . SER A 1 856 ? -1.224 21.620 53.965 1.00 46.47 856 SER A O 1
ATOM 6643 N N . ALA A 1 857 ? -0.116 23.550 53.715 1.00 36.78 857 ALA A N 1
ATOM 6644 C CA . ALA A 1 857 ? 0.242 23.690 55.130 1.00 36.78 857 ALA A CA 1
ATOM 6645 C C . ALA A 1 857 ? -0.965 23.936 56.062 1.00 36.78 857 ALA A C 1
ATOM 6647 O O . ALA A 1 857 ? -0.915 23.575 57.235 1.00 36.78 857 ALA A O 1
ATOM 6648 N N . SER A 1 858 ? -2.097 24.429 55.551 1.00 37.47 858 SER A N 1
ATOM 6649 C CA . SER A 1 858 ? -3.351 24.559 56.317 1.00 37.47 858 SER A CA 1
ATOM 6650 C C . SER A 1 858 ? -4.162 23.252 56.437 1.00 37.47 858 SER A C 1
ATOM 6652 O O . SER A 1 858 ? -5.190 23.231 57.112 1.00 37.47 858 SER A O 1
ATOM 6654 N N . LEU A 1 859 ? -3.718 22.149 55.809 1.00 36.50 859 LEU A N 1
ATOM 6655 C CA . LEU A 1 859 ? -4.524 20.930 55.603 1.00 36.50 859 LEU A CA 1
ATOM 6656 C C . LEU A 1 859 ? -3.852 19.608 56.032 1.00 36.50 859 LEU A C 1
ATOM 6658 O O . LEU A 1 859 ? -4.383 18.535 55.744 1.00 36.50 859 LEU A O 1
ATOM 6662 N N . GLY A 1 860 ? -2.716 19.652 56.739 1.00 33.31 860 GLY A N 1
ATOM 6663 C CA . GLY A 1 860 ? -2.150 18.475 57.420 1.00 33.31 860 GLY A CA 1
ATOM 6664 C C . GLY A 1 860 ? -1.620 17.354 56.511 1.00 33.31 860 GLY A C 1
ATOM 6665 O O . GLY A 1 860 ? -1.605 16.197 56.922 1.00 33.31 860 GLY A O 1
ATOM 6666 N N . ILE A 1 861 ? -1.184 17.673 55.289 1.00 34.31 861 ILE A N 1
ATOM 6667 C CA . ILE A 1 861 ? -0.509 16.732 54.382 1.00 34.31 861 ILE A CA 1
ATOM 6668 C C . ILE A 1 861 ? 0.988 17.058 54.388 1.00 34.31 861 ILE A C 1
ATOM 6670 O O . ILE A 1 861 ? 1.401 18.098 53.879 1.00 34.31 861 ILE A O 1
ATOM 6674 N N . THR A 1 862 ? 1.815 16.181 54.953 1.00 30.80 862 THR A N 1
ATOM 6675 C CA . THR A 1 862 ? 3.279 16.254 54.851 1.00 30.80 862 THR A CA 1
ATOM 6676 C C . THR A 1 862 ? 3.719 15.690 53.497 1.00 30.80 862 THR A C 1
ATOM 6678 O O . THR A 1 862 ? 3.694 14.479 53.298 1.00 30.80 862 THR A O 1
ATOM 6681 N N . GLN A 1 863 ? 4.112 16.553 52.556 1.00 36.78 863 GLN A N 1
ATOM 6682 C CA . GLN A 1 863 ? 4.697 16.155 51.268 1.00 36.78 863 GLN A CA 1
ATOM 6683 C C . GLN A 1 863 ? 6.145 16.637 51.143 1.00 36.78 863 GLN A C 1
ATOM 6685 O O . GLN A 1 863 ? 6.485 17.755 51.524 1.00 36.78 863 GLN A O 1
ATOM 6690 N N . THR A 1 864 ? 6.991 15.761 50.605 1.00 33.91 864 THR A N 1
ATOM 6691 C CA . THR A 1 864 ? 8.409 15.989 50.320 1.00 33.91 864 THR A CA 1
ATOM 6692 C C . THR A 1 864 ? 8.559 16.735 48.992 1.00 33.91 864 THR A C 1
ATOM 6694 O O . THR A 1 864 ? 7.896 16.400 48.015 1.00 33.91 864 THR A O 1
ATOM 6697 N N . ILE A 1 865 ? 9.434 17.742 48.960 1.00 34.84 865 ILE A N 1
ATOM 6698 C CA . ILE A 1 865 ? 9.744 18.557 47.778 1.00 34.84 865 ILE A CA 1
ATOM 6699 C C . ILE A 1 865 ? 10.463 17.670 46.746 1.00 34.84 865 ILE A C 1
ATOM 6701 O O . ILE A 1 865 ? 11.640 17.353 46.918 1.00 34.84 865 ILE A O 1
ATOM 6705 N N . SER A 1 866 ? 9.768 17.241 45.689 1.00 38.28 866 SER A N 1
ATOM 6706 C CA . SER A 1 866 ? 10.386 16.619 44.514 1.00 38.28 866 SER A CA 1
ATOM 6707 C C . SER A 1 866 ? 10.811 17.735 43.569 1.00 38.28 866 SER A C 1
ATOM 6709 O O . SER A 1 866 ? 9.958 18.471 43.088 1.00 38.28 866 SER A O 1
ATOM 6711 N N . GLY A 1 867 ? 12.105 17.902 43.307 1.00 33.38 867 GLY A N 1
ATOM 6712 C CA . GLY A 1 867 ? 12.627 18.932 42.399 1.00 33.38 867 GLY A CA 1
ATOM 6713 C C . GLY A 1 867 ? 12.276 18.706 40.920 1.00 33.38 867 GLY A C 1
ATOM 6714 O O . GLY A 1 867 ? 13.182 18.639 40.105 1.00 33.38 867 GLY A O 1
ATOM 6715 N N . THR A 1 868 ? 10.994 18.548 40.580 1.00 38.19 868 THR A N 1
ATOM 6716 C CA . THR A 1 868 ? 10.417 18.451 39.226 1.00 38.19 868 THR A CA 1
ATOM 6717 C C . THR A 1 868 ? 9.020 19.087 39.235 1.00 38.19 868 THR A C 1
ATOM 6719 O O . THR A 1 868 ? 8.292 18.941 40.219 1.00 38.19 868 THR A O 1
ATOM 6722 N N . LYS A 1 869 ? 8.651 19.813 38.165 1.00 39.47 869 LYS A N 1
ATOM 6723 C CA . LYS A 1 869 ? 7.314 20.420 38.018 1.00 39.47 869 LYS A CA 1
ATOM 6724 C C . LYS A 1 869 ? 6.269 19.303 37.943 1.00 39.47 869 LYS A C 1
ATOM 6726 O O . LYS A 1 869 ? 6.466 18.334 37.213 1.00 39.47 869 LYS A O 1
ATOM 6731 N N . ARG A 1 870 ? 5.159 19.429 38.677 1.00 49.69 870 ARG A N 1
ATOM 6732 C CA . ARG A 1 870 ? 4.050 18.447 38.628 1.00 49.69 870 ARG A CA 1
ATOM 6733 C C . ARG A 1 870 ? 3.415 18.408 37.237 1.00 49.69 870 ARG A C 1
ATOM 6735 O O . ARG A 1 870 ? 3.291 19.461 36.611 1.00 49.69 870 ARG A O 1
ATOM 6742 N N . GLY A 1 871 ? 2.945 17.246 36.782 1.00 40.28 871 GLY A N 1
ATOM 6743 C CA . GLY A 1 871 ? 2.262 17.124 35.485 1.00 40.28 871 GLY A CA 1
ATOM 6744 C C . GLY A 1 871 ? 0.930 17.889 35.451 1.00 40.28 871 GLY A C 1
ATOM 6745 O O . GLY A 1 871 ? 0.257 18.006 36.475 1.00 40.28 871 GLY A O 1
ATOM 6746 N N . ARG A 1 872 ? 0.513 18.405 34.283 1.00 39.34 872 ARG A N 1
ATOM 6747 C CA . ARG A 1 872 ? -0.712 19.227 34.133 1.00 39.34 872 ARG A CA 1
ATOM 6748 C C . ARG A 1 872 ? -1.959 18.551 34.731 1.00 39.34 872 ARG A C 1
ATOM 6750 O O . ARG A 1 872 ? -2.727 19.207 35.427 1.00 39.34 872 ARG A O 1
ATOM 6757 N N . ASP A 1 873 ? -2.111 17.239 34.564 1.00 39.47 873 ASP A N 1
ATOM 6758 C CA . ASP A 1 873 ? -3.233 16.477 35.132 1.00 39.47 873 ASP A CA 1
ATOM 6759 C C . ASP A 1 873 ? -3.174 16.353 36.664 1.00 39.47 873 ASP A C 1
ATOM 6761 O O . ASP A 1 873 ? -4.210 16.401 37.330 1.00 39.47 873 ASP A O 1
ATOM 6765 N N . GLU A 1 874 ? -1.976 16.266 37.250 1.00 46.75 874 GLU A N 1
ATOM 6766 C CA . GLU A 1 874 ? -1.786 16.285 38.707 1.00 46.75 874 GLU A CA 1
ATOM 6767 C C . GLU A 1 874 ? -2.106 17.667 39.283 1.00 46.75 874 GLU A C 1
ATOM 6769 O O . GLU A 1 874 ? -2.713 17.776 40.350 1.00 46.75 874 GLU A O 1
ATOM 6774 N N . GLN A 1 875 ? -1.753 18.732 38.559 1.00 43.16 875 GLN A N 1
ATOM 6775 C CA . GLN A 1 875 ? -2.076 20.109 38.931 1.00 43.16 875 GLN A CA 1
ATOM 6776 C C . GLN A 1 875 ? -3.589 20.376 38.864 1.00 43.16 875 GLN A C 1
ATOM 6778 O O . GLN A 1 875 ? -4.146 20.968 39.791 1.00 43.16 875 GLN A O 1
ATOM 6783 N N . VAL A 1 876 ? -4.277 19.879 37.828 1.00 42.06 876 VAL A N 1
ATOM 6784 C CA . VAL A 1 876 ? -5.746 19.947 37.690 1.00 42.06 876 VAL A CA 1
ATOM 6785 C C . VAL A 1 876 ? -6.445 19.121 38.773 1.00 42.06 876 VAL A C 1
ATOM 6787 O O . VAL A 1 876 ? -7.413 19.583 39.382 1.00 42.06 876 VAL A O 1
ATOM 6790 N N . GLN A 1 877 ? -5.965 17.908 39.064 1.00 46.97 877 GLN A N 1
ATOM 6791 C CA . GLN A 1 877 ? -6.521 17.079 40.137 1.00 46.97 877 GLN A CA 1
ATOM 6792 C C . GLN A 1 877 ? -6.333 17.719 41.512 1.00 46.97 877 GLN A C 1
ATOM 6794 O O . GLN A 1 877 ? -7.275 17.722 42.308 1.00 46.97 877 GLN A O 1
ATOM 6799 N N . LEU A 1 878 ? -5.163 18.302 41.783 1.00 46.31 878 LEU A N 1
ATOM 6800 C CA . LEU A 1 878 ? -4.894 19.017 43.026 1.00 46.31 878 LEU A CA 1
ATOM 6801 C C . LEU A 1 878 ? -5.769 20.270 43.147 1.00 46.31 878 LEU A C 1
ATOM 6803 O O . LEU A 1 878 ? -6.408 20.455 44.180 1.00 46.31 878 LEU A O 1
ATOM 6807 N N . GLY A 1 879 ? -5.874 21.083 42.091 1.00 41.31 879 GLY A N 1
ATOM 6808 C CA . GLY A 1 879 ? -6.748 22.260 42.053 1.00 41.31 879 GLY A CA 1
ATOM 6809 C C . GLY A 1 879 ? -8.214 21.904 42.314 1.00 41.31 879 GLY A C 1
ATOM 6810 O O . GLY A 1 879 ? -8.874 22.524 43.149 1.00 41.31 879 GLY A O 1
ATOM 6811 N N . ASN A 1 880 ? -8.700 20.824 41.700 1.00 42.75 880 ASN A N 1
ATOM 6812 C CA . ASN A 1 880 ? -10.049 20.306 41.923 1.00 42.75 880 ASN A CA 1
ATOM 6813 C C . ASN A 1 880 ? -10.257 19.736 43.337 1.00 42.75 880 ASN A C 1
ATOM 6815 O O . ASN A 1 880 ? -11.343 19.875 43.907 1.00 42.75 880 ASN A O 1
ATOM 6819 N N . GLN A 1 881 ? -9.245 19.096 43.929 1.00 46.50 881 GLN A N 1
ATOM 6820 C CA . GLN A 1 881 ? -9.298 18.602 45.310 1.00 46.50 881 GLN A CA 1
ATOM 6821 C C . GLN A 1 881 ? -9.285 19.743 46.335 1.00 46.50 881 GLN A C 1
ATOM 6823 O O . GLN A 1 881 ? -10.050 19.698 47.302 1.00 46.50 881 GLN A O 1
ATOM 6828 N N . LEU A 1 882 ? -8.468 20.773 46.103 1.00 43.72 882 LEU A N 1
ATOM 6829 C CA . LEU A 1 882 ? -8.403 21.984 46.921 1.00 43.72 882 LEU A CA 1
ATOM 6830 C C . LEU A 1 882 ? -9.730 22.754 46.860 1.00 43.72 882 LEU A C 1
ATOM 6832 O O . LEU A 1 882 ? -10.289 23.078 47.907 1.00 43.72 882 LEU A O 1
ATOM 6836 N N . ALA A 1 883 ? -10.300 22.937 45.663 1.00 41.34 883 ALA A N 1
ATOM 6837 C CA . ALA A 1 883 ? -11.599 23.585 45.470 1.00 41.34 883 ALA A CA 1
ATOM 6838 C C . ALA A 1 883 ? -12.738 22.829 46.175 1.00 41.34 883 ALA A C 1
ATOM 6840 O O . ALA A 1 883 ? -13.553 23.425 46.880 1.00 41.34 883 ALA A O 1
ATOM 6841 N N . LYS A 1 884 ? -12.773 21.494 46.057 1.00 42.38 884 LYS A N 1
ATOM 6842 C CA . LYS A 1 884 ? -13.788 20.661 46.723 1.00 42.38 884 LYS A CA 1
ATOM 6843 C C . LYS A 1 884 ? -13.666 20.687 48.249 1.00 42.38 884 LYS A C 1
ATOM 6845 O O . LYS A 1 884 ? -14.695 20.693 48.919 1.00 42.38 884 LYS A O 1
ATOM 6850 N N . ARG A 1 885 ? -12.450 20.721 48.813 1.00 41.66 885 ARG A N 1
ATOM 6851 C CA . ARG A 1 885 ? -12.246 20.754 50.274 1.00 41.66 885 ARG A CA 1
ATOM 6852 C C . ARG A 1 885 ? -12.398 22.140 50.895 1.00 41.66 885 ARG A C 1
ATOM 6854 O O . ARG A 1 885 ? -12.901 22.198 52.008 1.00 41.66 885 ARG A O 1
ATOM 6861 N N . ALA A 1 886 ? -12.068 23.227 50.197 1.00 38.81 886 ALA A N 1
ATOM 6862 C CA . ALA A 1 886 ? -12.354 24.589 50.667 1.00 38.81 886 ALA A CA 1
ATOM 6863 C C . ALA A 1 886 ? -13.871 24.847 50.774 1.00 38.81 886 ALA A C 1
ATOM 6865 O O . ALA A 1 886 ? -14.356 25.424 51.746 1.00 38.81 886 ALA A O 1
ATOM 6866 N N . VAL A 1 887 ? -14.651 24.317 49.822 1.00 38.72 887 VAL A N 1
ATOM 6867 C CA . VAL A 1 887 ? -16.125 24.311 49.882 1.00 38.72 887 VAL A CA 1
ATOM 6868 C C . VAL A 1 887 ? -16.648 23.439 51.035 1.00 38.72 887 VAL A C 1
ATOM 6870 O O . VAL A 1 887 ? -17.719 23.711 51.579 1.00 38.72 887 VAL A O 1
ATOM 6873 N N . GLN A 1 888 ? -15.901 22.401 51.425 1.00 37.19 888 GLN A N 1
ATOM 6874 C CA . GLN A 1 888 ? -16.234 21.517 52.543 1.00 37.19 888 GLN A CA 1
ATOM 6875 C C . GLN A 1 888 ? -15.901 22.160 53.904 1.00 37.19 888 GLN A C 1
ATOM 6877 O O . GLN A 1 888 ? -16.748 22.154 54.789 1.00 37.19 888 GLN A O 1
ATOM 6882 N N . SER A 1 889 ? -14.732 22.795 54.059 1.00 37.38 889 SER A N 1
ATOM 6883 C CA . SER A 1 889 ? -14.328 23.449 55.313 1.00 37.38 889 SER A CA 1
ATOM 6884 C C . SER A 1 889 ? -15.216 24.648 55.655 1.00 37.38 889 SER A C 1
ATOM 6886 O O . SER A 1 889 ? -15.585 24.820 56.810 1.00 37.38 889 SER A O 1
ATOM 6888 N N . LEU A 1 890 ? -15.680 25.403 54.651 1.00 36.78 890 LEU A N 1
ATOM 6889 C CA . LEU A 1 890 ? -16.673 26.473 54.834 1.00 36.78 890 LEU A CA 1
ATOM 6890 C C . LEU A 1 890 ? -18.069 25.957 55.233 1.00 36.78 890 LEU A C 1
ATOM 6892 O O . LEU A 1 890 ? -18.879 26.716 55.766 1.00 36.78 890 LEU A O 1
ATOM 6896 N N . ARG A 1 891 ? -18.378 24.678 54.975 1.00 36.50 891 ARG A N 1
ATOM 6897 C CA . ARG A 1 891 ? -19.611 24.022 55.450 1.00 36.50 891 ARG A CA 1
ATOM 6898 C C . ARG A 1 891 ? -19.462 23.452 56.861 1.00 36.50 891 ARG A C 1
ATOM 6900 O O . ARG A 1 891 ? -20.466 23.368 57.568 1.00 36.50 891 ARG A O 1
ATOM 6907 N N . ASP A 1 892 ? -18.239 23.108 57.255 1.00 34.75 892 ASP A N 1
ATOM 6908 C CA . ASP A 1 892 ? -17.913 22.502 58.549 1.00 34.75 892 ASP A CA 1
ATOM 6909 C C . ASP A 1 892 ? -17.581 23.543 59.648 1.00 34.75 892 ASP A C 1
ATOM 6911 O O . ASP A 1 892 ? -17.692 23.233 60.834 1.00 34.75 892 ASP A O 1
ATOM 6915 N N . ASP A 1 893 ? -17.312 24.805 59.286 1.00 36.69 893 ASP A N 1
ATOM 6916 C CA . ASP A 1 893 ? -16.994 25.942 60.183 1.00 36.69 893 ASP A CA 1
ATOM 6917 C C . ASP A 1 893 ? -18.161 26.462 61.059 1.00 36.69 893 ASP A C 1
ATOM 6919 O O . ASP A 1 893 ? -18.155 27.588 61.562 1.00 36.69 893 ASP A O 1
ATOM 6923 N N . ASN A 1 894 ? -19.168 25.626 61.322 1.00 34.56 894 ASN A N 1
ATOM 6924 C CA . ASN A 1 894 ? -20.217 25.920 62.302 1.00 34.56 894 ASN A CA 1
ATOM 6925 C C . ASN A 1 894 ? -19.937 25.344 63.708 1.00 34.56 894 ASN A C 1
ATOM 6927 O O . ASN A 1 894 ? -20.865 25.262 64.517 1.00 34.56 894 ASN A O 1
ATOM 6931 N N . GLN A 1 895 ? -18.691 24.970 64.050 1.00 31.11 895 GLN A N 1
ATOM 6932 C CA . GLN A 1 895 ? -18.313 24.617 65.432 1.00 31.11 895 GLN A CA 1
ATOM 6933 C C . GLN A 1 895 ? -16.966 25.206 65.904 1.00 31.11 895 GLN A C 1
ATOM 6935 O O . GLN A 1 895 ? -15.979 25.257 65.187 1.00 31.11 895 GLN A O 1
ATOM 6940 N N . SER A 1 896 ? -16.988 25.677 67.156 1.00 26.81 896 SER A N 1
ATOM 6941 C CA . SER A 1 896 ? -16.026 26.549 67.854 1.00 26.81 896 SER A CA 1
ATOM 6942 C C . SER A 1 896 ? -14.747 25.835 68.367 1.00 26.81 896 SER A C 1
ATOM 6944 O O . SER A 1 896 ? -14.820 24.647 68.677 1.00 26.81 896 SER A O 1
ATOM 6946 N N . PRO A 1 897 ? -13.608 26.544 68.573 1.00 34.28 897 PRO A N 1
ATOM 6947 C CA . PRO A 1 897 ? -12.273 25.946 68.737 1.00 34.28 897 PRO A CA 1
ATOM 6948 C C . PRO A 1 897 ? -11.778 25.867 70.195 1.00 34.28 897 PRO A C 1
ATOM 6950 O O . PRO A 1 897 ? -11.721 26.918 70.827 1.00 34.28 897 PRO A O 1
ATOM 6953 N N . GLN A 1 898 ? -11.337 24.694 70.699 1.00 26.02 898 GLN A N 1
ATOM 6954 C CA . GLN A 1 898 ? -10.413 24.534 71.856 1.00 26.02 898 GLN A CA 1
ATOM 6955 C C . GLN A 1 898 ? -9.648 23.172 71.843 1.00 26.02 898 GLN A C 1
ATOM 6957 O O . GLN A 1 898 ? -10.260 22.132 71.621 1.00 26.02 898 GLN A O 1
ATOM 6962 N N . ASP A 1 899 ? -8.333 23.228 72.146 1.00 27.50 899 ASP A N 1
ATOM 6963 C CA . ASP A 1 899 ? -7.441 22.199 72.762 1.00 27.50 899 ASP A CA 1
ATOM 6964 C C . ASP A 1 899 ? -6.554 21.209 71.937 1.00 27.50 899 ASP A C 1
ATOM 6966 O O . ASP A 1 899 ? -6.778 20.006 71.883 1.00 27.50 899 ASP A O 1
ATOM 6970 N N . ILE A 1 900 ? -5.479 21.732 71.322 1.00 25.73 900 ILE A N 1
ATOM 6971 C CA . ILE A 1 900 ? -4.016 21.591 71.634 1.00 25.73 900 ILE A CA 1
ATOM 6972 C C . ILE A 1 900 ? -3.418 20.302 72.323 1.00 25.73 900 ILE A C 1
ATOM 6974 O O . ILE A 1 900 ? -3.636 20.076 73.507 1.00 25.73 900 ILE A O 1
ATOM 6978 N N . VAL A 1 901 ? -2.488 19.621 71.596 1.00 28.14 901 VAL A N 1
ATOM 6979 C CA . VAL A 1 901 ? -1.078 19.148 71.903 1.00 28.14 901 VAL A CA 1
ATOM 6980 C C . VAL A 1 901 ? -0.753 18.028 72.941 1.00 28.14 901 VAL A C 1
ATOM 6982 O O . VAL A 1 901 ? -1.189 18.123 74.083 1.00 28.14 901 VAL A O 1
ATOM 6985 N N . LYS A 1 902 ? 0.151 17.059 72.591 1.00 23.31 902 LYS A N 1
ATOM 6986 C CA . LYS A 1 902 ? 1.452 16.717 73.287 1.00 23.31 902 LYS A CA 1
ATOM 6987 C C . LYS A 1 902 ? 2.214 15.408 72.882 1.00 23.31 902 LYS A C 1
ATOM 6989 O O . LYS A 1 902 ? 1.649 14.326 72.961 1.00 23.31 902 LYS A O 1
ATOM 6994 N N . GLU A 1 903 ? 3.522 15.580 72.585 1.00 24.72 903 GLU A N 1
ATOM 6995 C CA . GLU A 1 903 ? 4.779 14.864 73.007 1.00 24.72 903 GLU A CA 1
ATOM 6996 C C . GLU A 1 903 ? 5.093 13.349 72.733 1.00 24.72 903 GLU A C 1
ATOM 6998 O O . GLU A 1 903 ? 4.542 12.460 73.370 1.00 24.72 903 GLU A O 1
ATOM 7003 N N . ASP A 1 904 ? 6.092 13.101 71.853 1.00 24.64 904 ASP A N 1
ATOM 7004 C CA . ASP A 1 904 ? 7.467 12.529 72.044 1.00 24.64 904 ASP A CA 1
ATOM 7005 C C . ASP A 1 904 ? 7.846 11.107 72.624 1.00 24.64 904 ASP A C 1
ATOM 7007 O O . ASP A 1 904 ? 7.674 10.834 73.806 1.00 24.64 904 ASP A O 1
ATOM 7011 N N . VAL A 1 905 ? 8.604 10.316 71.804 1.00 24.30 905 VAL A N 1
ATOM 7012 C CA . VAL A 1 905 ? 10.004 9.760 72.002 1.00 24.30 905 VAL A CA 1
ATOM 7013 C C . VAL A 1 905 ? 10.315 8.290 72.510 1.00 24.30 905 VAL A C 1
ATOM 7015 O O . VAL A 1 905 ? 9.820 7.836 73.534 1.00 24.30 905 VAL A O 1
ATOM 7018 N N . VAL A 1 906 ? 11.290 7.628 71.810 1.00 23.59 906 VAL A N 1
ATOM 7019 C CA . VAL A 1 906 ? 12.280 6.504 72.107 1.00 23.59 906 VAL A CA 1
ATOM 7020 C C . VAL A 1 906 ? 12.037 5.024 71.641 1.00 23.59 906 VAL A C 1
ATOM 7022 O O . VAL A 1 906 ? 10.950 4.496 71.852 1.00 23.59 906 VAL A O 1
ATOM 7025 N N . PRO A 1 907 ? 13.067 4.303 71.082 1.00 41.31 907 PRO A N 1
ATOM 7026 C CA . PRO A 1 907 ? 12.982 2.969 70.448 1.00 41.31 907 PRO A CA 1
ATOM 7027 C C . PRO A 1 907 ? 13.495 1.784 71.310 1.00 41.31 907 PRO A C 1
ATOM 7029 O O . PRO A 1 907 ? 14.171 1.989 72.317 1.00 41.31 907 PRO A O 1
ATOM 7032 N N . VAL A 1 908 ? 13.263 0.529 70.876 1.00 23.81 908 VAL A N 1
ATOM 7033 C CA . VAL A 1 908 ? 13.866 -0.687 71.476 1.00 23.81 908 VAL A CA 1
ATOM 7034 C C . VAL A 1 908 ? 14.303 -1.707 70.413 1.00 23.81 908 VAL A C 1
ATOM 7036 O O . VAL A 1 908 ? 13.518 -2.127 69.569 1.00 23.81 908 VAL A O 1
ATOM 7039 N N . VAL A 1 909 ? 15.566 -2.132 70.520 1.00 31.38 909 VAL A N 1
ATOM 7040 C CA . VAL A 1 909 ? 16.178 -3.302 69.867 1.00 31.38 909 VAL A CA 1
ATOM 7041 C C . VAL A 1 909 ? 15.897 -4.555 70.703 1.00 31.38 909 VAL A C 1
ATOM 7043 O O . VAL A 1 909 ? 16.072 -4.520 71.920 1.00 31.38 909 VAL A O 1
ATOM 7046 N N . ALA A 1 910 ? 15.576 -5.684 70.065 1.00 24.94 910 ALA A N 1
ATOM 7047 C CA . ALA A 1 910 ? 15.760 -7.009 70.659 1.00 24.94 910 ALA A CA 1
ATOM 7048 C C . ALA A 1 910 ? 16.172 -8.036 69.592 1.00 24.94 910 ALA A C 1
ATOM 7050 O O . ALA A 1 910 ? 15.525 -8.188 68.560 1.00 24.94 910 ALA A O 1
ATOM 7051 N N . THR A 1 911 ? 17.274 -8.729 69.869 1.00 33.84 911 THR A N 1
ATOM 7052 C CA . THR A 1 911 ? 17.827 -9.868 69.135 1.00 33.84 911 THR A CA 1
ATOM 7053 C C . THR A 1 911 ? 17.134 -11.173 69.540 1.00 33.84 911 THR A C 1
ATOM 7055 O O . THR A 1 911 ? 16.896 -11.407 70.723 1.00 33.84 911 THR A O 1
ATOM 7058 N N . ALA A 1 912 ? 16.895 -12.073 68.582 1.00 26.94 912 ALA A N 1
ATOM 7059 C CA . ALA A 1 912 ? 16.698 -13.501 68.843 1.00 26.94 912 ALA A CA 1
ATOM 7060 C C . ALA A 1 912 ? 17.157 -14.323 67.628 1.00 26.94 912 ALA A C 1
ATOM 7062 O O . ALA A 1 912 ? 16.705 -14.098 66.509 1.00 26.94 912 ALA A O 1
ATOM 7063 N N . SER A 1 913 ? 18.070 -15.268 67.855 1.00 34.03 913 SER A N 1
ATOM 7064 C CA . SER A 1 913 ? 18.477 -16.292 66.894 1.00 34.03 913 SER A CA 1
ATOM 7065 C C . SER A 1 913 ? 17.713 -17.596 67.154 1.00 34.03 913 SER A C 1
ATOM 7067 O O . SER A 1 913 ? 17.560 -17.997 68.307 1.00 34.03 913 SER A O 1
ATOM 7069 N N . SER A 1 914 ? 17.246 -18.271 66.094 1.00 31.92 914 SER A N 1
ATOM 7070 C CA . SER A 1 914 ? 17.369 -19.727 65.841 1.00 31.92 914 SER A CA 1
ATOM 7071 C C . SER A 1 914 ? 16.299 -20.268 64.876 1.00 31.92 914 SER A C 1
ATOM 7073 O O . SER A 1 914 ? 15.161 -19.813 64.875 1.00 31.92 914 SER A O 1
ATOM 7075 N N . ILE A 1 915 ? 16.710 -21.307 64.129 1.00 30.62 915 ILE A N 1
ATOM 7076 C CA . ILE A 1 915 ? 16.038 -22.086 63.064 1.00 30.62 915 ILE A CA 1
ATOM 7077 C C . ILE A 1 915 ? 16.307 -21.537 61.648 1.00 30.62 915 ILE A C 1
ATOM 7079 O O . ILE A 1 915 ? 15.519 -20.777 61.098 1.00 30.62 915 ILE A O 1
ATOM 7083 N N . GLN A 1 916 ? 17.423 -21.961 61.034 1.00 38.72 916 GLN A N 1
ATOM 7084 C CA . GLN A 1 916 ? 17.615 -21.824 59.585 1.00 38.72 916 GLN A CA 1
ATOM 7085 C C . GLN A 1 916 ? 16.633 -22.761 58.875 1.00 38.72 916 GLN A C 1
ATOM 7087 O O . GLN A 1 916 ? 16.786 -23.984 58.912 1.00 38.72 916 GLN A O 1
ATOM 7092 N N . LYS A 1 917 ? 15.603 -22.174 58.264 1.00 46.72 917 LYS A N 1
ATOM 7093 C CA . LYS A 1 917 ? 14.731 -22.849 57.300 1.00 46.72 917 LYS A CA 1
ATOM 7094 C C . LYS A 1 917 ? 15.564 -23.307 56.090 1.00 46.72 917 LYS A C 1
ATOM 7096 O O . LYS A 1 917 ? 16.563 -22.656 55.784 1.00 46.72 917 LYS A O 1
ATOM 7101 N N . PRO A 1 918 ? 15.205 -24.410 55.403 1.00 53.69 918 PRO A N 1
ATOM 7102 C CA . PRO A 1 918 ? 15.910 -24.826 54.196 1.00 53.69 918 PRO A CA 1
ATOM 7103 C C . PRO A 1 918 ? 15.743 -23.746 53.124 1.00 53.69 918 PRO A C 1
ATOM 7105 O O . PRO A 1 918 ? 14.661 -23.564 52.571 1.00 53.69 918 PRO A O 1
ATOM 7108 N N . VAL A 1 919 ? 16.816 -23.004 52.877 1.00 64.81 919 VAL A N 1
ATOM 7109 C CA . VAL A 1 919 ? 16.863 -21.947 51.871 1.00 64.81 919 VAL A CA 1
ATOM 7110 C C . VAL A 1 919 ? 16.883 -22.602 50.488 1.00 64.81 919 VAL A C 1
ATOM 7112 O O . VAL A 1 919 ? 17.703 -23.489 50.241 1.00 64.81 919 VAL A O 1
ATOM 7115 N N . LYS A 1 920 ? 15.972 -22.198 49.599 1.00 83.88 920 LYS A N 1
ATOM 7116 C CA . LYS A 1 920 ? 15.951 -22.647 48.200 1.00 83.88 920 LYS A CA 1
ATOM 7117 C C . LYS A 1 920 ? 16.691 -21.638 47.322 1.00 83.88 920 LYS A C 1
ATOM 7119 O O . LYS A 1 920 ? 16.732 -20.448 47.640 1.00 83.88 920 LYS A O 1
ATOM 7124 N N . SER A 1 921 ? 17.282 -22.111 46.226 1.00 89.38 921 SER A N 1
ATOM 7125 C CA . SER A 1 921 ? 17.934 -21.242 45.248 1.00 89.38 921 SER A CA 1
ATOM 7126 C C . SER A 1 921 ? 17.767 -21.734 43.814 1.00 89.38 921 SER A C 1
ATOM 7128 O O . SER A 1 921 ? 17.663 -22.935 43.563 1.00 89.38 921 SER A O 1
ATOM 7130 N N . ILE A 1 922 ? 17.759 -20.786 42.876 1.00 94.06 922 ILE A N 1
ATOM 7131 C CA . ILE A 1 922 ? 17.857 -21.037 41.435 1.00 94.06 922 ILE A CA 1
ATOM 7132 C C . ILE A 1 922 ? 18.877 -20.086 40.813 1.00 94.06 922 ILE A C 1
ATOM 7134 O O . ILE A 1 922 ? 19.084 -18.973 41.294 1.00 94.06 922 ILE A O 1
ATOM 7138 N N . THR A 1 923 ? 19.505 -20.517 39.725 1.00 95.25 923 THR A N 1
ATOM 7139 C CA . THR A 1 923 ? 20.415 -19.687 38.928 1.00 95.25 923 THR A CA 1
ATOM 7140 C C . THR A 1 923 ? 19.799 -19.380 37.572 1.00 95.25 923 THR A C 1
ATOM 7142 O O . THR A 1 923 ? 19.397 -20.294 36.852 1.00 95.25 923 THR A O 1
ATOM 7145 N N . ILE A 1 924 ? 19.730 -18.098 37.222 1.00 96.00 924 ILE A N 1
ATOM 7146 C CA . ILE A 1 924 ? 19.174 -17.620 35.954 1.00 96.00 924 ILE A CA 1
ATOM 7147 C C . ILE A 1 924 ? 20.268 -16.868 35.202 1.00 96.00 924 ILE A C 1
ATOM 7149 O O . ILE A 1 924 ? 20.837 -15.926 35.750 1.00 96.00 924 ILE A O 1
ATOM 7153 N N . ALA A 1 925 ? 20.537 -17.265 33.958 1.00 94.44 925 ALA A N 1
ATOM 7154 C CA . ALA A 1 925 ? 21.380 -16.522 33.027 1.00 94.44 925 ALA A CA 1
ATOM 7155 C C . ALA A 1 925 ? 20.543 -16.028 31.843 1.00 94.44 925 ALA A C 1
ATOM 7157 O O . ALA A 1 925 ? 19.753 -16.786 31.277 1.00 94.44 925 ALA A O 1
ATOM 7158 N N . SER A 1 926 ? 20.717 -14.762 31.474 1.00 92.81 926 SER A N 1
ATOM 7159 C CA . SER A 1 926 ? 19.970 -14.106 30.402 1.00 92.81 926 SER A CA 1
ATOM 7160 C C . SER A 1 926 ? 20.908 -13.355 29.469 1.00 92.81 926 SER A C 1
ATOM 7162 O O . SER A 1 926 ? 21.894 -12.767 29.921 1.00 92.81 926 SER A O 1
ATOM 7164 N N . TRP A 1 927 ? 20.587 -13.341 28.176 1.00 90.19 927 TRP A N 1
ATOM 7165 C CA . TRP A 1 927 ? 21.343 -12.564 27.202 1.00 90.19 927 TRP A CA 1
ATOM 7166 C C . TRP A 1 927 ? 20.462 -11.996 26.083 1.00 90.19 927 TRP A C 1
ATOM 7168 O O . TRP A 1 927 ? 19.728 -12.737 25.418 1.00 90.19 927 TRP A O 1
ATOM 7178 N N . ASN A 1 928 ? 20.558 -10.677 25.867 1.00 87.00 928 ASN A N 1
ATOM 7179 C CA . ASN A 1 928 ? 19.991 -10.007 24.703 1.00 87.00 928 ASN A CA 1
ATOM 7180 C C . ASN A 1 928 ? 21.043 -9.756 23.620 1.00 87.00 928 ASN A C 1
ATOM 7182 O O . ASN A 1 928 ? 22.024 -9.046 23.827 1.00 87.00 928 ASN A O 1
ATOM 7186 N N . ILE A 1 929 ? 20.821 -10.359 22.459 1.00 79.75 929 ILE A N 1
ATOM 7187 C CA . ILE A 1 929 ? 21.734 -10.337 21.323 1.00 79.75 929 ILE A CA 1
ATOM 7188 C C . ILE A 1 929 ? 20.910 -10.102 20.055 1.00 79.75 929 ILE A C 1
ATOM 7190 O O . ILE A 1 929 ? 20.059 -10.917 19.703 1.00 79.75 929 ILE A O 1
ATOM 7194 N N . GLU A 1 930 ? 21.125 -8.975 19.375 1.00 73.00 930 GLU A N 1
ATOM 7195 C CA . GLU A 1 930 ? 20.228 -8.521 18.308 1.00 73.00 930 GLU A CA 1
ATOM 7196 C C . GLU A 1 930 ? 20.321 -9.456 17.087 1.00 73.00 930 GLU A C 1
ATOM 7198 O O . GLU A 1 930 ? 21.410 -9.705 16.556 1.00 73.00 930 GLU A O 1
ATOM 7203 N N . LYS A 1 931 ? 19.173 -9.935 16.585 1.00 63.75 931 LYS A N 1
ATOM 7204 C CA . LYS A 1 931 ? 19.055 -10.722 15.333 1.00 63.75 931 LYS A CA 1
ATOM 7205 C C . LYS A 1 931 ? 19.907 -12.005 15.311 1.00 63.75 931 LYS A C 1
ATOM 7207 O O . LYS A 1 931 ? 20.543 -12.326 14.303 1.00 63.75 931 LYS A O 1
ATOM 7212 N N . ASN A 1 932 ? 19.934 -12.755 16.411 1.00 67.94 932 ASN A N 1
ATOM 7213 C CA . ASN A 1 932 ? 20.614 -14.051 16.467 1.00 67.94 932 ASN A CA 1
ATOM 7214 C C . ASN A 1 932 ? 19.850 -15.131 15.660 1.00 67.94 932 ASN A C 1
ATOM 7216 O O . ASN A 1 932 ? 18.677 -15.385 15.923 1.00 67.94 932 ASN A O 1
ATOM 7220 N N . GLY A 1 933 ? 20.495 -15.773 14.678 1.00 65.12 933 GLY A N 1
ATOM 7221 C CA . GLY A 1 933 ? 19.902 -16.792 13.796 1.00 65.12 933 GLY A CA 1
ATOM 7222 C C . GLY A 1 933 ? 20.882 -17.344 12.742 1.00 65.12 933 GLY A C 1
ATOM 7223 O O . GLY A 1 933 ? 22.071 -17.032 12.755 1.00 65.12 933 GLY A O 1
ATOM 7224 N N . GLN A 1 934 ? 20.410 -18.161 11.786 1.00 57.75 934 GLN A N 1
ATOM 7225 C CA . GLN A 1 934 ? 21.278 -18.741 10.733 1.00 57.75 934 GLN A CA 1
ATOM 7226 C C . GLN A 1 934 ? 21.946 -17.691 9.825 1.00 57.75 934 GLN A C 1
ATOM 7228 O O . GLN A 1 934 ? 23.007 -17.961 9.270 1.00 57.75 934 GLN A O 1
ATOM 7233 N N . SER A 1 935 ? 21.349 -16.504 9.688 1.00 59.81 935 SER A N 1
ATOM 7234 C CA . SER A 1 935 ? 21.905 -15.363 8.948 1.00 59.81 935 SER A CA 1
ATOM 7235 C C . SER A 1 935 ? 22.962 -14.574 9.734 1.00 59.81 935 SER A C 1
ATOM 7237 O O . SER A 1 935 ? 23.607 -13.693 9.166 1.00 59.81 935 SER A O 1
ATOM 7239 N N . SER A 1 936 ? 23.156 -14.867 11.027 1.00 70.38 936 SER A N 1
ATOM 7240 C CA . SER A 1 936 ? 24.223 -14.262 11.827 1.00 70.38 936 SER A CA 1
ATOM 7241 C C . SER A 1 936 ? 25.602 -14.713 11.339 1.00 70.38 936 SER A C 1
ATOM 7243 O O . SER A 1 936 ? 25.766 -15.820 10.828 1.00 70.38 936 SER A O 1
ATOM 7245 N N . THR A 1 937 ? 26.621 -13.872 11.530 1.00 77.12 937 THR A N 1
ATOM 7246 C CA . THR A 1 937 ? 28.001 -14.235 11.184 1.00 77.12 937 THR A CA 1
ATOM 7247 C C . THR A 1 937 ? 28.458 -15.467 11.985 1.00 77.12 937 THR A C 1
ATOM 7249 O O . THR A 1 937 ? 28.030 -15.638 13.131 1.00 77.12 937 THR A O 1
ATOM 7252 N N . PRO A 1 938 ? 29.359 -16.312 11.445 1.00 75.25 938 PRO A N 1
ATOM 7253 C CA . PRO A 1 938 ? 29.892 -17.467 12.177 1.00 75.25 938 PRO A CA 1
ATOM 7254 C C . PRO A 1 938 ? 30.504 -17.103 13.537 1.00 75.25 938 PRO A C 1
ATOM 7256 O O . PRO A 1 938 ? 30.398 -17.865 14.492 1.00 75.25 938 PRO A O 1
ATOM 7259 N N . GLU A 1 939 ? 31.091 -15.909 13.649 1.00 76.31 939 GLU A N 1
ATOM 7260 C CA . GLU A 1 939 ? 31.616 -15.374 14.908 1.00 76.31 939 GLU A CA 1
ATOM 7261 C C . GLU A 1 939 ? 30.503 -15.142 15.945 1.00 76.31 939 GLU A C 1
ATOM 7263 O O . GLU A 1 939 ? 30.636 -15.540 17.100 1.00 76.31 939 GLU A O 1
ATOM 7268 N N . LYS A 1 940 ? 29.371 -14.553 15.534 1.00 77.31 940 LYS A N 1
ATOM 7269 C CA . LYS A 1 940 ? 28.217 -14.312 16.411 1.00 77.31 940 LYS A CA 1
ATOM 7270 C C . LYS A 1 940 ? 27.556 -15.623 16.849 1.00 77.31 940 LYS A C 1
ATOM 7272 O O . LYS A 1 940 ? 27.196 -15.766 18.014 1.00 77.31 940 LYS A O 1
ATOM 7277 N N . GLN A 1 941 ? 27.471 -16.602 15.946 1.00 79.44 941 GLN A N 1
ATOM 7278 C CA . GLN A 1 941 ? 27.000 -17.953 16.270 1.00 79.44 941 GLN A CA 1
ATOM 7279 C C . GLN A 1 941 ? 27.927 -18.656 17.277 1.00 79.44 941 GLN A C 1
ATOM 7281 O O . GLN A 1 941 ? 27.437 -19.284 18.215 1.00 79.44 941 GLN A O 1
ATOM 7286 N N . GLY A 1 942 ? 29.249 -18.499 17.130 1.00 79.31 942 GLY A N 1
ATOM 7287 C CA . GLY A 1 942 ? 30.247 -19.009 18.077 1.00 79.31 942 GLY A CA 1
ATOM 7288 C C . GLY A 1 942 ? 30.068 -18.442 19.486 1.00 79.31 942 GLY A C 1
ATOM 7289 O O . GLY A 1 942 ? 29.962 -19.207 20.438 1.00 79.31 942 GLY A O 1
ATOM 7290 N N . LYS A 1 943 ? 29.898 -17.119 19.616 1.00 82.31 943 LYS A N 1
ATOM 7291 C CA . LYS A 1 943 ? 29.688 -16.456 20.918 1.00 82.31 943 LYS A CA 1
ATOM 7292 C C . LYS A 1 943 ? 28.434 -16.955 21.648 1.00 82.31 943 LYS A C 1
ATOM 7294 O O . LYS A 1 943 ? 28.472 -17.180 22.856 1.00 82.31 943 LYS A O 1
ATOM 7299 N N . VAL A 1 944 ? 27.329 -17.156 20.922 1.00 86.12 944 VAL A N 1
ATOM 7300 C CA . VAL A 1 944 ? 26.089 -17.722 21.487 1.00 86.12 944 VAL A CA 1
ATOM 7301 C C . VAL A 1 944 ? 26.284 -19.171 21.921 1.00 86.12 944 VAL A C 1
ATOM 7303 O O . VAL A 1 944 ? 25.819 -19.553 22.994 1.00 86.12 944 VAL A O 1
ATOM 7306 N N . SER A 1 945 ? 26.997 -19.963 21.119 1.00 86.25 945 SER A N 1
ATOM 7307 C CA . SER A 1 945 ? 27.328 -21.344 21.468 1.00 86.25 945 SER A CA 1
ATOM 7308 C C . SER A 1 945 ? 28.169 -21.413 22.743 1.00 86.25 945 SER A C 1
ATOM 7310 O O . SER A 1 945 ? 27.822 -22.179 23.636 1.00 86.25 945 SER A O 1
ATOM 7312 N N . ASP A 1 946 ? 29.219 -20.598 22.859 1.00 84.62 946 ASP A N 1
ATOM 7313 C CA . ASP A 1 946 ? 30.109 -20.585 24.027 1.00 84.62 946 ASP A CA 1
ATOM 7314 C C . ASP A 1 946 ? 29.359 -20.191 25.306 1.00 84.62 946 ASP A C 1
ATOM 7316 O O . ASP A 1 946 ? 29.503 -20.847 26.337 1.00 84.62 946 ASP A O 1
ATOM 7320 N N . PHE A 1 947 ? 28.482 -19.183 25.236 1.00 90.00 947 PHE A N 1
ATOM 7321 C CA . PHE A 1 947 ? 27.626 -18.799 26.363 1.00 90.00 947 PHE A CA 1
ATOM 7322 C C . PHE A 1 947 ? 26.735 -19.958 26.835 1.00 90.00 947 PHE A C 1
ATOM 7324 O O . PHE A 1 947 ? 26.727 -20.286 28.024 1.00 90.00 947 PHE A O 1
ATOM 7331 N N . ILE A 1 948 ? 26.001 -20.604 25.917 1.00 91.31 948 ILE A N 1
ATOM 7332 C CA . ILE A 1 948 ? 25.107 -21.719 26.268 1.00 91.31 948 ILE A CA 1
ATOM 7333 C C . ILE A 1 948 ? 25.918 -22.902 26.813 1.00 91.31 948 ILE A C 1
ATOM 7335 O O . ILE A 1 948 ? 25.487 -23.525 27.787 1.00 91.31 948 ILE A O 1
ATOM 7339 N N . ASP A 1 949 ? 27.088 -23.199 26.236 1.00 89.62 949 ASP A N 1
ATOM 7340 C CA . ASP A 1 949 ? 27.925 -24.320 26.663 1.00 89.62 949 ASP A CA 1
ATOM 7341 C C . ASP A 1 949 ? 28.487 -24.114 28.069 1.00 89.62 949 ASP A C 1
ATOM 7343 O O . ASP A 1 949 ? 28.337 -24.993 28.919 1.00 89.62 949 ASP A O 1
ATOM 7347 N N . THR A 1 950 ? 29.036 -22.932 28.355 1.00 86.88 950 THR A N 1
ATOM 7348 C CA . THR A 1 950 ? 29.495 -22.567 29.700 1.00 86.88 950 THR A CA 1
ATOM 7349 C C . THR A 1 950 ? 28.335 -22.616 30.697 1.00 86.88 950 THR A C 1
ATOM 7351 O O . THR A 1 950 ? 28.460 -23.224 31.764 1.00 86.88 950 THR A O 1
ATOM 7354 N N . CYS A 1 951 ? 27.164 -22.068 30.353 1.00 90.94 951 CYS A N 1
ATOM 7355 C CA . CYS A 1 951 ? 25.993 -22.118 31.229 1.00 90.94 951 CYS A CA 1
ATOM 7356 C C . CYS A 1 951 ? 25.526 -23.552 31.520 1.00 90.94 951 CYS A C 1
ATOM 7358 O O . CYS A 1 951 ? 25.258 -23.877 32.678 1.00 90.94 951 CYS A O 1
ATOM 7360 N N . CYS A 1 952 ? 25.427 -24.410 30.503 1.00 91.50 952 CYS A N 1
ATOM 7361 C CA . CYS A 1 952 ? 24.816 -25.734 30.639 1.00 91.50 952 CYS A CA 1
ATOM 7362 C C . CYS A 1 952 ? 25.798 -26.818 31.104 1.00 91.50 952 CYS A C 1
ATOM 7364 O O . CYS A 1 952 ? 25.404 -27.710 31.855 1.00 91.50 952 CYS A O 1
ATOM 7366 N N . LYS A 1 953 ? 27.059 -26.781 30.654 1.00 86.88 953 LYS A N 1
ATOM 7367 C CA . LYS A 1 953 ? 28.052 -27.834 30.932 1.00 86.88 953 LYS A CA 1
ATOM 7368 C C . LYS A 1 953 ? 28.997 -27.493 32.077 1.00 86.88 953 LYS A C 1
ATOM 7370 O O . LYS A 1 953 ? 29.349 -28.396 32.832 1.00 86.88 953 LYS A O 1
ATOM 7375 N N . GLU A 1 954 ? 29.416 -26.235 32.205 1.00 85.75 954 GLU A N 1
ATOM 7376 C CA . GLU A 1 954 ? 30.423 -25.843 33.203 1.00 85.75 954 GLU A CA 1
ATOM 7377 C C . GLU A 1 954 ? 29.784 -25.343 34.500 1.00 85.75 954 GLU A C 1
ATOM 7379 O O . GLU A 1 954 ? 30.157 -25.781 35.588 1.00 85.75 954 GLU A O 1
ATOM 7384 N N . LEU A 1 955 ? 28.800 -24.447 34.387 1.00 83.44 955 LEU A N 1
ATOM 7385 C CA . LEU A 1 955 ? 28.182 -23.772 35.532 1.00 83.44 955 LEU A CA 1
ATOM 7386 C C . LEU A 1 955 ? 26.905 -24.457 36.028 1.00 83.44 955 LEU A C 1
ATOM 7388 O O . LEU A 1 955 ? 26.491 -24.235 37.166 1.00 83.44 955 LEU A O 1
ATOM 7392 N N . GLY A 1 956 ? 26.268 -25.275 35.186 1.00 87.81 956 GLY A N 1
ATOM 7393 C CA . GLY A 1 956 ? 25.016 -25.957 35.515 1.00 87.81 956 GLY A CA 1
ATOM 7394 C C . GLY A 1 956 ? 23.878 -24.989 35.851 1.00 87.81 956 GLY A C 1
ATOM 7395 O O . GLY A 1 956 ? 23.113 -25.246 36.784 1.00 87.81 956 GLY A O 1
ATOM 7396 N N . ILE A 1 957 ? 23.777 -23.869 35.129 1.00 94.44 957 ILE A N 1
ATOM 7397 C CA . ILE A 1 957 ? 22.750 -22.836 35.323 1.00 94.44 957 ILE A CA 1
ATOM 7398 C C . ILE A 1 957 ? 21.349 -23.453 35.250 1.00 94.44 957 ILE A C 1
ATOM 7400 O O . ILE A 1 957 ? 21.088 -24.310 34.412 1.00 94.44 957 ILE A O 1
ATOM 7404 N N . THR A 1 958 ? 20.441 -23.038 36.132 1.00 95.44 958 THR A N 1
ATOM 7405 C CA . THR A 1 958 ? 19.105 -23.649 36.248 1.00 95.44 958 THR A CA 1
ATOM 7406 C C . THR A 1 958 ? 18.203 -23.249 35.080 1.00 95.44 958 THR A C 1
ATOM 7408 O O . THR A 1 958 ? 17.503 -24.097 34.526 1.00 95.44 958 THR A O 1
ATOM 7411 N N . VAL A 1 959 ? 18.243 -21.969 34.698 1.00 96.50 959 VAL A N 1
ATOM 7412 C CA . VAL A 1 959 ? 17.476 -21.398 33.586 1.00 96.50 959 VAL A CA 1
ATOM 7413 C C . VAL A 1 959 ? 18.387 -20.549 32.706 1.00 96.50 959 VAL A C 1
ATOM 7415 O O . VAL A 1 959 ? 19.008 -19.604 33.191 1.00 96.50 959 VAL A O 1
ATOM 7418 N N . VAL A 1 960 ? 18.430 -20.855 31.413 1.00 96.00 960 VAL A N 1
ATOM 7419 C CA . VAL A 1 960 ? 19.117 -20.042 30.397 1.00 96.00 960 VAL A CA 1
ATOM 7420 C C . VAL A 1 960 ? 18.064 -19.395 29.504 1.00 96.00 960 VAL A C 1
ATOM 7422 O O . VAL A 1 960 ? 17.177 -20.097 29.024 1.00 96.00 960 VAL A O 1
ATOM 7425 N N . PHE A 1 961 ? 18.141 -18.082 29.287 1.00 94.75 961 PHE A N 1
ATOM 7426 C CA . PHE A 1 961 ? 17.150 -17.300 28.541 1.00 94.75 961 PHE A CA 1
ATOM 7427 C C . PHE A 1 961 ? 17.810 -16.415 27.472 1.00 94.75 961 PHE A C 1
ATOM 7429 O O . PHE A 1 961 ? 18.716 -15.641 27.770 1.00 94.75 961 PHE A O 1
ATOM 7436 N N . LEU A 1 962 ? 17.345 -16.514 26.226 1.00 91.31 962 LEU A N 1
ATOM 7437 C CA . LEU A 1 962 ? 17.794 -15.692 25.099 1.00 91.31 962 LEU A CA 1
ATOM 7438 C C . LEU A 1 962 ? 16.667 -14.768 24.631 1.00 91.31 962 LEU A C 1
ATOM 7440 O O . LEU A 1 962 ? 15.585 -15.238 24.262 1.00 91.31 962 LEU A O 1
ATOM 7444 N N . CYS A 1 963 ? 16.933 -13.459 24.625 1.00 84.62 963 CYS A N 1
ATOM 7445 C CA . CYS A 1 963 ? 15.909 -12.430 24.430 1.00 84.62 963 CYS A CA 1
ATOM 7446 C C . CYS A 1 963 ? 15.482 -12.224 22.964 1.00 84.62 963 CYS A C 1
ATOM 7448 O O . CYS A 1 963 ? 14.337 -11.846 22.721 1.00 84.62 963 CYS A O 1
ATOM 7450 N N . GLU A 1 964 ? 16.344 -12.467 21.973 1.00 80.44 964 GLU A N 1
ATOM 7451 C CA . GLU A 1 964 ? 16.051 -12.166 20.561 1.00 80.44 964 GLU A CA 1
ATOM 7452 C C . GLU A 1 964 ? 16.642 -13.191 19.581 1.00 80.44 964 GLU A C 1
ATOM 7454 O O . GLU A 1 964 ? 17.714 -12.998 19.011 1.00 80.44 964 GLU A O 1
ATOM 7459 N N . VAL A 1 965 ? 15.922 -14.294 19.350 1.00 79.75 965 VAL A N 1
ATOM 7460 C CA . VAL A 1 965 ? 16.278 -15.302 18.333 1.00 79.75 965 VAL A CA 1
ATOM 7461 C C . VAL A 1 965 ? 15.355 -15.181 17.123 1.00 79.75 965 VAL A C 1
ATOM 7463 O O . VAL A 1 965 ? 14.142 -15.181 17.283 1.00 79.75 965 VAL A O 1
ATOM 7466 N N . HIS A 1 966 ? 15.889 -15.105 15.909 1.00 78.38 966 HIS A N 1
ATOM 7467 C CA . HIS A 1 966 ? 15.107 -14.899 14.688 1.00 78.38 966 HIS A CA 1
ATOM 7468 C C . HIS A 1 966 ? 14.064 -16.014 14.464 1.00 78.38 966 HIS A C 1
ATOM 7470 O O . HIS A 1 966 ? 14.394 -17.202 14.465 1.00 78.38 966 HIS A O 1
ATOM 7476 N N . SER A 1 967 ? 12.801 -15.647 14.228 1.00 70.44 967 SER A N 1
ATOM 7477 C CA . SER A 1 967 ? 11.661 -16.579 14.257 1.00 70.44 967 SER A CA 1
ATOM 7478 C C . SER A 1 967 ? 11.563 -17.513 13.042 1.00 70.44 967 SER A C 1
ATOM 7480 O O . SER A 1 967 ? 11.059 -18.624 13.182 1.00 70.44 967 SER A O 1
ATOM 7482 N N . ALA A 1 968 ? 12.094 -17.119 11.876 1.00 67.38 968 ALA A N 1
ATOM 7483 C CA . ALA A 1 968 ? 11.939 -17.845 10.602 1.00 67.38 968 ALA A CA 1
ATOM 7484 C C . ALA A 1 968 ? 12.416 -19.317 10.582 1.00 67.38 968 ALA A C 1
ATOM 7486 O O . ALA A 1 968 ? 12.001 -20.063 9.702 1.00 67.38 968 ALA A O 1
ATOM 7487 N N . ARG A 1 969 ? 13.282 -19.749 11.516 1.00 66.81 969 ARG A N 1
ATOM 7488 C CA . ARG A 1 969 ? 13.728 -21.156 11.663 1.00 66.81 969 ARG A CA 1
ATOM 7489 C C . ARG A 1 969 ? 13.872 -21.573 13.132 1.00 66.81 969 ARG A C 1
ATOM 7491 O O . ARG A 1 969 ? 14.779 -22.321 13.495 1.00 66.81 969 ARG A O 1
ATOM 7498 N N . ILE A 1 970 ? 13.006 -21.046 13.999 1.00 80.31 970 ILE A N 1
ATOM 7499 C CA . ILE A 1 970 ? 13.078 -21.263 15.453 1.00 80.31 970 ILE A CA 1
ATOM 7500 C C . ILE A 1 970 ? 12.978 -22.749 15.846 1.00 80.31 970 ILE A C 1
ATOM 7502 O O . ILE A 1 970 ? 13.606 -23.184 16.812 1.00 80.31 970 ILE A O 1
ATOM 7506 N N . GLU A 1 971 ? 12.255 -23.547 15.059 1.00 79.81 971 GLU A N 1
ATOM 7507 C CA . GLU A 1 971 ? 12.128 -24.997 15.244 1.00 79.81 971 GLU A CA 1
ATOM 7508 C C . GLU A 1 971 ? 13.446 -25.736 14.965 1.00 79.81 971 GLU A C 1
ATOM 7510 O O . GLU A 1 971 ? 13.845 -26.597 15.748 1.00 79.81 971 GLU A O 1
ATOM 7515 N N . ASP A 1 972 ? 14.184 -25.353 13.917 1.00 76.44 972 ASP A N 1
ATOM 7516 C CA . ASP A 1 972 ? 15.509 -25.917 13.620 1.00 76.44 972 ASP A CA 1
ATOM 7517 C C . ASP A 1 972 ? 16.520 -25.560 14.725 1.00 76.44 972 ASP A C 1
ATOM 7519 O O . ASP A 1 972 ? 17.320 -26.395 15.155 1.00 76.44 972 ASP A O 1
ATOM 7523 N N . TYR A 1 973 ? 16.459 -24.316 15.216 1.00 81.75 973 TYR A N 1
ATOM 7524 C CA . TYR A 1 973 ? 17.331 -23.808 16.277 1.00 81.75 973 TYR A CA 1
ATOM 7525 C C . TYR A 1 973 ? 17.119 -24.557 17.601 1.00 81.75 973 TYR A C 1
ATOM 7527 O O . TYR A 1 973 ? 18.071 -25.018 18.231 1.00 81.75 973 TYR A O 1
ATOM 7535 N N . THR A 1 974 ? 15.861 -24.719 18.014 1.00 86.31 974 THR A N 1
ATOM 7536 C CA . THR A 1 974 ? 15.510 -25.437 19.248 1.00 86.31 974 THR A CA 1
ATOM 7537 C C . THR A 1 974 ? 15.753 -26.940 19.139 1.00 86.31 974 THR A C 1
ATOM 7539 O O . THR A 1 974 ? 16.251 -27.532 20.094 1.00 86.31 974 THR A O 1
ATOM 7542 N N . SER A 1 975 ? 15.529 -27.543 17.966 1.00 84.75 975 SER A N 1
ATOM 7543 C CA . SER A 1 975 ? 15.851 -28.954 17.707 1.00 84.75 975 SER A CA 1
ATOM 7544 C C . SER A 1 975 ? 17.347 -29.251 17.847 1.00 84.75 975 SER A C 1
ATOM 7546 O O . SER A 1 975 ? 17.724 -30.276 18.418 1.00 84.75 975 SER A O 1
ATOM 7548 N N . PHE A 1 976 ? 18.218 -28.349 17.376 1.00 86.38 976 PHE A N 1
ATOM 7549 C CA . PHE A 1 976 ? 19.667 -28.479 17.563 1.00 86.38 976 PHE A CA 1
ATOM 7550 C C . PHE A 1 976 ? 20.053 -28.449 19.047 1.00 86.38 976 PHE A C 1
ATOM 7552 O O . PHE A 1 976 ? 20.776 -29.329 19.516 1.00 86.38 976 PHE A O 1
ATOM 7559 N N . LEU A 1 977 ? 19.544 -27.470 19.799 1.00 90.44 977 LEU A N 1
ATOM 7560 C CA . LEU A 1 977 ? 19.839 -27.338 21.227 1.00 90.44 977 LEU A CA 1
ATOM 7561 C C . LEU A 1 977 ? 19.312 -28.528 22.038 1.00 90.44 977 LEU A C 1
ATOM 7563 O O . LEU A 1 977 ? 20.019 -29.010 22.922 1.00 90.44 977 LEU A O 1
ATOM 7567 N N . GLU A 1 978 ? 18.124 -29.048 21.718 1.00 91.31 978 GLU A N 1
ATOM 7568 C CA . GLU A 1 978 ? 17.595 -30.269 22.340 1.00 91.31 978 GLU A CA 1
ATOM 7569 C C . GLU A 1 978 ? 18.492 -31.479 22.009 1.00 91.31 978 GLU A C 1
ATOM 7571 O O . GLU A 1 978 ? 18.761 -32.308 22.874 1.00 91.31 978 GLU A O 1
ATOM 7576 N N . GLY A 1 979 ? 19.062 -31.552 20.801 1.00 86.50 979 GLY A N 1
ATOM 7577 C CA . GLY A 1 979 ? 20.033 -32.589 20.432 1.00 86.50 979 GLY A CA 1
ATOM 7578 C C . GLY A 1 979 ? 21.347 -32.547 21.228 1.00 86.50 979 GLY A C 1
ATOM 7579 O O . GLY A 1 979 ? 21.943 -33.596 21.476 1.00 86.50 979 GLY A O 1
ATOM 7580 N N . VAL A 1 980 ? 21.800 -31.359 21.646 1.00 90.56 980 VAL A N 1
ATOM 7581 C CA . VAL A 1 980 ? 23.073 -31.171 22.372 1.00 90.56 980 VAL A CA 1
ATOM 7582 C C . VAL A 1 980 ? 22.888 -31.218 23.893 1.00 90.56 980 VAL A C 1
ATOM 7584 O O . VAL A 1 980 ? 23.678 -31.855 24.593 1.00 90.56 980 VAL A O 1
ATOM 7587 N N . TYR A 1 981 ? 21.849 -30.561 24.413 1.00 93.69 981 TYR A N 1
ATOM 7588 C CA . TYR A 1 981 ? 21.634 -30.339 25.850 1.00 93.69 981 TYR A CA 1
ATOM 7589 C C . TYR A 1 981 ? 20.422 -31.091 26.416 1.00 93.69 981 TYR A C 1
ATOM 7591 O O . TYR A 1 981 ? 20.272 -31.164 27.640 1.00 93.69 981 TYR A O 1
ATOM 7599 N N . GLY A 1 982 ? 19.603 -31.718 25.563 1.00 89.69 982 GLY A N 1
ATOM 7600 C CA . GLY A 1 982 ? 18.356 -32.402 25.928 1.00 89.69 982 GLY A CA 1
ATOM 7601 C C . GLY A 1 982 ? 18.509 -33.536 26.942 1.00 89.69 982 GLY A C 1
ATOM 7602 O O . GLY A 1 982 ? 17.537 -33.953 27.564 1.00 89.69 982 GLY A O 1
ATOM 7603 N N . ALA A 1 983 ? 19.721 -34.043 27.181 1.00 87.75 983 ALA A N 1
ATOM 7604 C CA . ALA A 1 983 ? 19.955 -35.010 28.254 1.00 87.75 983 ALA A CA 1
ATOM 7605 C C . ALA A 1 983 ? 19.683 -34.415 29.651 1.00 87.75 983 ALA A C 1
ATOM 7607 O O . ALA A 1 983 ? 19.123 -35.099 30.505 1.00 87.75 983 ALA A O 1
ATOM 7608 N N . ASN A 1 984 ? 20.036 -33.141 29.862 1.00 92.06 984 ASN A N 1
ATOM 7609 C CA . ASN A 1 984 ? 19.986 -32.473 31.168 1.00 92.06 984 ASN A CA 1
ATOM 7610 C C . ASN A 1 984 ? 19.042 -31.261 31.200 1.00 92.06 984 ASN A C 1
ATOM 7612 O O . ASN A 1 984 ? 18.670 -30.818 32.284 1.00 92.06 984 ASN A O 1
ATOM 7616 N N . TYR A 1 985 ? 18.645 -30.736 30.040 1.00 96.38 985 TYR A N 1
ATOM 7617 C CA . TYR A 1 985 ? 17.798 -29.552 29.902 1.00 96.38 985 TYR A CA 1
ATOM 7618 C C . TYR A 1 985 ? 16.582 -29.844 29.030 1.00 96.38 985 TYR A C 1
ATOM 7620 O O . TYR A 1 985 ? 16.634 -30.698 28.153 1.00 96.38 985 TYR A O 1
ATOM 7628 N N . THR A 1 986 ? 15.487 -29.136 29.278 1.00 94.06 986 THR A N 1
ATOM 7629 C CA . THR A 1 986 ? 14.334 -29.052 28.380 1.00 94.06 986 THR A CA 1
ATOM 7630 C C . THR A 1 986 ? 14.437 -27.745 27.608 1.00 94.06 986 THR A C 1
ATOM 7632 O O . THR A 1 986 ? 14.507 -26.683 28.235 1.00 94.06 986 THR A O 1
ATOM 7635 N N . VAL A 1 987 ? 14.436 -27.810 26.278 1.00 94.12 987 VAL A N 1
ATOM 7636 C CA . VAL A 1 987 ? 14.517 -26.634 25.405 1.00 94.12 987 VAL A CA 1
ATOM 7637 C C . VAL A 1 987 ? 13.124 -26.239 24.922 1.00 94.12 987 VAL A C 1
ATOM 7639 O O . VAL A 1 987 ? 12.373 -27.066 24.417 1.00 94.12 987 VAL A O 1
ATOM 7642 N N . ASN A 1 988 ? 12.773 -24.961 25.062 1.00 92.19 988 ASN A N 1
ATOM 7643 C CA . ASN A 1 988 ? 11.502 -24.413 24.593 1.00 92.19 988 ASN A CA 1
ATOM 7644 C C . ASN A 1 988 ? 11.694 -23.024 23.980 1.00 92.19 988 ASN A C 1
ATOM 7646 O O . ASN A 1 988 ? 12.720 -22.366 24.172 1.00 92.19 988 ASN A O 1
ATOM 7650 N N . PHE A 1 989 ? 10.671 -22.553 23.270 1.00 90.00 989 PHE A N 1
ATOM 7651 C CA . PHE A 1 989 ? 10.631 -21.191 22.757 1.00 90.00 989 PHE A CA 1
ATOM 7652 C C . PHE A 1 989 ? 9.267 -20.530 22.965 1.00 90.00 989 PHE A C 1
ATOM 7654 O O . PHE A 1 989 ? 8.258 -21.189 23.217 1.00 90.00 989 PHE A O 1
ATOM 7661 N N . LEU A 1 990 ? 9.256 -19.203 22.871 1.00 82.50 990 LEU A N 1
ATOM 7662 C CA . LEU A 1 990 ? 8.058 -18.372 22.830 1.00 82.50 990 LEU A CA 1
ATOM 7663 C C . LEU A 1 990 ? 8.126 -17.481 21.591 1.00 82.50 990 LEU A C 1
ATOM 7665 O O . LEU A 1 990 ? 8.993 -16.608 21.499 1.00 82.50 990 LEU A O 1
ATOM 7669 N N . ALA A 1 991 ? 7.221 -17.719 20.642 1.00 73.38 991 ALA A N 1
ATOM 7670 C CA . ALA A 1 991 ? 7.133 -16.938 19.415 1.00 73.38 991 ALA A CA 1
ATOM 7671 C C . ALA A 1 991 ? 6.767 -15.474 19.719 1.00 73.38 991 ALA A C 1
ATOM 7673 O O . ALA A 1 991 ? 5.849 -15.194 20.490 1.00 73.38 991 ALA A O 1
ATOM 7674 N N . GLY A 1 992 ? 7.492 -14.535 19.111 1.00 56.94 992 GLY A N 1
ATOM 7675 C CA . GLY A 1 992 ? 7.116 -13.126 19.051 1.00 56.94 992 GLY A CA 1
ATOM 7676 C C . GLY A 1 992 ? 6.465 -12.826 17.714 1.00 56.94 992 GLY A C 1
ATOM 7677 O O . GLY A 1 992 ? 6.974 -13.255 16.684 1.00 56.94 992 GLY A O 1
ATOM 7678 N N . GLY A 1 993 ? 5.363 -12.076 17.716 1.00 50.16 993 GLY A N 1
ATOM 7679 C CA . GLY A 1 993 ? 4.565 -11.797 16.515 1.00 50.16 993 GLY A CA 1
ATOM 7680 C C . GLY A 1 993 ? 5.278 -11.037 15.387 1.00 50.16 993 GLY A C 1
ATOM 7681 O O . GLY A 1 993 ? 4.680 -10.861 14.337 1.00 50.16 993 GLY A O 1
ATOM 7682 N N . TYR A 1 994 ? 6.531 -10.604 15.576 1.00 54.19 994 TYR A N 1
ATOM 7683 C CA . TYR A 1 994 ? 7.333 -9.895 14.576 1.00 54.19 994 TYR A CA 1
ATOM 7684 C C . TYR A 1 994 ? 8.808 -10.329 14.682 1.00 54.19 994 TYR A C 1
ATOM 7686 O O . TYR A 1 994 ? 9.499 -9.953 15.627 1.00 54.19 994 TYR A O 1
ATOM 7694 N N . ASN A 1 995 ? 9.275 -11.135 13.723 1.00 62.56 995 ASN A N 1
ATOM 7695 C CA . ASN A 1 995 ? 10.669 -11.504 13.395 1.00 62.56 995 ASN A CA 1
ATOM 7696 C C . ASN A 1 995 ? 11.593 -12.143 14.468 1.00 62.56 995 ASN A C 1
ATOM 7698 O O . ASN A 1 995 ? 12.555 -12.797 14.075 1.00 62.56 995 ASN A O 1
ATOM 7702 N N . ASN A 1 996 ? 11.323 -12.041 15.778 1.00 72.50 996 ASN A N 1
ATOM 7703 C CA . ASN A 1 996 ? 12.167 -12.566 16.871 1.00 72.50 996 ASN A CA 1
ATOM 7704 C C . ASN A 1 996 ? 11.343 -13.334 17.941 1.00 72.50 996 ASN A C 1
ATOM 7706 O O . ASN A 1 996 ? 10.211 -12.969 18.248 1.00 72.50 996 ASN A O 1
ATOM 7710 N N . ALA A 1 997 ? 11.924 -14.361 18.565 1.00 80.56 997 ALA A N 1
ATOM 7711 C CA . ALA A 1 997 ? 11.356 -15.263 19.575 1.00 80.56 997 ALA A CA 1
ATOM 7712 C C . ALA A 1 997 ? 12.258 -15.358 20.826 1.00 80.56 997 ALA A C 1
ATOM 7714 O O . ALA A 1 997 ? 13.453 -15.064 20.756 1.00 80.56 997 ALA A O 1
ATOM 7715 N N . TYR A 1 998 ? 11.702 -15.716 21.996 1.00 89.00 998 TYR A N 1
ATOM 7716 C CA . TYR A 1 998 ? 12.526 -16.119 23.154 1.00 89.00 998 TYR A CA 1
ATOM 7717 C C . TYR A 1 998 ? 12.872 -17.596 23.031 1.00 89.00 998 TYR A C 1
ATOM 7719 O O . TYR A 1 998 ? 11.983 -18.394 22.752 1.00 89.00 998 TYR A O 1
ATOM 7727 N N . VAL A 1 999 ? 14.119 -17.962 23.315 1.00 90.88 999 VAL A N 1
ATOM 7728 C CA . VAL A 1 999 ? 14.530 -19.361 23.508 1.00 90.88 999 VAL A CA 1
ATOM 7729 C C . VAL A 1 999 ? 14.972 -19.524 24.949 1.00 90.88 999 VAL A C 1
ATOM 7731 O O . VAL A 1 999 ? 15.698 -18.677 25.467 1.00 90.88 999 VAL A O 1
ATOM 7734 N N . TYR A 1 1000 ? 14.532 -20.592 25.607 1.00 94.06 1000 TYR A N 1
ATOM 7735 C CA . TYR A 1 1000 ? 14.907 -20.852 26.988 1.00 94.06 1000 TYR A CA 1
ATOM 7736 C C . TYR A 1 1000 ? 15.128 -22.336 27.269 1.00 94.06 1000 TYR A C 1
ATOM 7738 O O . TYR A 1 1000 ? 14.473 -23.206 26.693 1.00 94.06 1000 TYR A O 1
ATOM 7746 N N . LEU A 1 1001 ? 16.077 -22.611 28.162 1.00 96.38 1001 LEU A N 1
ATOM 7747 C CA . LEU A 1 1001 ? 16.449 -23.948 28.604 1.00 96.38 1001 LEU A CA 1
ATOM 7748 C C . LEU A 1 1001 ? 16.239 -24.044 30.113 1.00 96.38 1001 LEU A C 1
ATOM 7750 O O . LEU A 1 1001 ? 16.724 -23.192 30.856 1.00 96.38 1001 LEU A O 1
ATOM 7754 N N . ILE A 1 1002 ? 15.543 -25.087 30.564 1.00 96.06 1002 ILE A N 1
ATOM 7755 C CA . ILE A 1 1002 ? 15.302 -25.358 31.989 1.00 96.06 1002 ILE A CA 1
ATOM 7756 C C . ILE A 1 1002 ? 15.920 -26.705 32.341 1.00 96.06 1002 ILE A C 1
ATOM 7758 O O . ILE A 1 1002 ? 15.652 -27.702 31.671 1.00 96.06 1002 ILE A O 1
ATOM 7762 N N . ARG A 1 1003 ? 16.747 -26.750 33.387 1.00 94.69 1003 ARG A N 1
ATOM 7763 C CA . ARG A 1 1003 ? 17.382 -27.992 33.846 1.00 94.69 1003 ARG A CA 1
ATOM 7764 C C . ARG A 1 1003 ? 16.315 -28.995 34.307 1.00 94.69 1003 ARG A C 1
ATOM 7766 O O . ARG A 1 1003 ? 15.412 -28.634 35.054 1.00 94.69 1003 ARG A O 1
ATOM 7773 N N . LYS A 1 1004 ? 16.390 -30.252 33.861 1.00 91.06 1004 LYS A N 1
ATOM 7774 C CA . LYS A 1 1004 ? 15.324 -31.262 34.052 1.00 91.06 1004 LYS A CA 1
ATOM 7775 C C . LYS A 1 1004 ? 15.103 -31.689 35.506 1.00 91.06 1004 LYS A C 1
ATOM 7777 O O . LYS A 1 1004 ? 14.040 -32.205 35.829 1.00 91.06 1004 LYS A O 1
ATOM 7782 N N . ASP A 1 1005 ? 16.094 -31.494 36.369 1.00 86.25 1005 ASP A N 1
ATOM 7783 C CA . ASP A 1 1005 ? 16.007 -31.725 37.817 1.00 86.25 1005 ASP A CA 1
ATOM 7784 C C . ASP A 1 1005 ? 15.428 -30.519 38.583 1.00 86.25 1005 ASP A C 1
ATOM 7786 O O . ASP A 1 1005 ? 15.223 -30.608 39.793 1.00 86.25 1005 ASP A O 1
ATOM 7790 N N . ALA A 1 1006 ? 15.163 -29.397 37.905 1.00 84.19 1006 ALA A N 1
ATOM 7791 C CA . ALA A 1 1006 ? 14.548 -28.222 38.498 1.00 84.19 1006 ALA A CA 1
ATOM 7792 C C . ALA A 1 1006 ? 13.018 -28.315 38.397 1.00 84.19 1006 ALA A C 1
ATOM 7794 O O . ALA A 1 1006 ? 12.453 -28.396 37.308 1.00 84.19 1006 ALA A O 1
ATOM 7795 N N . GLU A 1 1007 ? 12.327 -28.259 39.537 1.00 84.25 1007 GLU A N 1
ATOM 7796 C CA . GLU A 1 1007 ? 10.857 -28.239 39.614 1.00 84.25 1007 GLU A CA 1
ATOM 7797 C C . GLU A 1 1007 ? 10.294 -26.857 39.216 1.00 84.25 1007 GLU A C 1
ATOM 7799 O O . GLU A 1 1007 ? 9.710 -26.140 40.030 1.00 84.25 1007 GLU A O 1
ATOM 7804 N N . ILE A 1 1008 ? 10.540 -26.424 37.977 1.00 92.19 1008 ILE A N 1
ATOM 7805 C CA . ILE A 1 1008 ? 10.125 -25.115 37.456 1.00 92.19 1008 ILE A CA 1
ATOM 7806 C C . ILE A 1 1008 ? 9.006 -25.304 36.436 1.00 92.19 1008 ILE A C 1
ATOM 7808 O O . ILE A 1 1008 ? 9.163 -26.021 35.450 1.00 92.19 1008 ILE A O 1
ATOM 7812 N N . SER A 1 1009 ? 7.892 -24.609 36.653 1.00 89.75 1009 SER A N 1
ATOM 7813 C CA . SER A 1 1009 ? 6.850 -24.450 35.637 1.00 89.75 1009 SER A CA 1
ATOM 7814 C C . SER A 1 1009 ? 7.018 -23.114 34.920 1.00 89.75 1009 SER A C 1
ATOM 7816 O O . SER A 1 1009 ? 7.397 -22.118 35.537 1.00 89.75 1009 SER A O 1
ATOM 7818 N N . ALA A 1 1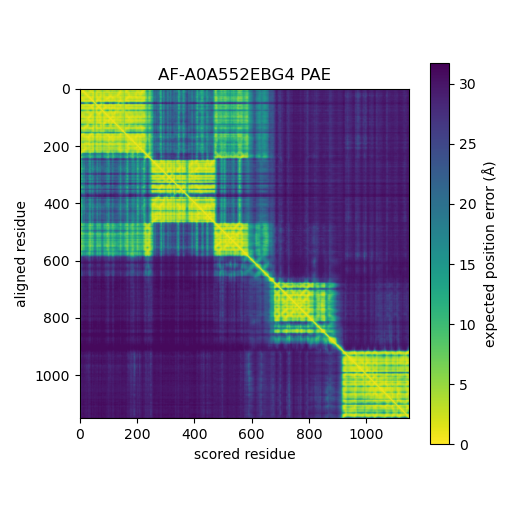010 ? 6.772 -23.108 33.613 1.00 89.12 1010 ALA A N 1
ATOM 7819 C CA . ALA A 1 1010 ? 6.880 -21.930 32.767 1.00 89.12 1010 ALA A CA 1
ATOM 7820 C C . ALA A 1 1010 ? 5.528 -21.639 32.108 1.00 89.12 1010 ALA A C 1
ATOM 7822 O O . ALA A 1 1010 ? 4.889 -22.541 31.565 1.00 89.12 1010 ALA A O 1
ATOM 7823 N N . SER A 1 1011 ? 5.098 -20.382 32.147 1.00 87.38 1011 SER A N 1
ATOM 7824 C CA . SER A 1 1011 ? 3.861 -19.906 31.528 1.00 87.38 1011 SER A CA 1
ATOM 7825 C C . SER A 1 1011 ? 4.049 -18.520 30.918 1.00 87.38 1011 SER A C 1
ATOM 7827 O O . SER A 1 1011 ? 5.034 -17.831 31.181 1.00 87.38 1011 SER A O 1
ATOM 7829 N N . TYR A 1 1012 ? 3.088 -18.083 30.111 1.00 83.25 1012 TYR A N 1
ATOM 7830 C CA . TYR A 1 1012 ? 3.141 -16.773 29.467 1.00 83.25 1012 TYR A CA 1
ATOM 7831 C C . TYR A 1 1012 ? 2.520 -15.694 30.349 1.00 83.25 1012 TYR A C 1
ATOM 7833 O O . TYR A 1 1012 ? 1.488 -15.913 30.982 1.00 83.25 1012 TYR A O 1
ATOM 7841 N N . TYR A 1 1013 ? 3.145 -14.521 30.367 1.00 81.31 1013 TYR A N 1
ATOM 7842 C CA . TYR A 1 1013 ? 2.721 -13.393 31.182 1.00 81.31 1013 TYR A CA 1
ATOM 7843 C C . TYR A 1 1013 ? 2.712 -12.108 30.357 1.00 81.31 1013 TYR A C 1
ATOM 7845 O O . TYR A 1 1013 ? 3.751 -11.539 30.019 1.00 81.31 1013 TYR A O 1
ATOM 7853 N N . GLN A 1 1014 ? 1.511 -11.676 29.972 1.00 84.94 1014 GLN A N 1
ATOM 7854 C CA . GLN A 1 1014 ? 1.340 -10.538 29.079 1.00 84.94 1014 GLN A CA 1
ATOM 7855 C C . GLN A 1 1014 ? 1.378 -9.222 29.859 1.00 84.94 1014 GLN A C 1
ATOM 7857 O O . GLN A 1 1014 ? 0.471 -8.916 30.630 1.00 84.94 1014 GLN A O 1
ATOM 7862 N N . LEU A 1 1015 ? 2.405 -8.418 29.594 1.00 75.88 1015 LEU A N 1
ATOM 7863 C CA . LEU A 1 1015 ? 2.512 -7.044 30.077 1.00 75.88 1015 LEU A CA 1
ATOM 7864 C C . LEU A 1 1015 ? 1.941 -6.058 29.056 1.00 75.88 1015 LEU A C 1
ATOM 7866 O O . LEU A 1 1015 ? 1.974 -6.289 27.840 1.00 75.88 1015 LEU A O 1
ATOM 7870 N N . ARG A 1 1016 ? 1.400 -4.943 29.550 1.00 76.19 1016 ARG A N 1
ATOM 7871 C CA . ARG A 1 1016 ? 0.803 -3.894 28.721 1.00 76.19 1016 ARG A CA 1
ATOM 7872 C C . ARG A 1 1016 ? 1.865 -3.286 27.800 1.00 76.19 1016 ARG A C 1
ATOM 7874 O O . ARG A 1 1016 ? 2.910 -2.826 28.244 1.00 76.19 1016 ARG A O 1
ATOM 7881 N N . GLY A 1 1017 ? 1.592 -3.298 26.496 1.00 71.88 1017 GLY A N 1
ATOM 7882 C CA . GLY A 1 1017 ? 2.485 -2.736 25.475 1.00 71.88 1017 GLY A CA 1
ATOM 7883 C C . GLY A 1 1017 ? 3.808 -3.481 25.280 1.00 71.88 1017 GLY A C 1
ATOM 7884 O O . GLY A 1 1017 ? 4.682 -2.979 24.576 1.00 71.88 1017 GLY A O 1
ATOM 7885 N N . LEU A 1 1018 ? 3.984 -4.654 25.900 1.00 73.88 1018 LEU A N 1
ATOM 7886 C CA . LEU A 1 1018 ? 5.139 -5.500 25.642 1.00 73.88 1018 LEU A CA 1
ATOM 7887 C C . LEU A 1 1018 ? 4.885 -6.263 24.341 1.00 73.88 1018 LEU A C 1
ATOM 7889 O O . LEU A 1 1018 ? 3.900 -6.994 24.229 1.00 73.88 1018 LEU A O 1
ATOM 7893 N N . ASN A 1 1019 ? 5.772 -6.082 23.360 1.00 69.81 1019 ASN A N 1
ATOM 7894 C CA . ASN A 1 1019 ? 5.639 -6.655 22.016 1.00 69.81 1019 ASN A CA 1
ATOM 7895 C C . ASN A 1 1019 ? 5.517 -8.193 22.018 1.00 69.81 1019 ASN A C 1
ATOM 7897 O O . ASN A 1 1019 ? 5.036 -8.775 21.049 1.00 69.81 1019 ASN A O 1
ATOM 7901 N N . ARG A 1 1020 ? 6.001 -8.854 23.076 1.00 74.81 1020 ARG A N 1
ATOM 7902 C CA . ARG A 1 1020 ? 6.035 -10.312 23.240 1.00 74.81 1020 ARG A CA 1
ATOM 7903 C C . ARG A 1 1020 ? 5.668 -10.636 24.685 1.00 74.81 1020 ARG A C 1
ATOM 7905 O O . ARG A 1 1020 ? 6.094 -9.905 25.571 1.00 74.81 1020 ARG A O 1
ATOM 7912 N N . ALA A 1 1021 ? 4.898 -11.691 24.946 1.00 81.12 1021 ALA A N 1
ATOM 7913 C CA . ALA A 1 1021 ? 4.598 -12.067 26.329 1.00 81.12 1021 ALA A CA 1
ATOM 7914 C C . ALA A 1 1021 ? 5.902 -12.360 27.091 1.00 81.12 1021 ALA A C 1
ATOM 7916 O O . ALA A 1 1021 ? 6.812 -12.983 26.545 1.00 81.12 1021 ALA A O 1
ATOM 7917 N N . GLY A 1 1022 ? 5.995 -11.910 28.341 1.00 84.94 1022 GLY A N 1
ATOM 7918 C CA . GLY A 1 1022 ? 7.084 -12.294 29.232 1.00 84.94 1022 GLY A CA 1
ATOM 7919 C C . GLY A 1 1022 ? 6.983 -13.774 29.599 1.00 84.94 1022 GLY A C 1
ATOM 7920 O O . GLY A 1 1022 ? 5.899 -14.365 29.586 1.00 84.94 1022 GLY A O 1
ATOM 7921 N N . LEU A 1 1023 ? 8.116 -14.374 29.938 1.00 91.69 1023 LEU A N 1
ATOM 7922 C CA . LEU A 1 1023 ? 8.191 -15.725 30.474 1.00 91.69 1023 LEU A CA 1
ATOM 7923 C C . LEU A 1 1023 ? 8.029 -15.659 31.995 1.00 91.69 1023 LEU A C 1
ATOM 7925 O O . LEU A 1 1023 ? 8.896 -15.126 32.684 1.00 91.69 1023 LEU A O 1
ATOM 7929 N N . LEU A 1 1024 ? 6.925 -16.192 32.517 1.00 93.69 1024 LEU A N 1
ATOM 7930 C CA . LEU A 1 1024 ? 6.713 -16.360 33.952 1.00 93.69 1024 LEU A CA 1
ATOM 7931 C C . LEU A 1 1024 ? 7.185 -17.747 34.368 1.00 93.69 1024 LEU A C 1
ATOM 7933 O O . LEU A 1 1024 ? 6.665 -18.755 33.895 1.00 93.69 1024 LEU A O 1
ATOM 7937 N N . LEU A 1 1025 ? 8.156 -17.782 35.269 1.00 94.06 1025 LEU A N 1
ATOM 7938 C CA . LEU A 1 1025 ? 8.663 -18.993 35.890 1.00 94.06 1025 LEU A CA 1
ATOM 7939 C C . LEU A 1 1025 ? 8.143 -19.093 37.314 1.00 94.06 1025 LEU A C 1
ATOM 7941 O O . LEU A 1 1025 ? 8.184 -18.113 38.057 1.00 94.06 1025 LEU A O 1
ATOM 7945 N N . GLN A 1 1026 ? 7.721 -20.288 37.705 1.00 93.44 1026 GLN A N 1
ATOM 7946 C CA . GLN A 1 1026 ? 7.312 -20.585 39.069 1.00 93.44 1026 GLN A CA 1
ATOM 7947 C C . GLN A 1 1026 ? 8.094 -21.784 39.614 1.00 93.44 1026 GLN A C 1
ATOM 7949 O O . GLN A 1 1026 ? 8.041 -22.876 39.041 1.00 93.44 1026 GLN A O 1
ATOM 7954 N N . ASN A 1 1027 ? 8.772 -21.586 40.750 1.00 90.19 1027 ASN A N 1
ATOM 7955 C CA . ASN A 1 1027 ? 9.415 -22.638 41.543 1.00 90.19 1027 ASN A CA 1
ATOM 7956 C C . ASN A 1 1027 ? 8.881 -22.606 42.983 1.00 90.19 1027 ASN A C 1
ATOM 7958 O O . ASN A 1 1027 ? 9.357 -21.852 43.834 1.00 90.19 1027 ASN A O 1
ATOM 7962 N N . GLY A 1 1028 ? 7.853 -23.412 43.255 1.00 86.06 1028 GLY A N 1
ATOM 7963 C CA . GLY A 1 1028 ? 7.121 -23.346 44.520 1.00 86.06 1028 GLY A CA 1
ATOM 7964 C C . GLY A 1 1028 ? 6.490 -21.963 44.724 1.00 86.06 1028 GLY A C 1
ATOM 7965 O O . GLY A 1 1028 ? 5.558 -21.599 44.008 1.00 86.06 1028 GLY A O 1
ATOM 7966 N N . GLU A 1 1029 ? 7.012 -21.210 45.694 1.00 86.25 1029 GLU A N 1
ATOM 7967 C CA . GLU A 1 1029 ? 6.564 -19.855 46.050 1.00 86.25 1029 GLU A CA 1
ATOM 7968 C C . GLU A 1 1029 ? 7.282 -18.744 45.274 1.00 86.25 1029 GLU A C 1
ATOM 7970 O O . GLU A 1 1029 ? 6.824 -17.604 45.283 1.00 86.25 1029 GLU A O 1
ATOM 7975 N N . LEU A 1 1030 ? 8.408 -19.040 44.617 1.00 91.62 1030 LEU A N 1
ATOM 7976 C CA . LEU A 1 1030 ? 9.137 -18.047 43.834 1.00 91.62 1030 LEU A CA 1
ATOM 7977 C C . LEU A 1 1030 ? 8.485 -17.858 42.461 1.00 91.62 1030 LEU A C 1
ATOM 7979 O O . LEU A 1 1030 ? 8.346 -18.830 41.716 1.00 91.62 1030 LEU A O 1
ATOM 7983 N N . PHE A 1 1031 ? 8.188 -16.604 42.109 1.00 93.56 1031 PHE A N 1
ATOM 7984 C CA . PHE A 1 1031 ? 7.749 -16.202 40.770 1.00 93.56 1031 PHE A CA 1
ATOM 7985 C C . PHE A 1 1031 ? 8.767 -15.270 40.103 1.00 93.56 1031 PHE A C 1
ATOM 7987 O O . PHE A 1 1031 ? 9.116 -14.226 40.653 1.00 93.56 1031 PHE A O 1
ATOM 7994 N N . CYS A 1 1032 ? 9.228 -15.610 38.900 1.00 94.88 1032 CYS A N 1
ATOM 7995 C CA . CYS A 1 1032 ? 10.161 -14.782 38.138 1.00 94.88 1032 CYS A CA 1
ATOM 7996 C C . CYS A 1 1032 ? 9.585 -14.408 36.776 1.00 94.88 1032 CYS A C 1
ATOM 7998 O O . CYS A 1 1032 ? 9.155 -15.290 36.041 1.00 94.88 1032 CYS A O 1
ATOM 8000 N N . VAL A 1 1033 ? 9.624 -13.127 36.410 1.00 94.62 1033 VAL A N 1
ATOM 8001 C CA . VAL A 1 1033 ? 9.298 -12.677 35.047 1.00 94.62 1033 VAL A CA 1
ATOM 8002 C C . VAL A 1 1033 ? 10.588 -12.372 34.294 1.00 94.62 1033 VAL A C 1
ATOM 8004 O O . VAL A 1 1033 ? 11.394 -11.563 34.751 1.00 94.62 1033 VAL A O 1
ATOM 8007 N N . LEU A 1 1034 ? 10.763 -13.013 33.137 1.00 94.56 1034 LEU A N 1
ATOM 8008 C CA . LEU A 1 1034 ? 11.845 -12.747 32.195 1.00 94.56 1034 LEU A CA 1
ATOM 8009 C C . LEU A 1 1034 ? 11.275 -12.161 30.909 1.00 94.56 1034 LEU A C 1
ATOM 8011 O O . LEU A 1 1034 ? 10.373 -12.746 30.305 1.00 94.56 1034 LEU A O 1
ATOM 8015 N N . ALA A 1 1035 ? 11.781 -11.011 30.479 1.00 91.00 1035 ALA A N 1
ATOM 8016 C CA . ALA A 1 1035 ? 11.287 -10.348 29.278 1.00 91.00 1035 ALA A CA 1
ATOM 8017 C C . ALA A 1 1035 ? 12.356 -9.484 28.602 1.00 91.00 1035 ALA A C 1
ATOM 8019 O O . ALA A 1 1035 ? 13.386 -9.163 29.182 1.00 91.00 1035 ALA A O 1
ATOM 8020 N N . HIS A 1 1036 ? 12.065 -9.103 27.361 1.00 89.12 1036 HIS A N 1
ATOM 8021 C CA . HIS A 1 1036 ? 12.709 -8.008 26.644 1.00 89.12 1036 HIS A CA 1
ATOM 8022 C C . HIS A 1 1036 ? 11.762 -6.807 26.721 1.00 89.12 1036 HIS A C 1
ATOM 8024 O O . HIS A 1 1036 ? 10.835 -6.700 25.915 1.00 89.12 1036 HIS A O 1
ATOM 8030 N N . PHE A 1 1037 ? 11.944 -5.979 27.752 1.00 89.38 1037 PHE A N 1
ATOM 8031 C CA . PHE A 1 1037 ? 11.144 -4.782 28.019 1.00 89.38 1037 PHE A CA 1
ATOM 8032 C C . PHE A 1 1037 ? 11.334 -3.739 26.916 1.00 89.38 1037 PHE A C 1
ATOM 8034 O O . PHE A 1 1037 ? 12.314 -3.782 26.178 1.00 89.38 1037 PHE A O 1
ATOM 8041 N N . LYS A 1 1038 ? 10.383 -2.816 26.737 1.00 84.62 1038 LYS A N 1
ATOM 8042 C CA . LYS A 1 1038 ? 10.444 -1.877 25.605 1.00 84.62 1038 LYS A CA 1
ATOM 8043 C C . LYS A 1 1038 ? 11.652 -0.935 25.722 1.00 84.62 1038 LYS A C 1
ATOM 8045 O O . LYS A 1 1038 ? 11.829 -0.297 26.754 1.00 84.62 1038 LYS A O 1
ATOM 8050 N N . SER A 1 1039 ? 12.429 -0.790 24.651 1.00 72.25 1039 SER A N 1
ATOM 8051 C CA . SER A 1 1039 ? 13.549 0.156 24.559 1.00 72.25 1039 SER A CA 1
ATOM 8052 C C . SER A 1 1039 ? 13.102 1.623 24.652 1.00 72.25 1039 SER A C 1
ATOM 8054 O O . SER A 1 1039 ? 12.039 1.980 24.140 1.00 72.25 1039 SER A O 1
ATOM 8056 N N . GLY A 1 1040 ? 13.948 2.486 25.227 1.00 68.38 1040 GLY A N 1
ATOM 8057 C CA . GLY A 1 1040 ? 13.783 3.948 25.197 1.00 68.38 1040 GLY A CA 1
ATOM 8058 C C . GLY A 1 1040 ? 13.554 4.627 26.549 1.00 68.38 1040 GLY A C 1
ATOM 8059 O O . GLY A 1 1040 ? 13.418 5.844 26.572 1.00 68.38 1040 GLY A O 1
ATOM 8060 N N . GLN A 1 1041 ? 13.515 3.873 27.656 1.00 71.19 1041 GLN A N 1
ATOM 8061 C CA . GLN A 1 1041 ? 13.333 4.407 29.018 1.00 71.19 1041 GLN A CA 1
ATOM 8062 C C . GLN A 1 1041 ? 12.132 5.362 29.161 1.00 71.19 1041 GLN A C 1
ATOM 8064 O O . GLN A 1 1041 ? 12.162 6.340 29.904 1.00 71.19 1041 GLN A O 1
ATOM 8069 N N . THR A 1 1042 ? 11.061 5.085 28.420 1.00 71.88 1042 THR A N 1
ATOM 8070 C CA . THR A 1 1042 ? 9.851 5.916 28.402 1.00 71.88 1042 THR A CA 1
ATOM 8071 C C . THR A 1 1042 ? 8.857 5.451 29.467 1.00 71.88 1042 THR A C 1
ATOM 8073 O O . THR A 1 1042 ? 9.041 4.403 30.093 1.00 71.88 1042 THR A O 1
ATOM 8076 N N . GLY A 1 1043 ? 7.749 6.183 29.637 1.00 75.69 1043 GLY A N 1
ATOM 8077 C CA . GLY A 1 1043 ? 6.659 5.783 30.535 1.00 75.69 1043 GLY A CA 1
ATOM 8078 C C . GLY A 1 1043 ? 6.170 4.349 30.301 1.00 75.69 1043 GLY A C 1
ATOM 8079 O O . GLY A 1 1043 ? 5.852 3.659 31.257 1.00 75.69 1043 GLY A O 1
ATOM 8080 N N . LEU A 1 1044 ? 6.223 3.841 29.064 1.00 79.25 1044 LEU A N 1
ATOM 8081 C CA . LEU A 1 1044 ? 5.811 2.471 28.756 1.00 79.25 1044 LEU A CA 1
ATOM 8082 C C . LEU A 1 1044 ? 6.742 1.407 29.360 1.00 79.25 1044 LEU A C 1
ATOM 8084 O O . LEU A 1 1044 ? 6.264 0.393 29.863 1.00 79.25 1044 LEU A O 1
ATOM 8088 N N . THR A 1 1045 ? 8.059 1.620 29.322 1.00 83.44 1045 THR A N 1
ATOM 8089 C CA . THR A 1 1045 ? 9.034 0.703 29.935 1.00 83.44 1045 THR A CA 1
ATOM 8090 C C . THR A 1 1045 ? 8.866 0.687 31.455 1.00 83.44 1045 THR A C 1
ATOM 8092 O O . THR A 1 1045 ? 8.804 -0.380 32.068 1.00 83.44 1045 THR A O 1
ATOM 8095 N N . LYS A 1 1046 ? 8.705 1.875 32.053 1.00 86.19 1046 LYS A N 1
ATOM 8096 C CA . LYS A 1 1046 ? 8.404 2.054 33.478 1.00 86.19 1046 LYS A CA 1
ATOM 8097 C C . LYS A 1 1046 ? 7.098 1.357 33.875 1.00 86.19 1046 LYS A C 1
ATOM 8099 O O . LYS A 1 1046 ? 7.118 0.533 34.789 1.00 86.19 1046 LYS A O 1
ATOM 8104 N N . ASP A 1 1047 ? 6.014 1.585 33.135 1.00 86.31 1047 ASP A N 1
ATOM 8105 C CA . ASP A 1 1047 ? 4.706 0.962 33.360 1.00 86.31 1047 ASP A CA 1
ATOM 8106 C C . ASP A 1 1047 ? 4.789 -0.568 33.303 1.00 86.31 1047 ASP A C 1
ATOM 8108 O O . ASP A 1 1047 ? 4.180 -1.253 34.122 1.00 86.31 1047 ASP A O 1
ATOM 8112 N N . GLN A 1 1048 ? 5.557 -1.129 32.362 1.00 88.94 1048 GLN A N 1
ATOM 8113 C CA . GLN A 1 1048 ? 5.737 -2.579 32.238 1.00 88.94 1048 GLN A CA 1
ATOM 8114 C C . GLN A 1 1048 ? 6.424 -3.178 33.465 1.00 88.94 1048 GLN A C 1
ATOM 8116 O O . GLN A 1 1048 ? 5.965 -4.195 33.992 1.00 88.94 1048 GLN A O 1
ATOM 8121 N N . ILE A 1 1049 ? 7.502 -2.546 33.934 1.00 90.00 1049 ILE A N 1
ATOM 8122 C CA . ILE A 1 1049 ? 8.250 -3.001 35.111 1.00 90.00 1049 ILE A CA 1
ATOM 8123 C C . ILE A 1 1049 ? 7.383 -2.865 36.374 1.00 90.00 1049 ILE A C 1
ATOM 8125 O O . ILE A 1 1049 ? 7.293 -3.803 37.170 1.00 90.00 1049 ILE A O 1
ATOM 8129 N N . GLN A 1 1050 ? 6.676 -1.743 36.538 1.00 91.19 1050 GLN A N 1
ATOM 8130 C CA . GLN A 1 1050 ? 5.788 -1.505 37.681 1.00 91.19 1050 GLN A CA 1
ATOM 8131 C C . GLN A 1 1050 ? 4.571 -2.436 37.685 1.00 91.19 1050 GLN A C 1
ATOM 8133 O O . GLN A 1 1050 ? 4.172 -2.931 38.744 1.00 91.19 1050 GLN A O 1
ATOM 8138 N N . GLN A 1 1051 ? 3.987 -2.705 36.514 1.00 89.44 1051 GLN A N 1
ATOM 8139 C CA . GLN A 1 1051 ? 2.873 -3.637 36.363 1.00 89.44 1051 GLN A CA 1
ATOM 8140 C C . GLN A 1 1051 ? 3.309 -5.062 36.704 1.00 89.44 1051 GLN A C 1
ATOM 8142 O O . GLN A 1 1051 ? 2.577 -5.769 37.402 1.00 89.44 1051 GLN A O 1
ATOM 8147 N N . ALA A 1 1052 ? 4.494 -5.483 36.252 1.00 87.56 1052 ALA A N 1
ATOM 8148 C CA . ALA A 1 1052 ? 5.070 -6.770 36.622 1.00 87.56 1052 ALA A CA 1
ATOM 8149 C C . ALA A 1 1052 ? 5.246 -6.875 38.144 1.00 87.56 1052 ALA A C 1
ATOM 8151 O O . ALA A 1 1052 ? 4.718 -7.805 38.751 1.00 87.56 1052 ALA A O 1
ATOM 8152 N N . ALA A 1 1053 ? 5.890 -5.887 38.773 1.00 89.81 1053 ALA A N 1
ATOM 8153 C CA . ALA A 1 1053 ? 6.131 -5.879 40.216 1.00 89.81 1053 ALA A CA 1
ATOM 8154 C C . ALA A 1 1053 ? 4.824 -5.890 41.027 1.00 89.81 1053 ALA A C 1
ATOM 8156 O O . ALA A 1 1053 ? 4.663 -6.699 41.939 1.00 89.81 1053 ALA A O 1
ATOM 8157 N N . SER A 1 1054 ? 3.856 -5.046 40.660 1.00 87.50 1054 SER A N 1
ATOM 8158 C CA . SER A 1 1054 ? 2.564 -4.948 41.354 1.00 87.50 1054 SER A CA 1
ATOM 8159 C C . SER A 1 1054 ? 1.746 -6.236 41.239 1.00 87.50 1054 SER A C 1
ATOM 8161 O O . SER A 1 1054 ? 1.141 -6.684 42.214 1.00 87.50 1054 SER A O 1
ATOM 8163 N N . SER A 1 1055 ? 1.752 -6.867 40.064 1.00 86.62 1055 SER A N 1
ATOM 8164 C CA . SER A 1 1055 ? 1.010 -8.111 39.841 1.00 86.62 1055 SER A CA 1
ATOM 8165 C C . SER A 1 1055 ? 1.644 -9.280 40.587 1.00 86.62 1055 SER A C 1
ATOM 8167 O O . SER A 1 1055 ? 0.931 -10.020 41.259 1.00 86.62 1055 SER A O 1
ATOM 8169 N N . LEU A 1 1056 ? 2.975 -9.412 40.550 1.00 87.31 1056 LEU A N 1
ATOM 8170 C CA . LEU A 1 1056 ? 3.688 -10.451 41.297 1.00 87.31 1056 LEU A CA 1
ATOM 8171 C C . LEU A 1 1056 ? 3.538 -10.269 42.812 1.00 87.31 1056 LEU A C 1
ATOM 8173 O O . LEU A 1 1056 ? 3.316 -11.241 43.531 1.00 87.31 1056 LEU A O 1
ATOM 8177 N N . GLN A 1 1057 ? 3.561 -9.026 43.299 1.00 85.19 1057 GLN A N 1
ATOM 8178 C CA . GLN A 1 1057 ? 3.271 -8.727 44.700 1.00 85.19 1057 GLN A CA 1
ATOM 8179 C C . GLN A 1 1057 ? 1.864 -9.187 45.103 1.00 85.19 1057 GLN A C 1
ATOM 8181 O O . GLN A 1 1057 ? 1.678 -9.705 46.205 1.00 85.19 1057 GLN A O 1
ATOM 8186 N N . SER A 1 1058 ? 0.871 -8.999 44.229 1.00 84.06 1058 SER A N 1
ATOM 8187 C CA . SER A 1 1058 ? -0.526 -9.328 44.532 1.00 84.06 1058 SER A CA 1
ATOM 8188 C C . SER A 1 1058 ? -0.778 -10.827 44.736 1.00 84.06 1058 SER A C 1
ATOM 8190 O O . SER A 1 1058 ? -1.753 -11.185 45.394 1.00 84.06 1058 SER A O 1
ATOM 8192 N N . ILE A 1 1059 ? 0.114 -11.692 44.233 1.00 81.06 1059 ILE A N 1
ATOM 8193 C CA . ILE A 1 1059 ? 0.024 -13.152 44.392 1.00 81.06 1059 ILE A CA 1
ATOM 8194 C C . ILE A 1 1059 ? 0.143 -13.539 45.870 1.00 81.06 1059 ILE A C 1
ATOM 8196 O O . ILE A 1 1059 ? -0.621 -14.370 46.359 1.00 81.06 1059 ILE A O 1
ATOM 8200 N N . ASN A 1 1060 ? 1.076 -12.918 46.597 1.00 75.94 1060 ASN A N 1
ATOM 8201 C CA . ASN A 1 1060 ? 1.220 -13.103 48.037 1.00 75.94 1060 ASN A CA 1
ATOM 8202 C C . ASN A 1 1060 ? 1.621 -11.783 48.718 1.00 75.94 1060 ASN A C 1
ATOM 8204 O O . ASN A 1 1060 ? 2.801 -11.563 49.007 1.00 75.94 1060 ASN A O 1
ATOM 8208 N N . PRO A 1 1061 ? 0.648 -10.899 49.017 1.00 76.44 1061 PRO A N 1
ATOM 8209 C CA . PRO A 1 1061 ? 0.933 -9.568 49.552 1.00 76.44 1061 PRO A CA 1
ATOM 8210 C C . PRO A 1 1061 ? 1.643 -9.594 50.912 1.00 76.44 1061 PRO A C 1
ATOM 8212 O O . PRO A 1 1061 ? 2.351 -8.649 51.254 1.00 76.44 1061 PRO A O 1
ATOM 8215 N N . ALA A 1 1062 ? 1.454 -10.667 51.689 1.00 70.31 1062 ALA A N 1
ATOM 8216 C CA . ALA A 1 1062 ? 2.034 -10.828 53.020 1.00 70.31 1062 ALA A CA 1
ATOM 8217 C C . ALA A 1 1062 ? 3.477 -11.367 52.984 1.00 70.31 1062 ALA A C 1
ATOM 8219 O O . ALA A 1 1062 ? 4.295 -11.022 53.843 1.00 70.31 1062 ALA A O 1
ATOM 8220 N N . LEU A 1 1063 ? 3.798 -12.222 52.011 1.00 75.88 1063 LEU A N 1
ATOM 8221 C CA . LEU A 1 1063 ? 5.085 -12.904 51.848 1.00 75.88 1063 LEU A CA 1
ATOM 8222 C C . LEU A 1 1063 ? 5.506 -12.845 50.367 1.00 75.88 1063 LEU A C 1
ATOM 8224 O O . LEU A 1 1063 ? 5.482 -13.871 49.693 1.00 75.88 1063 LEU A O 1
ATOM 8228 N N . PRO A 1 1064 ? 5.856 -11.662 49.829 1.00 81.88 1064 PRO A N 1
ATOM 8229 C CA . PRO A 1 1064 ? 6.186 -11.548 48.413 1.00 81.88 1064 PRO A CA 1
ATOM 8230 C C . PRO A 1 1064 ? 7.520 -12.228 48.117 1.00 81.88 1064 PRO A C 1
ATOM 8232 O O . PRO A 1 1064 ? 8.527 -11.870 48.712 1.00 81.88 1064 PRO A O 1
ATOM 8235 N N . THR A 1 1065 ? 7.532 -13.183 47.195 1.00 90.19 1065 THR A N 1
ATOM 8236 C CA . THR A 1 1065 ? 8.734 -13.904 46.753 1.00 90.19 1065 THR A CA 1
ATOM 8237 C C . THR A 1 1065 ? 8.811 -13.855 45.235 1.00 90.19 1065 THR A C 1
ATOM 8239 O O . THR A 1 1065 ? 8.392 -14.784 44.543 1.00 90.19 1065 THR A O 1
ATOM 8242 N N . TRP A 1 1066 ? 9.296 -12.735 44.695 1.00 93.69 1066 TRP A N 1
ATOM 8243 C CA . TRP A 1 1066 ? 9.320 -12.528 43.248 1.00 93.69 1066 TRP A CA 1
ATOM 8244 C C . TRP A 1 1066 ? 10.525 -11.731 42.741 1.00 93.69 1066 TRP A C 1
ATOM 8246 O O . TRP A 1 1066 ? 11.054 -10.874 43.454 1.00 93.69 1066 TRP A O 1
ATOM 8256 N N . ALA A 1 1067 ? 10.923 -12.006 41.493 1.00 95.00 1067 ALA A N 1
ATOM 8257 C CA . ALA A 1 1067 ? 12.005 -11.325 40.774 1.00 95.00 1067 ALA A CA 1
ATOM 8258 C C . ALA A 1 1067 ? 11.617 -10.987 39.323 1.00 95.00 1067 ALA A C 1
ATOM 8260 O O . ALA A 1 1067 ? 10.795 -11.666 38.710 1.00 95.00 1067 ALA A O 1
ATOM 8261 N N . ILE A 1 1068 ? 12.235 -9.957 38.753 1.00 95.00 1068 ILE A N 1
ATOM 8262 C CA . ILE A 1 1068 ? 12.072 -9.526 37.363 1.00 95.00 1068 ILE A CA 1
ATOM 8263 C C . ILE A 1 1068 ? 13.465 -9.276 36.782 1.00 95.00 1068 ILE A C 1
ATOM 8265 O O . ILE A 1 1068 ? 14.255 -8.540 37.375 1.00 95.00 1068 ILE A O 1
ATOM 8269 N N . THR A 1 1069 ? 13.781 -9.897 35.647 1.00 94.19 1069 THR A N 1
ATOM 8270 C CA . THR A 1 1069 ? 15.071 -9.733 34.952 1.00 94.19 1069 THR A CA 1
ATOM 8271 C C . THR A 1 1069 ? 14.917 -10.002 33.446 1.00 94.19 1069 THR A C 1
ATOM 8273 O O . THR A 1 1069 ? 13.801 -10.201 32.970 1.00 94.19 1069 THR A O 1
ATOM 8276 N N . GLY A 1 1070 ? 16.001 -9.992 32.671 1.00 90.88 1070 GLY A N 1
ATOM 8277 C CA . GLY A 1 1070 ? 15.971 -10.114 31.209 1.00 90.88 1070 GLY A CA 1
ATOM 8278 C C . GLY A 1 1070 ? 16.702 -8.952 30.546 1.00 90.88 1070 GLY A C 1
ATOM 8279 O O . GLY A 1 1070 ? 17.744 -8.542 31.048 1.00 90.88 1070 GLY A O 1
ATOM 8280 N N . ASP A 1 1071 ? 16.154 -8.423 29.452 1.00 89.44 1071 ASP A N 1
ATOM 8281 C CA . ASP A 1 1071 ? 16.542 -7.099 28.954 1.00 89.44 1071 ASP A CA 1
ATOM 8282 C C . ASP A 1 1071 ? 15.606 -6.053 29.546 1.00 89.44 1071 ASP A C 1
ATOM 8284 O O . ASP A 1 1071 ? 14.438 -5.965 29.158 1.00 89.44 1071 ASP A O 1
ATOM 8288 N N . MET A 1 1072 ? 16.123 -5.305 30.518 1.00 88.81 1072 MET A N 1
ATOM 8289 C CA . MET A 1 1072 ? 15.331 -4.379 31.325 1.00 88.81 1072 MET A CA 1
ATOM 8290 C C . MET A 1 1072 ? 15.005 -3.088 30.578 1.00 88.81 1072 MET A C 1
ATOM 8292 O O . MET A 1 1072 ? 14.013 -2.442 30.916 1.00 88.81 1072 MET A O 1
ATOM 8296 N N . ASN A 1 1073 ? 15.827 -2.695 29.598 1.00 84.50 1073 ASN A N 1
ATOM 8297 C CA . ASN A 1 1073 ? 15.690 -1.447 28.841 1.00 84.50 1073 ASN A CA 1
ATOM 8298 C C . ASN A 1 1073 ? 15.409 -0.182 29.690 1.00 84.50 1073 ASN A C 1
ATOM 8300 O O . ASN A 1 1073 ? 14.856 0.810 29.204 1.00 84.50 1073 ASN A O 1
ATOM 8304 N N . TRP A 1 1074 ? 15.823 -0.210 30.961 1.00 85.12 1074 TRP A N 1
ATOM 8305 C CA . TRP A 1 1074 ? 15.646 0.832 31.969 1.00 85.12 1074 TRP A CA 1
ATOM 8306 C C . TRP A 1 1074 ? 16.977 1.067 32.672 1.00 85.12 1074 TRP A C 1
ATOM 8308 O O . TRP A 1 1074 ? 17.560 0.118 33.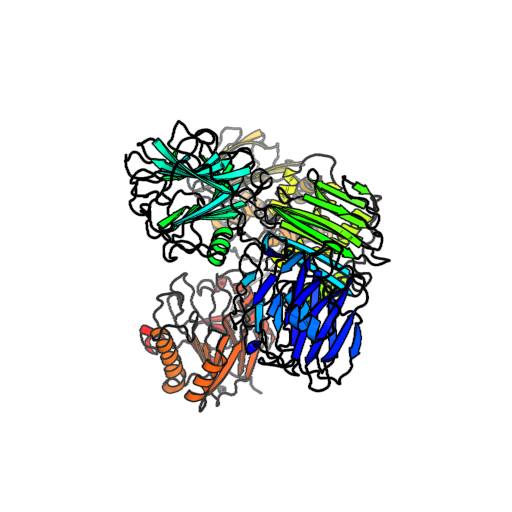202 1.00 85.12 1074 TRP A O 1
ATOM 8318 N N . ASP A 1 1075 ? 17.463 2.310 32.693 1.00 84.38 1075 ASP A N 1
ATOM 8319 C CA . ASP A 1 1075 ? 18.733 2.628 33.345 1.00 84.38 1075 ASP A CA 1
ATOM 8320 C C . ASP A 1 1075 ? 18.654 2.300 34.838 1.00 84.38 1075 ASP A C 1
ATOM 8322 O O . ASP A 1 1075 ? 17.724 2.685 35.551 1.00 84.38 1075 ASP A O 1
ATOM 8326 N N . TYR A 1 1076 ? 19.667 1.585 35.315 1.00 84.31 1076 TYR A N 1
ATOM 8327 C CA . TYR A 1 1076 ? 19.813 1.194 36.710 1.00 84.31 1076 TYR A CA 1
ATOM 8328 C C . TYR A 1 1076 ? 19.779 2.393 37.674 1.00 84.31 1076 TYR A C 1
ATOM 8330 O O . TYR A 1 1076 ? 19.306 2.273 38.808 1.00 84.31 1076 TYR A O 1
ATOM 8338 N N . ASN A 1 1077 ? 20.255 3.560 37.233 1.00 82.62 1077 ASN A N 1
ATOM 8339 C CA . ASN A 1 1077 ? 20.251 4.800 38.010 1.00 82.62 1077 ASN A CA 1
ATOM 8340 C C . ASN A 1 1077 ? 18.862 5.454 38.074 1.00 82.62 1077 ASN A C 1
ATOM 8342 O O . ASN A 1 1077 ? 18.579 6.183 39.022 1.00 82.62 1077 ASN A O 1
ATOM 8346 N N . ASN A 1 1078 ? 17.971 5.130 37.132 1.00 82.25 1078 ASN A N 1
ATOM 8347 C CA . ASN A 1 1078 ? 16.588 5.607 37.092 1.00 82.25 1078 ASN A CA 1
ATOM 8348 C C . ASN A 1 1078 ? 15.637 4.733 37.925 1.00 82.25 1078 ASN A C 1
ATOM 8350 O O . ASN A 1 1078 ? 14.421 4.867 37.815 1.00 82.25 1078 ASN A O 1
ATOM 8354 N N . PHE A 1 1079 ? 16.143 3.828 38.769 1.00 82.25 1079 PHE A N 1
ATOM 8355 C CA . PHE A 1 1079 ? 15.298 2.997 39.635 1.00 82.25 1079 PHE A CA 1
ATOM 8356 C C . PHE A 1 1079 ? 14.348 3.814 40.512 1.00 82.25 1079 PHE A C 1
ATOM 8358 O O . PHE A 1 1079 ? 13.190 3.439 40.632 1.00 82.25 1079 PHE A O 1
ATOM 8365 N N . GLU A 1 1080 ? 14.806 4.929 41.095 1.00 83.38 1080 GLU A N 1
ATOM 8366 C CA . GLU A 1 1080 ? 13.970 5.749 41.994 1.00 83.38 1080 GLU A CA 1
ATOM 8367 C C . GLU A 1 1080 ? 12.799 6.418 41.254 1.00 83.38 1080 GLU A C 1
ATOM 8369 O O . GLU A 1 1080 ? 11.873 6.927 41.874 1.00 83.38 1080 GLU A O 1
ATOM 8374 N N . GLN A 1 1081 ? 12.824 6.413 39.917 1.00 82.69 1081 GLN A N 1
ATOM 8375 C CA . GLN A 1 1081 ? 11.718 6.883 39.093 1.00 82.69 1081 GLN A CA 1
ATOM 8376 C C . GLN A 1 1081 ? 10.638 5.809 38.905 1.00 82.69 1081 GLN A C 1
ATOM 8378 O O . GLN A 1 1081 ? 9.578 6.131 38.376 1.00 82.69 1081 GLN A O 1
ATOM 8383 N N . LEU A 1 1082 ? 10.861 4.552 39.306 1.00 80.94 1082 LEU A N 1
ATOM 8384 C CA . LEU A 1 1082 ? 9.815 3.534 39.359 1.00 80.94 1082 LEU A CA 1
ATOM 8385 C C . LEU A 1 1082 ? 8.962 3.784 40.612 1.00 80.94 1082 LEU A C 1
ATOM 8387 O O . LEU A 1 1082 ? 9.387 3.519 41.732 1.00 80.94 1082 LEU A O 1
ATOM 8391 N N . ASP A 1 1083 ? 7.738 4.269 40.419 1.00 82.56 1083 ASP A N 1
ATOM 8392 C CA . ASP A 1 1083 ? 6.719 4.371 41.471 1.00 82.56 1083 ASP A CA 1
ATOM 8393 C C . ASP A 1 1083 ? 6.199 2.964 41.801 1.00 82.56 1083 ASP A C 1
ATOM 8395 O O . ASP A 1 1083 ? 5.259 2.446 41.192 1.00 82.56 1083 ASP A O 1
ATOM 8399 N N . LEU A 1 1084 ? 6.947 2.263 42.648 1.00 74.69 1084 LEU A N 1
ATOM 8400 C CA . LEU A 1 1084 ? 6.622 0.921 43.092 1.00 74.69 1084 LEU A CA 1
ATOM 8401 C C . LEU A 1 1084 ? 5.765 1.036 44.348 1.00 74.69 1084 LEU A C 1
ATOM 8403 O O . LEU A 1 1084 ? 6.231 1.463 45.400 1.00 74.69 1084 LEU A O 1
ATOM 8407 N N . ASN A 1 1085 ? 4.536 0.529 44.275 1.00 59.91 1085 ASN A N 1
ATOM 8408 C CA . ASN A 1 1085 ? 3.629 0.407 45.424 1.00 59.91 1085 ASN A CA 1
ATOM 8409 C C . ASN A 1 1085 ? 4.134 -0.588 46.503 1.00 59.91 1085 ASN A C 1
ATOM 8411 O O . ASN A 1 1085 ? 3.372 -1.011 47.373 1.00 59.91 1085 ASN A O 1
ATOM 8415 N N . VAL A 1 1086 ? 5.389 -1.046 46.399 1.00 57.41 1086 VAL A N 1
ATOM 8416 C CA . VAL A 1 1086 ? 5.980 -2.199 47.086 1.00 57.41 1086 VAL A CA 1
ATOM 8417 C C . VAL A 1 1086 ? 7.462 -1.944 47.381 1.00 57.41 1086 VAL A C 1
ATOM 8419 O O . VAL A 1 1086 ? 8.158 -1.323 46.582 1.00 57.41 1086 VAL A O 1
ATOM 8422 N N . LEU A 1 1087 ? 7.977 -2.462 48.503 1.00 70.50 1087 LEU A N 1
ATOM 8423 C CA . LEU A 1 1087 ? 9.416 -2.428 48.800 1.00 70.50 1087 LEU A CA 1
ATOM 8424 C C . LEU A 1 1087 ? 10.162 -3.443 47.915 1.00 70.50 1087 LEU A C 1
ATOM 8426 O O . LEU A 1 1087 ? 10.000 -4.656 48.083 1.00 70.50 1087 LEU A O 1
ATOM 8430 N N . ALA A 1 1088 ? 10.992 -2.948 46.995 1.00 79.38 1088 ALA A N 1
ATOM 8431 C CA . ALA A 1 1088 ? 11.804 -3.750 46.080 1.00 79.38 1088 ALA A CA 1
ATOM 8432 C C . ALA A 1 1088 ? 13.274 -3.292 46.070 1.00 79.38 1088 ALA A C 1
ATOM 8434 O O . ALA A 1 1088 ? 13.591 -2.171 46.463 1.00 79.38 1088 ALA A O 1
ATOM 8435 N N . LEU A 1 1089 ? 14.171 -4.173 45.629 1.00 85.88 1089 LEU A N 1
ATOM 8436 C CA . LEU A 1 1089 ? 15.621 -3.984 45.586 1.00 85.88 1089 LEU A CA 1
ATOM 8437 C C . LEU A 1 1089 ? 16.155 -4.225 44.168 1.00 85.88 1089 LEU A C 1
ATOM 8439 O O . LEU A 1 1089 ? 15.592 -5.021 43.414 1.00 85.88 1089 LEU A O 1
ATOM 8443 N N . ARG A 1 1090 ? 17.254 -3.544 43.819 1.00 90.00 1090 ARG A N 1
ATOM 8444 C CA . ARG A 1 1090 ? 17.930 -3.644 42.516 1.00 90.00 1090 ARG A CA 1
ATOM 8445 C C . ARG A 1 1090 ? 19.310 -4.286 42.632 1.00 90.00 1090 ARG A C 1
ATOM 8447 O O . ARG A 1 1090 ? 20.063 -3.953 43.543 1.00 90.00 1090 ARG A O 1
ATOM 8454 N N . TYR A 1 1091 ? 19.642 -5.162 41.685 1.00 91.44 1091 TYR A N 1
ATOM 8455 C CA . TYR A 1 1091 ? 20.901 -5.913 41.644 1.00 91.44 1091 TYR A CA 1
ATOM 8456 C C . TYR A 1 1091 ? 21.457 -5.961 40.221 1.00 91.44 1091 TYR A C 1
ATOM 8458 O O . TYR A 1 1091 ? 20.703 -6.186 39.283 1.00 91.44 1091 TYR A O 1
ATOM 8466 N N . THR A 1 1092 ? 22.768 -5.809 40.042 1.00 89.31 1092 THR A N 1
ATOM 8467 C CA . THR A 1 1092 ? 23.416 -5.822 38.718 1.00 89.31 1092 THR A CA 1
ATOM 8468 C C . THR A 1 1092 ? 24.706 -6.642 38.731 1.00 89.31 1092 THR A C 1
ATOM 8470 O O . THR A 1 1092 ? 25.411 -6.678 39.739 1.00 89.31 1092 THR A O 1
ATOM 8473 N N . CYS A 1 1093 ? 25.016 -7.297 37.608 1.00 85.06 1093 CYS A N 1
ATOM 8474 C CA . CYS A 1 1093 ? 26.304 -7.960 37.368 1.00 85.06 1093 CYS A CA 1
ATOM 8475 C C . CYS A 1 1093 ? 27.404 -6.980 36.933 1.00 85.06 1093 CYS A C 1
ATOM 8477 O O . CYS A 1 1093 ? 28.589 -7.301 37.003 1.00 85.06 1093 CYS A O 1
ATOM 8479 N N . TRP A 1 1094 ? 27.010 -5.795 36.465 1.00 84.06 1094 TRP A N 1
ATOM 8480 C CA . TRP A 1 1094 ? 27.885 -4.823 35.825 1.00 84.06 1094 TRP A CA 1
ATOM 8481 C C . TRP A 1 1094 ? 27.828 -3.482 36.555 1.00 84.06 1094 TRP A C 1
ATOM 8483 O O . TRP A 1 1094 ? 26.760 -3.032 36.969 1.00 84.06 1094 TRP A O 1
ATOM 8493 N N . LEU A 1 1095 ? 28.987 -2.838 36.710 1.00 75.31 1095 LEU A N 1
ATOM 8494 C CA . LEU A 1 1095 ? 29.097 -1.495 37.301 1.00 75.31 1095 LEU A CA 1
ATOM 8495 C C . LEU A 1 1095 ? 28.932 -0.379 36.251 1.00 75.31 1095 LEU A C 1
ATOM 8497 O O . LEU A 1 1095 ? 28.803 0.788 36.606 1.00 75.31 1095 LEU A O 1
ATOM 8501 N N . ASP A 1 1096 ? 28.969 -0.745 34.971 1.00 72.88 1096 ASP A N 1
ATOM 8502 C CA . ASP A 1 1096 ? 28.919 0.094 33.774 1.00 72.88 1096 ASP A CA 1
ATOM 8503 C C . ASP A 1 1096 ? 27.885 -0.459 32.769 1.00 72.88 1096 ASP A C 1
ATOM 8505 O O . ASP A 1 1096 ? 27.502 -1.615 32.876 1.00 72.88 1096 ASP A O 1
ATOM 8509 N N . GLN A 1 1097 ? 27.422 0.333 31.795 1.00 77.81 1097 GLN A N 1
ATOM 8510 C CA . GLN A 1 1097 ? 26.326 -0.001 30.852 1.00 77.81 1097 GLN A CA 1
ATOM 8511 C C . GLN A 1 1097 ? 26.455 -1.368 30.146 1.00 77.81 1097 GLN A C 1
ATOM 8513 O O . GLN A 1 1097 ? 27.551 -1.743 29.744 1.00 77.81 1097 GLN A O 1
ATOM 8518 N N . THR A 1 1098 ? 25.369 -2.127 29.953 1.00 74.81 1098 THR A N 1
ATOM 8519 C CA . THR A 1 1098 ? 25.405 -3.416 29.221 1.00 74.81 1098 THR A CA 1
ATOM 8520 C C . THR A 1 1098 ? 25.351 -3.261 27.706 1.00 74.81 1098 THR A C 1
ATOM 8522 O O . THR A 1 1098 ? 25.653 -4.230 27.019 1.00 74.81 1098 THR A O 1
ATOM 8525 N N . GLN A 1 1099 ? 25.052 -2.065 27.193 1.00 76.25 1099 GLN A N 1
ATOM 8526 C CA . GLN A 1 1099 ? 24.963 -1.751 25.765 1.00 76.25 1099 GLN A CA 1
ATOM 8527 C C . GLN A 1 1099 ? 25.838 -0.537 25.404 1.00 76.25 1099 GLN A C 1
ATOM 8529 O O . GLN A 1 1099 ? 25.980 0.395 26.194 1.00 76.25 1099 GLN A O 1
ATOM 8534 N N . ALA A 1 1100 ? 26.402 -0.497 24.189 1.00 67.56 1100 ALA A N 1
ATOM 8535 C CA . ALA A 1 1100 ? 27.277 0.598 23.746 1.00 67.56 1100 ALA A CA 1
ATOM 8536 C C . ALA A 1 1100 ? 26.576 1.964 23.587 1.00 67.56 1100 ALA A C 1
ATOM 8538 O O . ALA A 1 1100 ? 27.209 3.002 23.797 1.00 67.56 1100 ALA A O 1
ATOM 8539 N N . LYS A 1 1101 ? 25.285 1.984 23.224 1.00 59.81 1101 LYS A N 1
ATOM 8540 C CA . LYS A 1 1101 ? 24.480 3.205 23.053 1.00 59.81 1101 LYS A CA 1
ATOM 8541 C C . LYS A 1 1101 ? 23.527 3.388 24.242 1.00 59.81 1101 LYS A C 1
ATOM 8543 O O . LYS A 1 1101 ? 22.474 2.775 24.264 1.00 59.81 1101 LYS A O 1
ATOM 8548 N N . GLY A 1 1102 ? 23.842 4.291 25.175 1.00 55.53 1102 GLY A N 1
ATOM 8549 C CA . GLY A 1 1102 ? 22.805 4.925 26.007 1.00 55.53 1102 GLY A CA 1
ATOM 8550 C C . GLY A 1 1102 ? 22.706 4.552 27.489 1.00 55.53 1102 GLY A C 1
ATOM 8551 O O . GLY A 1 1102 ? 21.623 4.698 28.042 1.00 55.53 1102 GLY A O 1
ATOM 8552 N N . GLY A 1 1103 ? 23.775 4.114 28.165 1.00 58.09 1103 GLY A N 1
ATOM 8553 C CA . GLY A 1 1103 ? 23.785 4.025 29.639 1.00 58.09 1103 GLY A CA 1
ATOM 8554 C C . GLY A 1 1103 ? 22.914 2.920 30.255 1.00 58.09 1103 GLY A C 1
ATOM 8555 O O . GLY A 1 1103 ? 22.951 2.721 31.466 1.00 58.09 1103 GLY A O 1
ATOM 8556 N N . ILE A 1 1104 ? 22.161 2.173 29.442 1.00 62.59 1104 ILE A N 1
ATOM 8557 C CA . ILE A 1 1104 ? 21.247 1.126 29.900 1.00 62.59 1104 ILE A CA 1
ATOM 8558 C C . ILE A 1 1104 ? 22.054 -0.060 30.433 1.00 62.59 1104 ILE A C 1
ATOM 8560 O O . ILE A 1 1104 ? 23.018 -0.527 29.823 1.00 62.59 1104 ILE A O 1
ATOM 8564 N N . LEU A 1 1105 ? 21.648 -0.513 31.612 1.00 70.62 1105 LEU A N 1
ATOM 8565 C CA . LEU A 1 1105 ? 22.128 -1.705 32.289 1.00 70.62 1105 LEU A CA 1
ATOM 8566 C C . LEU A 1 1105 ? 21.007 -2.739 32.236 1.00 70.62 1105 LEU A C 1
ATOM 8568 O O . LEU A 1 1105 ? 19.848 -2.380 32.420 1.00 70.62 1105 LEU A O 1
ATOM 8572 N N . ASP A 1 1106 ? 21.348 -4.011 32.066 1.00 85.56 1106 ASP A N 1
ATOM 8573 C CA . ASP A 1 1106 ? 20.445 -5.112 32.380 1.00 85.56 1106 ASP A CA 1
ATOM 8574 C C . ASP A 1 1106 ? 20.685 -5.559 33.819 1.00 85.56 1106 ASP A C 1
ATOM 8576 O O . ASP A 1 1106 ? 21.820 -5.781 34.250 1.00 85.56 1106 ASP A O 1
ATOM 8580 N N . TRP A 1 1107 ? 19.606 -5.643 34.591 1.00 89.88 1107 TRP A N 1
ATOM 8581 C CA . TRP A 1 1107 ? 19.648 -5.841 36.036 1.00 89.88 1107 TRP A CA 1
ATOM 8582 C C . TRP A 1 1107 ? 18.474 -6.701 36.513 1.00 89.88 1107 TRP A C 1
ATOM 8584 O O . TRP A 1 1107 ? 17.637 -7.155 35.731 1.00 89.88 1107 TRP A O 1
ATOM 8594 N N . CYS A 1 1108 ? 18.445 -6.990 37.809 1.00 93.25 1108 CYS A N 1
ATOM 8595 C CA . CYS A 1 1108 ? 17.381 -7.737 38.459 1.00 93.25 1108 CYS A CA 1
ATOM 8596 C C . CYS A 1 1108 ? 16.672 -6.845 39.482 1.00 93.25 1108 CYS A C 1
ATOM 8598 O O . CYS A 1 1108 ? 17.312 -6.286 40.377 1.00 93.25 1108 CYS A O 1
ATOM 8600 N N . LEU A 1 1109 ? 15.348 -6.751 39.365 1.00 94.62 1109 LEU A N 1
ATOM 8601 C CA . LEU A 1 1109 ? 14.454 -6.144 40.349 1.00 94.62 1109 LEU A CA 1
ATOM 8602 C C . LEU A 1 1109 ? 13.806 -7.257 41.174 1.00 94.62 1109 LEU A C 1
ATOM 8604 O O . LEU A 1 1109 ? 13.259 -8.201 40.612 1.00 94.62 1109 LEU A O 1
ATOM 8608 N N . ALA A 1 1110 ? 13.842 -7.162 42.496 1.00 92.06 1110 ALA A N 1
ATOM 8609 C CA . ALA A 1 1110 ? 13.358 -8.223 43.370 1.00 92.06 1110 ALA A CA 1
ATOM 8610 C C . ALA A 1 1110 ? 12.611 -7.684 44.590 1.00 92.06 1110 ALA A C 1
ATOM 8612 O O . ALA A 1 1110 ? 12.921 -6.611 45.102 1.00 92.06 1110 ALA A O 1
ATOM 8613 N N . SER A 1 1111 ? 11.641 -8.452 45.085 1.00 90.06 1111 SER A N 1
ATOM 8614 C CA . SER A 1 1111 ? 10.980 -8.163 46.363 1.00 90.06 1111 SER A CA 1
ATOM 8615 C C . SER A 1 1111 ? 11.973 -8.168 47.533 1.00 90.06 1111 SER A C 1
ATOM 8617 O O . SER A 1 1111 ? 12.920 -8.951 47.540 1.00 90.06 1111 SER A O 1
ATOM 8619 N N . TYR A 1 1112 ? 11.712 -7.379 48.577 1.00 81.38 1112 TYR A N 1
ATOM 8620 C CA . TYR A 1 1112 ? 12.587 -7.260 49.760 1.00 81.38 1112 TYR A CA 1
ATOM 8621 C C . TYR A 1 1112 ? 12.837 -8.563 50.562 1.00 81.38 1112 TYR A C 1
ATOM 8623 O O . TYR A 1 1112 ? 13.610 -8.554 51.519 1.00 81.38 1112 TYR A O 1
ATOM 8631 N N . ARG A 1 1113 ? 12.148 -9.664 50.238 1.00 81.50 1113 ARG A N 1
ATOM 8632 C CA . ARG A 1 1113 ? 12.230 -10.968 50.926 1.00 81.50 1113 ARG A CA 1
ATOM 8633 C C . ARG A 1 1113 ? 13.177 -11.963 50.267 1.00 81.50 1113 ARG A C 1
ATOM 8635 O O . ARG A 1 1113 ? 13.483 -12.976 50.891 1.00 81.50 1113 ARG A O 1
ATOM 8642 N N . ILE A 1 1114 ? 13.560 -11.731 49.015 1.00 84.31 1114 ILE A N 1
ATOM 8643 C CA . ILE A 1 1114 ? 14.466 -12.622 48.295 1.00 84.31 1114 ILE A CA 1
ATOM 8644 C C . ILE A 1 1114 ? 15.823 -11.945 48.177 1.00 84.31 1114 ILE A C 1
ATOM 8646 O O . ILE A 1 1114 ? 15.906 -10.734 47.984 1.00 84.31 1114 ILE A O 1
ATOM 8650 N N . ASP A 1 1115 ? 16.877 -12.735 48.316 1.00 86.31 1115 ASP A N 1
ATOM 8651 C CA . ASP A 1 1115 ? 18.244 -12.264 48.162 1.00 86.31 1115 ASP A CA 1
ATOM 8652 C C . ASP A 1 1115 ? 18.750 -12.651 46.772 1.00 86.31 1115 ASP A C 1
ATOM 8654 O O . ASP A 1 1115 ? 18.491 -13.756 46.284 1.00 86.31 1115 ASP A O 1
ATOM 8658 N N . VAL A 1 1116 ? 19.450 -11.735 46.113 1.00 92.56 1116 VAL A N 1
ATOM 8659 C CA . VAL A 1 1116 ? 19.927 -11.920 44.741 1.00 92.56 1116 VAL A CA 1
ATOM 8660 C C . VAL A 1 1116 ? 21.429 -11.692 44.716 1.00 92.56 1116 VAL A C 1
ATOM 8662 O O . VAL A 1 1116 ? 21.918 -10.619 45.054 1.00 92.56 1116 VAL A O 1
ATOM 8665 N N . HIS A 1 1117 ? 22.169 -12.712 44.287 1.00 92.00 1117 HIS A N 1
ATOM 8666 C CA . HIS A 1 1117 ? 23.627 -12.688 44.191 1.00 92.00 1117 HIS A CA 1
ATOM 8667 C C . HIS A 1 1117 ? 24.035 -12.645 42.716 1.00 92.00 1117 HIS A C 1
ATOM 8669 O O . HIS A 1 1117 ? 23.880 -13.656 42.021 1.00 92.00 1117 HIS A O 1
ATOM 8675 N N . PRO A 1 1118 ? 24.541 -11.506 42.208 1.00 89.69 1118 PRO A N 1
ATOM 8676 C CA . PRO A 1 1118 ? 25.089 -11.425 40.858 1.00 89.69 1118 PRO A CA 1
ATOM 8677 C C . PRO A 1 1118 ? 26.326 -12.318 40.709 1.00 89.69 1118 PRO A C 1
ATOM 8679 O O . PRO A 1 1118 ? 27.199 -12.326 41.577 1.00 89.69 1118 PRO A O 1
ATOM 8682 N N . LEU A 1 1119 ? 26.418 -13.062 39.606 1.00 86.00 1119 LEU A N 1
ATOM 8683 C CA . LEU A 1 1119 ? 27.619 -13.825 39.260 1.00 86.00 1119 LEU A CA 1
ATOM 8684 C C . LEU A 1 1119 ? 28.657 -12.913 38.588 1.00 86.00 1119 LEU A C 1
ATOM 8686 O O . LEU A 1 1119 ? 28.305 -11.953 37.901 1.00 86.00 1119 LEU A O 1
ATOM 8690 N N . ASP A 1 1120 ? 29.942 -13.251 38.736 1.00 81.94 1120 ASP A N 1
ATOM 8691 C CA . ASP A 1 1120 ? 31.064 -12.550 38.093 1.00 81.94 1120 ASP A CA 1
ATOM 8692 C C . ASP A 1 1120 ? 31.183 -12.913 36.601 1.00 81.94 1120 ASP A C 1
ATOM 8694 O O . ASP A 1 1120 ? 32.121 -13.568 36.144 1.00 81.94 1120 ASP A O 1
ATOM 8698 N N . VAL A 1 1121 ? 30.182 -12.502 35.826 1.00 80.19 1121 VAL A N 1
ATOM 8699 C CA . VAL A 1 1121 ? 30.049 -12.796 34.391 1.00 80.19 1121 VAL A CA 1
ATOM 8700 C C . VAL A 1 1121 ? 31.253 -12.327 33.563 1.00 80.19 1121 VAL A C 1
ATOM 8702 O O . VAL A 1 1121 ? 31.595 -12.957 32.564 1.00 80.19 1121 VAL A O 1
ATOM 8705 N N . LYS A 1 1122 ? 31.966 -11.282 34.008 1.00 78.12 1122 LYS A N 1
ATOM 8706 C CA . LYS A 1 1122 ? 33.165 -10.764 33.333 1.00 78.12 1122 LYS A CA 1
ATOM 8707 C C . LYS A 1 1122 ? 34.287 -11.799 33.254 1.00 78.12 1122 LYS A C 1
ATOM 8709 O O . LYS A 1 1122 ? 35.013 -11.822 32.264 1.00 78.12 1122 LYS A O 1
ATOM 8714 N N . ASN A 1 1123 ? 34.435 -12.615 34.296 1.00 78.00 1123 ASN A N 1
ATOM 8715 C CA . ASN A 1 1123 ? 35.480 -13.634 34.389 1.00 78.00 1123 ASN A CA 1
ATOM 8716 C C . ASN A 1 1123 ? 34.973 -15.043 34.045 1.00 78.00 1123 ASN A C 1
ATOM 8718 O O . ASN A 1 1123 ? 35.787 -15.927 33.789 1.00 78.00 1123 ASN A O 1
ATOM 8722 N N . LEU A 1 1124 ? 33.653 -15.256 34.046 1.00 76.75 1124 LEU A N 1
ATOM 8723 C CA . LEU A 1 1124 ? 33.034 -16.537 33.693 1.00 76.75 1124 LEU A CA 1
ATOM 8724 C C . LEU A 1 1124 ? 32.938 -16.765 32.179 1.00 76.75 1124 LEU A C 1
ATOM 8726 O O . LEU A 1 1124 ? 32.949 -17.916 31.756 1.00 76.75 1124 LEU A O 1
ATOM 8730 N N . PHE A 1 1125 ? 32.863 -15.702 31.373 1.00 80.38 1125 PHE A N 1
ATOM 8731 C CA . PHE A 1 1125 ? 32.776 -15.799 29.913 1.00 80.38 1125 PHE A CA 1
ATOM 8732 C C . PHE A 1 1125 ? 34.026 -15.226 29.223 1.00 80.38 1125 PHE A C 1
ATOM 8734 O O . PHE A 1 1125 ? 34.626 -14.277 29.738 1.00 80.38 1125 PHE A O 1
ATOM 8741 N N . PRO A 1 1126 ? 34.422 -15.750 28.043 1.00 71.62 1126 PRO A N 1
ATOM 8742 C CA . PRO A 1 1126 ? 35.503 -15.176 27.244 1.00 71.62 1126 PRO A CA 1
ATOM 8743 C C . PRO A 1 1126 ? 35.290 -13.682 26.968 1.00 71.62 1126 PRO A C 1
ATOM 8745 O O . PRO A 1 1126 ? 34.161 -13.223 26.795 1.00 71.62 1126 PRO A O 1
ATOM 8748 N N . ALA A 1 1127 ? 36.379 -12.911 26.867 1.00 73.56 1127 ALA A N 1
ATOM 8749 C CA . ALA A 1 1127 ? 36.311 -11.462 26.636 1.00 73.56 1127 ALA A CA 1
ATOM 8750 C C . ALA A 1 1127 ? 35.503 -11.084 25.375 1.00 73.56 1127 ALA A C 1
ATOM 8752 O O . ALA A 1 1127 ? 34.880 -10.028 25.330 1.00 73.56 1127 ALA A O 1
ATOM 8753 N N . GLU A 1 1128 ? 35.474 -11.975 24.385 1.00 72.94 1128 GLU A N 1
ATOM 8754 C CA . GLU A 1 1128 ? 34.744 -11.841 23.121 1.00 72.94 1128 GLU A CA 1
ATOM 8755 C C . GLU A 1 1128 ? 33.215 -11.919 23.284 1.00 72.94 1128 GLU A C 1
ATOM 8757 O O . GLU A 1 1128 ? 32.499 -11.284 22.510 1.00 72.94 1128 GLU A O 1
ATOM 8762 N N . VAL A 1 1129 ? 32.718 -12.645 24.295 1.00 75.25 1129 VAL A N 1
ATOM 8763 C CA . VAL A 1 1129 ? 31.286 -12.730 24.659 1.00 75.25 1129 VAL A CA 1
ATOM 8764 C C . VAL A 1 1129 ? 30.824 -11.447 25.361 1.00 75.25 1129 VAL A C 1
ATOM 8766 O O . VAL A 1 1129 ? 29.666 -11.059 25.263 1.00 75.25 1129 VAL A O 1
ATOM 8769 N N . ASN A 1 1130 ? 31.751 -10.742 26.018 1.00 75.62 1130 ASN A N 1
ATOM 8770 C CA . ASN A 1 1130 ? 31.499 -9.490 26.734 1.00 75.62 1130 ASN A CA 1
ATOM 8771 C C . ASN A 1 1130 ? 31.696 -8.228 25.861 1.00 75.62 1130 ASN A C 1
ATOM 8773 O O . ASN A 1 1130 ? 31.670 -7.112 26.389 1.00 75.62 1130 ASN A O 1
ATOM 8777 N N . ASN A 1 1131 ? 31.931 -8.382 24.552 1.00 73.19 1131 ASN A N 1
ATOM 8778 C CA . ASN A 1 1131 ? 32.160 -7.268 23.629 1.00 73.19 1131 ASN A CA 1
ATOM 8779 C C . ASN A 1 1131 ? 30.832 -6.594 23.217 1.00 73.19 1131 ASN A C 1
ATOM 8781 O O . ASN A 1 1131 ? 29.914 -7.269 22.767 1.00 73.19 1131 ASN A O 1
ATOM 8785 N N . MET A 1 1132 ? 30.765 -5.261 23.328 1.00 67.56 1132 MET A N 1
ATOM 8786 C CA . MET A 1 1132 ? 29.602 -4.419 22.992 1.00 67.56 1132 MET A CA 1
ATOM 8787 C C . MET A 1 1132 ? 29.709 -3.756 21.600 1.00 67.56 1132 MET A C 1
ATOM 8789 O O . MET A 1 1132 ? 29.077 -2.732 21.349 1.00 67.56 1132 MET A O 1
ATOM 8793 N N . GLU A 1 1133 ? 30.552 -4.256 20.692 1.00 62.94 1133 GLU A N 1
ATOM 8794 C CA . GLU A 1 1133 ? 30.650 -3.723 19.325 1.00 62.94 1133 GLU A CA 1
ATOM 8795 C C . GLU A 1 1133 ? 29.361 -3.991 18.530 1.00 62.94 1133 GLU A C 1
ATOM 8797 O O . GLU A 1 1133 ? 29.138 -5.082 18.013 1.00 62.94 1133 GLU A O 1
ATOM 8802 N N . GLY A 1 1134 ? 28.507 -2.968 18.428 1.00 61.16 1134 GLY A N 1
ATOM 8803 C CA . GLY A 1 1134 ? 27.208 -3.043 17.761 1.00 61.16 1134 GLY A CA 1
ATOM 8804 C C . GLY A 1 1134 ? 26.049 -2.780 18.731 1.00 61.16 1134 GLY A C 1
ATOM 8805 O O . GLY A 1 1134 ? 26.242 -2.124 19.753 1.00 61.16 1134 GLY A O 1
ATOM 8806 N N . PRO A 1 1135 ? 24.826 -3.223 18.405 1.00 65.56 1135 PRO A N 1
ATOM 8807 C CA . PRO A 1 1135 ? 23.653 -3.046 19.263 1.00 65.56 1135 PRO A CA 1
ATOM 8808 C C . PRO A 1 1135 ? 23.481 -4.139 20.341 1.00 65.56 1135 PRO A C 1
ATOM 8810 O O . PRO A 1 1135 ? 22.516 -4.090 21.099 1.00 65.56 1135 PRO A O 1
ATOM 8813 N N . ASP A 1 1136 ? 24.406 -5.103 20.420 1.00 75.81 1136 ASP A N 1
ATOM 8814 C CA . ASP A 1 1136 ? 24.355 -6.257 21.328 1.00 75.81 1136 ASP A CA 1
ATOM 8815 C C . ASP A 1 1136 ? 24.603 -5.872 22.804 1.00 75.81 1136 ASP A C 1
ATOM 8817 O O . ASP A 1 1136 ? 25.398 -4.972 23.098 1.00 75.81 1136 ASP A O 1
ATOM 8821 N N . HIS A 1 1137 ? 23.939 -6.571 23.737 1.00 85.06 1137 HIS A N 1
ATOM 8822 C CA . HIS A 1 1137 ? 24.116 -6.375 25.181 1.00 85.06 1137 HIS A CA 1
ATOM 8823 C C . HIS A 1 1137 ? 25.143 -7.361 25.761 1.00 85.06 1137 HIS A C 1
ATOM 8825 O O . HIS A 1 1137 ? 25.452 -8.391 25.161 1.00 85.06 1137 HIS A O 1
ATOM 8831 N N . ARG A 1 1138 ? 25.652 -7.088 26.966 1.00 86.81 1138 ARG A N 1
ATOM 8832 C CA . ARG A 1 1138 ? 26.465 -8.036 27.749 1.00 86.81 1138 ARG A CA 1
ATOM 8833 C C . ARG A 1 1138 ? 25.574 -9.032 28.512 1.00 86.81 1138 ARG A C 1
ATOM 8835 O O . ARG A 1 1138 ? 24.518 -8.632 29.000 1.00 86.81 1138 ARG A O 1
ATOM 8842 N N . PRO A 1 1139 ? 25.977 -10.308 28.664 1.00 89.81 1139 PRO A N 1
ATOM 8843 C CA . PRO A 1 1139 ? 25.183 -11.296 29.396 1.00 89.81 1139 PRO A CA 1
ATOM 8844 C C . PRO A 1 1139 ? 25.088 -10.966 30.894 1.00 89.81 1139 PRO A C 1
ATOM 8846 O O . PRO A 1 1139 ? 25.985 -10.346 31.473 1.00 89.81 1139 PRO A O 1
ATOM 8849 N N . ILE A 1 1140 ? 24.018 -11.432 31.541 1.00 91.44 1140 ILE A N 1
ATOM 8850 C CA . ILE A 1 1140 ? 23.796 -11.312 32.991 1.00 91.44 1140 ILE A CA 1
ATOM 8851 C C . ILE A 1 1140 ? 23.478 -12.678 33.595 1.00 91.44 1140 ILE A C 1
ATOM 8853 O O . ILE A 1 1140 ? 22.869 -13.532 32.946 1.00 91.44 1140 ILE A O 1
ATOM 8857 N N . ALA A 1 1141 ? 23.869 -12.890 34.850 1.00 92.56 1141 ALA A N 1
ATOM 8858 C CA . ALA A 1 1141 ? 23.533 -14.104 35.580 1.00 92.56 1141 ALA A CA 1
ATOM 8859 C C . ALA A 1 1141 ? 23.384 -13.841 37.081 1.00 92.56 1141 ALA A C 1
ATOM 8861 O O . ALA A 1 1141 ? 24.246 -13.222 37.706 1.00 92.56 1141 ALA A O 1
ATOM 8862 N N . PHE A 1 1142 ? 22.312 -14.366 37.672 1.00 94.25 1142 PHE A N 1
ATOM 8863 C CA . PHE A 1 1142 ? 21.973 -14.168 39.079 1.00 94.25 1142 PHE A CA 1
ATOM 8864 C C . PHE A 1 1142 ? 21.653 -15.493 39.770 1.00 94.25 1142 PHE A C 1
ATOM 8866 O O . PHE A 1 1142 ? 20.990 -16.363 39.200 1.00 94.25 1142 PHE A O 1
ATOM 8873 N N . THR A 1 1143 ? 22.078 -15.624 41.026 1.00 94.19 1143 THR A N 1
ATOM 8874 C CA . THR A 1 1143 ? 21.550 -16.633 41.951 1.00 94.19 1143 THR A CA 1
ATOM 8875 C C . THR A 1 1143 ? 20.453 -15.989 42.783 1.00 94.19 1143 THR A C 1
ATOM 8877 O O . THR A 1 1143 ? 20.720 -15.046 43.523 1.00 94.19 1143 THR A O 1
ATOM 8880 N N . ILE A 1 1144 ? 19.231 -16.496 42.665 1.00 93.44 1144 ILE A N 1
ATOM 8881 C CA . ILE A 1 1144 ? 18.072 -16.026 43.424 1.00 93.44 1144 ILE A CA 1
ATOM 8882 C C . ILE A 1 1144 ? 17.841 -16.988 44.582 1.00 93.44 1144 ILE A C 1
ATOM 8884 O O . ILE A 1 1144 ? 17.738 -18.197 44.372 1.00 93.44 1144 ILE A O 1
ATOM 8888 N N . ILE A 1 1145 ? 17.772 -16.448 45.795 1.00 89.75 1145 ILE A N 1
ATOM 8889 C CA . ILE A 1 1145 ? 17.729 -17.187 47.052 1.00 89.75 1145 ILE A CA 1
ATOM 8890 C C . ILE A 1 1145 ? 16.498 -16.743 47.844 1.00 89.75 1145 ILE A C 1
ATOM 8892 O O . ILE A 1 1145 ? 16.268 -15.547 48.024 1.00 89.75 1145 ILE A O 1
ATOM 8896 N N . TRP A 1 1146 ? 15.707 -17.695 48.339 1.00 88.88 1146 TRP A N 1
ATOM 8897 C CA . TRP A 1 1146 ? 14.537 -17.382 49.158 1.00 88.88 1146 TRP A CA 1
ATOM 8898 C C . TRP A 1 1146 ? 14.303 -18.406 50.265 1.00 88.88 1146 TRP A C 1
ATOM 8900 O O . TRP A 1 1146 ? 14.695 -19.575 50.182 1.00 88.88 1146 TRP A O 1
ATOM 8910 N N . GLU A 1 1147 ? 13.625 -17.947 51.311 1.00 80.88 1147 GLU A N 1
ATOM 8911 C CA . GLU A 1 1147 ? 13.128 -18.802 52.379 1.00 80.88 1147 GLU A CA 1
ATOM 8912 C C . GLU A 1 1147 ? 11.667 -19.172 52.097 1.00 80.88 1147 GLU A C 1
ATOM 8914 O O . GLU A 1 1147 ? 10.832 -18.270 52.010 1.00 80.88 1147 GLU A O 1
ATOM 8919 N N . PRO A 1 1148 ? 11.324 -20.466 51.975 1.00 68.38 1148 PRO A N 1
ATOM 8920 C CA . PRO A 1 1148 ? 9.933 -20.873 51.839 1.00 68.38 1148 PRO A CA 1
ATOM 8921 C C . PRO A 1 1148 ? 9.132 -20.560 53.114 1.00 68.38 1148 PRO A C 1
ATOM 8923 O O . PRO A 1 1148 ? 9.654 -20.589 54.244 1.00 68.38 1148 PRO A O 1
ATOM 8926 N N . SER A 1 1149 ? 7.845 -20.259 52.944 1.00 66.00 1149 SER A N 1
ATOM 8927 C CA . SER A 1 1149 ? 6.911 -20.140 54.059 1.00 66.00 1149 SER A CA 1
ATOM 8928 C C . SER A 1 1149 ? 6.835 -21.475 54.820 1.00 66.00 1149 SER A C 1
ATOM 8930 O O . SER A 1 1149 ? 7.112 -22.542 54.276 1.00 66.00 1149 SER A O 1
ATOM 8932 N N . ALA A 1 1150 ? 6.634 -21.416 56.141 1.00 56.78 1150 ALA A N 1
ATOM 8933 C CA . ALA A 1 1150 ? 6.529 -22.645 56.928 1.00 56.78 1150 ALA A CA 1
ATOM 8934 C C . ALA A 1 1150 ? 5.115 -23.204 56.734 1.00 56.78 1150 ALA A C 1
ATOM 8936 O O . ALA A 1 1150 ? 4.172 -22.458 56.999 1.00 56.78 1150 ALA A O 1
ATOM 8937 N N . ASP A 1 1151 ? 5.007 -24.458 56.282 1.00 40.69 1151 ASP A N 1
ATOM 8938 C CA . ASP A 1 1151 ? 3.739 -25.203 56.187 1.00 40.69 1151 ASP A CA 1
ATOM 8939 C C . ASP A 1 1151 ? 2.957 -25.223 57.513 1.00 40.69 1151 ASP A C 1
ATOM 8941 O O . ASP A 1 1151 ? 3.592 -25.404 58.587 1.00 40.69 1151 ASP A O 1
#

InterPro domains:
  IPR001791 Laminin G domain [PS50025] (1-229)
  IPR001791 Laminin G domain [SM00282] (28-173)
  IPR001791 Laminin G domain [cd00110] (28-171)
  IPR013320 Concanavalin A-like lectin/glucanase domain superfamily [SSF49899] (17-206)
  IPR013320 Concanavalin A-like lectin/glucanase domain superfamily [SSF49899] (190-425)
  IPR036691 Endonuclease/exonuclease/phosphatase superfamily [G3DSA:3.60.10.10] (910-1143)
  IPR036691 Endonuclease/exonuclease/phosphatase superfamily [SSF56219] (916-1144)
  IPR051360 Neuronal Pentraxin and Related [PTHR19277] (273-426)

Sequence (1151 aa):
MEADYGIRIQQGSKLVIASNNAYDLGEQDFTVTALFQTTQPGIIISQMPSEGGGGDGGWFLSLQANGAIELSLNRTTDDGPTYHKAISNPTSAFDGSWHSIAAIRQDGNILIFFDGISIEVTSDSNDSPPFNVSNSAQIFIGDCDREALQFLGIDENISQFIGILEDISIWNRALSQAEIKRTMFNQITPEDPGLVGFWEMNRNLEDTSRINNLAISVGSVSWVPIFHCVWAETINNYSYCAIDLSENLVEDHGVQIDNGGMIAIPPNSAYNFGLGEFTLTAIFQTTQPGTIVSCKSNAVTSGGWLLALEQNGWFRMKFWNNDGRYFNVFCSRANKDALDGQWHHIAFTRKPGTDWYKFFFDGQIAGLVDNPRISLIQPYFDIHNFDRVVIGNCDNEREANRQFVGIIEDVTIWNRALSQDEIQRTRFNETNPNDQGLVGFWKLDQNFDDSSPTRNNGSGAGSVKFVEVAHQAKRQQTLKIAEETSYLYGVALDKSKSSVTFPEGALVKVFRPDGTQLDQDSNTDDLFVKMNGNSVWAFTVKNPQAGDWKFAVECPTSTPFLLSIQTTPSKDVAPTIGNALQELYVDAPATRTQTFSTLANNTISTPVSSGRSLLGAQAGLTLTGLASLGIIAGGPALWLGAAAVLGVGLFIHNIIEDDSQDIQEKSDLVGKKMGIGGDFIYQKNGQNSYRYFVHDNDSNYQNELVNYRNNFQIDSGTPYLYAVLTQNDNSIDFPVGAILNVQAPDGTNYNHDIQDENSLAITSNSSIRCLIINNPQSGSWNISINAPEGVEFHCELGTVPSKDVFDTIADTYKVQGDAIDQLVPPFTGITDAILIGNQTDNLPTYAKDFLDLFTSASLGITQTISGTKRGRDEQVQLGNQLAKRAVQSLRDDNQSPQDIVKEDVVPVVATASSIQKPVKSITIASWNIEKNGQSSTPEKQGKVSDFIDTCCKELGITVVFLCEVHSARIEDYTSFLEGVYGANYTVNFLAGGYNNAYVYLIRKDAEISASYYQLRGLNRAGLLLQNGELFCVLAHFKSGQTGLTKDQIQQAASSLQSINPALPTWAITGDMNWDYNNFEQLDLNVLALRYTCWLDQTQAKGGILDWCLASYRIDVHPLDVKNLFPAEVNNMEGPDHRPIAFTIIWEPSAD

Foldseek 3Di:
DEFAWWKFAAVQKKKKFAFDQLPFLFLFKKKKKKKWFAQAWAWQKWDFADDPDFWQKIWTWIQDRQQKTKIKIWGQDPVAIWIKMKIFDHDPRNVRFMKMWMWIQDPLDIWIDIRLHTTDIDIDTPDDPPDTRGGRGMMMGQHDDLVRCVRNVHDSPRDRHGTIMFWIWMFSHGDDSLVSLCSLQVVDALPPHRTSFTQGNRLAQFTRHPNGTGMDMDDAMDIARAWRKRWDDFPQQKIKIKTFQDDPDPQQKWKFAAPFKKKWFAFDQLQQLFQHKKKKKWKWFAQDKAWFKWFCAPAQQAWTWTWIQDPQRKIWIKIDHPVGDIWIWIFDQRGPPRNPRDMKMWMWIAHPDPDGIFIAISLHTRDTDPDGPDPDDDSGRTHRGRGIMMGQADPPPPDPRGGHGGTMFWIWMFSHGDDSRVSSCSSSVNDDLAPPRTQFTQRNGQAQFTSHPNGRGIDMDDDMDMDRDFDKYKRKDKIFGAAPFFKKKKFKAQLVDPDRDHFPQKAKWKAAPVGDTPQDADDDLAKGFDDDVRHTGIIMGGRGDGGIMMMIMMHTSNGGMMMIMIIQRNPPGQLRVLVRVCSSVVPPDPVVSVVSNVLVVPQPPDDDDDPDRPRLVVLLSVLVSLLVQQVPDPDSVSVRNNCTSVSSNVVSVVVVPDDDDDPPVVVVVVCVVVVDDDWDWDWFDFPQQKIKIKTWGDLPPDQDKDKDKDKDFGAAPFFKKKKAKAQGPFWL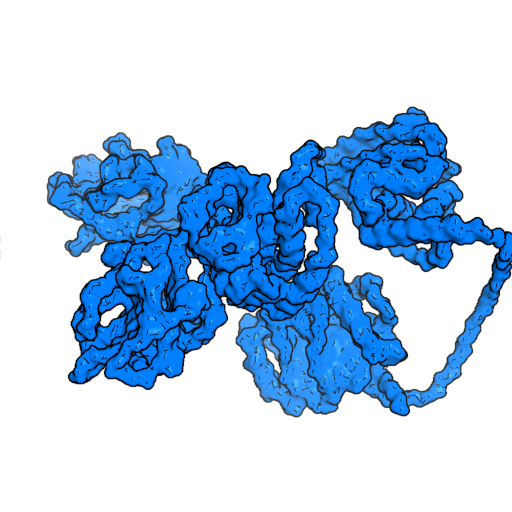HHFVAKAKWKAAPVGDTLQDADADQFKGFDHDPSHTHMIMGGRGDGGIMMIIMIGHRPTTMMMIIITQGNPPGVCRQLVSVVPPDDDSLPDLPPPQNRLLNVVVVDDPVPHHPSVVVVNVVPDCPVPPDDDDRDNTRDDPVVSSVVSVVVVVVVVVVVVVPPDDDDDDDDDDDDDDDDDDDDDDFPKDKAKEKAWEFEAAEPPDDPLSVVLVVQVVCLCVPPVNHQKYKYAWYFDPPVVVVQVVCCVVRVVFWDWDWFDFPPGTIMIMIGGPPQPKDWDFADFPPASGTWIWIDRPQEIETAHQADADQDVRLLRRVQVVQVVQCVVPVPQRHYKYFYNSNHAPVCPVVNPHPADKDKAALDPFDQAPPDRHGTIMITHPQKDKDWDNLCVSGPVSSSDRPDGTGHMTMIMIMHRDDDD